Protein AF-0000000076562653 (afdb_homodimer)

Solvent-accessible surface area (backbone atoms only — not comparable to full-atom values): 55788 Å² total; per-residue (Å²): 139,87,77,81,74,81,80,78,79,75,80,76,80,78,78,77,76,76,76,73,77,76,73,74,70,73,69,67,71,68,66,69,65,71,77,70,75,59,55,74,47,76,37,50,32,35,31,40,31,39,20,55,20,30,41,36,16,52,36,35,27,40,75,73,63,68,46,71,59,45,37,33,36,19,53,44,88,62,76,20,63,64,36,35,61,49,69,57,86,93,42,59,42,58,58,38,66,48,64,46,69,13,65,37,72,31,61,60,43,56,40,28,61,74,61,66,55,44,61,27,80,59,58,87,82,38,58,41,40,31,41,77,87,19,73,55,48,87,85,28,68,47,54,49,32,33,49,45,41,64,66,45,32,48,50,44,29,49,52,49,34,52,52,35,57,75,68,67,50,80,70,44,24,26,41,20,41,34,38,76,33,72,48,75,71,85,48,38,34,36,38,35,28,48,34,63,68,40,24,72,71,50,22,43,54,46,66,43,24,17,26,39,60,42,50,50,21,49,38,48,46,37,51,61,28,71,24,69,48,36,27,37,55,58,27,77,84,28,70,35,42,50,48,53,50,49,46,71,70,36,86,67,38,74,82,28,53,40,61,60,37,42,65,37,36,41,35,50,31,48,76,23,29,39,38,32,28,73,88,45,37,35,39,42,20,46,26,32,39,42,35,64,38,63,29,29,71,58,43,80,69,51,45,51,40,66,67,71,55,67,68,36,48,50,20,41,34,52,51,38,57,24,28,57,37,47,41,39,32,28,34,89,61,77,86,73,77,98,38,54,29,36,39,34,23,36,65,40,38,82,62,54,70,29,40,34,39,45,40,43,36,89,77,58,38,64,83,56,26,33,44,32,36,47,30,38,27,74,54,26,54,29,48,57,52,42,52,70,68,57,44,50,52,54,54,47,52,54,48,27,60,60,73,37,82,83,62,82,70,62,78,44,78,51,62,73,50,45,59,80,33,75,82,29,27,23,65,28,30,40,51,28,26,55,60,50,71,65,36,42,51,35,50,32,52,56,40,37,32,90,80,76,47,73,76,19,44,18,40,35,37,31,20,22,65,46,24,73,49,29,41,51,34,68,58,13,10,38,35,30,10,38,34,45,33,40,53,50,46,22,42,75,76,46,76,53,48,84,44,71,69,38,54,52,41,41,46,68,47,68,46,54,58,74,70,68,66,70,69,78,61,76,81,61,68,81,63,78,78,64,68,79,80,112,139,78,80,82,81,83,82,79,80,79,81,78,80,82,79,79,75,77,76,72,78,74,75,73,70,76,68,65,71,71,66,71,64,71,75,70,75,58,54,73,47,76,39,50,32,33,30,40,30,40,20,54,19,32,42,37,16,51,36,37,26,40,74,72,64,69,47,73,60,46,39,34,37,19,54,44,90,62,75,22,64,65,36,36,58,51,69,57,86,91,43,59,44,58,57,39,66,45,62,46,69,14,65,37,72,31,63,60,43,55,40,28,59,73,62,65,55,43,61,28,80,58,60,88,81,38,59,42,40,32,40,76,88,19,73,54,49,86,85,28,69,48,53,49,32,33,47,44,41,66,65,44,30,49,50,46,28,49,51,48,35,54,51,36,57,74,70,67,50,81,69,44,25,27,41,20,42,34,38,75,32,72,47,75,73,86,46,40,33,36,39,36,27,48,34,62,68,41,24,72,72,50,22,44,54,46,67,42,23,16,24,40,60,43,49,48,21,50,38,48,44,36,52,60,28,72,22,71,49,36,28,37,55,58,28,78,83,30,70,34,43,48,49,53,49,48,44,70,71,34,84,67,39,74,81,28,53,41,62,60,36,42,64,35,37,41,35,51,30,49,76,23,29,38,38,32,28,72,89,44,36,35,37,42,20,46,26,32,38,42,36,64,39,64,30,29,69,60,45,82,69,51,44,50,40,66,66,71,56,67,70,38,48,48,20,43,34,53,51,35,56,25,28,56,38,48,40,39,32,28,34,91,59,79,84,73,77,97,39,53,30,36,38,35,23,36,63,40,38,81,62,52,71,29,42,33,38,45,40,46,35,90,77,58,40,62,84,55,25,33,44,32,37,49,29,38,28,71,53,26,54,28,47,56,54,42,52,68,68,56,44,48,50,53,54,47,51,52,48,26,60,59,74,38,86,82,63,80,70,62,78,44,78,51,63,73,49,45,59,80,33,75,81,28,27,23,63,27,30,41,51,28,25,54,61,49,71,66,35,41,51,35,50,31,53,58,39,38,32,90,79,75,46,74,76,18,46,19,42,34,36,31,22,22,63,45,24,74,48,29,41,51,34,69,59,13,11,39,36,32,10,39,36,45,32,40,51,50,45,21,42,74,76,46,75,51,48,84,44,72,69,38,55,53,42,41,46,67,49,68,46,54,60,73,70,67,66,69,68,76,61,76,80,62,69,80,62,77,75,65,63,79,79,114

pLDDT: mean 89.15, std 21.17, range [19.3, 98.94]

Sequence (1068 aa):
MRTPSPLLLAFSLSISLFATPTLAQRVTDTKTNPKQNPKTYTTTVLILGAGMTGITAAGSLANELNITDFLILEARNEIGGRMQNTKIGSTTIELGANWIQSLGTNPIWALAQKYHVKNTPSIWSDIDYFTGDGWEGPGGRLQEAMDRFGEQVFHKASIEAGRREQLGLPDLSMRAGLRLAGWTPLTSEEFTAEYFYHDWEMGETPVESGFIGTINSHNETFIESGSDENNLCVDPRGFKQIIVGQAAEIDGFDGKLHLNEVVETIEYNGQGVTVTTKDGAIVYAKYALCTFSLGVLQHDDVKFVPPLPEWKQEAYAQGHMSTYTKIFAKFPHKFWNSTQFTVYADPDERGYWPVWQSLDEEGFAPGSHVYFATLTSDQAYRAERKTNAEVQAEFMSVLRDMYGPDIPDPIEFKFPRWTLDPLFRGSFSAWGAGVTQKQQDDMREAIGGSSNSDLEKRLFFAGEHTSRNWFGYLQGAYWEGRMAAHNLADCLLRKCVEQPSTAFVKRWAMDSQESKSGKQGPQVPRRKRRRMWAMRTPSPLLLAFSLSISLFATPTLAQRVTDTKTNPKQNPKTYTTTVLILGAGMTGITAAGSLANELNITDFLILEARNEIGGRMQNTKIGSTTIELGANWIQSLGTNPIWALAQKYHVKNTPSIWSDIDYFTGDGWEGPGGRLQEAMDRFGEQVFHKASIEAGRREQLGLPDLSMRAGLRLAGWTPLTSEEFTAEYFYHDWEMGETPVESGFIGTINSHNETFIESGSDENNLCVDPRGFKQIIVGQAAEIDGFDGKLHLNEVVETIEYNGQGVTVTTKDGAIVYAKYALCTFSLGVLQHDDVKFVPPLPEWKQEAYAQGHMSTYTKIFAKFPHKFWNSTQFTVYADPDERGYWPVWQSLDEEGFAPGSHVYFATLTSDQAYRAERKTNAEVQAEFMSVLRDMYGPDIPDPIEFKFPRWTLDPLFRGSFSAWGAGVTQKQQDDMREAIGGSSNSDLEKRLFFAGEHTSRNWFGYLQGAYWEGRMAAHNLADCLLRKCVEQPSTAFVKRWAMDSQESKSGKQGPQVPRRKRRRMWA

InterPro domains:
  IPR002937 Amine oxidase [PF01593] (52-487)
  IPR036188 FAD/NAD(P)-binding domain superfamily [G3DSA:3.50.50.60] (45-487)
  IPR036188 FAD/NAD(P)-binding domain superfamily [SSF51905] (43-492)
  IPR050281 Flavin monoamine oxidase and related enzymes [PTHR10742] (27-495)

Foldseek 3Di:
DDDPDDPPPPPPPDPPPPPPPPPPPPPPPPPPPPPPPAAEAEFAEEEEAQALLRLLLQLCCVPVVVNQTYFYEAQAQDGHQQQDWDDDPLFIDTQFDWKDFWCFQQVLNVLCVVLVFAWAWDQPPQEFEAELVAGPGPPDPLNVLLCCCQQQQVVLLLVVLVVCVVVVHDWFQQVVSSVVSVQDDDFLSNLLSQCVVPCLVFQDHSRWAIRNLQSLLVCLRDPLSPHRIMITGRGSVGSSSSSVVSLVPRPPSVVRYDYSWAWAEWEFALQWIWTATPSGHIYTYRFYEYEAALLLVLDNRHYYVPDDDPLLNVLSVSWDFKAKKKKKFAAPDAQDDATQKYAYRYGPDRQQQGIKGDQCHPSGNNPRRMIMTMGGGPNLQVLLVDDQVVNQVSVVVVVCSHRNDPGDRTPDIDMDNQCPPSRHNHRFIGHTGPNDPVSLCSNQDFDHHDPPAPLRGRYGYAYLSSASNRGRDSSRSSLRSSLRSQQVSCNVPPVRDRDPVNVVSCCVRHPRSVVVVPCPDPCPPPPPPPSSSD/DDDDDDPPPPPPPDPPPPPPPPPPPPPPPPPPPPPPPAAEAEFAEEEEAQALLRLLLQLCCVPVVVNQTYFYEHQAQDGHQQQDWDDDPLFIDTWFDWKDFWCFQQVLNVLCVVLVFAWAWDQPPQEFEAELVAGPGPPDPLVVLLCCCQQQQVVLLLVVLVVCVVVVHDWFQQVVSSVVSVQDDDFLSNLLSQCVVPCLVFQDHSRWAIRNLFSLLVCLRDPLSPHRIMITGRGSVGSSSSSVVSLVVRPPSVVRYDYSWAWAEWEFALQWIWTATPSGHIYTYRFYEYEAALLLVLDNRHYYVVDDDPLLNVLSVSWDFKAKKKKKFAAPDAQDDATQWYAYRYGPDRQQQGIKGDQCHPSGDNPRRMIMTMGGGPNLQVLLVDDQVVNQVSVVVVVCSHRNDPGDRTPDIDMDNQCPPSRHNHRFIGHTGPNDPVSLCSNQDFDHHDPSAPLSGRYGYAYLSSASNRGRDSSRSSLRSSLRSQQNSCNVPPVRDRDPVNVVSCCVRHPRSVVVVPCPDPCPPPPPPPSSSD

Secondary structure (DSSP, 8-state):
---------------------------------------EEEEEEEEE--SHHHHHHHHIIIIIS----EEEE-SSSSS-TT--EEEETTEEEESS--EEE-SSS-HHHHHHHHTT--EEE--TT-EEEEETTEE--TTSHHHHHHHIIIIIIHHHHHHHHHHHHHHTPPP-BHHHHHHHTT----SHHHHHHHIIIIIHHHSS-TTTBBSHHHHHHHHHHHTTTS---EEEE--TT-TTHHHHHHHHTSTTHHHHEE-S--EEEEEE-SS-EEEEETT--EEEEEEEEE---HHHHTTTSSEEESPPPHHHHHHHHH-EEE-EEEEEEE-SS--S-S-SEEEEE-SS-TTSS-EEEESSSTTS-TT--EEEEEEEHHHHHHHHHS-HHHHHHHHHHHHHHHH-TTPPPPSEEE---TTT-TTTS-SEEE-BTT--HHHHHHHH--EESSS--GGGEEEEE-SGGG-SSSTTSHHHHHHHHHHHHHHHHHHHHHTTPPPHHHHHHHHHHHS-HHHHT--------------TT-/---------------------------------------EEEEEEEEE--SHHHHHHHHIIIIIS----EEEE-SSSSS-TT--EEEETTEEEESS--EEE-SSS-HHHHHHHHTT--EEE--TT-EEEEETTEE--TTSHHHHHHHIIIIIIHHHHHHHHHHHHHHTPPP-BHHHHHHHTT----SHHHHHHHIIIIIHHHSS-TTTBBSHHHHHHHHHHHTTTS---EEEE--TT-TTHHHHHHHHTSTTHHHHEE-S--EEEEEE-SS-EEEEETT--EEEEEEEEE---HHHHTTTSSEEESPPPHHHHHHHHHSEEE-EEEEEEE-SS--S-S-SEEEEE-SS-TTSS-EEEESSSTTS-TT--EEEEEEEHHHHHHHHHS-HHHHHHHHHHHHHHHH-TTPPPPSEEE---TTT-TTTS-SEEE-BTT--HHHHHHHH--EESSS--GGGEEEEE-SGGG-SSSTTSHHHHHHHHHHHHHHHHHHHHHTTPPPHHHHHHHHHHHS-HHHHT--------------TT-

Nearest PDB structures (foldseek):
  3kpf-assembly1_A  TM=9.135E-01  e=2.292E-48  Zea mays
  1b37-assembly2_B  TM=8.987E-01  e=1.809E-48  Zea mays
  4gu0-assembly2_B  TM=8.389E-01  e=8.498E-35  Homo sapiens
  4fwe-assembly1_A  TM=8.453E-01  e=7.124E-34  Homo sapiens
  7xe3-assembly2_B  TM=8.325E-01  e=5.625E-34  Homo sapiens

Radius of gyration: 33.47 Å; Cα contacts (8 Å, |Δi|>4): 2252; chains: 2; bounding box: 71×99×153 Å

Structure (mmCIF, N/CA/C/O backbone):
data_AF-0000000076562653-model_v1
#
loop_
_entity.id
_entity.type
_entity.pdbx_description
1 polymer 'Amine oxidase'
#
loop_
_atom_site.group_PDB
_atom_site.id
_atom_site.type_symbol
_atom_site.label_atom_id
_atom_site.label_alt_id
_atom_site.label_comp_id
_atom_site.label_asym_id
_atom_site.label_entity_id
_atom_site.label_seq_id
_atom_site.pdbx_PDB_ins_code
_atom_site.Cartn_x
_atom_site.Cartn_y
_atom_site.Cartn_z
_atom_site.occupancy
_atom_site.B_iso_or_equiv
_atom_site.auth_seq_id
_atom_site.auth_comp_id
_atom_site.auth_asym_id
_atom_site.auth_atom_id
_atom_site.pdbx_PDB_model_num
ATOM 1 N N . MET A 1 1 ? -26.391 4.031 75.812 1 21.25 1 MET A N 1
ATOM 2 C CA . MET A 1 1 ? -27.109 2.76 75.875 1 21.25 1 MET A CA 1
ATOM 3 C C . MET A 1 1 ? -26.406 1.717 75 1 21.25 1 MET A C 1
ATOM 5 O O . MET A 1 1 ? -25.781 2.053 74 1 21.25 1 MET A O 1
ATOM 9 N N . ARG A 1 2 ? -26.5 0.366 75.438 1 20.09 2 ARG A N 1
ATOM 10 C CA . ARG A 1 2 ? -25.656 -0.832 75.438 1 20.09 2 ARG A CA 1
ATOM 11 C C . ARG A 1 2 ? -25.516 -1.396 74 1 20.09 2 ARG A C 1
ATOM 13 O O . ARG A 1 2 ? -26.344 -1.116 73.125 1 20.09 2 ARG A O 1
ATOM 20 N N . THR A 1 3 ? -24.531 -2.279 73.812 1 23.08 3 THR A N 1
ATOM 21 C CA . THR A 1 3 ? -23.484 -2.914 73 1 23.08 3 THR A CA 1
ATOM 22 C C . THR A 1 3 ? -24.047 -4.066 72.188 1 23.08 3 THR A C 1
ATOM 24 O O . THR A 1 3 ? -23.297 -4.805 71.562 1 23.08 3 THR A O 1
ATOM 27 N N . PRO A 1 4 ? -25.391 -3.92 71.812 1 25.14 4 PRO A N 1
ATOM 28 C CA . PRO A 1 4 ? -25.906 -5.273 71.625 1 25.14 4 PRO A CA 1
ATOM 29 C C . PRO A 1 4 ? -25.141 -6.07 70.562 1 25.14 4 PRO A C 1
ATOM 31 O O . PRO A 1 4 ? -24.562 -5.484 69.688 1 25.14 4 PRO A O 1
ATOM 34 N N . SER A 1 5 ? -24.625 -7.234 70.938 1 25.33 5 SER A N 1
ATOM 35 C CA . SER A 1 5 ? -23.703 -8.273 70.5 1 25.33 5 SER A CA 1
ATOM 36 C C . SER A 1 5 ? -24.219 -9 69.312 1 25.33 5 SER A C 1
ATOM 38 O O . SER A 1 5 ? -25.359 -9.469 69.25 1 25.33 5 SER A O 1
ATOM 40 N N . PRO A 1 6 ? -23.672 -8.68 68.062 1 26.77 6 PRO A N 1
ATOM 41 C CA . PRO A 1 6 ? -24.141 -9.07 66.75 1 26.77 6 PRO A CA 1
ATOM 42 C C . PRO A 1 6 ? -24.141 -10.578 66.5 1 26.77 6 PRO A C 1
ATOM 44 O O . PRO A 1 6 ? -23.172 -11.258 66.875 1 26.77 6 PRO A O 1
ATOM 47 N N . LEU A 1 7 ? -25.266 -11.273 66.875 1 23.22 7 LEU A N 1
ATOM 48 C CA . LEU A 1 7 ? -25.422 -12.727 66.875 1 23.22 7 LEU A CA 1
ATOM 49 C C . LEU A 1 7 ? -25.062 -13.305 65.5 1 23.22 7 LEU A C 1
ATOM 51 O O . LEU A 1 7 ? -25.609 -12.914 64.5 1 23.22 7 LEU A O 1
ATOM 55 N N . LEU A 1 8 ? -23.828 -13.922 65.312 1 23.48 8 LEU A N 1
ATOM 56 C CA . LEU A 1 8 ? -23.031 -14.508 64.25 1 23.48 8 LEU A CA 1
ATOM 57 C C . LEU A 1 8 ? -23.672 -15.773 63.719 1 23.48 8 LEU A C 1
ATOM 59 O O . LEU A 1 8 ? -23.75 -16.797 64.438 1 23.48 8 LEU A O 1
ATOM 63 N N . LEU A 1 9 ? -24.969 -15.719 63.281 1 21.34 9 LEU A N 1
ATOM 64 C CA . LEU A 1 9 ? -25.609 -17 63.031 1 21.34 9 LEU A CA 1
ATOM 65 C C . LEU A 1 9 ? -24.844 -17.797 61.969 1 21.34 9 LEU A C 1
ATOM 67 O O . LEU A 1 9 ? -24.609 -17.297 60.875 1 21.34 9 LEU A O 1
ATOM 71 N N . ALA A 1 10 ? -24.031 -18.828 62.344 1 23.86 10 ALA A N 1
ATOM 72 C CA . ALA A 1 10 ? -23.094 -19.781 61.75 1 23.86 10 ALA A CA 1
ATOM 73 C C . ALA A 1 10 ? -23.828 -20.781 60.875 1 23.86 10 ALA A C 1
ATOM 75 O O . ALA A 1 10 ? -24.547 -21.641 61.375 1 23.86 10 ALA A O 1
ATOM 76 N N . PHE A 1 11 ? -24.766 -20.375 59.969 1 23.81 11 PHE A N 1
ATOM 77 C CA . PHE A 1 11 ? -25.547 -21.5 59.438 1 23.81 11 PHE A CA 1
ATOM 78 C C . PHE A 1 11 ? -24.625 -22.484 58.719 1 23.81 11 PHE A C 1
ATOM 80 O O . PHE A 1 11 ? -23.781 -22.094 57.938 1 23.81 11 PHE A O 1
ATOM 87 N N . SER A 1 12 ? -24.375 -23.688 59.25 1 23.14 12 SER A N 1
ATOM 88 C CA . SER A 1 12 ? -23.562 -24.875 58.969 1 23.14 12 SER A CA 1
ATOM 89 C C . SER A 1 12 ? -24.062 -25.609 57.719 1 23.14 12 SER A C 1
ATOM 91 O O . SER A 1 12 ? -24.891 -26.516 57.844 1 23.14 12 SER A O 1
ATOM 93 N N . LEU A 1 13 ? -24.516 -24.969 56.656 1 26.09 13 LEU A N 1
ATOM 94 C CA . LEU A 1 13 ? -25.203 -25.844 55.688 1 26.09 13 LEU A CA 1
ATOM 95 C C . LEU A 1 13 ? -24.281 -26.969 55.25 1 26.09 13 LEU A C 1
ATOM 97 O O . LEU A 1 13 ? -23.109 -26.734 54.906 1 26.09 13 LEU A O 1
ATOM 101 N N . SER A 1 14 ? -24.562 -28.234 55.594 1 23.73 14 SER A N 1
ATOM 102 C CA . SER A 1 14 ? -24.031 -29.578 55.406 1 23.73 14 SER A CA 1
ATOM 103 C C . SER A 1 14 ? -23.938 -29.906 53.906 1 23.73 14 SER A C 1
ATOM 105 O O . SER A 1 14 ? -24.938 -29.859 53.188 1 23.73 14 SER A O 1
ATOM 107 N N . ILE A 1 15 ? -22.828 -29.672 53.25 1 26.66 15 ILE A N 1
ATOM 108 C CA . ILE A 1 15 ? -22.469 -29.859 51.844 1 26.66 15 ILE A CA 1
ATOM 109 C C . ILE A 1 15 ? -22.438 -31.344 51.5 1 26.66 15 ILE A C 1
ATOM 111 O O . ILE A 1 15 ? -21.609 -32.094 52.062 1 26.66 15 ILE A O 1
ATOM 115 N N . SER A 1 16 ? -23.672 -31.984 51.531 1 24.12 16 SER A N 1
ATOM 116 C CA . SER A 1 16 ? -23.625 -33.406 51.25 1 24.12 16 SER A CA 1
ATOM 117 C C . SER A 1 16 ? -22.906 -33.719 49.938 1 24.12 16 SER A C 1
ATOM 119 O O . SER A 1 16 ? -23.203 -33.094 48.938 1 24.12 16 SER A O 1
ATOM 121 N N . LEU A 1 17 ? -21.812 -34.375 50.031 1 27 17 LEU A N 1
ATOM 122 C CA . LEU A 1 17 ? -20.781 -34.812 49.062 1 27 17 LEU A CA 1
ATOM 123 C C . LEU A 1 17 ? -21.312 -35.906 48.156 1 27 17 LEU A C 1
ATOM 125 O O . LEU A 1 17 ? -21.594 -37.031 48.625 1 27 17 LEU A O 1
ATOM 129 N N . PHE A 1 18 ? -22.469 -35.594 47.438 1 25.92 18 PHE A N 1
ATOM 130 C CA . PHE A 1 18 ? -22.953 -36.719 46.656 1 25.92 18 PHE A CA 1
ATOM 131 C C . PHE A 1 18 ? -21.844 -37.312 45.781 1 25.92 18 PHE A C 1
ATOM 133 O O . PHE A 1 18 ? -21.078 -36.594 45.156 1 25.92 18 PHE A O 1
ATOM 140 N N . ALA A 1 19 ? -21.5 -38.625 46.031 1 27.44 19 ALA A N 1
ATOM 141 C CA . ALA A 1 19 ? -20.516 -39.531 45.469 1 27.44 19 ALA A CA 1
ATOM 142 C C . ALA A 1 19 ? -20.797 -39.844 44.031 1 27.44 19 ALA A C 1
ATOM 144 O O . ALA A 1 19 ? -21.797 -40.531 43.719 1 27.44 19 ALA A O 1
ATOM 145 N N . THR A 1 20 ? -20.75 -38.875 43.156 1 28.67 20 THR A N 1
ATOM 146 C CA . THR A 1 20 ? -21.141 -39.281 41.812 1 28.67 20 THR A CA 1
ATOM 147 C C . THR A 1 20 ? -20.312 -40.469 41.344 1 28.67 20 THR A C 1
ATOM 149 O O . THR A 1 20 ? -19.094 -40.531 41.562 1 28.67 20 THR A O 1
ATOM 152 N N . PRO A 1 21 ? -20.969 -41.625 41.188 1 30.56 21 PRO A N 1
ATOM 153 C CA . PRO A 1 21 ? -20.297 -42.844 40.719 1 30.56 21 PRO A CA 1
ATOM 154 C C . PRO A 1 21 ? -19.484 -42.625 39.438 1 30.56 21 PRO A C 1
ATOM 156 O O . PRO A 1 21 ? -19.859 -41.781 38.625 1 30.56 21 PRO A O 1
ATOM 159 N N . THR A 1 22 ? -18.172 -42.719 39.625 1 27.22 22 THR A N 1
ATOM 160 C CA . THR A 1 22 ? -17.203 -42.594 38.531 1 27.22 22 THR A CA 1
ATOM 161 C C . THR A 1 22 ? -17.453 -43.656 37.469 1 27.22 22 THR A C 1
ATOM 163 O O . THR A 1 22 ? -17.391 -44.844 37.75 1 27.22 22 THR A O 1
ATOM 166 N N . LEU A 1 23 ? -18.531 -43.438 36.656 1 28.67 23 LEU A N 1
ATOM 167 C CA . LEU A 1 23 ? -18.656 -44.375 35.562 1 28.67 23 LEU A CA 1
ATOM 168 C C . LEU A 1 23 ? -17.312 -44.594 34.844 1 28.67 23 LEU A C 1
ATOM 170 O O . LEU A 1 23 ? -16.656 -43.625 34.469 1 28.67 23 LEU A O 1
ATOM 174 N N . ALA A 1 24 ? -16.719 -45.75 35.125 1 29.25 24 ALA A N 1
ATOM 175 C CA . ALA A 1 24 ? -15.547 -46.312 34.438 1 29.25 24 ALA A CA 1
ATOM 176 C C . ALA A 1 24 ? -15.719 -46.281 32.938 1 29.25 24 ALA A C 1
ATOM 178 O O . ALA A 1 24 ? -16.547 -47 32.375 1 29.25 24 ALA A O 1
ATOM 179 N N . GLN A 1 25 ? -15.711 -45.062 32.406 1 27.89 25 GLN A N 1
ATOM 180 C CA . GLN A 1 25 ? -15.695 -45.125 30.938 1 27.89 25 GLN A CA 1
ATOM 181 C C . GLN A 1 25 ? -14.625 -46.094 30.422 1 27.89 25 GLN A C 1
ATOM 183 O O . GLN A 1 25 ? -13.461 -46 30.812 1 27.89 25 GLN A O 1
ATOM 188 N N . ARG A 1 26 ? -15.062 -47.375 30.141 1 29.59 26 ARG A N 1
ATOM 189 C CA . ARG A 1 26 ? -14.18 -48.25 29.375 1 29.59 26 ARG A CA 1
ATOM 190 C C . ARG A 1 26 ? -13.516 -47.5 28.219 1 29.59 26 ARG A C 1
ATOM 192 O O . ARG A 1 26 ? -14.203 -46.969 27.344 1 29.59 26 ARG A O 1
ATOM 199 N N . VAL A 1 27 ? -12.414 -46.906 28.578 1 30.81 27 VAL A N 1
ATOM 200 C CA . VAL A 1 27 ? -11.531 -46.438 27.516 1 30.81 27 VAL A CA 1
ATOM 201 C C . VAL A 1 27 ? -11.312 -47.531 26.484 1 30.81 27 VAL A C 1
ATOM 203 O O . VAL A 1 27 ? -10.727 -48.594 26.797 1 30.81 27 VAL A O 1
ATOM 206 N N . THR A 1 28 ? -12.438 -47.844 25.812 1 30.61 28 THR A N 1
ATOM 207 C CA . THR A 1 28 ? -12.031 -48.688 24.719 1 30.61 28 THR A CA 1
ATOM 208 C C . THR A 1 28 ? -10.711 -48.25 24.125 1 30.61 28 THR A C 1
ATOM 210 O O . THR A 1 28 ? -10.523 -47.031 23.859 1 30.61 28 THR A O 1
ATOM 213 N N . ASP A 1 29 ? -9.727 -49 24.5 1 29.81 29 ASP A N 1
ATOM 214 C CA . ASP A 1 29 ? -8.43 -48.875 23.844 1 29.81 29 ASP A CA 1
ATOM 215 C C . ASP A 1 29 ? -8.594 -48.719 22.344 1 29.81 29 ASP A C 1
ATOM 217 O O . ASP A 1 29 ? -9.07 -49.625 21.656 1 29.81 29 ASP A O 1
ATOM 221 N N . THR A 1 30 ? -9.195 -47.594 22 1 30.42 30 THR A N 1
ATOM 222 C CA . THR A 1 30 ? -9.016 -47.469 20.562 1 30.42 30 THR A CA 1
ATOM 223 C C . THR A 1 30 ? -7.637 -47.969 20.141 1 30.42 30 THR A C 1
ATOM 225 O O . THR A 1 30 ? -6.621 -47.375 20.516 1 30.42 30 THR A O 1
ATOM 228 N N . LYS A 1 31 ? -7.508 -49.281 20.078 1 33.56 31 LYS A N 1
ATOM 229 C CA . LYS A 1 31 ? -6.332 -49.875 19.438 1 33.56 31 LYS A CA 1
ATOM 230 C C . LYS A 1 31 ? -5.73 -48.906 18.406 1 33.56 31 LYS A C 1
ATOM 232 O O . LYS A 1 31 ? -6.438 -48.406 17.531 1 33.56 31 LYS A O 1
ATOM 237 N N . THR A 1 32 ? -4.699 -48.25 18.875 1 34.78 32 THR A N 1
ATOM 238 C CA . THR A 1 32 ? -3.834 -47.531 17.953 1 34.78 32 THR A CA 1
ATOM 239 C C . THR A 1 32 ? -3.787 -48.219 16.594 1 34.78 32 THR A C 1
ATOM 241 O O . THR A 1 32 ? -3.549 -49.438 16.531 1 34.78 32 THR A O 1
ATOM 244 N N . ASN A 1 33 ? -4.75 -47.938 15.734 1 35.94 33 ASN A N 1
ATOM 245 C CA . ASN A 1 33 ? -4.473 -48.438 14.398 1 35.94 33 ASN A CA 1
ATOM 246 C C . ASN A 1 33 ? -2.977 -48.625 14.156 1 35.94 33 ASN A C 1
ATOM 248 O O . ASN A 1 33 ? -2.186 -47.75 14.5 1 35.94 33 ASN A O 1
ATOM 252 N N . PRO A 1 34 ? -2.459 -49.875 14.133 1 37.03 34 PRO A N 1
ATOM 253 C CA . PRO A 1 34 ? -1.017 -49.906 13.883 1 37.03 34 PRO A CA 1
ATOM 254 C C . PRO A 1 34 ? -0.509 -48.688 13.117 1 37.03 34 PRO A C 1
ATOM 256 O O . PRO A 1 34 ? -1.216 -48.156 12.258 1 37.03 34 PRO A O 1
ATOM 259 N N . LYS A 1 35 ? 0.185 -47.969 13.773 1 43.47 35 LYS A N 1
ATOM 260 C CA . LYS A 1 35 ? 0.953 -46.938 13.078 1 43.47 35 LYS A CA 1
ATOM 261 C C . LYS A 1 35 ? 1.347 -47.406 11.68 1 43.47 35 LYS A C 1
ATOM 263 O O . LYS A 1 35 ? 2.127 -48.344 11.531 1 43.47 35 LYS A O 1
ATOM 268 N N . GLN A 1 36 ? 0.452 -47.562 10.734 1 45.75 36 GLN A N 1
ATOM 269 C CA . GLN A 1 36 ? 0.86 -47.875 9.367 1 45.75 36 GLN A CA 1
ATOM 270 C C . GLN A 1 36 ? 2.242 -47.312 9.062 1 45.75 36 GLN A C 1
ATOM 272 O O . GLN A 1 36 ? 2.57 -46.188 9.492 1 45.75 36 GLN A O 1
ATOM 277 N N . ASN A 1 37 ? 3.258 -48.125 8.805 1 57.19 37 ASN A N 1
ATOM 278 C CA . ASN A 1 37 ? 4.625 -47.75 8.453 1 57.19 37 ASN A CA 1
ATOM 279 C C . ASN A 1 37 ? 4.66 -46.625 7.43 1 57.19 37 ASN A C 1
ATOM 281 O O . ASN A 1 37 ? 4.059 -46.719 6.359 1 57.19 37 ASN A O 1
ATOM 285 N N . PRO A 1 38 ? 5.156 -45.438 7.805 1 72.88 38 PRO A N 1
ATOM 286 C CA . PRO A 1 38 ? 5.23 -44.344 6.852 1 72.88 38 PRO A CA 1
ATOM 287 C C . PRO A 1 38 ? 5.875 -44.75 5.527 1 72.88 38 PRO A C 1
ATOM 289 O O . PRO A 1 38 ? 6.816 -45.531 5.512 1 72.88 38 PRO A O 1
ATOM 292 N N . LYS A 1 39 ? 5.168 -44.562 4.418 1 87.62 39 LYS A N 1
ATOM 293 C CA . LYS A 1 39 ? 5.746 -44.75 3.094 1 87.62 39 LYS A CA 1
ATOM 294 C C . LYS A 1 39 ? 7.07 -44.031 2.949 1 87.62 39 LYS A C 1
ATOM 296 O O . LYS A 1 39 ? 7.152 -42.844 3.268 1 87.62 39 LYS A O 1
ATOM 301 N N . THR A 1 40 ? 8.117 -44.781 2.666 1 94.19 40 THR A N 1
ATOM 302 C CA . THR A 1 40 ? 9.445 -44.188 2.484 1 94.19 40 THR A CA 1
ATOM 303 C C . THR A 1 40 ? 9.914 -44.344 1.038 1 94.19 40 THR A C 1
ATOM 305 O O . THR A 1 40 ? 9.773 -45.438 0.449 1 94.19 40 THR A O 1
ATOM 308 N N . TYR A 1 41 ? 10.328 -43.25 0.445 1 96.44 41 TYR A N 1
ATOM 309 C CA . TYR A 1 41 ? 10.852 -43.25 -0.916 1 96.44 41 TYR A CA 1
ATOM 310 C C . TYR A 1 41 ? 12.258 -42.656 -0.952 1 96.44 41 TYR A C 1
ATOM 312 O O . TYR A 1 41 ? 12.656 -41.938 -0.049 1 96.44 41 TYR A O 1
ATOM 320 N N . THR A 1 42 ? 13.039 -43.125 -1.916 1 98.06 42 THR A N 1
ATOM 321 C CA . THR A 1 42 ? 14.352 -42.562 -2.201 1 98.06 42 THR A CA 1
ATOM 322 C C . THR A 1 42 ? 14.477 -42.188 -3.676 1 98.06 42 THR A C 1
ATOM 324 O O . THR A 1 42 ? 14 -42.906 -4.551 1 98.06 42 THR A O 1
ATOM 327 N N . THR A 1 43 ? 15.062 -41.031 -3.967 1 98.62 43 THR A N 1
ATOM 328 C CA . THR A 1 43 ? 15.25 -40.594 -5.34 1 98.62 43 THR A CA 1
ATOM 329 C C . THR A 1 43 ? 16.469 -39.656 -5.441 1 98.62 43 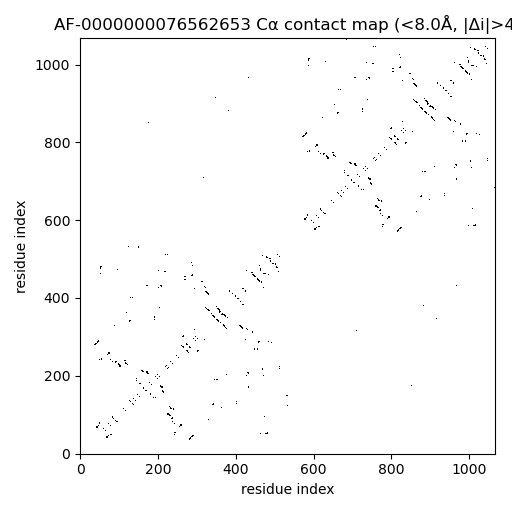THR A C 1
ATOM 331 O O . THR A 1 43 ? 17.031 -39.25 -4.426 1 98.62 43 THR A O 1
ATOM 334 N N . THR A 1 44 ? 16.953 -39.5 -6.621 1 98.75 44 THR A N 1
ATOM 335 C CA . THR A 1 44 ? 18.047 -38.562 -6.84 1 98.75 44 THR A CA 1
ATOM 336 C C . THR A 1 44 ? 17.578 -37.125 -6.742 1 98.75 44 THR A C 1
ATOM 338 O O . THR A 1 44 ? 18.188 -36.312 -6.055 1 98.75 44 THR A O 1
ATOM 341 N N . VAL A 1 45 ? 16.484 -36.781 -7.477 1 98.88 45 VAL A N 1
ATOM 342 C CA . VAL A 1 45 ? 15.938 -35.438 -7.457 1 98.88 45 VAL A CA 1
ATOM 343 C C . VAL A 1 45 ? 14.477 -35.5 -7.012 1 98.88 45 VAL A C 1
ATOM 345 O O . VAL A 1 45 ? 13.688 -36.281 -7.523 1 98.88 45 VAL A O 1
ATOM 348 N N . LEU A 1 46 ? 14.133 -34.688 -6.035 1 98.94 46 LEU A N 1
ATOM 349 C CA . LEU A 1 46 ? 12.75 -34.531 -5.598 1 98.94 46 LEU A CA 1
ATOM 350 C C . LEU A 1 46 ? 12.211 -33.156 -5.977 1 98.94 46 LEU A C 1
ATOM 352 O O . LEU A 1 46 ? 12.812 -32.125 -5.645 1 98.94 46 LEU A O 1
ATOM 356 N N . ILE A 1 47 ? 11.125 -33.125 -6.75 1 98.94 47 ILE A N 1
ATOM 357 C CA . ILE A 1 47 ? 10.469 -31.875 -7.109 1 98.94 47 ILE A CA 1
ATOM 358 C C . ILE A 1 47 ? 9.234 -31.672 -6.234 1 98.94 47 ILE A C 1
ATOM 360 O O . ILE A 1 47 ? 8.375 -32.562 -6.145 1 98.94 47 ILE A O 1
ATOM 364 N N . LEU A 1 48 ? 9.188 -30.547 -5.57 1 98.94 48 LEU A N 1
ATOM 365 C CA . LEU A 1 48 ? 8.062 -30.203 -4.707 1 98.94 48 LEU A CA 1
ATOM 366 C C . LEU A 1 48 ? 7.109 -29.25 -5.41 1 98.94 48 LEU A C 1
ATOM 368 O O . LEU A 1 48 ? 7.375 -28.047 -5.477 1 98.94 48 LEU A O 1
ATOM 372 N N . GLY A 1 49 ? 5.961 -29.766 -5.895 1 98.81 49 GLY A N 1
ATOM 373 C CA . GLY A 1 49 ? 4.973 -29.016 -6.641 1 98.81 49 GLY A CA 1
ATOM 374 C C . GLY A 1 49 ? 4.902 -29.391 -8.109 1 98.81 49 GLY A C 1
ATOM 375 O O . GLY A 1 49 ? 5.934 -29.531 -8.766 1 98.81 49 GLY A O 1
ATOM 376 N N . ALA A 1 50 ? 3.684 -29.547 -8.547 1 98.88 50 ALA A N 1
ATOM 377 C CA . ALA A 1 50 ? 3.465 -29.953 -9.938 1 98.88 50 ALA A CA 1
ATOM 378 C C . ALA A 1 50 ? 2.707 -28.891 -10.711 1 98.88 50 ALA A C 1
ATOM 380 O O . ALA A 1 50 ? 1.797 -29.188 -11.484 1 98.88 50 ALA A O 1
ATOM 381 N N . GLY A 1 51 ? 3.035 -27.625 -10.438 1 98.69 51 GLY A N 1
ATOM 382 C CA . GLY A 1 51 ? 2.602 -26.531 -11.297 1 98.69 51 GLY A CA 1
ATOM 383 C C . GLY A 1 51 ? 3.473 -26.359 -12.523 1 98.69 51 GLY A C 1
ATOM 384 O O . GLY A 1 51 ? 4.234 -27.25 -12.883 1 98.69 51 GLY A O 1
ATOM 385 N N . MET A 1 52 ? 3.359 -25.188 -13.109 1 98.69 52 MET A N 1
ATOM 386 C CA . MET A 1 52 ? 4.105 -24.906 -14.336 1 98.69 52 MET A CA 1
ATOM 387 C C . MET A 1 52 ? 5.605 -25.078 -14.109 1 98.69 52 MET A C 1
ATOM 389 O O . MET A 1 52 ? 6.289 -25.719 -14.906 1 98.69 52 MET A O 1
ATOM 393 N N . THR A 1 53 ? 6.086 -24.531 -13.023 1 98.88 53 THR A N 1
ATOM 394 C CA . THR A 1 53 ? 7.516 -24.562 -12.734 1 98.88 53 THR A CA 1
ATOM 395 C C . THR A 1 53 ? 7.996 -26 -12.516 1 98.88 53 THR A C 1
ATOM 397 O O . THR A 1 53 ? 8.992 -26.422 -13.109 1 98.88 53 THR A O 1
ATOM 400 N N . GLY A 1 54 ? 7.293 -26.766 -11.711 1 98.94 54 GLY A N 1
ATOM 401 C CA . GLY A 1 54 ? 7.695 -28.125 -11.391 1 98.94 54 GLY A CA 1
ATOM 402 C C . GLY A 1 54 ? 7.652 -29.062 -12.586 1 98.94 54 GLY A C 1
ATOM 403 O O . GLY A 1 54 ? 8.594 -29.812 -12.82 1 98.94 54 GLY A O 1
ATOM 404 N N . ILE A 1 55 ? 6.625 -28.969 -13.336 1 98.94 55 ILE A N 1
ATOM 405 C CA . ILE A 1 55 ? 6.461 -29.875 -14.477 1 98.94 55 ILE A CA 1
ATOM 406 C C . ILE A 1 55 ? 7.465 -29.516 -15.562 1 98.94 55 ILE A C 1
ATOM 408 O O . ILE A 1 55 ? 8.008 -30.406 -16.234 1 98.94 55 ILE A O 1
ATOM 412 N N . THR A 1 56 ? 7.68 -28.188 -15.75 1 98.81 56 THR A N 1
ATOM 413 C CA . THR A 1 56 ? 8.688 -27.766 -16.719 1 98.81 56 THR A CA 1
ATOM 414 C C . THR A 1 56 ? 10.07 -28.266 -16.312 1 98.81 56 THR A C 1
ATOM 416 O O . THR A 1 56 ? 10.836 -28.734 -17.156 1 98.81 56 THR A O 1
ATOM 419 N N . ALA A 1 57 ? 10.383 -28.188 -15.039 1 98.88 57 ALA A N 1
ATOM 420 C CA . ALA A 1 57 ? 11.656 -28.688 -14.539 1 98.88 57 ALA A CA 1
ATOM 421 C C . ALA A 1 57 ? 11.781 -30.203 -14.766 1 98.88 57 ALA A C 1
ATOM 423 O O . ALA A 1 57 ? 12.82 -30.672 -15.219 1 98.88 57 ALA A O 1
ATOM 424 N N . ALA A 1 58 ? 10.719 -30.953 -14.477 1 98.94 58 ALA A N 1
ATOM 425 C CA . ALA A 1 58 ? 10.711 -32.406 -14.68 1 98.94 58 ALA A CA 1
ATOM 426 C C . ALA A 1 58 ? 10.953 -32.75 -16.141 1 98.94 58 ALA A C 1
ATOM 428 O O . ALA A 1 58 ? 11.727 -33.656 -16.453 1 98.94 58 ALA A O 1
ATOM 429 N N . GLY A 1 59 ? 10.266 -32 -17.016 1 98.75 59 GLY A N 1
ATOM 430 C CA . GLY A 1 59 ? 10.477 -32.219 -18.453 1 98.75 59 GLY A CA 1
ATOM 431 C C . GLY A 1 59 ? 11.906 -31.953 -18.891 1 98.75 59 GLY A C 1
ATOM 432 O O . GLY A 1 59 ? 12.453 -32.688 -19.703 1 98.75 59 GLY A O 1
ATOM 433 N N . SER A 1 60 ? 12.477 -30.891 -18.359 1 98.69 60 SER A N 1
ATOM 434 C CA . SER A 1 60 ? 13.859 -30.578 -18.688 1 98.69 60 SER A CA 1
ATOM 435 C C . SER A 1 60 ? 14.812 -31.656 -18.188 1 98.69 60 SER A C 1
ATOM 437 O O . SER A 1 60 ? 15.742 -32.062 -18.906 1 98.69 60 SER A O 1
ATOM 439 N N . LEU A 1 61 ? 14.633 -32.156 -16.984 1 98.75 61 LEU A N 1
ATOM 440 C CA . LEU A 1 61 ? 15.469 -33.219 -16.438 1 98.75 61 LEU A CA 1
ATOM 441 C C . LEU A 1 61 ? 15.414 -34.469 -17.297 1 98.75 61 LEU A C 1
ATOM 443 O O . LEU A 1 61 ? 16.453 -35.031 -17.688 1 98.75 61 LEU A O 1
ATOM 447 N N . ALA A 1 62 ? 14.234 -34.875 -17.641 1 98.62 62 ALA A N 1
ATOM 448 C CA . ALA A 1 62 ? 14.023 -36.125 -18.344 1 98.62 62 ALA A CA 1
ATOM 449 C C . ALA A 1 62 ? 14.43 -36.031 -19.797 1 98.62 62 ALA A C 1
ATOM 451 O O . ALA A 1 62 ? 15.203 -36.844 -20.297 1 98.62 62 ALA A O 1
ATOM 452 N N . ASN A 1 63 ? 13.977 -34.969 -20.438 1 98.06 63 ASN A N 1
ATOM 453 C CA . ASN A 1 63 ? 14.016 -34.938 -21.906 1 98.06 63 ASN A CA 1
ATOM 454 C C . ASN A 1 63 ? 15.258 -34.188 -22.406 1 98.06 63 ASN A C 1
ATOM 456 O O . ASN A 1 63 ? 15.75 -34.469 -23.5 1 98.06 63 ASN A O 1
ATOM 460 N N . GLU A 1 64 ? 15.672 -33.219 -21.594 1 97.12 64 GLU A N 1
ATOM 461 C CA . GLU A 1 64 ? 16.812 -32.438 -22.047 1 97.12 64 GLU A CA 1
ATOM 462 C C . GLU A 1 64 ? 18.109 -32.938 -21.422 1 97.12 64 GLU A C 1
ATOM 464 O O . GLU A 1 64 ? 19.172 -32.875 -22.047 1 97.12 64 GLU A O 1
ATOM 469 N N . LEU A 1 65 ? 18.016 -33.469 -20.219 1 97.75 65 LEU A N 1
ATOM 470 C CA . LEU A 1 65 ? 19.234 -33.719 -19.469 1 97.75 65 LEU A CA 1
ATOM 471 C C . LEU A 1 65 ? 19.391 -35.219 -19.172 1 97.75 65 LEU A C 1
ATOM 473 O O . LEU A 1 65 ? 20.391 -35.625 -18.609 1 97.75 65 LEU A O 1
ATOM 477 N N . ASN A 1 66 ? 18.469 -36.031 -19.5 1 97.44 66 ASN A N 1
ATOM 478 C CA . ASN A 1 66 ? 18.453 -37.5 -19.359 1 97.44 66 ASN A CA 1
ATOM 479 C C . ASN A 1 66 ? 18.594 -37.906 -17.906 1 97.44 66 ASN A C 1
ATOM 481 O O . ASN A 1 66 ? 19.312 -38.875 -17.609 1 97.44 66 ASN A O 1
ATOM 485 N N . ILE A 1 67 ? 18.062 -37.156 -17.078 1 98.25 67 ILE A N 1
ATOM 486 C CA . ILE A 1 67 ? 17.938 -37.5 -15.664 1 98.25 67 ILE A CA 1
ATOM 487 C C . ILE A 1 67 ? 16.516 -38 -15.383 1 98.25 67 ILE A C 1
ATOM 489 O O . ILE A 1 67 ? 15.57 -37.219 -15.391 1 98.25 67 ILE A O 1
ATOM 493 N N . THR A 1 68 ? 16.438 -39.281 -15.055 1 97.88 68 THR A N 1
ATOM 494 C CA . THR A 1 68 ? 15.094 -39.875 -15.023 1 97.88 68 THR A CA 1
ATOM 495 C C . THR A 1 68 ? 14.734 -40.312 -13.609 1 97.88 68 THR A C 1
ATOM 497 O O . THR A 1 68 ? 13.578 -40.625 -13.328 1 97.88 68 THR A O 1
ATOM 500 N N . ASP A 1 69 ? 15.727 -40.344 -12.734 1 98.62 69 ASP A N 1
ATOM 501 C CA . ASP A 1 69 ? 15.445 -40.719 -11.359 1 98.62 69 ASP A CA 1
ATOM 502 C C . ASP A 1 69 ? 15 -39.531 -10.523 1 98.62 69 ASP A C 1
ATOM 504 O O . ASP A 1 69 ? 15.781 -38.969 -9.75 1 98.62 69 ASP A O 1
ATOM 508 N N . PHE A 1 70 ? 13.773 -39.188 -10.672 1 98.75 70 PHE A N 1
ATOM 509 C CA . PHE A 1 70 ? 13.18 -38.125 -9.859 1 98.75 70 PHE A CA 1
ATOM 510 C C . PHE A 1 70 ? 11.742 -38.469 -9.484 1 98.75 70 PHE A C 1
ATOM 512 O O . PHE A 1 70 ? 11.125 -39.344 -10.109 1 98.75 70 PHE A O 1
ATOM 519 N N . LEU A 1 71 ? 11.266 -37.844 -8.422 1 98.81 71 LEU A N 1
ATOM 520 C CA . LEU A 1 71 ? 9.883 -37.875 -7.969 1 98.81 71 LEU A CA 1
ATOM 521 C C . LEU A 1 71 ? 9.297 -36.469 -7.84 1 98.81 71 LEU A C 1
ATOM 523 O O . LEU A 1 71 ? 10.031 -35.5 -7.664 1 98.81 71 LEU A O 1
ATOM 527 N N . ILE A 1 72 ? 7.98 -36.406 -8.023 1 98.88 72 ILE A N 1
ATOM 528 C CA . ILE A 1 72 ? 7.254 -35.156 -7.84 1 98.88 72 ILE A CA 1
ATOM 529 C C . ILE A 1 72 ? 6.184 -35.344 -6.762 1 98.88 72 ILE A C 1
ATOM 531 O O . ILE A 1 72 ? 5.387 -36.281 -6.82 1 98.88 72 ILE A O 1
ATOM 535 N N . LEU A 1 73 ? 6.199 -34.469 -5.762 1 98.81 73 LEU A N 1
ATOM 536 C CA . LEU A 1 73 ? 5.121 -34.406 -4.785 1 98.81 73 LEU A CA 1
ATOM 537 C C . LEU A 1 73 ? 4.188 -33.25 -5.078 1 98.81 73 LEU A C 1
ATOM 539 O O . LEU A 1 73 ? 4.641 -32.125 -5.305 1 98.81 73 LEU A O 1
ATOM 543 N N . GLU A 1 74 ? 2.934 -33.5 -5.16 1 98.69 74 GLU A N 1
ATOM 544 C CA . GLU A 1 74 ? 1.901 -32.5 -5.371 1 98.69 74 GLU A CA 1
ATOM 545 C C . GLU A 1 74 ? 0.817 -32.594 -4.301 1 98.69 74 GLU A C 1
ATOM 547 O O . GLU A 1 74 ? 0.307 -33.656 -4.016 1 98.69 74 GLU A O 1
ATOM 552 N N . ALA A 1 75 ? 0.49 -31.422 -3.688 1 98.62 75 ALA A N 1
ATOM 553 C CA . ALA A 1 75 ? -0.46 -31.359 -2.58 1 98.62 75 ALA A CA 1
ATOM 554 C C . ALA A 1 75 ? -1.884 -31.625 -3.066 1 98.62 75 ALA A C 1
ATOM 556 O O . ALA A 1 75 ? -2.701 -32.188 -2.34 1 98.62 75 ALA A O 1
ATOM 557 N N . ARG A 1 76 ? -2.184 -31.219 -4.281 1 98.38 76 ARG A N 1
ATOM 558 C CA . ARG A 1 76 ? -3.531 -31.375 -4.82 1 98.38 76 ARG A CA 1
ATOM 559 C C . ARG A 1 76 ? -3.729 -32.75 -5.445 1 98.38 76 ARG A C 1
ATOM 561 O O . ARG A 1 76 ? -2.787 -33.531 -5.516 1 98.38 76 ARG A O 1
ATOM 568 N N . ASN A 1 77 ? -4.953 -33.031 -5.918 1 98.31 77 ASN A N 1
ATOM 569 C CA . ASN A 1 77 ? -5.289 -34.344 -6.52 1 98.31 77 ASN A CA 1
ATOM 570 C C . ASN A 1 77 ? -5.066 -34.312 -8.031 1 98.31 77 ASN A C 1
ATOM 572 O O . ASN A 1 77 ? -5.41 -35.281 -8.719 1 98.31 77 ASN A O 1
ATOM 576 N N . GLU A 1 78 ? -4.523 -33.281 -8.523 1 98.12 78 GLU A N 1
ATOM 577 C CA . GLU A 1 78 ? -4.199 -33.094 -9.938 1 98.12 78 GLU A CA 1
ATOM 578 C C . GLU A 1 78 ? -3.049 -32.125 -10.125 1 98.12 78 GLU A C 1
ATOM 580 O O . GLU A 1 78 ? -2.732 -31.344 -9.219 1 98.12 78 GLU A O 1
ATOM 585 N N . ILE A 1 79 ? -2.385 -32.156 -11.289 1 98.44 79 ILE A N 1
ATOM 586 C CA . ILE A 1 79 ? -1.302 -31.219 -11.594 1 98.44 79 ILE A CA 1
ATOM 587 C C . ILE A 1 79 ? -1.879 -29.891 -12.07 1 98.44 79 ILE A C 1
ATOM 589 O O . ILE A 1 79 ? -3.037 -29.828 -12.492 1 98.44 79 ILE A O 1
ATOM 593 N N . GLY A 1 80 ? -1.112 -28.828 -11.906 1 98.12 80 GLY A N 1
ATOM 594 C CA . GLY A 1 80 ? -1.553 -27.578 -12.5 1 98.12 80 GLY A CA 1
ATOM 595 C C . GLY A 1 80 ? -1.254 -26.359 -11.633 1 98.12 80 GLY A C 1
ATOM 596 O O . GLY A 1 80 ? -1.216 -25.234 -12.125 1 98.12 80 GLY A O 1
ATOM 597 N N . GLY A 1 81 ? -0.983 -26.562 -10.336 1 97.88 81 GLY A N 1
ATOM 598 C CA . GLY A 1 81 ? -0.786 -25.438 -9.453 1 97.88 81 GLY A CA 1
ATOM 599 C C . GLY A 1 81 ? -1.923 -24.438 -9.5 1 97.88 81 GLY A C 1
ATOM 600 O O . GLY A 1 81 ? -3.092 -24.797 -9.367 1 97.88 81 GLY A O 1
ATOM 601 N N . ARG A 1 82 ? -1.648 -23.156 -9.75 1 98.12 82 ARG A N 1
ATOM 602 C CA . ARG A 1 82 ? -2.668 -22.125 -9.789 1 98.12 82 ARG A CA 1
ATOM 603 C C . ARG A 1 82 ? -3.383 -22.109 -11.133 1 98.12 82 ARG A C 1
ATOM 605 O O . ARG A 1 82 ? -4.387 -21.406 -11.305 1 98.12 82 ARG A O 1
ATOM 612 N N . MET A 1 83 ? -2.844 -22.828 -12.117 1 98.31 83 MET A N 1
ATOM 613 C CA . MET A 1 83 ? -3.6 -23.016 -13.352 1 98.31 83 MET A CA 1
ATOM 614 C C . MET A 1 83 ? -4.758 -23.984 -13.133 1 98.31 83 MET A C 1
ATOM 616 O O . MET A 1 83 ? -4.66 -25.156 -13.477 1 98.31 83 MET A O 1
ATOM 620 N N . GLN A 1 84 ? -5.832 -23.422 -12.688 1 98.19 84 GLN A N 1
ATOM 621 C CA . GLN A 1 84 ? -7.008 -24.203 -12.312 1 98.19 84 GLN A CA 1
ATOM 622 C C . GLN A 1 84 ? -8.227 -23.781 -13.125 1 98.19 84 GLN A C 1
ATOM 624 O O . GLN A 1 84 ? -8.461 -22.594 -13.352 1 98.19 84 GLN A O 1
ATOM 629 N N . ASN A 1 85 ? -8.922 -24.75 -13.68 1 98 85 ASN A N 1
ATOM 630 C CA . ASN A 1 85 ? -10.188 -24.5 -14.359 1 98 85 ASN A CA 1
ATOM 631 C C . ASN A 1 85 ? -11.336 -25.266 -13.711 1 98 85 ASN A C 1
ATOM 633 O O . ASN A 1 85 ? -11.102 -26.219 -12.953 1 98 85 ASN A O 1
ATOM 637 N N . THR A 1 86 ? -12.492 -24.828 -13.922 1 98.06 86 THR A N 1
ATOM 638 C CA . THR A 1 86 ? -13.727 -25.484 -13.508 1 98.06 86 THR A CA 1
ATOM 639 C C . THR A 1 86 ? -14.859 -25.188 -14.492 1 98.06 86 THR A C 1
ATOM 641 O O . THR A 1 86 ? -14.625 -24.594 -15.547 1 98.06 86 THR A O 1
ATOM 644 N N . LYS A 1 87 ? -16.016 -25.703 -14.188 1 98.06 87 LYS A N 1
ATOM 645 C CA . LYS A 1 87 ? -17.172 -25.453 -15.039 1 98.06 87 LYS A CA 1
ATOM 646 C C . LYS A 1 87 ? -18.172 -24.531 -14.352 1 98.06 87 LYS A C 1
ATOM 648 O O . LYS A 1 87 ? -18.391 -24.625 -13.141 1 98.06 87 LYS A O 1
ATOM 653 N N . ILE A 1 88 ? -18.703 -23.672 -15.078 1 98.12 88 ILE A N 1
ATOM 654 C CA . ILE A 1 88 ? -19.922 -22.938 -14.734 1 98.12 88 ILE A CA 1
ATOM 655 C C . ILE A 1 88 ? -20.969 -23.141 -15.82 1 98.12 88 ILE A C 1
ATOM 657 O O . ILE A 1 88 ? -20.797 -22.719 -16.969 1 98.12 88 ILE A O 1
ATOM 661 N N . GLY A 1 89 ? -22.062 -23.781 -15.43 1 97.06 89 GLY A N 1
ATOM 662 C CA . GLY A 1 89 ? -22.859 -24.375 -16.484 1 97.06 89 GLY A CA 1
ATOM 663 C C . GLY A 1 89 ? -22.078 -25.359 -17.344 1 97.06 89 GLY A C 1
ATOM 664 O O . GLY A 1 89 ? -21.438 -26.281 -16.828 1 97.06 89 GLY A O 1
ATOM 665 N N . SER A 1 90 ? -22.109 -25.219 -18.609 1 96.5 90 SER A N 1
ATOM 666 C CA . SER A 1 90 ? -21.375 -26.078 -19.516 1 96.5 90 SER A CA 1
ATOM 667 C C . SER A 1 90 ? -20.078 -25.422 -19.984 1 96.5 90 SER A C 1
ATOM 669 O O . SER A 1 90 ? -19.297 -26.031 -20.734 1 96.5 90 SER A O 1
ATOM 671 N N . THR A 1 91 ? -19.797 -24.234 -19.453 1 97.5 91 THR A N 1
ATOM 672 C CA . THR A 1 91 ? -18.656 -23.453 -19.906 1 97.5 91 THR A CA 1
ATOM 673 C C . THR A 1 91 ? -17.469 -23.656 -18.984 1 97.5 91 THR A C 1
ATOM 675 O O . THR A 1 91 ? -17.594 -23.594 -17.766 1 97.5 91 THR A O 1
ATOM 678 N N . THR A 1 92 ? -16.312 -23.922 -19.594 1 98.19 92 THR A N 1
ATOM 679 C CA . THR A 1 92 ? -15.07 -23.984 -18.828 1 98.19 92 THR A CA 1
ATOM 680 C C . THR A 1 92 ? -14.57 -22.578 -18.5 1 98.19 92 THR A C 1
ATOM 682 O O . THR A 1 92 ? -14.453 -21.734 -19.391 1 98.19 92 THR A O 1
ATOM 685 N N . ILE A 1 93 ? -14.367 -22.328 -17.203 1 98.25 93 ILE A N 1
ATOM 686 C CA . ILE A 1 93 ? -13.797 -21.047 -16.781 1 98.25 93 ILE A CA 1
ATOM 687 C C . ILE A 1 93 ? -12.453 -21.281 -16.109 1 98.25 93 ILE A C 1
ATOM 689 O O . ILE A 1 93 ? -12.203 -22.359 -15.562 1 98.25 93 ILE A O 1
ATOM 693 N N . GLU A 1 94 ? -11.594 -20.328 -16.219 1 98.56 94 GLU A N 1
ATOM 694 C CA . GLU A 1 94 ? -10.281 -20.375 -15.586 1 98.56 94 GLU A CA 1
ATOM 695 C C . GLU A 1 94 ? -10.281 -19.609 -14.258 1 98.56 94 GLU A C 1
ATOM 697 O O . GLU A 1 94 ? -10.461 -18.391 -14.234 1 98.56 94 GLU A O 1
ATOM 702 N N . LEU A 1 95 ? -9.984 -20.297 -13.172 1 98.25 95 LEU A N 1
ATOM 703 C CA . LEU A 1 95 ? -9.906 -19.656 -11.867 1 98.25 95 LEU A CA 1
ATOM 704 C C . LEU A 1 95 ? -8.578 -18.922 -11.695 1 98.25 95 LEU A C 1
ATOM 706 O O . LEU A 1 95 ? -8.508 -17.891 -11.023 1 98.25 95 LEU A O 1
ATOM 710 N N . GLY A 1 96 ? -7.512 -19.469 -12.18 1 97.5 96 GLY A N 1
ATOM 711 C CA . GLY A 1 96 ? -6.188 -18.859 -12.148 1 97.5 96 GLY A CA 1
ATOM 712 C C . GLY A 1 96 ? -5.797 -18.219 -13.469 1 97.5 96 GLY A C 1
ATOM 713 O O . GLY A 1 96 ? -6.59 -17.484 -14.062 1 97.5 96 GLY A O 1
ATOM 714 N N . ALA A 1 97 ? -4.641 -18.438 -13.953 1 97.25 97 ALA A N 1
ATOM 715 C CA . ALA A 1 97 ? -4.148 -17.859 -15.195 1 97.25 97 ALA A CA 1
ATOM 716 C C . ALA A 1 97 ? -5.109 -18.125 -16.344 1 97.25 97 ALA A C 1
ATOM 718 O O . ALA A 1 97 ? -5.648 -19.234 -16.469 1 97.25 97 ALA A O 1
ATOM 719 N N . ASN A 1 98 ? -5.32 -17.047 -17.141 1 97.19 98 ASN A N 1
ATOM 720 C CA . ASN A 1 98 ? -6.285 -17.266 -18.219 1 97.19 98 ASN A CA 1
ATOM 721 C C . ASN A 1 98 ? -5.832 -16.609 -19.516 1 97.19 98 ASN A C 1
ATOM 723 O O . ASN A 1 98 ? -6.449 -16.812 -20.578 1 97.19 98 ASN A O 1
ATOM 727 N N . TRP A 1 99 ? -4.793 -15.781 -19.516 1 96.25 99 TRP A N 1
ATOM 728 C CA . TRP A 1 99 ? -4.316 -15.125 -20.734 1 96.25 99 TRP A CA 1
ATOM 729 C C . TRP A 1 99 ? -2.965 -15.688 -21.156 1 96.25 99 TRP A C 1
ATOM 731 O O . TRP A 1 99 ? -2.102 -15.953 -20.312 1 96.25 99 TRP A O 1
ATOM 741 N N . ILE A 1 100 ? -2.852 -15.945 -22.391 1 95.69 100 ILE A N 1
ATOM 742 C CA . ILE A 1 100 ? -1.536 -16 -23.016 1 95.69 100 ILE A CA 1
ATOM 743 C C . ILE A 1 100 ? -1.037 -14.594 -23.312 1 95.69 100 ILE A C 1
ATOM 745 O O . ILE A 1 100 ? -1.529 -13.938 -24.234 1 95.69 100 ILE A O 1
ATOM 749 N N . GLN A 1 101 ? -0.099 -14.211 -22.516 1 90.19 101 GLN A N 1
ATOM 750 C CA . GLN A 1 101 ? 0.34 -12.82 -22.562 1 90.19 101 GLN A CA 1
ATOM 751 C C . GLN A 1 101 ? 1.448 -12.625 -23.594 1 90.19 101 GLN A C 1
ATOM 753 O O . GLN A 1 101 ? 2.553 -13.148 -23.422 1 90.19 101 GLN A O 1
ATOM 758 N N . SER A 1 102 ? 1.2 -11.875 -24.641 1 85.62 102 SER A N 1
ATOM 759 C CA . SER A 1 102 ? 2.16 -11.57 -25.688 1 85.62 102 SER A CA 1
ATOM 760 C C . SER A 1 102 ? 2.42 -12.789 -26.578 1 85.62 102 SER A C 1
ATOM 762 O O . SER A 1 102 ? 3.09 -13.734 -26.141 1 85.62 102 SER A O 1
ATOM 764 N N . LEU A 1 103 ? 2.117 -12.781 -27.859 1 85.38 103 LEU A N 1
ATOM 765 C CA . LEU A 1 103 ? 2.189 -13.922 -28.766 1 85.38 103 LEU A CA 1
ATOM 766 C C . LEU A 1 103 ? 3.537 -13.961 -29.484 1 85.38 103 LEU A C 1
ATOM 768 O O . LEU A 1 103 ? 3.787 -14.867 -30.281 1 85.38 103 LEU A O 1
ATOM 772 N N . GLY A 1 104 ? 4.406 -13.133 -29.094 1 87.31 104 GLY A N 1
ATOM 773 C CA . GLY A 1 104 ? 5.723 -13.125 -29.719 1 87.31 104 GLY A CA 1
ATOM 774 C C . GLY A 1 104 ? 6.602 -14.273 -29.266 1 87.31 104 GLY A C 1
ATOM 775 O O . GLY A 1 104 ? 6.242 -15.445 -29.422 1 87.31 104 GLY A O 1
ATOM 776 N N . THR A 1 105 ? 7.66 -14.055 -28.625 1 86.75 105 THR A N 1
ATOM 777 C CA . THR A 1 105 ? 8.633 -15.062 -28.219 1 86.75 105 THR A CA 1
ATOM 778 C C . THR A 1 105 ? 8.219 -15.719 -26.906 1 86.75 105 THR A C 1
ATOM 780 O O . THR A 1 105 ? 9.008 -16.453 -26.297 1 86.75 105 THR A O 1
ATOM 783 N N . ASN A 1 106 ? 7.004 -15.562 -26.5 1 91.38 106 ASN A N 1
ATOM 784 C CA . ASN A 1 106 ? 6.473 -16.156 -25.266 1 91.38 106 ASN A CA 1
ATOM 785 C C . ASN A 1 106 ? 6.41 -17.672 -25.359 1 91.38 106 ASN A C 1
ATOM 787 O O . ASN A 1 106 ? 5.68 -18.219 -26.188 1 91.38 106 ASN A O 1
ATOM 791 N N . PRO A 1 107 ? 7.176 -18.328 -24.516 1 94.5 107 PRO A N 1
ATOM 792 C CA . PRO A 1 107 ? 7.164 -19.797 -24.578 1 94.5 107 PRO A CA 1
ATOM 793 C C . PRO A 1 107 ? 5.781 -20.391 -24.312 1 94.5 107 PRO A C 1
ATOM 795 O O . PRO A 1 107 ? 5.48 -21.5 -24.766 1 94.5 107 PRO A O 1
ATOM 798 N N . ILE A 1 108 ? 4.953 -19.688 -23.625 1 97 108 ILE A N 1
ATOM 799 C CA . ILE A 1 108 ? 3.609 -20.172 -23.328 1 97 108 ILE A CA 1
ATOM 800 C C . ILE A 1 108 ? 2.779 -20.203 -24.609 1 97 108 ILE A C 1
ATOM 802 O O . ILE A 1 108 ? 1.947 -21.094 -24.797 1 97 108 ILE A O 1
ATOM 806 N N . TRP A 1 109 ? 2.988 -19.219 -25.484 1 96.06 109 TRP A N 1
ATOM 807 C CA . TRP A 1 109 ? 2.334 -19.203 -26.781 1 96.06 109 TRP A CA 1
ATOM 808 C C . TRP A 1 109 ? 2.754 -20.422 -27.609 1 96.06 109 TRP A C 1
ATOM 810 O O . TRP A 1 109 ? 1.912 -21.094 -28.219 1 96.06 109 TRP A O 1
ATOM 820 N N . ALA A 1 110 ? 4.02 -20.703 -27.625 1 96.19 110 ALA A N 1
ATOM 821 C CA . ALA A 1 110 ? 4.531 -21.875 -28.328 1 96.19 110 ALA A CA 1
ATOM 822 C C . ALA A 1 110 ? 3.928 -23.172 -27.781 1 96.19 110 ALA A C 1
ATOM 824 O O . ALA A 1 110 ? 3.572 -24.062 -28.547 1 96.19 110 ALA A O 1
ATOM 825 N N . LEU A 1 111 ? 3.838 -23.25 -26.516 1 97.81 111 LEU A N 1
ATOM 826 C CA . LEU A 1 111 ? 3.262 -24.438 -25.875 1 97.81 111 LEU A CA 1
ATOM 827 C C . LEU A 1 111 ? 1.773 -24.547 -26.203 1 97.81 111 LEU A C 1
ATOM 829 O O . LEU A 1 111 ? 1.264 -25.656 -26.406 1 97.81 111 LEU A O 1
ATOM 833 N N . ALA A 1 112 ? 1.101 -23.422 -26.156 1 97.75 112 ALA A N 1
ATOM 834 C CA . ALA A 1 112 ? -0.318 -23.438 -26.5 1 97.75 112 ALA A CA 1
ATOM 835 C C . ALA A 1 112 ? -0.531 -23.969 -27.922 1 97.75 112 ALA A C 1
ATOM 837 O O . ALA A 1 112 ? -1.476 -24.719 -28.172 1 97.75 112 ALA A O 1
ATOM 838 N N . GLN A 1 113 ? 0.326 -23.578 -28.828 1 97.5 113 GLN A N 1
ATOM 839 C CA . GLN A 1 113 ? 0.263 -24.078 -30.203 1 97.5 113 GLN A CA 1
ATOM 840 C C . GLN A 1 113 ? 0.565 -25.578 -30.25 1 97.5 113 GLN A C 1
ATOM 842 O O . GLN A 1 113 ? -0.16 -26.328 -30.891 1 97.5 113 GLN A O 1
ATOM 847 N N . LYS A 1 114 ? 1.527 -25.953 -29.547 1 98.06 114 LYS A N 1
ATOM 848 C CA . LYS A 1 114 ? 1.978 -27.344 -29.562 1 98.06 114 LYS A CA 1
ATOM 849 C C . LYS A 1 114 ? 0.886 -28.281 -29.047 1 98.06 114 LYS A C 1
ATOM 851 O O . LYS A 1 114 ? 0.681 -29.359 -29.594 1 98.06 114 LYS A O 1
ATOM 856 N N . TYR A 1 115 ? 0.245 -27.828 -28.031 1 98.38 115 TYR A N 1
ATOM 857 C CA . TYR A 1 115 ? -0.728 -28.703 -27.391 1 98.38 115 TYR A CA 1
ATOM 858 C C . TYR A 1 115 ? -2.148 -28.328 -27.797 1 98.38 115 TYR A C 1
ATOM 860 O O . TYR A 1 115 ? -3.115 -28.766 -27.156 1 98.38 115 TYR A O 1
ATOM 868 N N . HIS A 1 116 ? -2.307 -27.422 -28.766 1 98.12 116 HIS A N 1
ATOM 869 C CA . HIS A 1 116 ? -3.553 -27.062 -29.438 1 98.12 116 HIS A CA 1
ATOM 870 C C . HIS A 1 116 ? -4.566 -26.5 -28.438 1 98.12 116 HIS A C 1
ATOM 872 O O . HIS A 1 116 ? -5.727 -26.922 -28.422 1 98.12 116 HIS A O 1
ATOM 878 N N . VAL A 1 117 ? -4.086 -25.641 -27.641 1 98.31 117 VAL A N 1
ATOM 879 C CA . VAL A 1 117 ? -4.965 -24.953 -26.703 1 98.31 117 VAL A CA 1
ATOM 880 C C . VAL A 1 117 ? -5.742 -23.859 -27.406 1 98.31 117 VAL A C 1
ATOM 882 O O . VAL A 1 117 ? -5.145 -22.922 -27.969 1 98.31 117 VAL A O 1
ATOM 885 N N . LYS A 1 118 ? -7.066 -23.938 -27.359 1 98.31 118 LYS A N 1
ATOM 886 C CA . LYS A 1 118 ? -7.91 -22.938 -28.016 1 98.31 118 LYS A CA 1
ATOM 887 C C . LYS A 1 118 ? -7.871 -21.609 -27.266 1 98.31 118 LYS A C 1
ATOM 889 O O . LYS A 1 118 ? -7.898 -21.578 -26.031 1 98.31 118 LYS A O 1
ATOM 894 N N . ASN A 1 119 ? -7.75 -20.578 -27.984 1 97.56 119 ASN A N 1
ATOM 895 C CA . ASN A 1 119 ? -7.656 -19.234 -27.422 1 97.56 119 ASN A CA 1
ATOM 896 C C . ASN A 1 119 ? -8.219 -18.188 -28.375 1 97.56 119 ASN A C 1
ATOM 898 O O . ASN A 1 119 ? -8.344 -18.438 -29.578 1 97.56 119 ASN A O 1
ATOM 902 N N . THR A 1 120 ? -8.609 -17.047 -27.844 1 97.69 120 THR A N 1
ATOM 903 C CA . THR A 1 120 ? -9.234 -15.953 -28.594 1 97.69 120 THR A CA 1
ATOM 904 C C . THR A 1 120 ? -8.555 -14.625 -28.266 1 97.69 120 THR A C 1
ATOM 906 O O . THR A 1 120 ? -8.281 -14.328 -27.109 1 97.69 120 THR A O 1
ATOM 909 N N . PRO A 1 121 ? -8.336 -13.781 -29.359 1 96.31 121 PRO A N 1
ATOM 910 C CA . PRO A 1 121 ? -7.723 -12.469 -29.109 1 96.31 121 PRO A CA 1
ATOM 911 C C . PRO A 1 121 ? -8.578 -11.586 -28.203 1 96.31 121 PRO A C 1
ATOM 913 O O . PRO A 1 121 ? -9.805 -11.547 -28.344 1 96.31 121 PRO A O 1
ATOM 916 N N . SER A 1 122 ? -7.918 -10.945 -27.25 1 95.31 122 SER A N 1
ATOM 917 C CA . SER A 1 122 ? -8.555 -9.891 -26.469 1 95.31 122 SER A CA 1
ATOM 918 C C . SER A 1 122 ? -8.43 -8.539 -27.156 1 95.31 122 SER A C 1
ATOM 920 O O . SER A 1 122 ? -7.316 -8.078 -27.422 1 95.31 122 SER A O 1
ATOM 922 N N . ILE A 1 123 ? -9.57 -7.953 -27.422 1 95.5 123 ILE A N 1
ATOM 923 C CA . ILE A 1 123 ? -9.586 -6.629 -28.047 1 95.5 123 ILE A CA 1
ATOM 924 C C . ILE A 1 123 ? -9.711 -5.559 -26.969 1 95.5 123 ILE A C 1
ATOM 926 O O . ILE A 1 123 ? -10.812 -5.137 -26.625 1 95.5 123 ILE A O 1
ATOM 930 N N . TRP A 1 124 ? -8.68 -4.996 -26.594 1 91.56 124 TRP A N 1
ATOM 931 C CA . TRP A 1 124 ? -8.555 -4.164 -25.406 1 91.56 124 TRP A CA 1
ATOM 932 C C . TRP A 1 124 ? -9.281 -2.834 -25.578 1 91.56 124 TRP A C 1
ATOM 934 O O . TRP A 1 124 ? -9.531 -2.115 -24.609 1 91.56 124 TRP A O 1
ATOM 944 N N . SER A 1 125 ? -9.586 -2.475 -26.828 1 92.56 125 SER A N 1
ATOM 945 C CA . SER A 1 125 ? -10.32 -1.241 -27.094 1 92.56 125 SER A CA 1
ATOM 946 C C . SER A 1 125 ? -11.828 -1.486 -27.078 1 92.56 125 SER A C 1
ATOM 948 O O . SER A 1 125 ? -12.617 -0.54 -27.141 1 92.56 125 SER A O 1
ATOM 950 N N . ASP A 1 126 ? -12.219 -2.744 -27.047 1 96.62 126 ASP A N 1
ATOM 951 C CA . ASP A 1 126 ? -13.641 -3.082 -27.047 1 96.62 126 ASP A CA 1
ATOM 952 C C . ASP A 1 126 ? -14.227 -2.99 -25.641 1 96.62 126 ASP A C 1
ATOM 954 O O . ASP A 1 126 ? -14.516 -4.012 -25.016 1 96.62 126 ASP A O 1
ATOM 958 N N . ILE A 1 127 ? -14.484 -1.735 -25.188 1 97.94 127 ILE A N 1
ATOM 959 C CA . ILE A 1 127 ? -14.836 -1.463 -23.812 1 97.94 127 ILE A CA 1
ATOM 960 C C . ILE A 1 127 ? -16.156 -0.7 -23.75 1 97.94 127 ILE A C 1
ATOM 962 O O . ILE A 1 127 ? -16.375 0.234 -24.531 1 97.94 127 ILE A O 1
ATOM 966 N N . ASP A 1 128 ? -17.031 -1.147 -22.922 1 98 128 ASP A N 1
ATOM 967 C CA . ASP A 1 128 ? -18.188 -0.354 -22.484 1 98 128 ASP A CA 1
ATOM 968 C C . ASP A 1 128 ? -17.859 0.425 -21.203 1 98 128 ASP A C 1
ATOM 970 O O . ASP A 1 128 ? -17.188 -0.086 -20.312 1 98 128 ASP A O 1
ATOM 974 N N . TYR A 1 129 ? -18.297 1.701 -21.156 1 98.38 129 TYR A N 1
ATOM 975 C CA . TYR A 1 129 ? -17.875 2.586 -20.062 1 98.38 129 TYR A CA 1
ATOM 976 C C . TYR A 1 129 ? -19.062 2.969 -19.188 1 98.38 129 TYR A C 1
ATOM 978 O O . TYR A 1 129 ? -20.078 3.457 -19.688 1 98.38 129 TYR A O 1
ATOM 986 N N . PHE A 1 130 ? -18.906 2.736 -17.875 1 98.38 130 PHE A N 1
ATOM 987 C CA . PHE A 1 130 ? -19.922 3.105 -16.875 1 98.38 130 PHE A CA 1
ATOM 988 C C . PHE A 1 130 ? -19.297 3.941 -15.766 1 98.38 130 PHE A C 1
ATOM 990 O O . PHE A 1 130 ? -18.156 3.699 -15.359 1 98.38 130 PHE A O 1
ATOM 997 N N . THR A 1 131 ? -20 4.934 -15.258 1 97.19 131 THR A N 1
ATOM 998 C CA . THR A 1 131 ? -19.656 5.723 -14.086 1 97.19 131 THR A CA 1
ATOM 999 C C . THR A 1 131 ? -20.797 5.727 -13.07 1 97.19 131 THR A C 1
ATOM 1001 O O . THR A 1 131 ? -21.812 5.055 -13.273 1 97.19 131 THR A O 1
ATOM 1004 N N . GLY A 1 132 ? -20.625 6.434 -11.992 1 92.94 132 GLY A N 1
ATOM 1005 C CA . GLY A 1 132 ? -21.703 6.574 -11.023 1 92.94 132 GLY A CA 1
ATOM 1006 C C . GLY A 1 132 ? -22.969 7.168 -11.617 1 92.94 132 GLY A C 1
ATOM 1007 O O . GLY A 1 132 ? -24.047 7.023 -11.055 1 92.94 132 GLY A O 1
ATOM 1008 N N . ASP A 1 133 ? -22.797 7.762 -12.75 1 92.69 133 ASP A N 1
ATOM 1009 C CA . ASP A 1 133 ? -23.938 8.398 -13.422 1 92.69 133 ASP A CA 1
ATOM 1010 C C . ASP A 1 133 ? -24.578 7.441 -14.422 1 92.69 133 ASP A C 1
ATOM 1012 O O . ASP A 1 133 ? -25.531 7.809 -15.109 1 92.69 133 ASP A O 1
ATOM 1016 N N . GLY A 1 134 ? -24.078 6.25 -14.477 1 94.56 134 GLY A N 1
ATOM 1017 C CA . GLY A 1 134 ? -24.625 5.27 -15.406 1 94.56 134 GLY A CA 1
ATOM 1018 C C . GLY A 1 134 ? -23.766 5.09 -16.641 1 94.56 134 GLY A C 1
ATOM 1019 O O . GLY A 1 134 ? -22.547 5.281 -16.594 1 94.56 134 GLY A O 1
ATOM 1020 N N . TRP A 1 135 ? -24.391 4.625 -17.719 1 96.25 135 TRP A N 1
ATOM 1021 C CA . TRP A 1 135 ? -23.688 4.352 -18.969 1 96.25 135 TRP A CA 1
ATOM 1022 C C . TRP A 1 135 ? -23.203 5.645 -19.625 1 96.25 135 TRP A C 1
ATOM 1024 O O . TRP A 1 135 ? -24 6.555 -19.875 1 96.25 135 TRP A O 1
ATOM 1034 N N . GLU A 1 136 ? -21.938 5.742 -19.828 1 94 136 GLU A N 1
ATOM 1035 C CA . GLU A 1 136 ? -21.359 6.938 -20.438 1 94 136 GLU A CA 1
ATOM 1036 C C . GLU A 1 136 ? -21.203 6.766 -21.938 1 94 136 GLU A C 1
ATOM 1038 O O . GLU A 1 136 ? -21.297 7.734 -22.688 1 94 136 GLU A O 1
ATOM 1043 N N . GLY A 1 137 ? -21.031 5.512 -22.406 1 87.5 137 GLY A N 1
ATOM 1044 C CA . GLY A 1 137 ? -20.719 5.281 -23.812 1 87.5 137 GLY A CA 1
ATOM 1045 C C . GLY A 1 137 ? -19.359 5.797 -24.219 1 87.5 137 GLY A C 1
ATOM 1046 O O . GLY A 1 137 ? -18.578 6.23 -23.359 1 87.5 137 GLY A O 1
ATOM 1047 N N . PRO A 1 138 ? -19.078 5.715 -25.516 1 90.56 138 PRO A N 1
ATOM 1048 C CA . PRO A 1 138 ? -17.766 6.172 -25.984 1 90.56 138 PRO A CA 1
ATOM 1049 C C . PRO A 1 138 ? -17.609 7.691 -25.906 1 90.56 138 PRO A C 1
ATOM 1051 O O . PRO A 1 138 ? -18.594 8.422 -26.047 1 90.56 138 PRO A O 1
ATOM 1054 N N . GLY A 1 139 ? -16.422 8.117 -25.609 1 94.19 139 GLY A N 1
ATOM 1055 C CA . GLY A 1 139 ? -16.078 9.531 -25.656 1 94.19 139 GLY A CA 1
ATOM 1056 C C . GLY A 1 139 ? -16.344 10.25 -24.359 1 94.19 139 GLY A C 1
ATOM 1057 O O . GLY A 1 139 ? -16.219 11.477 -24.281 1 94.19 139 GLY A O 1
ATOM 1058 N N . GLY A 1 140 ? -16.703 9.5 -23.344 1 96.5 140 GLY A N 1
ATOM 1059 C CA . GLY A 1 140 ? -16.969 10.102 -22.047 1 96.5 140 GLY A CA 1
ATOM 1060 C C . GLY A 1 140 ? -15.727 10.336 -21.219 1 96.5 140 GLY A C 1
ATOM 1061 O O . GLY A 1 140 ? -14.609 10.164 -21.703 1 96.5 140 GLY A O 1
ATOM 1062 N N . ARG A 1 141 ? -15.898 10.828 -19.969 1 97.25 141 ARG A N 1
ATOM 1063 C CA . ARG A 1 141 ? -14.82 11.211 -19.062 1 97.25 141 ARG A CA 1
ATOM 1064 C C . ARG A 1 141 ? -13.93 10.008 -18.734 1 97.25 141 ARG A C 1
ATOM 1066 O O . ARG A 1 141 ? -12.719 10.148 -18.609 1 97.25 141 ARG A O 1
ATOM 1073 N N . LEU A 1 142 ? -14.602 8.906 -18.516 1 98.31 142 LEU A N 1
ATOM 1074 C CA . LEU A 1 142 ? -13.836 7.715 -18.172 1 98.31 142 LEU A CA 1
ATOM 1075 C C . LEU A 1 142 ? -12.93 7.301 -19.328 1 98.31 142 LEU A C 1
ATOM 1077 O O . LEU A 1 142 ? -11.742 7.031 -19.125 1 98.31 142 LEU A O 1
ATOM 1081 N N . GLN A 1 143 ? -13.453 7.234 -20.547 1 98 143 GLN A N 1
ATOM 1082 C CA . GLN A 1 143 ? -12.617 6.914 -21.703 1 98 143 GLN A CA 1
ATOM 1083 C C . GLN A 1 143 ? -11.492 7.938 -21.859 1 98 143 GLN A C 1
ATOM 1085 O O . GLN A 1 143 ? -10.359 7.574 -22.188 1 98 143 GLN A O 1
ATOM 1090 N N . GLU A 1 144 ? -11.812 9.18 -21.656 1 97.94 144 GLU A N 1
ATOM 1091 C CA . GLU A 1 144 ? -10.797 10.227 -21.766 1 97.94 144 GLU A CA 1
ATOM 1092 C C . GLU A 1 144 ? -9.664 10 -20.781 1 97.94 144 GLU A C 1
ATOM 1094 O O . GLU A 1 144 ? -8.492 10.141 -21.125 1 97.94 144 GLU A O 1
ATOM 1099 N N . ALA A 1 145 ? -10.055 9.703 -19.562 1 98.38 145 ALA A N 1
ATOM 1100 C CA . ALA A 1 145 ? -9.047 9.422 -18.531 1 98.38 145 ALA A CA 1
ATOM 1101 C C . ALA A 1 145 ? -8.188 8.227 -18.922 1 98.38 145 ALA A C 1
ATOM 1103 O O . ALA A 1 145 ? -6.969 8.242 -18.75 1 98.38 145 ALA A O 1
ATOM 1104 N N . MET A 1 146 ? -8.805 7.203 -19.422 1 97.94 146 MET A N 1
ATOM 1105 C CA . MET A 1 146 ? -8.094 5.996 -19.828 1 97.94 146 MET A CA 1
ATOM 1106 C C . MET A 1 146 ? -7.156 6.281 -21 1 97.94 146 MET A C 1
ATOM 1108 O O . MET A 1 146 ? -6.012 5.828 -21 1 97.94 146 MET A O 1
ATOM 1112 N N . ASP A 1 147 ? -7.613 7.047 -21.953 1 97.5 147 ASP A N 1
ATOM 1113 C CA . ASP A 1 147 ? -6.777 7.422 -23.094 1 97.5 147 ASP A CA 1
ATOM 1114 C C . ASP A 1 147 ? -5.57 8.242 -22.641 1 97.5 147 ASP A C 1
ATOM 1116 O O . ASP A 1 147 ? -4.453 8.016 -23.109 1 97.5 147 ASP A O 1
ATOM 1120 N N . ARG A 1 148 ? -5.82 9.156 -21.781 1 97.94 148 ARG A N 1
ATOM 1121 C CA . ARG A 1 148 ? -4.73 9.984 -21.266 1 97.94 148 ARG A CA 1
ATOM 1122 C C . ARG A 1 148 ? -3.678 9.141 -20.562 1 97.94 148 ARG A C 1
ATOM 1124 O O . ARG A 1 148 ? -2.479 9.305 -20.797 1 97.94 148 ARG A O 1
ATOM 1131 N N . PHE A 1 149 ? -4.129 8.281 -19.719 1 98.12 149 PHE A N 1
ATOM 1132 C CA . PHE A 1 149 ? -3.197 7.426 -18.984 1 98.12 149 PHE A CA 1
ATOM 1133 C C . PHE A 1 149 ? -2.412 6.543 -19.953 1 98.12 149 PHE A C 1
ATOM 1135 O O . PHE A 1 149 ? -1.181 6.496 -19.891 1 98.12 149 PHE A O 1
ATOM 1142 N N . GLY A 1 150 ? -3.102 5.805 -20.812 1 95.56 150 GLY A N 1
ATOM 1143 C CA . GLY A 1 150 ? -2.494 4.797 -21.672 1 95.56 150 GLY A CA 1
ATOM 1144 C C . GLY A 1 150 ? -1.611 5.391 -22.75 1 95.56 150 GLY A C 1
ATOM 1145 O O . GLY A 1 150 ? -0.538 4.859 -23.031 1 95.56 150 GLY A O 1
ATOM 1146 N N . GLU A 1 151 ? -1.963 6.508 -23.297 1 94.06 151 GLU A N 1
ATOM 1147 C CA . GLU A 1 151 ? -1.293 7.035 -24.469 1 94.06 151 GLU A CA 1
ATOM 1148 C C . GLU A 1 151 ? -0.238 8.07 -24.094 1 94.06 151 GLU A C 1
ATOM 1150 O O . GLU A 1 151 ? 0.748 8.25 -24.812 1 94.06 151 GLU A O 1
ATOM 1155 N N . GLN A 1 152 ? -0.443 8.688 -23 1 96.44 152 GLN A N 1
ATOM 1156 C CA . GLN A 1 152 ? 0.462 9.789 -22.672 1 96.44 152 GLN A CA 1
ATOM 1157 C C . GLN A 1 152 ? 1.259 9.484 -21.406 1 96.44 152 GLN A C 1
ATOM 1159 O O . GLN A 1 152 ? 2.49 9.438 -21.438 1 96.44 152 GLN A O 1
ATOM 1164 N N . VAL A 1 153 ? 0.579 9.242 -20.359 1 97.81 153 VAL A N 1
ATOM 1165 C CA . VAL A 1 153 ? 1.202 9.156 -19.047 1 97.81 153 VAL A CA 1
ATOM 1166 C C . VAL A 1 153 ? 2.129 7.941 -18.984 1 97.81 153 VAL A C 1
ATOM 1168 O O . VAL A 1 153 ? 3.285 8.055 -18.578 1 97.81 153 VAL A O 1
ATOM 1171 N N . PHE A 1 154 ? 1.608 6.793 -19.375 1 95.81 154 PHE A N 1
ATOM 1172 C CA . PHE A 1 154 ? 2.406 5.574 -19.297 1 95.81 154 PHE A CA 1
ATOM 1173 C C . PHE A 1 154 ? 3.637 5.668 -20.188 1 95.81 154 PHE A C 1
ATOM 1175 O O . PHE A 1 154 ? 4.711 5.18 -19.828 1 95.81 154 PHE A O 1
ATOM 1182 N N . HIS A 1 155 ? 3.48 6.262 -21.344 1 95.25 155 HIS A N 1
ATOM 1183 C CA . HIS A 1 155 ? 4.605 6.461 -22.25 1 95.25 155 HIS A CA 1
ATOM 1184 C C . HIS A 1 155 ? 5.695 7.312 -21.594 1 95.25 155 HIS A C 1
ATOM 1186 O O . HIS A 1 155 ? 6.871 6.949 -21.641 1 95.25 155 HIS A O 1
ATOM 1192 N N . LYS A 1 156 ? 5.281 8.383 -21.031 1 97.31 156 LYS A N 1
ATOM 1193 C CA . LYS A 1 156 ? 6.219 9.258 -20.344 1 97.31 156 LYS A CA 1
ATOM 1194 C C . LYS A 1 156 ? 6.883 8.531 -19.172 1 97.31 156 LYS A C 1
ATOM 1196 O O . LYS A 1 156 ? 8.086 8.688 -18.938 1 97.31 156 LYS A O 1
ATOM 1201 N N . ALA A 1 157 ? 6.109 7.797 -18.484 1 97.88 157 ALA A N 1
ATOM 1202 C CA . ALA A 1 157 ? 6.625 7.031 -17.359 1 97.88 157 ALA A CA 1
ATOM 1203 C C . ALA A 1 157 ? 7.66 6.008 -17.812 1 97.88 157 ALA A C 1
ATOM 1205 O O . ALA A 1 157 ? 8.688 5.828 -17.156 1 97.88 157 ALA A O 1
ATOM 1206 N N . SER A 1 158 ? 7.367 5.336 -18.891 1 96.62 158 SER A N 1
ATOM 1207 C CA . SER A 1 158 ? 8.289 4.332 -19.422 1 96.62 158 SER A CA 1
ATOM 1208 C C . SER A 1 158 ? 9.617 4.961 -19.812 1 96.62 158 SER A C 1
ATOM 1210 O O . SER A 1 158 ? 10.68 4.398 -19.547 1 96.62 158 SER A O 1
ATOM 1212 N N . ILE A 1 159 ? 9.562 6.098 -20.391 1 96.44 159 ILE A N 1
ATOM 1213 C CA . ILE A 1 159 ? 10.766 6.82 -20.797 1 96.44 159 ILE A CA 1
ATOM 1214 C C . ILE A 1 159 ? 11.57 7.199 -19.547 1 96.44 159 ILE A C 1
ATOM 1216 O O . ILE A 1 159 ? 12.781 7.012 -19.5 1 96.44 159 ILE A O 1
ATOM 1220 N N . GLU A 1 160 ? 10.867 7.656 -18.594 1 96.88 160 GLU A N 1
ATOM 1221 C CA . GLU A 1 160 ? 11.531 8.07 -17.359 1 96.88 160 GLU A CA 1
ATOM 1222 C C . GLU A 1 160 ? 12.164 6.883 -16.641 1 96.88 160 GLU A C 1
ATOM 1224 O O . GLU A 1 160 ? 13.273 6.988 -16.109 1 96.88 160 GLU A O 1
ATOM 1229 N N . ALA A 1 161 ? 11.523 5.801 -16.609 1 97.31 161 ALA A N 1
ATOM 1230 C CA . ALA A 1 161 ? 12.078 4.598 -15.992 1 97.31 161 ALA A CA 1
ATOM 1231 C C . ALA A 1 161 ? 13.359 4.172 -16.688 1 97.31 161 ALA A C 1
ATOM 1233 O O . ALA A 1 161 ? 14.352 3.844 -16.031 1 97.31 161 ALA A O 1
ATOM 1234 N N . GLY A 1 162 ? 13.328 4.137 -18 1 95.56 162 GLY A N 1
ATOM 1235 C CA . GLY A 1 162 ? 14.516 3.807 -18.766 1 95.56 162 GLY A CA 1
ATOM 1236 C C . GLY A 1 162 ? 15.68 4.746 -18.5 1 95.56 162 GLY A C 1
ATOM 1237 O O . GLY A 1 162 ? 16.812 4.305 -18.344 1 95.56 162 GLY A O 1
ATOM 1238 N N . ARG A 1 163 ? 15.359 6.035 -18.484 1 95.94 163 ARG A N 1
ATOM 1239 C CA . ARG A 1 163 ? 16.391 7.043 -18.203 1 95.94 163 ARG A CA 1
ATOM 1240 C C . ARG A 1 163 ? 17.016 6.828 -16.844 1 95.94 163 ARG A C 1
ATOM 1242 O O . ARG A 1 163 ? 18.25 6.867 -16.703 1 95.94 163 ARG A O 1
ATOM 1249 N N . ARG A 1 164 ? 16.25 6.598 -15.867 1 95.31 164 ARG A N 1
ATOM 1250 C CA . ARG A 1 164 ? 16.734 6.391 -14.508 1 95.31 164 ARG A CA 1
ATOM 1251 C C . ARG A 1 164 ? 17.609 5.148 -14.422 1 95.31 164 ARG A C 1
ATOM 1253 O O . ARG A 1 164 ? 18.656 5.164 -13.766 1 95.31 164 ARG A O 1
ATOM 1260 N N . GLU A 1 165 ? 17.125 4.129 -15 1 93.75 165 GLU A N 1
ATOM 1261 C CA . GLU A 1 165 ? 17.906 2.896 -15.023 1 93.75 165 GLU A CA 1
ATOM 1262 C C . GLU A 1 165 ? 19.281 3.121 -15.672 1 93.75 165 GLU A C 1
ATOM 1264 O O . GLU A 1 165 ? 20.297 2.666 -15.148 1 93.75 165 GLU A O 1
ATOM 1269 N N . GLN A 1 166 ? 19.297 3.805 -16.75 1 94.62 166 GLN A N 1
ATOM 1270 C CA . GLN A 1 166 ? 20.531 4.086 -17.484 1 94.62 166 GLN A CA 1
ATOM 1271 C C . GLN A 1 166 ? 21.484 4.922 -16.625 1 94.62 166 GLN A C 1
ATOM 1273 O O . GLN A 1 166 ? 22.703 4.742 -16.703 1 94.62 166 GLN A O 1
ATOM 1278 N N . LEU A 1 167 ? 20.938 5.797 -15.844 1 94.69 167 LEU A N 1
ATOM 1279 C CA . LEU A 1 167 ? 21.734 6.699 -15.039 1 94.69 167 LEU A CA 1
ATOM 1280 C C . LEU A 1 167 ? 22.125 6.051 -13.711 1 94.69 167 LEU A C 1
ATOM 1282 O O . LEU A 1 167 ? 22.859 6.637 -12.914 1 94.69 167 LEU A O 1
ATOM 1286 N N . GLY A 1 168 ? 21.625 4.875 -13.43 1 91.75 168 GLY A N 1
ATOM 1287 C CA . GLY A 1 168 ? 21.938 4.172 -12.195 1 91.75 168 GLY A CA 1
ATOM 1288 C C . GLY A 1 168 ? 21.281 4.793 -10.977 1 91.75 168 GLY A C 1
ATOM 1289 O O . GLY A 1 168 ? 21.797 4.703 -9.867 1 91.75 168 GLY A O 1
ATOM 1290 N N . LEU A 1 169 ? 20.125 5.512 -11.18 1 91.44 169 LEU A N 1
ATOM 1291 C CA . LEU A 1 169 ? 19.391 6.109 -10.07 1 91.44 169 LEU A CA 1
ATOM 1292 C C . LEU A 1 169 ? 18.578 5.059 -9.32 1 91.44 169 LEU A C 1
ATOM 1294 O O . LEU A 1 169 ? 18.203 4.035 -9.898 1 91.44 169 LEU A O 1
ATOM 1298 N N . PRO A 1 170 ? 18.375 5.309 -8.031 1 89.5 170 PRO A N 1
ATOM 1299 C CA . PRO A 1 170 ? 17.531 4.367 -7.277 1 89.5 170 PRO A CA 1
ATOM 1300 C C . PRO A 1 170 ? 16.109 4.262 -7.824 1 89.5 170 PRO A C 1
ATOM 1302 O O . PRO A 1 170 ? 15.57 5.246 -8.336 1 89.5 170 PRO A O 1
ATOM 1305 N N . ASP A 1 171 ? 15.562 3.074 -7.691 1 94.25 171 ASP A N 1
ATOM 1306 C CA . ASP A 1 171 ? 14.172 2.887 -8.094 1 94.25 171 ASP A CA 1
ATOM 1307 C C . ASP A 1 171 ? 13.227 3.707 -7.215 1 94.25 171 ASP A C 1
ATOM 1309 O O . ASP A 1 171 ? 13.633 4.207 -6.16 1 94.25 171 ASP A O 1
ATOM 1313 N N . LEU A 1 172 ? 12.016 4.004 -7.719 1 97.25 172 LEU A N 1
ATOM 1314 C CA . LEU A 1 172 ? 10.945 4.699 -7.012 1 97.25 172 LEU A CA 1
ATOM 1315 C C . LEU A 1 172 ? 9.711 3.816 -6.891 1 97.25 172 LEU A C 1
ATOM 1317 O O . LEU A 1 172 ? 9.695 2.689 -7.391 1 97.25 172 LEU A O 1
ATOM 1321 N N . SER A 1 173 ? 8.734 4.277 -6.105 1 97.88 173 SER A N 1
ATOM 1322 C CA . SER A 1 173 ? 7.41 3.674 -6.242 1 97.88 173 SER A CA 1
ATOM 1323 C C . SER A 1 173 ? 6.77 4.035 -7.578 1 97.88 173 SER A C 1
ATOM 1325 O O . SER A 1 173 ? 7.086 5.074 -8.164 1 97.88 173 SER A O 1
ATOM 1327 N N . MET A 1 174 ? 5.906 3.174 -8.031 1 98.5 174 MET A N 1
ATOM 1328 C CA . MET A 1 174 ? 5.172 3.488 -9.25 1 98.5 174 MET A CA 1
ATOM 1329 C C . MET A 1 174 ? 4.371 4.777 -9.086 1 98.5 174 MET A C 1
ATOM 1331 O O . MET A 1 174 ? 4.242 5.555 -10.031 1 98.5 174 MET A O 1
ATOM 1335 N N . ARG A 1 175 ? 3.826 5.062 -7.918 1 98.25 175 ARG A N 1
ATOM 1336 C CA . ARG A 1 175 ? 3.121 6.312 -7.648 1 98.25 175 ARG A CA 1
ATOM 1337 C C . ARG A 1 175 ? 4.016 7.516 -7.918 1 98.25 175 ARG A C 1
ATOM 1339 O O . ARG A 1 175 ? 3.594 8.477 -8.562 1 98.25 175 ARG A O 1
ATOM 1346 N N . ALA A 1 176 ? 5.23 7.445 -7.445 1 98.19 176 ALA A N 1
ATOM 1347 C CA . ALA A 1 176 ? 6.172 8.539 -7.672 1 98.19 176 ALA A CA 1
ATOM 1348 C C . ALA A 1 176 ? 6.488 8.695 -9.156 1 98.19 176 ALA A C 1
ATOM 1350 O O . ALA A 1 176 ? 6.523 9.812 -9.672 1 98.19 176 ALA A O 1
ATOM 1351 N N . GLY A 1 177 ? 6.723 7.539 -9.812 1 98.31 177 GLY A N 1
ATOM 1352 C CA . GLY A 1 177 ? 6.984 7.586 -11.242 1 98.31 177 GLY A CA 1
ATOM 1353 C C . GLY A 1 177 ? 5.844 8.195 -12.039 1 98.31 177 GLY A C 1
ATOM 1354 O O . GLY A 1 177 ? 6.074 8.992 -12.945 1 98.31 177 GLY A O 1
ATOM 1355 N N . LEU A 1 178 ? 4.637 7.855 -11.672 1 98.56 178 LEU A N 1
ATOM 1356 C CA . LEU A 1 178 ? 3.465 8.391 -12.359 1 98.56 178 LEU A CA 1
ATOM 1357 C C . LEU A 1 178 ? 3.314 9.883 -12.094 1 98.56 178 LEU A C 1
ATOM 1359 O O . LEU A 1 178 ? 2.945 10.641 -12.992 1 98.56 178 LEU A O 1
ATOM 1363 N N . ARG A 1 179 ? 3.588 10.297 -10.875 1 97.75 179 ARG A N 1
ATOM 1364 C CA . ARG A 1 179 ? 3.551 11.719 -10.57 1 97.75 179 ARG A CA 1
ATOM 1365 C C . ARG A 1 179 ? 4.539 12.492 -11.438 1 97.75 179 ARG A C 1
ATOM 1367 O O . ARG A 1 179 ? 4.207 13.547 -11.984 1 97.75 179 ARG A O 1
ATOM 1374 N N . LEU A 1 180 ? 5.742 11.961 -11.562 1 97.25 180 LEU A N 1
ATOM 1375 C CA . LEU A 1 180 ? 6.777 12.609 -12.359 1 97.25 180 LEU A CA 1
ATOM 1376 C C . LEU A 1 180 ? 6.375 12.648 -13.836 1 97.25 180 LEU A C 1
ATOM 1378 O O . LEU A 1 180 ? 6.832 13.516 -14.578 1 97.25 180 LEU A O 1
ATOM 1382 N N . ALA A 1 181 ? 5.504 11.695 -14.172 1 97.69 181 ALA A N 1
ATOM 1383 C CA . ALA A 1 181 ? 5.004 11.648 -15.547 1 97.69 181 ALA A CA 1
ATOM 1384 C C . ALA A 1 181 ? 3.746 12.492 -15.703 1 97.69 181 ALA A C 1
ATOM 1386 O O . ALA A 1 181 ? 3.1 12.469 -16.75 1 97.69 181 ALA A O 1
ATOM 1387 N N . GLY A 1 182 ? 3.354 13.219 -14.688 1 96.25 182 GLY A N 1
ATOM 1388 C CA . GLY A 1 182 ? 2.254 14.172 -14.766 1 96.25 182 GLY A CA 1
ATOM 1389 C C . GLY A 1 182 ? 0.913 13.562 -14.406 1 96.25 182 GLY A C 1
ATOM 1390 O O . GLY A 1 182 ? -0.133 14.039 -14.844 1 96.25 182 GLY A O 1
ATOM 1391 N N . TRP A 1 183 ? 0.92 12.445 -13.641 1 98.06 183 TRP A N 1
ATOM 1392 C CA . TRP A 1 183 ? -0.329 11.781 -13.297 1 98.06 183 TRP A CA 1
ATOM 1393 C C . TRP A 1 183 ? -0.548 11.773 -11.789 1 98.06 183 TRP A C 1
ATOM 1395 O O . TRP A 1 183 ? 0.124 11.039 -11.062 1 98.06 183 TRP A O 1
ATOM 1405 N N . THR A 1 184 ? -1.436 12.516 -11.281 1 96.81 184 THR A N 1
ATOM 1406 C CA . THR A 1 184 ? -1.975 12.539 -9.93 1 96.81 184 THR A CA 1
ATOM 1407 C C . THR A 1 184 ? -3.5 12.516 -9.953 1 96.81 184 THR A C 1
ATOM 1409 O O . THR A 1 184 ? -4.141 13.57 -10.031 1 96.81 184 THR A O 1
ATOM 1412 N N . PRO A 1 185 ? -4.086 11.367 -9.812 1 96.75 185 PRO A N 1
ATOM 1413 C CA . PRO A 1 185 ? -5.531 11.25 -10 1 96.75 185 PRO A CA 1
ATOM 1414 C C . PRO A 1 185 ? -6.328 12.023 -8.945 1 96.75 185 PRO A C 1
ATOM 1416 O O . PRO A 1 185 ? -5.93 12.062 -7.781 1 96.75 185 PRO A O 1
ATOM 1419 N N . LEU A 1 186 ? -7.469 12.562 -9.359 1 94.69 186 LEU A N 1
ATOM 1420 C CA . LEU A 1 186 ? -8.344 13.336 -8.484 1 94.69 186 LEU A CA 1
ATOM 1421 C C . LEU A 1 186 ? -9.789 12.867 -8.609 1 94.69 186 LEU A C 1
ATOM 1423 O O . LEU A 1 186 ? -10.586 13.039 -7.684 1 94.69 186 LEU A O 1
ATOM 1427 N N . THR A 1 187 ? -10.117 12.266 -9.758 1 96.44 187 THR A N 1
ATOM 1428 C CA . THR A 1 187 ? -11.5 11.875 -10.023 1 96.44 187 THR A CA 1
ATOM 1429 C C . THR A 1 187 ? -11.641 10.352 -10.008 1 96.44 187 THR A C 1
ATOM 1431 O O . THR A 1 187 ? -10.648 9.633 -10.133 1 96.44 187 THR A O 1
ATOM 1434 N N . SER A 1 188 ? -12.906 9.922 -9.867 1 97.5 188 SER A N 1
ATOM 1435 C CA . SER A 1 188 ? -13.164 8.484 -9.898 1 97.5 188 SER A CA 1
ATOM 1436 C C . SER A 1 188 ? -12.75 7.875 -11.234 1 97.5 188 SER A C 1
ATOM 1438 O O . SER A 1 188 ? -12.266 6.746 -11.281 1 97.5 188 SER A O 1
ATOM 1440 N N . GLU A 1 189 ? -12.891 8.633 -12.312 1 98.38 189 GLU A N 1
ATOM 1441 C CA . GLU A 1 189 ? -12.492 8.188 -13.648 1 98.38 189 GLU A CA 1
ATOM 1442 C C . GLU A 1 189 ? -10.984 7.988 -13.727 1 98.38 189 GLU A C 1
ATOM 1444 O O . GLU A 1 189 ? -10.508 6.98 -14.258 1 98.38 189 GLU A O 1
ATOM 1449 N N . GLU A 1 190 ? -10.25 8.914 -13.164 1 98.31 190 GLU A N 1
ATOM 1450 C CA . GLU A 1 190 ? -8.797 8.828 -13.203 1 98.31 190 GLU A CA 1
ATOM 1451 C C . GLU A 1 190 ? -8.289 7.672 -12.352 1 98.31 190 GLU A C 1
ATOM 1453 O O . GLU A 1 190 ? -7.359 6.965 -12.75 1 98.31 190 GLU A O 1
ATOM 1458 N N . PHE A 1 191 ? -8.914 7.492 -11.242 1 98.19 191 PHE A N 1
ATOM 1459 C CA . PHE A 1 191 ? -8.539 6.367 -10.391 1 98.19 191 PHE A CA 1
ATOM 1460 C C . PHE A 1 191 ? -8.828 5.043 -11.086 1 98.19 191 PHE A C 1
ATOM 1462 O O . PHE A 1 191 ? -8.062 4.09 -10.953 1 98.19 191 PHE A O 1
ATOM 1469 N N . THR A 1 192 ? -9.93 4.977 -11.742 1 98.62 192 THR A N 1
ATOM 1470 C CA . THR A 1 192 ? -10.305 3.758 -12.453 1 98.62 192 THR A CA 1
ATOM 1471 C C . THR A 1 192 ? -9.367 3.504 -13.625 1 98.62 192 THR A C 1
ATOM 1473 O O . THR A 1 192 ? -8.984 2.361 -13.883 1 98.62 192 THR A O 1
ATOM 1476 N N . ALA A 1 193 ? -8.992 4.59 -14.336 1 98.62 193 ALA A N 1
ATOM 1477 C CA . ALA A 1 193 ? -8.008 4.461 -15.406 1 98.62 193 ALA A CA 1
ATOM 1478 C C . ALA A 1 193 ? -6.699 3.877 -14.875 1 98.62 193 ALA A C 1
ATOM 1480 O O . ALA A 1 193 ? -6.121 2.977 -15.492 1 98.62 193 ALA A O 1
ATOM 1481 N N . GLU A 1 194 ? -6.301 4.398 -13.797 1 98.31 194 GLU A N 1
ATOM 1482 C CA . GLU A 1 194 ? -5.09 3.902 -13.156 1 98.31 194 GLU A CA 1
ATOM 1483 C C . GLU A 1 194 ? -5.219 2.424 -12.797 1 98.31 194 GLU A C 1
ATOM 1485 O O . GLU A 1 194 ? -4.293 1.643 -13.023 1 98.31 194 GLU A O 1
ATOM 1490 N N . TYR A 1 195 ? -6.328 2.047 -12.195 1 98.31 195 TYR A N 1
ATOM 1491 C CA . TYR A 1 195 ? -6.57 0.646 -11.867 1 98.31 195 TYR A CA 1
ATOM 1492 C C . TYR A 1 195 ? -6.504 -0.226 -13.117 1 98.31 195 TYR A C 1
ATOM 1494 O O . TYR A 1 195 ? -5.855 -1.275 -13.117 1 98.31 195 TYR A O 1
ATOM 1502 N N . PHE A 1 196 ? -7.168 0.159 -14.141 1 98.31 196 PHE A N 1
ATOM 1503 C CA . PHE A 1 196 ? -7.27 -0.626 -15.367 1 98.31 196 PHE A CA 1
ATOM 1504 C C . PHE A 1 196 ? -5.887 -0.909 -15.945 1 98.31 196 PHE A C 1
ATOM 1506 O O . PHE A 1 196 ? -5.594 -2.039 -16.344 1 98.31 196 PHE A O 1
ATOM 1513 N N . TYR A 1 197 ? -5.047 0.091 -15.898 1 97.25 197 TYR A N 1
ATOM 1514 C CA . TYR A 1 197 ? -3.775 -0.04 -16.609 1 97.25 197 TYR A CA 1
ATOM 1515 C C . TYR A 1 197 ? -2.689 -0.573 -15.672 1 97.25 197 TYR A C 1
ATOM 1517 O O . TYR A 1 197 ? -1.734 -1.207 -16.125 1 97.25 197 TYR A O 1
ATOM 1525 N N . HIS A 1 198 ? -2.834 -0.365 -14.422 1 97.94 198 HIS A N 1
ATOM 1526 C CA . HIS A 1 198 ? -1.74 -0.753 -13.539 1 97.94 198 HIS A CA 1
ATOM 1527 C C . HIS A 1 198 ? -2.145 -1.915 -12.641 1 97.94 198 HIS A C 1
ATOM 1529 O O . HIS A 1 198 ? -1.542 -2.99 -12.695 1 97.94 198 HIS A O 1
ATOM 1535 N N . ASP A 1 199 ? -3.166 -1.728 -11.836 1 98.12 199 ASP A N 1
ATOM 1536 C CA . ASP A 1 199 ? -3.541 -2.736 -10.852 1 98.12 199 ASP A CA 1
ATOM 1537 C C . ASP A 1 199 ? -3.959 -4.039 -11.531 1 98.12 199 ASP A C 1
ATOM 1539 O O . ASP A 1 199 ? -3.598 -5.125 -11.078 1 98.12 199 ASP A O 1
ATOM 1543 N N . TRP A 1 200 ? -4.75 -3.861 -12.562 1 97.5 200 TRP A N 1
ATOM 1544 C CA . TRP A 1 200 ? -5.273 -5.031 -13.266 1 97.5 200 TRP A CA 1
ATOM 1545 C C . TRP A 1 200 ? -4.145 -5.824 -13.914 1 97.5 200 TRP A C 1
ATOM 1547 O O . TRP A 1 200 ? -4.285 -7.023 -14.156 1 97.5 200 TRP A O 1
ATOM 1557 N N . GLU A 1 201 ? -3.039 -5.18 -14.117 1 95.25 201 GLU A N 1
ATOM 1558 C CA . GLU A 1 201 ? -1.884 -5.875 -14.68 1 95.25 201 GLU A CA 1
ATOM 1559 C C . GLU A 1 201 ? -0.956 -6.383 -13.578 1 95.25 201 GLU A C 1
ATOM 1561 O O . GLU A 1 201 ? -0.449 -7.504 -13.656 1 95.25 201 GLU A O 1
ATOM 1566 N N . MET A 1 202 ? -0.806 -5.578 -12.516 1 96.25 202 MET A N 1
ATOM 1567 C CA . MET A 1 202 ? 0.28 -5.848 -11.578 1 96.25 202 MET A CA 1
ATOM 1568 C C . MET A 1 202 ? -0.262 -6.391 -10.258 1 96.25 202 MET A C 1
ATOM 1570 O O . MET A 1 202 ? 0.506 -6.828 -9.398 1 96.25 202 MET A O 1
ATOM 1574 N N . GLY A 1 203 ? -1.518 -6.355 -10.102 1 96.75 203 GLY A N 1
ATOM 1575 C CA . GLY A 1 203 ? -2.158 -6.996 -8.969 1 96.75 203 GLY A CA 1
ATOM 1576 C C . GLY A 1 203 ? -2.086 -6.168 -7.695 1 96.75 203 GLY A C 1
ATOM 1577 O O . GLY A 1 203 ? -2.568 -6.59 -6.645 1 96.75 203 GLY A O 1
ATOM 1578 N N . GLU A 1 204 ? -1.438 -5.047 -7.695 1 96.62 204 GLU A N 1
ATOM 1579 C CA . GLU A 1 204 ? -1.358 -4.188 -6.52 1 96.62 204 GLU A CA 1
ATOM 1580 C C . GLU A 1 204 ? -1.363 -2.713 -6.914 1 96.62 204 GLU A C 1
ATOM 1582 O O . GLU A 1 204 ? -1.343 -2.383 -8.102 1 96.62 204 GLU A O 1
ATOM 1587 N N . THR A 1 205 ? -1.43 -1.762 -5.934 1 97.56 205 THR A N 1
ATOM 1588 C CA . THR A 1 205 ? -1.566 -0.334 -6.199 1 97.56 205 THR A CA 1
ATOM 1589 C C . THR A 1 205 ? -0.218 0.28 -6.566 1 97.56 205 THR A C 1
ATOM 1591 O O . THR A 1 205 ? 0.832 -0.275 -6.234 1 97.56 205 THR A O 1
ATOM 1594 N N . PRO A 1 206 ? -0.256 1.468 -7.207 1 97.88 206 PRO A N 1
ATOM 1595 C CA . PRO A 1 206 ? 0.992 2.109 -7.625 1 97.88 206 PRO A CA 1
ATOM 1596 C C . PRO A 1 206 ? 1.893 2.475 -6.449 1 97.88 206 PRO A C 1
ATOM 1598 O O . PRO A 1 206 ? 3.117 2.51 -6.59 1 97.88 206 PRO A O 1
ATOM 1601 N N . VAL A 1 207 ? 1.317 2.752 -5.27 1 97.19 207 VAL A N 1
ATOM 1602 C CA . VAL A 1 207 ? 2.143 3.143 -4.129 1 97.19 207 VAL A CA 1
ATOM 1603 C C . VAL A 1 207 ? 2.896 1.926 -3.598 1 97.19 207 VAL A C 1
ATOM 1605 O O . VAL A 1 207 ? 3.977 2.062 -3.018 1 97.19 207 VAL A O 1
ATOM 1608 N N . GLU A 1 208 ? 2.414 0.716 -3.902 1 97.12 208 GLU A N 1
ATOM 1609 C CA . GLU A 1 208 ? 3.037 -0.521 -3.439 1 97.12 208 GLU A CA 1
ATOM 1610 C C . GLU A 1 208 ? 4.074 -1.022 -4.438 1 97.12 208 GLU A C 1
ATOM 1612 O O . GLU A 1 208 ? 5.059 -1.66 -4.051 1 97.12 208 GLU A O 1
ATOM 1617 N N . SER A 1 209 ? 3.893 -0.747 -5.676 1 97.81 209 SER A N 1
ATOM 1618 C CA . SER A 1 209 ? 4.742 -1.271 -6.738 1 97.81 209 SER A CA 1
ATOM 1619 C C . SER A 1 209 ? 6.016 -0.443 -6.887 1 97.81 209 SER A C 1
ATOM 1621 O O . SER A 1 209 ? 5.992 0.778 -6.719 1 97.81 209 SER A O 1
ATOM 1623 N N . GLY A 1 210 ? 7.137 -1.184 -7.254 1 97.38 210 GLY A N 1
ATOM 1624 C CA . GLY A 1 210 ? 8.312 -0.464 -7.723 1 97.38 210 GLY A CA 1
ATOM 1625 C C . GLY A 1 210 ? 8.148 0.094 -9.125 1 97.38 210 GLY A C 1
ATOM 1626 O O . GLY A 1 210 ? 7.328 -0.393 -9.898 1 97.38 210 GLY A O 1
ATOM 1627 N N . PHE A 1 211 ? 8.891 1.098 -9.438 1 98.38 211 PHE A N 1
ATOM 1628 C CA . PHE A 1 211 ? 8.711 1.828 -10.688 1 98.38 211 PHE A CA 1
ATOM 1629 C C . PHE A 1 211 ? 9.547 1.201 -11.797 1 98.38 211 PHE A C 1
ATOM 1631 O O . PHE A 1 211 ? 8.992 0.608 -12.734 1 98.38 211 PHE A O 1
ATOM 1638 N N . ILE A 1 212 ? 10.844 1.175 -11.703 1 97.06 212 ILE A N 1
ATOM 1639 C CA . ILE A 1 212 ? 11.734 0.683 -12.742 1 97.06 212 ILE A CA 1
ATOM 1640 C C . ILE A 1 212 ? 11.492 -0.806 -12.977 1 97.06 212 ILE A C 1
ATOM 1642 O O . ILE A 1 212 ? 11.305 -1.24 -14.117 1 97.06 212 ILE A O 1
ATOM 1646 N N . GLY A 1 213 ? 11.445 -1.573 -11.891 1 95.25 213 GLY A N 1
ATOM 1647 C CA . GLY A 1 213 ? 11.234 -3.008 -12.008 1 95.25 213 GLY A CA 1
ATOM 1648 C C . GLY A 1 213 ? 9.93 -3.365 -12.703 1 95.25 213 GLY A C 1
ATOM 1649 O O . GLY A 1 213 ? 9.898 -4.262 -13.547 1 95.25 213 GLY A O 1
ATOM 1650 N N . THR A 1 214 ? 8.867 -2.67 -12.359 1 97.19 214 THR A N 1
ATOM 1651 C CA . THR A 1 214 ? 7.551 -2.936 -12.938 1 97.19 214 THR A CA 1
ATOM 1652 C C . THR A 1 214 ? 7.535 -2.59 -14.43 1 97.19 214 THR A C 1
ATOM 1654 O O . THR A 1 214 ? 7.016 -3.357 -15.242 1 97.19 214 THR A O 1
ATOM 1657 N N . ILE A 1 215 ? 8.102 -1.454 -14.781 1 96.88 215 ILE A N 1
ATOM 1658 C CA . ILE A 1 215 ? 8.117 -1.017 -16.172 1 96.88 215 ILE A CA 1
ATOM 1659 C C . ILE A 1 215 ? 9 -1.951 -17 1 96.88 215 ILE A C 1
ATOM 1661 O O . ILE A 1 215 ? 8.664 -2.291 -18.125 1 96.88 215 ILE A O 1
ATOM 1665 N N . ASN A 1 216 ? 10.109 -2.398 -16.422 1 94.75 216 ASN A N 1
ATOM 1666 C CA . ASN A 1 216 ? 10.969 -3.35 -17.109 1 94.75 216 ASN A CA 1
ATOM 1667 C C . ASN A 1 216 ? 10.234 -4.652 -17.422 1 94.75 216 ASN A C 1
ATOM 1669 O O . ASN A 1 216 ? 10.367 -5.203 -18.516 1 94.75 216 ASN A O 1
ATOM 1673 N N . SER A 1 217 ? 9.539 -5.137 -16.469 1 94.06 217 SER A N 1
ATOM 1674 C CA . SER A 1 217 ? 8.773 -6.359 -16.688 1 94.06 217 SER A CA 1
ATOM 1675 C C . SER A 1 217 ? 7.723 -6.168 -17.766 1 94.06 217 SER A C 1
ATOM 1677 O O . SER A 1 217 ? 7.531 -7.051 -18.609 1 94.06 217 SER A O 1
ATOM 1679 N N . HIS A 1 218 ? 7.035 -5.035 -17.719 1 93.12 218 HIS A N 1
ATOM 1680 C CA . HIS A 1 218 ? 6.07 -4.715 -18.766 1 93.12 218 HIS A CA 1
ATOM 1681 C C . HIS A 1 218 ? 6.73 -4.715 -20.141 1 93.12 218 HIS A C 1
ATOM 1683 O O . HIS A 1 218 ? 6.195 -5.293 -21.094 1 93.12 218 HIS A O 1
ATOM 1689 N N . ASN A 1 219 ? 7.855 -4.062 -20.234 1 92.25 219 ASN A N 1
ATOM 1690 C CA . ASN A 1 219 ? 8.57 -3.971 -21.516 1 92.25 219 ASN A CA 1
ATOM 1691 C C . ASN A 1 219 ? 9.008 -5.344 -22 1 92.25 219 ASN A C 1
ATOM 1693 O O . ASN A 1 219 ? 8.867 -5.656 -23.188 1 92.25 219 ASN A O 1
ATOM 1697 N N . GLU A 1 220 ? 9.492 -6.117 -21.094 1 91.38 220 GLU A N 1
ATOM 1698 C CA . GLU A 1 220 ? 9.938 -7.457 -21.453 1 91.38 220 GLU A CA 1
ATOM 1699 C C . GLU A 1 220 ? 8.773 -8.305 -21.953 1 91.38 220 GLU A C 1
ATOM 1701 O O . GLU A 1 220 ? 8.945 -9.133 -22.859 1 91.38 220 GLU A O 1
ATOM 1706 N N . THR A 1 221 ? 7.668 -8.102 -21.406 1 89.94 221 THR A N 1
ATOM 1707 C CA . THR A 1 221 ? 6.504 -8.93 -21.719 1 89.94 221 THR A CA 1
ATOM 1708 C C . THR A 1 221 ? 5.844 -8.477 -23.016 1 89.94 221 THR A C 1
ATOM 1710 O O . THR A 1 221 ? 5.516 -9.297 -23.875 1 89.94 221 THR A O 1
ATOM 1713 N N . PHE A 1 222 ? 5.754 -7.121 -23.203 1 89.62 222 PHE A N 1
ATOM 1714 C CA . PHE A 1 222 ? 4.832 -6.668 -24.234 1 89.62 222 PHE A CA 1
ATOM 1715 C C . PHE A 1 222 ? 5.574 -5.926 -25.344 1 89.62 222 PHE A C 1
ATOM 1717 O O . PHE A 1 222 ? 5.012 -5.66 -26.406 1 89.62 222 PHE A O 1
ATOM 1724 N N . ILE A 1 223 ? 6.773 -5.57 -25.094 1 86.69 223 ILE A N 1
ATOM 1725 C CA . ILE A 1 223 ? 7.516 -4.844 -26.125 1 86.69 223 ILE A CA 1
ATOM 1726 C C . ILE A 1 223 ? 8.633 -5.727 -26.672 1 86.69 223 ILE A C 1
ATOM 1728 O O . ILE A 1 223 ? 8.633 -6.062 -27.859 1 86.69 223 ILE A O 1
ATOM 1732 N N . GLU A 1 224 ? 9.398 -6.234 -25.859 1 83.38 224 GLU A N 1
ATOM 1733 C CA . GLU A 1 224 ? 10.594 -6.965 -26.281 1 83.38 224 GLU A CA 1
ATOM 1734 C C . GLU A 1 224 ? 10.242 -8.344 -26.828 1 83.38 224 GLU A C 1
ATOM 1736 O O . GLU A 1 224 ? 11.039 -8.953 -27.547 1 83.38 224 GLU A O 1
ATOM 1741 N N . SER A 1 225 ? 9.062 -8.797 -26.5 1 83.38 225 SER A N 1
ATOM 1742 C CA . SER A 1 225 ? 8.617 -10.094 -27 1 83.38 225 SER A CA 1
ATOM 1743 C C . SER A 1 225 ? 8.258 -10.016 -28.484 1 83.38 225 SER A C 1
ATOM 1745 O O . SER A 1 225 ? 8.133 -11.047 -29.156 1 83.38 225 SER A O 1
ATOM 1747 N N . GLY A 1 226 ? 8.008 -8.789 -28.969 1 83.94 226 GLY A N 1
ATOM 1748 C CA . GLY A 1 226 ? 7.676 -8.578 -30.375 1 83.94 226 GLY A CA 1
ATOM 1749 C C . GLY A 1 226 ? 6.184 -8.531 -30.641 1 83.94 226 GLY A C 1
ATOM 1750 O O . GLY A 1 226 ? 5.754 -8.492 -31.797 1 83.94 226 GLY A O 1
ATOM 1751 N N . SER A 1 227 ? 5.434 -8.641 -29.609 1 86.31 227 SER A N 1
ATOM 1752 C CA . SER A 1 227 ? 3.982 -8.547 -29.719 1 86.31 227 SER A CA 1
ATOM 1753 C C . SER A 1 227 ? 3.365 -8.031 -28.422 1 86.31 227 SER A C 1
ATOM 1755 O O . SER A 1 227 ? 3.859 -8.32 -27.328 1 86.31 227 SER A O 1
ATOM 1757 N N . ASP A 1 228 ? 2.332 -7.277 -28.531 1 84.75 228 ASP A N 1
ATOM 1758 C CA . ASP A 1 228 ? 1.579 -6.859 -27.359 1 84.75 228 ASP A CA 1
ATOM 1759 C C . ASP A 1 228 ? 0.186 -7.484 -27.344 1 84.75 228 ASP A C 1
ATOM 1761 O O . ASP A 1 228 ? -0.688 -7.055 -26.594 1 84.75 228 ASP A O 1
ATOM 1765 N N . GLU A 1 229 ? 0.023 -8.477 -28.172 1 89.75 229 GLU A N 1
ATOM 1766 C CA . GLU A 1 229 ? -1.266 -9.156 -28.266 1 89.75 229 GLU A CA 1
ATOM 1767 C C . GLU A 1 229 ? -1.446 -10.172 -27.141 1 89.75 229 GLU A C 1
ATOM 1769 O O . GLU A 1 229 ? -0.498 -10.867 -26.766 1 89.75 229 GLU A O 1
ATOM 1774 N N . ASN A 1 230 ? -2.633 -10.18 -26.547 1 93.94 230 ASN A N 1
ATOM 1775 C CA . ASN A 1 230 ? -3.023 -11.141 -25.531 1 93.94 230 ASN A CA 1
ATOM 1776 C C . ASN A 1 230 ? -4.223 -11.977 -25.969 1 93.94 230 ASN A C 1
ATOM 1778 O O . ASN A 1 230 ? -5.191 -11.438 -26.516 1 93.94 230 ASN A O 1
ATOM 1782 N N . ASN A 1 231 ? -4.109 -13.234 -25.828 1 97.25 231 ASN A N 1
ATOM 1783 C CA . ASN A 1 231 ? -5.238 -14.117 -26.109 1 97.25 231 ASN A CA 1
ATOM 1784 C C . ASN A 1 231 ? -5.773 -14.773 -24.844 1 97.25 231 ASN A C 1
ATOM 1786 O O . ASN A 1 231 ? -4.996 -15.211 -24 1 97.25 231 ASN A O 1
ATOM 1790 N N . LEU A 1 232 ? -7.082 -14.789 -24.75 1 97.88 232 LEU A N 1
ATOM 1791 C CA . LEU A 1 232 ? -7.73 -15.469 -23.641 1 97.88 232 LEU A CA 1
ATOM 1792 C C . LEU A 1 232 ? -7.941 -16.938 -23.938 1 97.88 232 LEU A C 1
ATOM 1794 O O . LEU A 1 232 ? -8.375 -17.297 -25.047 1 97.88 232 LEU A O 1
ATOM 1798 N N . CYS A 1 233 ? -7.633 -17.828 -23.016 1 98 233 CYS A N 1
ATOM 1799 C CA . CYS A 1 233 ? -7.887 -19.25 -23.172 1 98 233 CYS A CA 1
ATOM 1800 C C . CYS A 1 233 ? -9.383 -19.547 -23.141 1 98 233 CYS A C 1
ATOM 1802 O O . CYS A 1 233 ? -10.094 -19.094 -22.25 1 98 233 CYS A O 1
ATOM 1804 N N . VAL A 1 234 ? -9.836 -20.281 -24.125 1 98 234 VAL A N 1
ATOM 1805 C CA . VAL A 1 234 ? -11.242 -20.688 -24.172 1 98 234 VAL A CA 1
ATOM 1806 C C . VAL A 1 234 ? -11.344 -22.188 -24.375 1 98 234 VAL A C 1
ATOM 1808 O O . VAL A 1 234 ? -12.375 -22.703 -24.812 1 98 234 VAL A O 1
ATOM 1811 N N . ASP A 1 235 ? -10.266 -22.906 -24.125 1 98.31 235 ASP A N 1
ATOM 1812 C CA . ASP A 1 235 ? -10.211 -24.344 -24.344 1 98.31 235 ASP A CA 1
ATOM 1813 C C . ASP A 1 235 ? -11.031 -25.094 -23.297 1 98.31 235 ASP A C 1
ATOM 1815 O O . ASP A 1 235 ? -10.836 -24.891 -22.094 1 98.31 235 ASP A O 1
ATOM 1819 N N . PRO A 1 236 ? -11.898 -26 -23.75 1 97.62 236 PRO A N 1
ATOM 1820 C CA . PRO A 1 236 ? -12.727 -26.719 -22.781 1 97.62 236 PRO A CA 1
ATOM 1821 C C . PRO A 1 236 ? -11.914 -27.609 -21.844 1 97.62 236 PRO A C 1
ATOM 1823 O O . PRO A 1 236 ? -12.383 -27.969 -20.766 1 97.62 236 PRO A O 1
ATOM 1826 N N . ARG A 1 237 ? -10.727 -27.969 -22.219 1 97.75 237 ARG A N 1
ATOM 1827 C CA . ARG A 1 237 ? -9.867 -28.797 -21.359 1 97.75 237 ARG A CA 1
ATOM 1828 C C . ARG A 1 237 ? -9.188 -27.953 -20.297 1 97.75 237 ARG A C 1
ATOM 1830 O O . ARG A 1 237 ? -8.648 -28.484 -19.328 1 97.75 237 ARG A O 1
ATOM 1837 N N . GLY A 1 238 ? -9.219 -26.609 -20.469 1 98.12 238 GLY A N 1
ATOM 1838 C CA . GLY A 1 238 ? -8.57 -25.688 -19.562 1 98.12 238 GLY A CA 1
ATOM 1839 C C . GLY A 1 238 ? -7.172 -25.281 -20.016 1 98.12 238 GLY A C 1
ATOM 1840 O O . GLY A 1 238 ? -6.535 -26.016 -20.781 1 98.12 238 GLY A O 1
ATOM 1841 N N . PHE A 1 239 ? -6.734 -24.172 -19.516 1 98.31 239 PHE A N 1
ATOM 1842 C CA . PHE A 1 239 ? -5.418 -23.625 -19.828 1 98.31 239 PHE A CA 1
ATOM 1843 C C . PHE A 1 239 ? -4.316 -24.547 -19.312 1 98.31 239 PHE A C 1
ATOM 1845 O O . PHE A 1 239 ? -3.215 -24.578 -19.859 1 98.31 239 PHE A O 1
ATOM 1852 N N . LYS A 1 240 ? -4.578 -25.344 -18.281 1 98.19 240 LYS A N 1
ATOM 1853 C CA . LYS A 1 240 ? -3.611 -26.25 -17.656 1 98.19 240 LYS A CA 1
ATOM 1854 C C . LYS A 1 240 ? -3.201 -27.344 -18.641 1 98.19 240 LYS A C 1
ATOM 1856 O O . LYS A 1 240 ? -2.242 -28.078 -18.391 1 98.19 240 LYS A O 1
ATOM 1861 N N . GLN A 1 241 ? -3.879 -27.406 -19.766 1 98.25 241 GLN A N 1
ATOM 1862 C CA . GLN A 1 241 ? -3.529 -28.406 -20.781 1 98.25 241 GLN A CA 1
ATOM 1863 C C . GLN A 1 241 ? -2.072 -28.25 -21.203 1 98.25 241 GLN A C 1
ATOM 1865 O O . GLN A 1 241 ? -1.447 -29.219 -21.641 1 98.25 241 GLN A O 1
ATOM 1870 N N . ILE A 1 242 ? -1.555 -27.031 -21.078 1 98.19 242 ILE A N 1
ATOM 1871 C CA . ILE A 1 242 ? -0.147 -26.812 -21.391 1 98.19 242 ILE A CA 1
ATOM 1872 C C . ILE A 1 242 ? 0.728 -27.625 -20.453 1 98.19 242 ILE A C 1
ATOM 1874 O O . ILE A 1 242 ? 1.749 -28.188 -20.859 1 98.19 242 ILE A O 1
ATOM 1878 N N . ILE A 1 243 ? 0.343 -27.719 -19.188 1 98.62 243 ILE A N 1
ATOM 1879 C CA . ILE A 1 243 ? 1.069 -28.469 -18.172 1 98.62 243 ILE A CA 1
ATOM 1880 C C . ILE A 1 243 ? 0.853 -29.969 -18.375 1 98.62 243 ILE A C 1
ATOM 1882 O O . ILE A 1 243 ? 1.805 -30.75 -18.344 1 98.62 243 ILE A O 1
ATOM 1886 N N . VAL A 1 244 ? -0.336 -30.375 -18.672 1 98.56 244 VAL A N 1
ATOM 1887 C CA . VAL A 1 244 ? -0.691 -31.766 -18.906 1 98.56 244 VAL A CA 1
ATOM 1888 C C . VAL A 1 244 ? 0.064 -32.312 -20.125 1 98.56 244 VAL A C 1
ATOM 1890 O O . VAL A 1 244 ? 0.577 -33.406 -20.109 1 98.56 244 VAL A O 1
ATOM 1893 N N . GLY A 1 245 ? 0.103 -31.484 -21.141 1 98.56 245 GLY A N 1
ATOM 1894 C CA . GLY A 1 245 ? 0.831 -31.859 -22.344 1 98.56 245 GLY A CA 1
ATOM 1895 C C . GLY A 1 245 ? 2.307 -32.094 -22.094 1 98.56 245 GLY A C 1
ATOM 1896 O O . GLY A 1 245 ? 2.867 -33.094 -22.562 1 98.56 245 GLY A O 1
ATOM 1897 N N . GLN A 1 246 ? 2.961 -31.219 -21.328 1 98.5 246 GLN A N 1
ATOM 1898 C CA . GLN A 1 246 ? 4.367 -31.391 -20.984 1 98.5 246 GLN A CA 1
ATOM 1899 C C . GLN A 1 246 ? 4.582 -32.688 -20.188 1 98.5 246 GLN A C 1
ATOM 1901 O O . GLN A 1 246 ? 5.531 -33.406 -20.453 1 98.5 246 GLN A O 1
ATOM 1906 N N . ALA A 1 247 ? 3.715 -32.875 -19.25 1 98.75 247 ALA A N 1
ATOM 1907 C CA . ALA A 1 247 ? 3.812 -34.062 -18.391 1 98.75 247 ALA A CA 1
ATOM 1908 C C . ALA A 1 247 ? 3.715 -35.344 -19.203 1 98.75 247 ALA A C 1
ATOM 1910 O O . ALA A 1 247 ? 4.43 -36.312 -18.938 1 98.75 247 ALA A O 1
ATOM 1911 N N . ALA A 1 248 ? 2.871 -35.344 -20.188 1 98.31 248 ALA A N 1
ATOM 1912 C CA . ALA A 1 248 ? 2.615 -36.531 -21.016 1 98.31 248 ALA A CA 1
ATOM 1913 C C . ALA A 1 248 ? 3.852 -36.906 -21.828 1 98.31 248 ALA A C 1
ATOM 1915 O O . ALA A 1 248 ? 3.98 -38.062 -22.281 1 98.31 248 ALA A O 1
ATOM 1916 N N . GLU A 1 249 ? 4.711 -36 -21.953 1 98.38 249 GLU A N 1
ATOM 1917 C CA . GLU A 1 249 ? 5.91 -36.25 -22.75 1 98.38 249 GLU A CA 1
ATOM 1918 C C . GLU A 1 249 ? 7.023 -36.844 -21.906 1 98.38 249 GLU A C 1
ATOM 1920 O O . GLU A 1 249 ? 8.078 -37.219 -22.422 1 98.38 249 GLU A O 1
ATOM 1925 N N . ILE A 1 250 ? 6.805 -36.938 -20.641 1 98.56 250 ILE A N 1
ATOM 1926 C CA . ILE A 1 250 ? 7.793 -37.531 -19.734 1 98.56 250 ILE A CA 1
ATOM 1927 C C . ILE A 1 250 ? 7.547 -39.031 -19.609 1 98.56 250 ILE A C 1
ATOM 1929 O O . ILE A 1 250 ? 6.492 -39.469 -19.125 1 98.56 250 ILE A O 1
ATOM 1933 N N . ASP A 1 251 ? 8.562 -39.812 -20 1 97.81 251 ASP A N 1
ATOM 1934 C CA . ASP A 1 251 ? 8.43 -41.25 -19.922 1 97.81 251 ASP A CA 1
ATOM 1935 C C . ASP A 1 251 ? 8.234 -41.719 -18.469 1 97.81 251 ASP A C 1
ATOM 1937 O O . ASP A 1 251 ? 8.984 -41.312 -17.578 1 97.81 251 ASP A O 1
ATOM 1941 N N . GLY A 1 252 ? 7.168 -42.531 -18.266 1 97.56 252 GLY A N 1
ATOM 1942 C CA . GLY A 1 252 ? 6.91 -43.094 -16.953 1 97.56 252 GLY A CA 1
ATOM 1943 C C . GLY A 1 252 ? 6.418 -42.062 -15.953 1 97.56 252 GLY A C 1
ATOM 1944 O O . GLY A 1 252 ? 6.621 -42.188 -14.742 1 97.56 252 GLY A O 1
ATOM 1945 N N . PHE A 1 253 ? 5.832 -41.031 -16.422 1 97.94 253 PHE A N 1
ATOM 1946 C CA . PHE A 1 253 ? 5.449 -39.906 -15.602 1 97.94 253 PHE A CA 1
ATOM 1947 C C . PHE A 1 253 ? 4.555 -40.344 -14.445 1 97.94 253 PHE A C 1
ATOM 1949 O O . PHE A 1 253 ? 4.715 -39.875 -13.312 1 97.94 253 PHE A O 1
ATOM 1956 N N . ASP A 1 254 ? 3.621 -41.188 -14.672 1 96.62 254 ASP A N 1
ATOM 1957 C CA . ASP A 1 254 ? 2.652 -41.594 -13.664 1 96.62 254 ASP A CA 1
ATOM 1958 C C . ASP A 1 254 ? 3.352 -42.219 -12.453 1 96.62 254 ASP A C 1
ATOM 1960 O O . ASP A 1 254 ? 2.91 -42.031 -11.32 1 96.62 254 ASP A O 1
ATOM 1964 N N . GLY A 1 255 ? 4.367 -42.906 -12.742 1 97.19 255 GLY A N 1
ATOM 1965 C CA . GLY A 1 255 ? 5.105 -43.562 -11.664 1 97.19 255 GLY A CA 1
ATOM 1966 C C . GLY A 1 255 ? 5.965 -42.562 -10.875 1 97.19 255 GLY A C 1
ATOM 1967 O O . GLY A 1 255 ? 6.41 -42.875 -9.773 1 97.19 255 GLY A O 1
ATOM 1968 N N . LYS A 1 256 ? 6.109 -41.438 -11.422 1 98.19 256 LYS A N 1
ATOM 1969 C CA . LYS A 1 256 ? 6.984 -40.438 -10.812 1 98.19 256 LYS A CA 1
ATOM 1970 C C . LYS A 1 256 ? 6.188 -39.438 -9.984 1 98.19 256 LYS A C 1
ATOM 1972 O O . LYS A 1 256 ? 6.746 -38.719 -9.141 1 98.19 256 LYS A O 1
ATOM 1977 N N . LEU A 1 257 ? 4.902 -39.375 -10.227 1 98.69 257 LEU A N 1
ATOM 1978 C CA . LEU A 1 257 ? 4.039 -38.344 -9.648 1 98.69 257 LEU A CA 1
ATOM 1979 C C . LEU A 1 257 ? 3.283 -38.875 -8.445 1 98.69 257 LEU A C 1
ATOM 1981 O O . LEU A 1 257 ? 2.611 -39.906 -8.539 1 98.69 257 LEU A O 1
ATOM 1985 N N . HIS A 1 258 ? 3.463 -38.281 -7.305 1 98.19 258 HIS A N 1
ATOM 1986 C CA . HIS A 1 258 ? 2.672 -38.562 -6.113 1 98.19 258 HIS A CA 1
ATOM 1987 C C . HIS A 1 258 ? 1.729 -37.406 -5.789 1 98.19 258 HIS A C 1
ATOM 1989 O O . HIS A 1 258 ? 2.172 -36.344 -5.363 1 98.19 258 HIS A O 1
ATOM 1995 N N . LEU A 1 259 ? 0.407 -37.594 -5.961 1 98.19 259 LEU A N 1
ATOM 1996 C CA . LEU A 1 259 ? -0.629 -36.594 -5.699 1 98.19 259 LEU A CA 1
ATOM 1997 C C . LEU A 1 259 ? -1.086 -36.656 -4.246 1 98.19 259 LEU A C 1
ATOM 1999 O O . LEU A 1 259 ? -0.747 -37.594 -3.523 1 98.19 259 LEU A O 1
ATOM 2003 N N . ASN A 1 260 ? -1.801 -35.625 -3.775 1 98 260 ASN A N 1
ATOM 2004 C CA . ASN A 1 260 ? -2.369 -35.531 -2.436 1 98 260 ASN A CA 1
ATOM 2005 C C . ASN A 1 260 ? -1.29 -35.625 -1.36 1 98 260 ASN A C 1
ATOM 2007 O O . ASN A 1 260 ? -1.499 -36.25 -0.315 1 98 260 ASN A O 1
ATOM 2011 N N . GLU A 1 261 ? -0.102 -35.094 -1.64 1 97.88 261 GLU A N 1
ATOM 2012 C CA . GLU A 1 261 ? 1.01 -35.062 -0.694 1 97.88 261 GLU A CA 1
ATOM 2013 C C . GLU A 1 261 ? 1.329 -33.625 -0.278 1 97.88 261 GLU A C 1
ATOM 2015 O O . GLU A 1 261 ? 2.08 -32.938 -0.962 1 97.88 261 GLU A O 1
ATOM 2020 N N . VAL A 1 262 ? 0.855 -33.25 0.905 1 98.5 262 VAL A N 1
ATOM 2021 C CA . VAL A 1 262 ? 1.135 -31.922 1.436 1 98.5 262 VAL A CA 1
ATOM 2022 C C . VAL A 1 262 ? 2.426 -31.953 2.25 1 98.5 262 VAL A C 1
ATOM 2024 O O . VAL A 1 262 ? 2.525 -32.688 3.242 1 98.5 262 VAL A O 1
ATOM 2027 N N . VAL A 1 263 ? 3.402 -31.188 1.828 1 98.75 263 VAL A N 1
ATOM 2028 C CA . VAL A 1 263 ? 4.695 -31.156 2.502 1 98.75 263 VAL A CA 1
ATOM 2029 C C . VAL A 1 263 ? 4.562 -30.438 3.842 1 98.75 263 VAL A C 1
ATOM 2031 O O . VAL A 1 263 ? 3.963 -29.359 3.922 1 98.75 263 VAL A O 1
ATOM 2034 N N . GLU A 1 264 ? 5.133 -31.031 4.855 1 98.44 264 GLU A N 1
ATOM 2035 C CA . GLU A 1 264 ? 5.102 -30.438 6.191 1 98.44 264 GLU A CA 1
ATOM 2036 C C . GLU A 1 264 ? 6.484 -29.953 6.609 1 98.44 264 GLU A C 1
ATOM 2038 O O . GLU A 1 264 ? 6.613 -28.875 7.199 1 98.44 264 GLU A O 1
ATOM 2043 N N . THR A 1 265 ? 7.488 -30.797 6.352 1 98.69 265 THR A N 1
ATOM 2044 C CA . THR A 1 265 ? 8.836 -30.469 6.789 1 98.69 265 THR A CA 1
ATOM 2045 C C . THR A 1 265 ? 9.852 -30.766 5.691 1 98.69 265 THR A C 1
ATOM 2047 O O . THR A 1 265 ? 9.758 -31.797 5.02 1 98.69 265 THR A O 1
ATOM 2050 N N . ILE A 1 266 ? 10.781 -29.906 5.543 1 98.88 266 ILE A N 1
ATOM 2051 C CA . ILE A 1 266 ? 11.938 -30.094 4.668 1 98.88 266 ILE A CA 1
ATOM 2052 C C . ILE A 1 266 ? 13.227 -29.984 5.477 1 98.88 266 ILE A C 1
ATOM 2054 O O . ILE A 1 266 ? 13.578 -28.891 5.945 1 98.88 266 ILE A O 1
ATOM 2058 N N . GLU A 1 267 ? 13.883 -31.031 5.668 1 98.62 267 GLU A N 1
ATOM 2059 C CA . GLU A 1 267 ? 15.211 -31.062 6.27 1 98.62 267 GLU A CA 1
ATOM 2060 C C . GLU A 1 267 ? 16.297 -31.094 5.203 1 98.62 267 GLU A C 1
ATOM 2062 O O . GLU A 1 267 ? 16.188 -31.828 4.215 1 98.62 267 GLU A O 1
ATOM 2067 N N . TYR A 1 268 ? 17.328 -30.281 5.332 1 98.06 268 TYR A N 1
ATOM 2068 C CA . TYR A 1 268 ? 18.391 -30.234 4.32 1 98.06 268 TYR A CA 1
ATOM 2069 C C . TYR A 1 268 ? 19.75 -30.016 4.961 1 98.06 268 TYR A C 1
ATOM 2071 O O . TYR A 1 268 ? 19.844 -29.438 6.043 1 98.06 268 TYR A O 1
ATOM 2079 N N . ASN A 1 269 ? 20.766 -30.531 4.391 1 96.06 269 ASN A N 1
ATOM 2080 C CA . ASN A 1 269 ? 22.172 -30.312 4.699 1 96.06 269 ASN A CA 1
ATOM 2081 C C . ASN A 1 269 ? 23.047 -30.422 3.453 1 96.06 269 ASN A C 1
ATOM 2083 O O . ASN A 1 269 ? 22.547 -30.375 2.33 1 96.06 269 ASN A O 1
ATOM 2087 N N . GLY A 1 270 ? 24.344 -30.469 3.602 1 94.94 270 GLY A N 1
ATOM 2088 C CA . GLY A 1 270 ? 25.25 -30.484 2.465 1 94.94 270 GLY A CA 1
ATOM 2089 C C . GLY A 1 270 ? 25.281 -31.812 1.742 1 94.94 270 GLY A C 1
ATOM 2090 O O . GLY A 1 270 ? 25.938 -31.953 0.706 1 94.94 270 GLY A O 1
ATOM 2091 N N . GLN A 1 271 ? 24.453 -32.812 2.18 1 94.88 271 GLN A N 1
ATOM 2092 C CA . GLN A 1 271 ? 24.531 -34.125 1.603 1 94.88 271 GLN A CA 1
ATOM 2093 C C . GLN A 1 271 ? 23.203 -34.531 0.941 1 94.88 271 GLN A C 1
ATOM 2095 O O . GLN A 1 271 ? 23.156 -35.438 0.106 1 94.88 271 GLN A O 1
ATOM 2100 N N . GLY A 1 272 ? 22.141 -33.844 1.41 1 97.69 272 GLY A N 1
ATOM 2101 C CA . GLY A 1 272 ? 20.859 -34.219 0.816 1 97.69 272 GLY A CA 1
ATOM 2102 C C . GLY A 1 272 ? 19.688 -33.531 1.452 1 97.69 272 GLY A C 1
ATOM 2103 O O . GLY A 1 272 ? 19.859 -32.562 2.219 1 97.69 272 GLY A O 1
ATOM 2104 N N . VAL A 1 273 ? 18.469 -33.938 1.03 1 98.69 273 VAL A N 1
ATOM 2105 C CA . VAL A 1 273 ? 17.219 -33.344 1.493 1 98.69 273 VAL A CA 1
ATOM 2106 C C . VAL A 1 273 ? 16.25 -34.438 1.914 1 98.69 273 VAL A C 1
ATOM 2108 O O . VAL A 1 273 ? 16.141 -35.469 1.241 1 98.69 273 VAL A O 1
ATOM 2111 N N . THR A 1 274 ? 15.625 -34.312 3.012 1 98.81 274 THR A N 1
ATOM 2112 C CA . THR A 1 274 ? 14.57 -35.188 3.488 1 98.81 274 THR A CA 1
ATOM 2113 C C . THR A 1 274 ? 13.258 -34.438 3.646 1 98.81 274 THR A C 1
ATOM 2115 O O . THR A 1 274 ? 13.195 -33.438 4.363 1 98.81 274 THR A O 1
ATOM 2118 N N . VAL A 1 275 ? 12.227 -34.938 3.006 1 98.88 275 VAL A N 1
ATOM 2119 C CA . VAL A 1 275 ? 10.93 -34.281 3.039 1 98.88 275 VAL A CA 1
ATOM 2120 C C . VAL A 1 275 ? 9.906 -35.188 3.723 1 98.88 275 VAL A C 1
ATOM 2122 O O . VAL A 1 275 ? 9.836 -36.406 3.428 1 98.88 275 VAL A O 1
ATOM 2125 N N . THR A 1 276 ? 9.172 -34.625 4.652 1 98.69 276 THR A N 1
ATOM 2126 C CA . THR A 1 276 ? 8.078 -35.312 5.324 1 98.69 276 THR A CA 1
ATOM 2127 C C . THR A 1 276 ? 6.742 -34.656 4.992 1 98.69 276 THR A C 1
ATOM 2129 O O . THR A 1 276 ? 6.617 -33.438 5.055 1 98.69 276 THR A O 1
ATOM 2132 N N . THR A 1 277 ? 5.777 -35.438 4.641 1 98.25 277 THR A N 1
ATOM 2133 C CA . THR A 1 277 ? 4.457 -34.938 4.316 1 98.25 277 THR A CA 1
ATOM 2134 C C . THR A 1 277 ? 3.527 -35 5.523 1 98.25 277 THR A C 1
ATOM 2136 O O . THR A 1 277 ? 3.854 -35.656 6.52 1 98.25 277 THR A O 1
ATOM 2139 N N . LYS A 1 278 ? 2.391 -34.344 5.445 1 96.94 278 LYS A N 1
ATOM 2140 C CA . LYS A 1 278 ? 1.426 -34.281 6.539 1 96.94 278 LYS A CA 1
ATOM 2141 C C . LYS A 1 278 ? 0.878 -35.688 6.848 1 96.94 278 LYS A C 1
ATOM 2143 O O . LYS A 1 278 ? 0.577 -36 8 1 96.94 278 LYS A O 1
ATOM 2148 N N . ASP A 1 279 ? 0.811 -36.562 5.84 1 94.38 279 ASP A N 1
ATOM 2149 C CA . ASP A 1 279 ? 0.276 -37.906 6.031 1 94.38 279 ASP A CA 1
ATOM 2150 C C . ASP A 1 279 ? 1.371 -38.875 6.477 1 94.38 279 ASP A C 1
ATOM 2152 O O . ASP A 1 279 ? 1.127 -40.062 6.609 1 94.38 279 ASP A O 1
ATOM 2156 N N . GLY A 1 280 ? 2.607 -38.406 6.535 1 94.06 280 GLY A N 1
ATOM 2157 C CA . GLY A 1 280 ? 3.65 -39.188 7.172 1 94.06 280 GLY A CA 1
ATOM 2158 C C . GLY A 1 280 ? 4.621 -39.781 6.184 1 94.06 280 GLY A C 1
ATOM 2159 O O . GLY A 1 280 ? 5.574 -40.469 6.578 1 94.06 280 GLY A O 1
ATOM 2160 N N . ALA A 1 281 ? 4.457 -39.625 4.891 1 96.25 281 ALA A N 1
ATOM 2161 C CA . ALA A 1 281 ? 5.426 -40.125 3.912 1 96.25 281 ALA A CA 1
ATOM 2162 C C . ALA A 1 281 ? 6.762 -39.406 4.062 1 96.25 281 ALA A C 1
ATOM 2164 O O . ALA A 1 281 ? 6.797 -38.188 4.363 1 96.25 281 ALA A O 1
ATOM 2165 N N . ILE A 1 282 ? 7.828 -40.156 3.902 1 98.25 282 ILE A N 1
ATOM 2166 C CA . ILE A 1 282 ? 9.172 -39.594 3.963 1 98.25 282 ILE A CA 1
ATOM 2167 C C . ILE A 1 282 ? 9.898 -39.875 2.648 1 98.25 282 ILE A C 1
ATOM 2169 O O . ILE A 1 282 ? 9.914 -41 2.156 1 98.25 282 ILE A O 1
ATOM 2173 N N . VAL A 1 283 ? 10.477 -38.844 2.072 1 98.69 283 VAL A N 1
ATOM 2174 C CA . VAL A 1 283 ? 11.258 -39 0.846 1 98.69 283 VAL A CA 1
ATOM 2175 C C . VAL A 1 283 ? 12.688 -38.5 1.087 1 98.69 283 VAL A C 1
ATOM 2177 O O . VAL A 1 283 ? 12.906 -37.375 1.52 1 98.69 283 VAL A O 1
ATOM 2180 N N . TYR A 1 284 ? 13.656 -39.375 0.827 1 98.62 284 TYR A N 1
ATOM 2181 C CA . TYR A 1 284 ? 15.07 -39.031 0.829 1 98.62 284 TYR A CA 1
ATOM 2182 C C . TYR A 1 284 ? 15.562 -38.688 -0.58 1 98.62 284 TYR A C 1
ATOM 2184 O O . TYR A 1 284 ? 15.375 -39.5 -1.502 1 98.62 284 TYR A O 1
ATOM 2192 N N . ALA A 1 285 ? 16.172 -37.531 -0.735 1 98.81 285 ALA A N 1
ATOM 2193 C CA . ALA A 1 285 ? 16.656 -37.156 -2.051 1 98.81 285 ALA A CA 1
ATOM 2194 C C . ALA A 1 285 ? 18.062 -36.531 -1.956 1 98.81 285 ALA A C 1
ATOM 2196 O O . ALA A 1 285 ? 18.422 -35.938 -0.936 1 98.81 285 ALA A O 1
ATOM 2197 N N . LYS A 1 286 ? 18.875 -36.688 -3.016 1 98.31 286 LYS A N 1
ATOM 2198 C CA . LYS A 1 286 ? 20.156 -36 -3.088 1 98.31 286 LYS A CA 1
ATOM 2199 C C . LYS A 1 286 ? 19.969 -34.5 -3.295 1 98.31 286 LYS A C 1
ATOM 2201 O O . LYS A 1 286 ? 20.703 -33.719 -2.729 1 98.31 286 LYS A O 1
ATOM 2206 N N . TYR A 1 287 ? 19.062 -34.188 -4.16 1 98.56 287 TYR A N 1
ATOM 2207 C CA . TYR A 1 287 ? 18.672 -32.812 -4.445 1 98.56 287 TYR A CA 1
ATOM 2208 C C . TYR A 1 287 ? 17.156 -32.625 -4.422 1 98.56 287 TYR A C 1
ATOM 2210 O O . TYR A 1 287 ? 16.422 -33.594 -4.703 1 98.56 287 TYR A O 1
ATOM 2218 N N . ALA A 1 288 ? 16.75 -31.438 -4.086 1 98.88 288 ALA A N 1
ATOM 2219 C CA . ALA A 1 288 ? 15.328 -31.109 -4.172 1 98.88 288 ALA A CA 1
ATOM 2220 C C . ALA A 1 288 ? 15.117 -29.734 -4.816 1 98.88 288 ALA A C 1
ATOM 2222 O O . ALA A 1 288 ? 15.969 -28.844 -4.691 1 98.88 288 ALA A O 1
ATOM 2223 N N . LEU A 1 289 ? 14.047 -29.625 -5.555 1 98.94 289 LEU A N 1
ATOM 2224 C CA . LEU A 1 289 ? 13.586 -28.359 -6.109 1 98.94 289 LEU A CA 1
ATOM 2225 C C . LEU A 1 289 ? 12.25 -27.938 -5.496 1 98.94 289 LEU A C 1
ATOM 2227 O O . LEU A 1 289 ? 11.242 -28.609 -5.691 1 98.94 289 LEU A O 1
ATOM 2231 N N . CYS A 1 290 ? 12.258 -26.875 -4.758 1 98.94 290 CYS A N 1
ATOM 2232 C CA . CYS A 1 290 ? 11.055 -26.312 -4.156 1 98.94 290 CYS A CA 1
ATOM 2233 C C . CYS A 1 290 ? 10.398 -25.297 -5.098 1 98.94 290 CYS A C 1
ATOM 2235 O O . CYS A 1 290 ? 10.992 -24.281 -5.438 1 98.94 290 CYS A O 1
ATOM 2237 N N . THR A 1 291 ? 9.141 -25.562 -5.473 1 98.88 291 THR A N 1
ATOM 2238 C CA . THR A 1 291 ? 8.445 -24.656 -6.383 1 98.88 291 THR A CA 1
ATOM 2239 C C . THR A 1 291 ? 7.188 -24.078 -5.727 1 98.88 291 THR A C 1
ATOM 2241 O O . THR A 1 291 ? 6.211 -23.766 -6.41 1 98.88 291 THR A O 1
ATOM 2244 N N . PHE A 1 292 ? 7.168 -23.953 -4.406 1 98.62 292 PHE A N 1
ATOM 2245 C CA . PHE A 1 292 ? 6.043 -23.375 -3.682 1 98.62 292 PHE A CA 1
ATOM 2246 C C . PHE A 1 292 ? 5.879 -21.906 -4.027 1 98.62 292 PHE A C 1
ATOM 2248 O O . PHE A 1 292 ? 6.848 -21.234 -4.387 1 98.62 292 PHE A O 1
ATOM 2255 N N 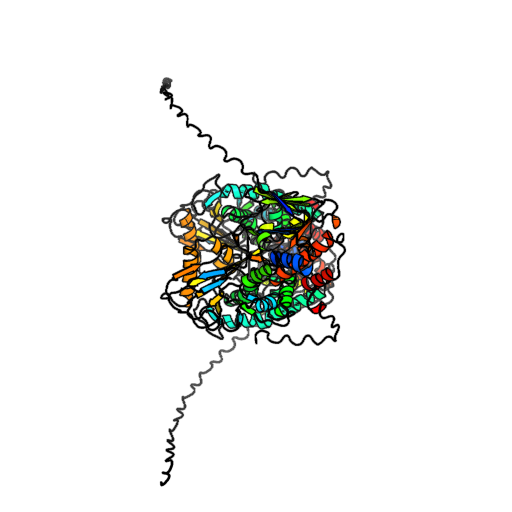. SER A 1 293 ? 4.613 -21.453 -3.934 1 98.12 293 SER A N 1
ATOM 2256 C CA . SER A 1 293 ? 4.352 -20.031 -4.168 1 98.12 293 SER A CA 1
ATOM 2257 C C . SER A 1 293 ? 5.07 -19.172 -3.145 1 98.12 293 SER A C 1
ATOM 2259 O O . SER A 1 293 ? 5.359 -19.609 -2.033 1 98.12 293 SER A O 1
ATOM 2261 N N . LEU A 1 294 ? 5.348 -17.938 -3.539 1 98.44 294 LEU A N 1
ATOM 2262 C CA . LEU A 1 294 ? 5.922 -16.969 -2.605 1 98.44 294 LEU A CA 1
ATOM 2263 C C . LEU A 1 294 ? 5.062 -16.844 -1.352 1 98.44 294 LEU A C 1
ATOM 2265 O O . LEU A 1 294 ? 5.586 -16.719 -0.243 1 98.44 294 LEU A O 1
ATOM 2269 N N . GLY A 1 295 ? 3.729 -16.828 -1.551 1 98.06 295 GLY A N 1
ATOM 2270 C CA . GLY A 1 295 ? 2.82 -16.75 -0.417 1 98.06 295 GLY A CA 1
ATOM 2271 C C . GLY A 1 295 ? 3.053 -17.844 0.612 1 98.06 295 GLY A C 1
ATOM 2272 O O . GLY A 1 295 ? 3.008 -17.594 1.817 1 98.06 295 GLY A O 1
ATOM 2273 N N . VAL A 1 296 ? 3.299 -19.031 0.169 1 98.38 296 VAL A N 1
ATOM 2274 C CA . VAL A 1 296 ? 3.562 -20.156 1.063 1 98.38 296 VAL A CA 1
ATOM 2275 C C . VAL A 1 296 ? 4.898 -19.938 1.773 1 98.38 296 VAL A C 1
ATOM 2277 O O . VAL A 1 296 ? 5.004 -20.141 2.984 1 98.38 296 VAL A O 1
ATOM 2280 N N . LEU A 1 297 ? 5.891 -19.484 1.042 1 98.44 297 LEU A N 1
ATOM 2281 C CA . LEU A 1 297 ? 7.23 -19.297 1.581 1 98.44 297 LEU A CA 1
ATOM 2282 C C . LEU A 1 297 ? 7.25 -18.141 2.576 1 98.44 297 LEU A C 1
ATOM 2284 O O . LEU A 1 297 ? 8.188 -18 3.363 1 98.44 297 LEU A O 1
ATOM 2288 N N . GLN A 1 298 ? 6.242 -17.281 2.527 1 97.81 298 GLN A N 1
ATOM 2289 C CA . GLN A 1 298 ? 6.117 -16.141 3.443 1 97.81 298 GLN A CA 1
ATOM 2290 C C . GLN A 1 298 ? 5.355 -16.547 4.707 1 97.81 298 GLN A C 1
ATOM 2292 O O . GLN A 1 298 ? 5.207 -15.734 5.625 1 97.81 298 GLN A O 1
ATOM 2297 N N . HIS A 1 299 ? 4.84 -17.734 4.707 1 97.06 299 HIS A N 1
ATOM 2298 C CA . HIS A 1 299 ? 4.07 -18.25 5.832 1 97.06 299 HIS A CA 1
ATOM 2299 C C . HIS A 1 299 ? 4.754 -19.453 6.477 1 97.06 299 HIS A C 1
ATOM 2301 O O . HIS A 1 299 ? 5.867 -19.812 6.09 1 97.06 299 HIS A O 1
ATOM 2307 N N . ASP A 1 300 ? 4.137 -19.969 7.531 1 94.19 300 ASP A N 1
ATOM 2308 C CA . ASP A 1 300 ? 4.738 -21.078 8.273 1 94.19 300 ASP A CA 1
ATOM 2309 C C . ASP A 1 300 ? 4.066 -22.406 7.926 1 94.19 300 ASP A C 1
ATOM 2311 O O . ASP A 1 300 ? 4.016 -23.312 8.758 1 94.19 300 ASP A O 1
ATOM 2315 N N . ASP A 1 301 ? 3.598 -22.453 6.746 1 94.88 301 ASP A N 1
ATOM 2316 C CA . ASP A 1 301 ? 2.893 -23.656 6.309 1 94.88 301 ASP A CA 1
ATOM 2317 C C . ASP A 1 301 ? 3.854 -24.828 6.172 1 94.88 301 ASP A C 1
ATOM 2319 O O . ASP A 1 301 ? 3.449 -25.984 6.316 1 94.88 301 ASP A O 1
ATOM 2323 N N . VAL A 1 302 ? 5.113 -24.547 5.805 1 97.94 302 VAL A N 1
ATOM 2324 C CA . VAL A 1 302 ? 6.16 -25.562 5.652 1 97.94 302 VAL A CA 1
ATOM 2325 C C . VAL A 1 302 ? 7.328 -25.234 6.578 1 97.94 302 VAL A C 1
ATOM 2327 O O . VAL A 1 302 ? 7.773 -24.078 6.645 1 97.94 302 VAL A O 1
ATOM 2330 N N . LYS A 1 303 ? 7.824 -26.266 7.301 1 98.06 303 LYS A N 1
ATOM 2331 C CA . LYS A 1 303 ? 8.953 -26.078 8.211 1 98.06 303 LYS A CA 1
ATOM 2332 C C . LYS A 1 303 ? 10.266 -26.453 7.543 1 98.06 303 LYS A C 1
ATOM 2334 O O . LYS A 1 303 ? 10.414 -27.578 7.047 1 98.06 303 LYS A O 1
ATOM 2339 N N . PHE A 1 304 ? 11.18 -25.547 7.504 1 98.44 304 PHE A N 1
ATOM 2340 C CA . PHE A 1 304 ? 12.531 -25.812 7.02 1 98.44 304 PHE A CA 1
ATOM 2341 C C . PHE A 1 304 ? 13.477 -26.078 8.18 1 98.44 304 PHE A C 1
ATOM 2343 O O . PHE A 1 304 ? 13.5 -25.328 9.156 1 98.44 304 PHE A O 1
ATOM 2350 N N . VAL A 1 305 ? 14.266 -27.125 8.094 1 98.06 305 VAL A N 1
ATOM 2351 C CA . VAL A 1 305 ? 15.211 -27.5 9.141 1 98.06 305 VAL A CA 1
ATOM 2352 C C . VAL A 1 305 ? 16.594 -27.734 8.531 1 98.06 305 VAL A C 1
ATOM 2354 O O . VAL A 1 305 ? 16.797 -28.719 7.809 1 98.06 305 VAL A O 1
ATOM 2357 N N . PRO A 1 306 ? 17.562 -26.953 8.922 1 96.75 306 PRO A N 1
ATOM 2358 C CA . PRO A 1 306 ? 17.438 -25.734 9.734 1 96.75 306 PRO A CA 1
ATOM 2359 C C . PRO A 1 306 ? 16.578 -24.672 9.07 1 96.75 306 PRO A C 1
ATOM 2361 O O . PRO A 1 306 ? 16.219 -24.797 7.895 1 96.75 306 PRO A O 1
ATOM 2364 N N . PRO A 1 307 ? 16.219 -23.578 9.859 1 96.62 307 PRO A N 1
ATOM 2365 C CA . PRO A 1 307 ? 15.523 -22.469 9.211 1 96.62 307 PRO A CA 1
ATOM 2366 C C . PRO A 1 307 ? 16.297 -21.875 8.047 1 96.62 307 PRO A C 1
ATOM 2368 O O . PRO A 1 307 ? 17.531 -21.953 8.016 1 96.62 307 PRO A O 1
ATOM 2371 N N . LEU A 1 308 ? 15.547 -21.328 7.121 1 96.88 308 LEU A N 1
ATOM 2372 C CA . LEU A 1 308 ? 16.219 -20.672 6 1 96.88 308 LEU A CA 1
ATOM 2373 C C . LEU A 1 308 ? 17.203 -19.609 6.496 1 96.88 308 LEU A C 1
ATOM 2375 O O . LEU A 1 308 ? 16.969 -18.984 7.527 1 96.88 308 LEU A O 1
ATOM 2379 N N . PRO A 1 309 ? 18.328 -19.453 5.738 1 95.75 309 PRO A N 1
ATOM 2380 C CA . PRO A 1 309 ? 19.25 -18.391 6.117 1 95.75 309 PRO A CA 1
ATOM 2381 C C . PRO A 1 309 ? 18.594 -17.016 6.18 1 95.75 309 PRO A C 1
ATOM 2383 O O . PRO A 1 309 ? 17.641 -16.75 5.434 1 95.75 309 PRO A O 1
ATOM 2386 N N . GLU A 1 310 ? 19.141 -16.109 7 1 94.12 310 GLU A N 1
ATOM 2387 C CA . GLU A 1 310 ? 18.547 -14.797 7.258 1 94.12 310 GLU A CA 1
ATOM 2388 C C . GLU A 1 310 ? 18.375 -14.008 5.961 1 94.12 310 GLU A C 1
ATOM 2390 O O . GLU A 1 310 ? 17.359 -13.344 5.77 1 94.12 310 GLU A O 1
ATOM 2395 N N . TRP A 1 311 ? 19.391 -14.055 5.121 1 95.12 311 TRP A N 1
ATOM 2396 C CA . TRP A 1 311 ? 19.328 -13.297 3.875 1 95.12 311 TRP A CA 1
ATOM 2397 C C . TRP A 1 311 ? 18.188 -13.789 2.996 1 95.12 311 TRP A C 1
ATOM 2399 O O . TRP A 1 311 ? 17.594 -13.008 2.254 1 95.12 311 TRP A O 1
ATOM 2409 N N . LYS A 1 312 ? 17.875 -15.039 2.986 1 97.25 312 LYS A N 1
ATOM 2410 C CA . LYS A 1 312 ? 16.781 -15.594 2.201 1 97.25 312 LYS A CA 1
ATOM 2411 C C . LYS A 1 312 ? 15.43 -15.305 2.857 1 97.25 312 LYS A C 1
ATOM 2413 O O . LYS A 1 312 ? 14.445 -15.016 2.172 1 97.25 312 LYS A O 1
ATOM 2418 N N . GLN A 1 313 ? 15.383 -15.406 4.184 1 97.44 313 GLN A N 1
ATOM 2419 C CA . GLN A 1 313 ? 14.18 -15.008 4.906 1 97.44 313 GLN A CA 1
ATOM 2420 C C . GLN A 1 313 ? 13.812 -13.555 4.605 1 97.44 313 GLN A C 1
ATOM 2422 O O . GLN A 1 313 ? 12.641 -13.234 4.402 1 97.44 313 GLN A O 1
ATOM 2427 N N . GLU A 1 314 ? 14.836 -12.727 4.582 1 97.38 314 GLU A N 1
ATOM 2428 C CA . GLU A 1 314 ? 14.633 -11.312 4.266 1 97.38 314 GLU A CA 1
ATOM 2429 C C . GLU A 1 314 ? 14.07 -11.133 2.863 1 97.38 314 GLU A C 1
ATOM 2431 O O . GLU A 1 314 ? 13.141 -10.344 2.656 1 97.38 314 GLU A O 1
ATOM 2436 N N . ALA A 1 315 ? 14.617 -11.852 1.943 1 98 315 ALA A N 1
ATOM 2437 C CA . ALA A 1 315 ? 14.164 -11.758 0.556 1 98 315 ALA A CA 1
ATOM 2438 C C . ALA A 1 315 ? 12.703 -12.156 0.427 1 98 315 ALA A C 1
ATOM 2440 O O . ALA A 1 315 ? 11.914 -11.461 -0.228 1 98 315 ALA A O 1
ATOM 2441 N N . TYR A 1 316 ? 12.32 -13.258 1.065 1 98.25 316 TYR A N 1
ATOM 2442 C CA . TYR A 1 316 ? 10.922 -13.688 1.03 1 98.25 316 TYR A CA 1
ATOM 2443 C C . TYR A 1 316 ? 10.031 -12.688 1.754 1 98.25 316 TYR A C 1
ATOM 2445 O O . TYR A 1 316 ? 8.938 -12.367 1.281 1 98.25 316 TYR A O 1
ATOM 2453 N N . ALA A 1 317 ? 10.516 -12.172 2.855 1 97.94 317 ALA A N 1
ATOM 2454 C CA . ALA A 1 317 ? 9.727 -11.227 3.641 1 97.94 317 ALA A CA 1
ATOM 2455 C C . ALA A 1 317 ? 9.43 -9.961 2.842 1 97.94 317 ALA A C 1
ATOM 2457 O O . ALA A 1 317 ? 8.344 -9.383 2.963 1 97.94 317 ALA A O 1
ATOM 2458 N N . GLN A 1 318 ? 10.328 -9.555 2.041 1 97.62 318 GLN A N 1
ATOM 2459 C CA . GLN A 1 318 ? 10.219 -8.305 1.296 1 97.62 318 GLN A CA 1
ATOM 2460 C C . GLN A 1 318 ? 9.453 -8.508 -0.007 1 97.62 318 GLN A C 1
ATOM 2462 O O . GLN A 1 318 ? 8.945 -7.551 -0.594 1 97.62 318 GLN A O 1
ATOM 2467 N N . GLY A 1 319 ? 9.375 -9.75 -0.456 1 97.44 319 GLY A N 1
ATOM 2468 C CA . GLY A 1 319 ? 8.656 -10.031 -1.689 1 97.44 319 GLY A CA 1
ATOM 2469 C C . GLY A 1 319 ? 7.176 -9.734 -1.601 1 97.44 319 GLY A C 1
ATOM 2470 O O . GLY A 1 319 ? 6.59 -9.773 -0.515 1 97.44 319 GLY A O 1
ATOM 2471 N N . HIS A 1 320 ? 6.574 -9.375 -2.738 1 97.19 320 HIS A N 1
ATOM 2472 C CA . HIS A 1 320 ? 5.145 -9.078 -2.766 1 97.19 320 HIS A CA 1
ATOM 2473 C C . HIS A 1 320 ? 4.363 -10.227 -3.406 1 97.19 320 HIS A C 1
ATOM 2475 O O . HIS A 1 320 ? 4.656 -10.633 -4.531 1 97.19 320 HIS A O 1
ATOM 2481 N N . MET A 1 321 ? 3.479 -10.719 -2.678 1 97.25 321 MET A N 1
ATOM 2482 C CA . MET A 1 321 ? 2.469 -11.656 -3.166 1 97.25 321 MET A CA 1
ATOM 2483 C C . MET A 1 321 ? 1.072 -11.055 -3.062 1 97.25 321 MET A C 1
ATOM 2485 O O . MET A 1 321 ? 0.513 -10.961 -1.968 1 97.25 321 MET A O 1
ATOM 2489 N N . SER A 1 322 ? 0.543 -10.656 -4.203 1 96.75 322 SER A N 1
ATOM 2490 C CA . SER A 1 322 ? -0.798 -10.086 -4.246 1 96.75 322 SER A CA 1
ATOM 2491 C C . SER A 1 322 ? -1.834 -11.133 -4.641 1 96.75 322 SER A C 1
ATOM 2493 O O . SER A 1 322 ? -1.488 -12.289 -4.906 1 96.75 322 SER A O 1
ATOM 2495 N N . THR A 1 323 ? -3.059 -10.766 -4.52 1 97.56 323 THR A N 1
ATOM 2496 C CA . THR A 1 323 ? -4.137 -11.648 -4.953 1 97.56 323 THR A CA 1
ATOM 2497 C C . THR A 1 323 ? -4.926 -11.016 -6.098 1 97.56 323 THR A C 1
ATOM 2499 O O . THR A 1 323 ? -5.312 -9.844 -6.02 1 97.56 323 THR A O 1
ATOM 2502 N N . TYR A 1 324 ? -4.965 -11.688 -7.09 1 95.94 324 TYR A N 1
ATOM 2503 C CA . TYR A 1 324 ? -5.75 -11.477 -8.297 1 95.94 324 TYR A CA 1
ATOM 2504 C C . TYR A 1 324 ? -6.883 -12.492 -8.398 1 95.94 324 TYR A C 1
ATOM 2506 O O . TYR A 1 324 ? -6.645 -13.68 -8.609 1 95.94 324 TYR A O 1
ATOM 2514 N N . THR A 1 325 ? -8.18 -11.969 -8.234 1 97.69 325 THR A N 1
ATOM 2515 C CA . THR A 1 325 ? -9.281 -12.914 -8.133 1 97.69 325 THR A CA 1
ATOM 2516 C C . THR A 1 325 ? -10.344 -12.625 -9.188 1 97.69 325 THR A C 1
ATOM 2518 O O . THR A 1 325 ? -10.789 -11.484 -9.336 1 97.69 325 THR A O 1
ATOM 2521 N N . LYS A 1 326 ? -10.742 -13.617 -9.922 1 98.56 326 LYS A N 1
ATOM 2522 C CA . LYS A 1 326 ? -11.852 -13.547 -10.859 1 98.56 326 LYS A CA 1
ATOM 2523 C C . LYS A 1 326 ? -13.133 -14.117 -10.25 1 98.56 326 LYS A C 1
ATOM 2525 O O . LYS A 1 326 ? -13.102 -15.18 -9.617 1 98.56 326 LYS A O 1
ATOM 2530 N N . ILE A 1 327 ? -14.219 -13.43 -10.391 1 98.81 327 ILE A N 1
ATOM 2531 C CA . ILE A 1 327 ? -15.5 -13.805 -9.82 1 98.81 327 ILE A CA 1
ATOM 2532 C C . ILE A 1 327 ? -16.531 -13.977 -10.93 1 98.81 327 ILE A C 1
ATOM 2534 O O . ILE A 1 327 ? -16.844 -13.031 -11.656 1 98.81 327 ILE A O 1
ATOM 2538 N N . PHE A 1 328 ? -17.141 -15.172 -11.023 1 98.88 328 PHE A N 1
ATOM 2539 C CA . PHE A 1 328 ? -17.953 -15.555 -12.188 1 98.88 328 PHE A CA 1
ATOM 2540 C C . PHE A 1 328 ? -19.422 -15.719 -11.797 1 98.88 328 PHE A C 1
ATOM 2542 O O . PHE A 1 328 ? -19.719 -16.266 -10.734 1 98.88 328 PHE A O 1
ATOM 2549 N N . ALA A 1 329 ? -20.266 -15.266 -12.695 1 98.88 329 ALA A N 1
ATOM 2550 C CA . ALA A 1 329 ? -21.703 -15.492 -12.578 1 98.88 329 ALA A CA 1
ATOM 2551 C C . ALA A 1 329 ? -22.297 -15.945 -13.906 1 98.88 329 ALA A C 1
ATOM 2553 O O . ALA A 1 329 ? -21.922 -15.43 -14.961 1 98.88 329 ALA A O 1
ATOM 2554 N N . LYS A 1 330 ? -23.125 -16.922 -13.859 1 98.88 330 LYS A N 1
ATOM 2555 C CA . LYS A 1 330 ? -23.953 -17.312 -14.992 1 98.88 330 LYS A CA 1
ATOM 2556 C C . LYS A 1 330 ? -25.391 -16.828 -14.812 1 98.88 330 LYS A C 1
ATOM 2558 O O . LYS A 1 330 ? -26 -17.031 -13.758 1 98.88 330 LYS A O 1
ATOM 2563 N N . PHE A 1 331 ? -25.875 -16.25 -15.844 1 98.81 331 PHE A N 1
ATOM 2564 C CA . PHE A 1 331 ? -27.219 -15.688 -15.789 1 98.81 331 PHE A CA 1
ATOM 2565 C C . PHE A 1 331 ? -28.172 -16.469 -16.688 1 98.81 331 PHE A C 1
ATOM 2567 O O . PHE A 1 331 ? -27.734 -17.219 -17.562 1 98.81 331 PHE A O 1
ATOM 2574 N N . PRO A 1 332 ? -29.531 -16.328 -16.438 1 98.56 332 PRO A N 1
ATOM 2575 C CA . PRO A 1 332 ? -30.5 -17.016 -17.312 1 98.56 332 PRO A CA 1
ATOM 2576 C C . PRO A 1 332 ? -30.484 -16.469 -18.734 1 98.56 332 PRO A C 1
ATOM 2578 O O . PRO A 1 332 ? -30.797 -17.203 -19.688 1 98.56 332 PRO A O 1
ATOM 2581 N N . HIS A 1 333 ? -30.125 -15.219 -18.922 1 98.19 333 HIS A N 1
ATOM 2582 C CA . HIS A 1 333 ? -29.984 -14.586 -20.234 1 98.19 333 HIS A CA 1
ATOM 2583 C C . HIS A 1 333 ? -29.031 -13.398 -20.172 1 98.19 333 HIS A C 1
ATOM 2585 O O . HIS A 1 333 ? -28.766 -12.867 -19.078 1 98.19 333 HIS A O 1
ATOM 2591 N N . LYS A 1 334 ? -28.562 -13.055 -21.328 1 98.19 334 LYS A N 1
ATOM 2592 C CA . LYS A 1 334 ? -27.656 -11.922 -21.453 1 98.19 334 LYS A CA 1
ATOM 2593 C C . LYS A 1 334 ? -28.406 -10.594 -21.375 1 98.19 334 LYS A C 1
ATOM 2595 O O . LYS A 1 334 ? -29.422 -10.414 -22.062 1 98.19 334 LYS A O 1
ATOM 2600 N N . PHE A 1 335 ? -27.969 -9.602 -20.516 1 98.44 335 PHE A N 1
ATOM 2601 C CA . PHE A 1 335 ? -28.594 -8.281 -20.422 1 98.44 335 PHE A CA 1
ATOM 2602 C C . PHE A 1 335 ? -27.562 -7.184 -20.672 1 98.44 335 PHE A C 1
ATOM 2604 O O . PHE A 1 335 ? -27.922 -6.012 -20.812 1 98.44 335 PHE A O 1
ATOM 2611 N N . TRP A 1 336 ? -26.328 -7.516 -20.734 1 98 336 TRP A N 1
ATOM 2612 C CA . TRP A 1 336 ? -25.266 -6.527 -20.891 1 98 336 TRP A CA 1
ATOM 2613 C C . TRP A 1 336 ? -24.953 -6.305 -22.375 1 98 336 TRP A C 1
ATOM 2615 O O . TRP A 1 336 ? -25.344 -7.113 -23.219 1 98 336 TRP A O 1
ATOM 2625 N N . ASN A 1 337 ? -24.25 -5.164 -22.703 1 95.69 337 ASN A N 1
ATOM 2626 C CA . ASN A 1 337 ? -23.875 -4.816 -24.062 1 95.69 337 ASN A CA 1
ATOM 2627 C C . ASN A 1 337 ? -22.812 -5.766 -24.625 1 95.69 337 ASN A C 1
ATOM 2629 O O . ASN A 1 337 ? -22.109 -6.418 -23.859 1 95.69 337 ASN A O 1
ATOM 2633 N N . SER A 1 338 ? -22.75 -5.871 -25.922 1 96.31 338 SER A N 1
ATOM 2634 C CA . SER A 1 338 ? -21.828 -6.801 -26.562 1 96.31 338 SER A CA 1
ATOM 2635 C C . SER A 1 338 ? -20.438 -6.172 -26.734 1 96.31 338 SER A C 1
ATOM 2637 O O . SER A 1 338 ? -20.062 -5.789 -27.828 1 96.31 338 SER A O 1
ATOM 2639 N N . THR A 1 339 ? -19.703 -6.078 -25.734 1 97.12 339 THR A N 1
ATOM 2640 C CA . THR A 1 339 ? -18.297 -5.699 -25.672 1 97.12 339 THR A CA 1
ATOM 2641 C C . THR A 1 339 ? -17.5 -6.742 -24.891 1 97.12 339 THR A C 1
ATOM 2643 O O . THR A 1 339 ? -18.047 -7.465 -24.062 1 97.12 339 THR A O 1
ATOM 2646 N N . GLN A 1 340 ? -16.266 -6.852 -25.188 1 97.88 340 GLN A N 1
ATOM 2647 C CA . GLN A 1 340 ? -15.422 -7.809 -24.484 1 97.88 340 GLN A CA 1
ATOM 2648 C C . GLN A 1 340 ? -15.188 -7.359 -23.047 1 97.88 340 GLN A C 1
ATOM 2650 O O . GLN A 1 340 ? -15.102 -8.188 -22.125 1 97.88 340 GLN A O 1
ATOM 2655 N N . PHE A 1 341 ? -15.117 -6.016 -22.875 1 98.06 341 PHE A N 1
ATOM 2656 C CA . PHE A 1 341 ? -14.828 -5.477 -21.547 1 98.06 341 PHE A CA 1
ATOM 2657 C C . PHE A 1 341 ? -15.867 -4.43 -21.156 1 98.06 341 PHE A C 1
ATOM 2659 O O . PHE A 1 341 ? -16.469 -3.785 -22.016 1 98.06 341 PHE A O 1
ATOM 2666 N N . THR A 1 342 ? -16.172 -4.352 -19.906 1 98.5 342 THR A N 1
ATOM 2667 C CA . THR A 1 342 ? -16.891 -3.266 -19.266 1 98.5 342 THR A CA 1
ATOM 2668 C C . THR A 1 342 ? -16.078 -2.67 -18.125 1 98.5 342 THR A C 1
ATOM 2670 O O . THR A 1 342 ? -15.547 -3.402 -17.281 1 98.5 342 THR A O 1
ATOM 2673 N N . VAL A 1 343 ? -15.93 -1.354 -18.141 1 98.69 343 VAL A N 1
ATOM 2674 C CA . VAL A 1 343 ? -15.227 -0.667 -17.062 1 98.69 343 VAL A CA 1
ATOM 2675 C C . VAL A 1 343 ? -16.203 0.211 -16.281 1 98.69 343 VAL A C 1
ATOM 2677 O O . VAL A 1 343 ? -17 0.938 -16.875 1 98.69 343 VAL A O 1
ATOM 2680 N N . TYR A 1 344 ? -16.172 0.084 -14.969 1 98.62 344 TYR A N 1
ATOM 2681 C CA . TYR A 1 344 ? -17.062 0.821 -14.07 1 98.62 344 TYR A CA 1
ATOM 2682 C C . TYR A 1 344 ? -16.266 1.687 -13.102 1 98.62 344 TYR A C 1
ATOM 2684 O O . TYR A 1 344 ? -15.422 1.179 -12.359 1 98.62 344 TYR A O 1
ATOM 2692 N N . ALA A 1 345 ? -16.469 2.984 -13.125 1 98.5 345 ALA A N 1
ATOM 2693 C CA . ALA A 1 345 ? -15.836 3.912 -12.188 1 98.5 345 ALA A CA 1
ATOM 2694 C C . ALA A 1 345 ? -16.719 4.148 -10.969 1 98.5 345 ALA A C 1
ATOM 2696 O O . ALA A 1 345 ? -17.594 5.023 -10.984 1 98.5 345 ALA A O 1
ATOM 2697 N N . ASP A 1 346 ? -16.422 3.416 -9.922 1 98.06 346 ASP A N 1
ATOM 2698 C CA . ASP A 1 346 ? -17.141 3.666 -8.68 1 98.06 346 ASP A CA 1
ATOM 2699 C C . ASP A 1 346 ? -16.875 5.082 -8.164 1 98.06 346 ASP A C 1
ATOM 2701 O O . ASP A 1 346 ? -15.734 5.531 -8.117 1 98.06 346 ASP A O 1
ATOM 2705 N N . PRO A 1 347 ? -17.922 5.762 -7.773 1 96.56 347 PRO A N 1
ATOM 2706 C CA . PRO A 1 347 ? -17.734 7.176 -7.438 1 96.56 347 PRO A CA 1
ATOM 2707 C C . PRO A 1 347 ? -16.969 7.375 -6.133 1 96.56 347 PRO A C 1
ATOM 2709 O O . PRO A 1 347 ? -16.375 8.445 -5.91 1 96.56 347 PRO A O 1
ATOM 2712 N N . ASP A 1 348 ? -16.938 6.332 -5.293 1 95.44 348 ASP A N 1
ATOM 2713 C CA . ASP A 1 348 ? -16.469 6.59 -3.936 1 95.44 348 ASP A CA 1
ATOM 2714 C C . ASP A 1 348 ? -15.18 5.812 -3.646 1 95.44 348 ASP A C 1
ATOM 2716 O O . ASP A 1 348 ? -14.414 6.18 -2.75 1 95.44 348 ASP A O 1
ATOM 2720 N N . GLU A 1 349 ? -14.961 4.723 -4.371 1 96.31 349 GLU A N 1
ATOM 2721 C CA . GLU A 1 349 ? -13.906 3.818 -3.92 1 96.31 349 GLU A CA 1
ATOM 2722 C C . GLU A 1 349 ? -13.078 3.305 -5.094 1 96.31 349 GLU A C 1
ATOM 2724 O O . GLU A 1 349 ? -13.609 2.674 -6.008 1 96.31 349 GLU A O 1
ATOM 2729 N N . ARG A 1 350 ? -11.797 3.551 -5.027 1 96.44 350 ARG A N 1
ATOM 2730 C CA . ARG A 1 350 ? -10.859 3.061 -6.035 1 96.44 350 ARG A CA 1
ATOM 2731 C C . ARG A 1 350 ? -10.797 1.536 -6.031 1 96.44 350 ARG A C 1
ATOM 2733 O O . ARG A 1 350 ? -10.688 0.918 -4.969 1 96.44 350 ARG A O 1
ATOM 2740 N N . GLY A 1 351 ? -10.922 0.879 -7.16 1 97.38 351 GLY A N 1
ATOM 2741 C CA . GLY A 1 351 ? -10.734 -0.558 -7.285 1 97.38 351 GLY A CA 1
ATOM 2742 C C . GLY A 1 351 ? -11.984 -1.354 -6.957 1 97.38 351 GLY A C 1
ATOM 2743 O O . GLY A 1 351 ? -11.969 -2.586 -7.008 1 97.38 351 GLY A O 1
ATOM 2744 N N . TYR A 1 352 ? -13.117 -0.662 -6.625 1 98.06 352 TYR A N 1
ATOM 2745 C CA . TYR A 1 352 ? -14.359 -1.343 -6.273 1 98.06 352 TYR A CA 1
ATOM 2746 C C . TYR A 1 352 ? -15.086 -1.826 -7.523 1 98.06 352 TYR A C 1
ATOM 2748 O O . TYR A 1 352 ? -15.836 -1.07 -8.141 1 98.06 352 TYR A O 1
ATOM 2756 N N . TRP A 1 353 ? -14.914 -3.08 -7.918 1 98.38 353 TRP A N 1
ATOM 2757 C CA . TRP A 1 353 ? -15.516 -3.811 -9.031 1 98.38 353 TRP A CA 1
ATOM 2758 C C . TRP A 1 353 ? -15.352 -3.039 -10.336 1 98.38 353 TRP A C 1
ATOM 2760 O O . TRP A 1 353 ? -16.328 -2.818 -11.062 1 98.38 353 TRP A O 1
ATOM 2770 N N . PRO A 1 354 ? -14.125 -2.721 -10.766 1 98.56 354 PRO A N 1
ATOM 2771 C CA . PRO A 1 354 ? -13.93 -1.794 -11.883 1 98.56 354 PRO A CA 1
ATOM 2772 C C . PRO A 1 354 ? -13.93 -2.496 -13.234 1 98.56 354 PRO A C 1
ATOM 2774 O O . PRO A 1 354 ? -14.195 -1.864 -14.266 1 98.56 354 PRO A O 1
ATOM 2777 N N . VAL A 1 355 ? -13.555 -3.807 -13.312 1 98.75 355 VAL A N 1
ATOM 2778 C CA . VAL A 1 355 ? -13.336 -4.43 -14.609 1 98.75 355 VAL A CA 1
ATOM 2779 C C . VAL A 1 355 ? -14.195 -5.688 -14.734 1 98.75 355 VAL A C 1
ATOM 2781 O O . VAL A 1 355 ? -14.117 -6.586 -13.891 1 98.75 355 VAL A O 1
ATOM 2784 N N . TRP A 1 356 ? -14.984 -5.707 -15.781 1 98.69 356 TRP A N 1
ATOM 2785 C CA . TRP A 1 356 ? -15.875 -6.816 -16.109 1 98.69 356 TRP A CA 1
ATOM 2786 C C . TRP A 1 356 ? -15.594 -7.352 -17.5 1 98.69 356 TRP A C 1
ATOM 2788 O O . TRP A 1 356 ? -15.164 -6.605 -18.391 1 98.69 356 TRP A O 1
ATOM 2798 N N . GLN A 1 357 ? -15.781 -8.625 -17.672 1 98.62 357 GLN A N 1
ATOM 2799 C CA . GLN A 1 357 ? -15.578 -9.281 -18.969 1 98.62 357 GLN A CA 1
ATOM 2800 C C . GLN A 1 357 ? -16.734 -10.211 -19.297 1 98.62 357 GLN A C 1
ATOM 2802 O O . GLN A 1 357 ? -17.266 -10.898 -18.406 1 98.62 357 GLN A O 1
ATOM 2807 N N . SER A 1 358 ? -17.094 -10.242 -20.547 1 98.44 358 SER A N 1
ATOM 2808 C CA . SER A 1 358 ? -18.141 -11.133 -21.047 1 98.44 358 SER A CA 1
ATOM 2809 C C . SER A 1 358 ? -17.547 -12.344 -21.75 1 98.44 358 SER A C 1
ATOM 2811 O O . SER A 1 358 ? -16.734 -12.203 -22.656 1 98.44 358 SER A O 1
ATOM 2813 N N . LEU A 1 359 ? -17.969 -13.508 -21.328 1 98.12 359 LEU A N 1
ATOM 2814 C CA . LEU A 1 359 ? -17.609 -14.711 -22.062 1 98.12 359 LEU A CA 1
ATOM 2815 C C . LEU A 1 359 ? -18.672 -15.062 -23.094 1 98.12 359 LEU A C 1
ATOM 2817 O O . LEU A 1 359 ? -18.484 -15.984 -23.891 1 98.12 359 LEU A O 1
ATOM 2821 N N . ASP A 1 360 ? -19.703 -14.266 -23.125 1 98.19 360 ASP A N 1
ATOM 2822 C CA . ASP A 1 360 ? -20.828 -14.539 -24.031 1 98.19 360 ASP A CA 1
ATOM 2823 C C . ASP A 1 360 ? -20.656 -13.797 -25.359 1 98.19 360 ASP A C 1
ATOM 2825 O O . ASP A 1 360 ? -21.641 -13.367 -25.953 1 98.19 360 ASP A O 1
ATOM 2829 N N . GLU A 1 361 ? -19.5 -13.57 -25.797 1 97.62 361 GLU A N 1
ATOM 2830 C CA . GLU A 1 361 ? -19.203 -12.898 -27.047 1 97.62 361 GLU A CA 1
ATOM 2831 C C . GLU A 1 361 ? -18.672 -13.875 -28.094 1 97.62 361 GLU A C 1
ATOM 2833 O O . GLU A 1 361 ? -18.203 -14.961 -27.75 1 97.62 361 GLU A O 1
ATOM 2838 N N . GLU A 1 362 ? -18.672 -13.43 -29.359 1 96.25 362 GLU A N 1
ATOM 2839 C CA . GLU A 1 362 ? -18.141 -14.258 -30.438 1 96.25 362 GLU A CA 1
ATOM 2840 C C . GLU A 1 362 ? -16.672 -14.57 -30.203 1 96.25 362 GLU A C 1
ATOM 2842 O O . GLU A 1 362 ? -15.883 -13.68 -29.844 1 96.25 362 GLU A O 1
ATOM 2847 N N . GLY A 1 363 ? -16.344 -15.844 -30.359 1 96 363 GLY A N 1
ATOM 2848 C CA . GLY A 1 363 ? -14.961 -16.266 -30.203 1 96 363 GLY A CA 1
ATOM 2849 C C . GLY A 1 363 ? -14.656 -16.781 -28.812 1 96 363 GLY A C 1
ATOM 2850 O O . GLY A 1 363 ? -13.633 -17.438 -28.594 1 96 363 GLY A O 1
ATOM 2851 N N . PHE A 1 364 ? -15.57 -16.562 -27.984 1 97.19 364 PHE A N 1
ATOM 2852 C CA . PHE A 1 364 ? -15.414 -17.062 -26.625 1 97.19 364 PHE A CA 1
ATOM 2853 C C . PHE A 1 364 ? -16.375 -18.203 -26.344 1 97.19 364 PHE A C 1
ATOM 2855 O O . PHE A 1 364 ? -16.234 -19.297 -26.922 1 97.19 364 PHE A O 1
ATOM 2862 N N . ALA A 1 365 ? -17.422 -17.953 -25.547 1 97.5 365 ALA A N 1
ATOM 2863 C CA . ALA A 1 365 ? -18.469 -18.953 -25.297 1 97.5 365 ALA A CA 1
ATOM 2864 C C . ALA A 1 365 ? -19.859 -18.359 -25.531 1 97.5 365 ALA A C 1
ATOM 2866 O O . ALA A 1 365 ? -20.656 -18.234 -24.609 1 97.5 365 ALA A O 1
ATOM 2867 N N . PRO A 1 366 ? -20.141 -18.125 -26.859 1 97.38 366 PRO A N 1
ATOM 2868 C CA . PRO A 1 366 ? -21.453 -17.516 -27.141 1 97.38 366 PRO A CA 1
ATOM 2869 C C . PRO A 1 366 ? -22.609 -18.359 -26.625 1 97.38 366 PRO A C 1
ATOM 2871 O O . PRO A 1 366 ? -22.625 -19.578 -26.797 1 97.38 366 PRO A O 1
ATOM 2874 N N . GLY A 1 367 ? -23.516 -17.703 -26 1 97.5 367 GLY A N 1
ATOM 2875 C CA . GLY A 1 367 ? -24.688 -18.375 -25.453 1 97.5 367 GLY A CA 1
ATOM 2876 C C . GLY A 1 367 ? -24.469 -18.859 -24.016 1 97.5 367 GLY A C 1
ATOM 2877 O O . GLY A 1 367 ? -25.406 -19.359 -23.391 1 97.5 367 GLY A O 1
ATOM 2878 N N . SER A 1 368 ? -23.328 -18.609 -23.516 1 98 368 SER A N 1
ATOM 2879 C CA . SER A 1 368 ? -23.016 -19.094 -22.172 1 98 368 SER A CA 1
ATOM 2880 C C . SER A 1 368 ? -23.719 -18.266 -21.109 1 98 368 SER A C 1
ATOM 2882 O O . SER A 1 368 ? -24 -18.766 -20.016 1 98 368 SER A O 1
ATOM 2884 N N . HIS A 1 369 ? -23.938 -16.984 -21.344 1 98.62 369 HIS A N 1
ATOM 2885 C CA . HIS A 1 369 ? -24.5 -16.016 -20.422 1 98.62 369 HIS A CA 1
ATOM 2886 C C . HIS A 1 369 ? -23.625 -15.875 -19.172 1 98.62 369 HIS A C 1
ATOM 2888 O O . HIS A 1 369 ? -24.141 -15.719 -18.062 1 98.62 369 HIS A O 1
ATOM 2894 N N . VAL A 1 370 ? -22.297 -16.031 -19.359 1 98.69 370 VAL A N 1
ATOM 2895 C CA . VAL A 1 370 ? -21.344 -15.891 -18.25 1 98.69 370 VAL A CA 1
ATOM 2896 C C . VAL A 1 370 ? -20.703 -14.508 -18.281 1 98.69 370 VAL A C 1
ATOM 2898 O O . VAL A 1 370 ? -20.234 -14.055 -19.328 1 98.69 370 VAL A O 1
ATOM 2901 N N . TYR A 1 371 ? -20.75 -13.812 -17.125 1 98.69 371 TYR A N 1
ATOM 2902 C CA . TYR A 1 371 ? -20.156 -12.5 -16.875 1 98.69 371 TYR A CA 1
ATOM 2903 C C . TYR A 1 371 ? -19.281 -12.523 -15.633 1 98.69 371 TYR A C 1
ATOM 2905 O O . TYR A 1 371 ? -19.672 -13.086 -14.609 1 98.69 371 TYR A O 1
ATOM 2913 N N . PHE A 1 372 ? -18.031 -12.055 -15.766 1 98.69 372 PHE A N 1
ATOM 2914 C CA . PHE A 1 372 ? -17.203 -12.117 -14.57 1 98.69 372 PHE A CA 1
ATOM 2915 C C . PHE A 1 372 ? -16.469 -10.805 -14.352 1 98.69 372 PHE A C 1
ATOM 2917 O O . PHE A 1 372 ? -16.359 -9.984 -15.266 1 98.69 372 PHE A O 1
ATOM 2924 N N . ALA A 1 373 ? -16.078 -10.555 -13.109 1 98.81 373 ALA A N 1
ATOM 2925 C CA . ALA A 1 373 ? -15.32 -9.383 -12.688 1 98.81 373 ALA A CA 1
ATOM 2926 C C . ALA A 1 373 ? -14 -9.789 -12.039 1 98.81 373 ALA A C 1
ATOM 2928 O O . ALA A 1 373 ? -13.844 -10.922 -11.586 1 98.81 373 ALA A O 1
ATOM 2929 N N . THR A 1 374 ? -13.047 -8.891 -12.094 1 98.5 374 THR A N 1
ATOM 2930 C CA . THR A 1 374 ? -11.75 -9.133 -11.469 1 98.5 374 THR A CA 1
ATOM 2931 C C . THR A 1 374 ? -11.492 -8.125 -10.352 1 98.5 374 THR A C 1
ATOM 2933 O O . THR A 1 374 ? -11.695 -6.922 -10.531 1 98.5 374 THR A O 1
ATOM 2936 N N . LEU A 1 375 ? -11.117 -8.609 -9.195 1 98.44 375 LEU A N 1
ATOM 2937 C CA . LEU A 1 375 ? -10.664 -7.805 -8.07 1 98.44 375 LEU A CA 1
ATOM 2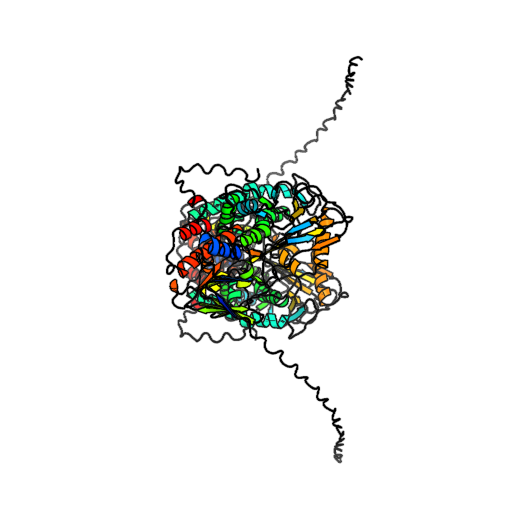938 C C . LEU A 1 375 ? -9.203 -8.094 -7.746 1 98.44 375 LEU A C 1
ATOM 2940 O O . LEU A 1 375 ? -8.734 -9.219 -7.926 1 98.44 375 LEU A O 1
ATOM 2944 N N . THR A 1 376 ? -8.477 -7.09 -7.293 1 98.19 376 THR A N 1
ATOM 2945 C CA . THR A 1 376 ? -7.086 -7.273 -6.914 1 98.19 376 THR A CA 1
ATOM 2946 C C . THR A 1 376 ? -6.836 -6.746 -5.5 1 98.19 376 THR A C 1
ATOM 2948 O O . THR A 1 376 ? -7.617 -5.945 -4.984 1 98.19 376 THR A O 1
ATOM 2951 N N . SER A 1 377 ? -5.848 -7.273 -4.852 1 95.38 377 SER A N 1
ATOM 2952 C CA . SER A 1 377 ? -5.297 -6.828 -3.574 1 95.38 377 SER A CA 1
ATOM 2953 C C . SER A 1 377 ? -6.398 -6.641 -2.533 1 95.38 377 SER A C 1
ATOM 2955 O O . SER A 1 377 ? -7.164 -7.566 -2.258 1 95.38 377 SER A O 1
ATOM 2957 N N . ASP A 1 378 ? -6.559 -5.426 -1.978 1 95 378 ASP A N 1
ATOM 2958 C CA . ASP A 1 378 ? -7.445 -5.207 -0.839 1 95 378 ASP A CA 1
ATOM 2959 C C . ASP A 1 378 ? -8.875 -5.621 -1.171 1 95 378 ASP A C 1
ATOM 2961 O O . ASP A 1 378 ? -9.578 -6.184 -0.326 1 95 378 ASP A O 1
ATOM 2965 N N . GLN A 1 379 ? -9.289 -5.344 -2.402 1 97.62 379 GLN A N 1
ATOM 2966 C CA . GLN A 1 379 ? -10.648 -5.703 -2.799 1 97.62 379 GLN A CA 1
ATOM 2967 C C . GLN A 1 379 ? -10.805 -7.219 -2.9 1 97.62 379 GLN A C 1
ATOM 2969 O O . GLN A 1 379 ? -11.867 -7.758 -2.582 1 97.62 379 GLN A O 1
ATOM 2974 N N . ALA A 1 380 ? -9.766 -7.863 -3.326 1 98.31 380 ALA A N 1
ATOM 2975 C CA . ALA A 1 380 ? -9.789 -9.32 -3.375 1 98.31 380 ALA A CA 1
ATOM 2976 C C . ALA A 1 380 ? -9.781 -9.922 -1.971 1 98.31 380 ALA A C 1
ATOM 2978 O O . ALA A 1 380 ? -10.523 -10.859 -1.683 1 98.31 380 ALA A O 1
ATOM 2979 N N . TYR A 1 381 ? -8.938 -9.398 -1.075 1 97.56 381 TYR A N 1
ATOM 2980 C CA . TYR A 1 381 ? -8.875 -9.875 0.302 1 97.56 381 TYR A CA 1
ATOM 2981 C C . TYR A 1 381 ? -10.234 -9.773 0.98 1 97.56 381 TYR A C 1
ATOM 2983 O O . TYR A 1 381 ? -10.672 -10.719 1.642 1 97.56 381 TYR A O 1
ATOM 2991 N N . ARG A 1 382 ? -10.836 -8.641 0.773 1 97.12 382 ARG A N 1
ATOM 2992 C CA . ARG A 1 382 ? -12.148 -8.391 1.358 1 97.12 382 ARG A CA 1
ATOM 2993 C C . ARG A 1 382 ? -13.172 -9.398 0.849 1 97.12 382 ARG A C 1
ATOM 2995 O O . ARG A 1 382 ? -13.93 -9.977 1.634 1 97.12 382 ARG A O 1
ATOM 3002 N N . ALA A 1 383 ? -13.188 -9.633 -0.398 1 98.25 383 ALA A N 1
ATOM 3003 C CA . ALA A 1 383 ? -14.133 -10.57 -0.991 1 98.25 383 ALA A CA 1
ATOM 3004 C C . ALA A 1 383 ? -13.914 -11.984 -0.457 1 98.25 383 ALA A C 1
ATOM 3006 O O . ALA A 1 383 ? -14.875 -12.695 -0.151 1 98.25 383 ALA A O 1
ATOM 3007 N N . GLU A 1 384 ? -12.672 -12.359 -0.321 1 97.88 384 GLU A N 1
ATOM 3008 C CA . GLU A 1 384 ? -12.344 -13.719 0.104 1 97.88 384 GLU A CA 1
ATOM 3009 C C . GLU A 1 384 ? -12.812 -13.977 1.534 1 97.88 384 GLU A C 1
ATOM 3011 O O . GLU A 1 384 ? -13.086 -15.117 1.908 1 97.88 384 GLU A O 1
ATOM 3016 N N . ARG A 1 385 ? -13 -12.938 2.266 1 97.25 385 ARG A N 1
ATOM 3017 C CA . ARG A 1 385 ? -13.359 -13.094 3.672 1 97.25 385 ARG A CA 1
ATOM 3018 C C . ARG A 1 385 ? -14.875 -13.078 3.854 1 97.25 385 ARG A C 1
ATOM 3020 O O . ARG A 1 385 ? -15.375 -13.367 4.941 1 97.25 385 ARG A O 1
ATOM 3027 N N . LYS A 1 386 ? -15.562 -12.82 2.814 1 97.75 386 LYS A N 1
ATOM 3028 C CA . LYS A 1 386 ? -17.016 -12.828 2.838 1 97.75 386 LYS A CA 1
ATOM 3029 C C . LYS A 1 386 ? -17.562 -14.172 2.365 1 97.75 386 LYS A C 1
ATOM 3031 O O . LYS A 1 386 ? -16.844 -14.961 1.744 1 97.75 386 LYS A O 1
ATOM 3036 N N . THR A 1 387 ? -18.844 -14.367 2.682 1 97.44 387 THR A N 1
ATOM 3037 C CA . THR A 1 387 ? -19.516 -15.539 2.137 1 97.44 387 THR A CA 1
ATOM 3038 C C . THR A 1 387 ? -19.844 -15.336 0.657 1 97.44 387 THR A C 1
ATOM 3040 O O . THR A 1 387 ? -19.859 -14.203 0.169 1 97.44 387 THR A O 1
ATOM 3043 N N . ASN A 1 388 ? -20.062 -16.422 -0.05 1 97.94 388 ASN A N 1
ATOM 3044 C CA . ASN A 1 388 ? -20.453 -16.312 -1.453 1 97.94 388 ASN A CA 1
ATOM 3045 C C . ASN A 1 388 ? -21.703 -15.461 -1.627 1 97.94 388 ASN A C 1
ATOM 3047 O O . ASN A 1 388 ? -21.781 -14.664 -2.564 1 97.94 388 ASN A O 1
ATOM 3051 N N . ALA A 1 389 ? -22.625 -15.641 -0.737 1 98.19 389 ALA A N 1
ATOM 3052 C CA . ALA A 1 389 ? -23.875 -14.891 -0.824 1 98.19 389 ALA A CA 1
ATOM 3053 C C . ALA A 1 389 ? -23.625 -13.391 -0.683 1 98.19 389 ALA A C 1
ATOM 3055 O O . ALA A 1 389 ? -24.219 -12.586 -1.4 1 98.19 389 ALA A O 1
ATOM 3056 N N . GLU A 1 390 ? -22.719 -13.039 0.224 1 97.94 390 GLU A N 1
ATOM 3057 C CA . GLU A 1 390 ? -22.391 -11.633 0.432 1 97.94 390 GLU A CA 1
ATOM 3058 C C . GLU A 1 390 ? -21.688 -11.039 -0.784 1 97.94 390 GLU A C 1
ATOM 3060 O O . GLU A 1 390 ? -21.969 -9.914 -1.19 1 97.94 390 GLU A O 1
ATOM 3065 N N . VAL A 1 391 ? -20.75 -11.773 -1.294 1 98.69 391 VAL A N 1
ATOM 3066 C CA . VAL A 1 391 ? -20.016 -11.305 -2.469 1 98.69 391 VAL A CA 1
ATOM 3067 C C . VAL A 1 391 ? -20.969 -11.188 -3.656 1 98.69 391 VAL A C 1
ATOM 3069 O O . VAL A 1 391 ? -20.906 -10.219 -4.414 1 98.69 391 VAL A O 1
ATOM 3072 N N . GLN A 1 392 ? -21.859 -12.172 -3.811 1 98.75 392 GLN A N 1
ATOM 3073 C CA . GLN A 1 392 ? -22.844 -12.125 -4.883 1 98.75 392 GLN A CA 1
ATOM 3074 C C . GLN A 1 392 ? -23.734 -10.891 -4.754 1 98.75 392 GLN A C 1
ATOM 3076 O O . GLN A 1 392 ? -24.094 -10.266 -5.754 1 98.75 392 GLN A O 1
ATOM 3081 N N . ALA A 1 393 ? -24.156 -10.578 -3.551 1 98.5 393 ALA A N 1
ATOM 3082 C CA . ALA A 1 393 ? -25 -9.398 -3.326 1 98.5 393 ALA A CA 1
ATOM 3083 C C . ALA A 1 393 ? -24.281 -8.125 -3.77 1 98.5 393 ALA A C 1
ATOM 3085 O O . ALA A 1 393 ? -24.891 -7.25 -4.391 1 98.5 393 ALA A O 1
ATOM 3086 N N . GLU A 1 394 ? -23.016 -8.008 -3.434 1 98.06 394 GLU A N 1
ATOM 3087 C CA . GLU A 1 394 ? -22.234 -6.852 -3.869 1 98.06 394 GLU A CA 1
ATOM 3088 C C . GLU A 1 394 ? -22.094 -6.824 -5.387 1 98.06 394 GLU A C 1
ATOM 3090 O O . GLU A 1 394 ? -22.266 -5.77 -6.012 1 98.06 394 GLU A O 1
ATOM 3095 N N . PHE A 1 395 ? -21.797 -7.98 -5.906 1 98.75 395 PHE A N 1
ATOM 3096 C CA . PHE A 1 395 ? -21.688 -8.188 -7.348 1 98.75 395 PHE A CA 1
ATOM 3097 C C . PHE A 1 395 ? -22.938 -7.699 -8.055 1 98.75 395 PHE A C 1
ATOM 3099 O O . PHE A 1 395 ? -22.859 -6.918 -9.008 1 98.75 395 PHE A O 1
ATOM 3106 N N . MET A 1 396 ? -24.031 -8.047 -7.57 1 98.81 396 MET A N 1
ATOM 3107 C CA . MET A 1 396 ? -25.312 -7.719 -8.18 1 98.81 396 MET A CA 1
ATOM 3108 C C . MET A 1 396 ? -25.656 -6.25 -7.953 1 98.81 396 MET A C 1
ATOM 3110 O O . MET A 1 396 ? -26.266 -5.613 -8.805 1 98.81 396 MET A O 1
ATOM 3114 N N . SER A 1 397 ? -25.312 -5.758 -6.797 1 98.19 397 SER A N 1
ATOM 3115 C CA . SER A 1 397 ? -25.562 -4.344 -6.535 1 98.19 397 SER A CA 1
ATOM 3116 C C . SER A 1 397 ? -24.891 -3.457 -7.57 1 98.19 397 SER A C 1
ATOM 3118 O O . SER A 1 397 ? -25.484 -2.512 -8.078 1 98.19 397 SER A O 1
ATOM 3120 N N . VAL A 1 398 ? -23.688 -3.76 -7.926 1 98.38 398 VAL A N 1
ATOM 3121 C CA . VAL A 1 398 ? -22.938 -2.984 -8.906 1 98.38 398 VAL A CA 1
ATOM 3122 C C . VAL A 1 398 ? -23.547 -3.17 -10.289 1 98.38 398 VAL A C 1
ATOM 3124 O O . VAL A 1 398 ? -23.703 -2.203 -11.039 1 98.38 398 VAL A O 1
ATOM 3127 N N . LEU A 1 399 ? -23.891 -4.402 -10.633 1 98.62 399 LEU A N 1
ATOM 3128 C CA . LEU A 1 399 ? -24.516 -4.645 -11.922 1 98.62 399 LEU A CA 1
ATOM 3129 C C . LEU A 1 399 ? -25.828 -3.871 -12.047 1 98.62 399 LEU A C 1
ATOM 3131 O O . LEU A 1 399 ? -26.156 -3.355 -13.117 1 98.62 399 LEU A O 1
ATOM 3135 N N . ARG A 1 400 ? -26.562 -3.805 -10.984 1 98.31 400 ARG A N 1
ATOM 3136 C CA . ARG A 1 400 ? -27.828 -3.084 -11.016 1 98.31 400 ARG A CA 1
ATOM 3137 C C . ARG A 1 400 ? -27.609 -1.578 -11.086 1 98.31 400 ARG A C 1
ATOM 3139 O O . ARG A 1 400 ? -28.422 -0.85 -11.672 1 98.31 400 ARG A O 1
ATOM 3146 N N . ASP A 1 401 ? -26.516 -1.125 -10.539 1 96.81 401 ASP A N 1
ATOM 3147 C CA . ASP A 1 401 ? -26.125 0.269 -10.75 1 96.81 401 ASP A CA 1
ATOM 3148 C C . ASP A 1 401 ? -25.844 0.546 -12.219 1 96.81 401 ASP A C 1
ATOM 3150 O O . ASP A 1 401 ? -26.141 1.631 -12.727 1 96.81 401 ASP A O 1
ATOM 3154 N N . MET A 1 402 ? -25.281 -0.397 -12.883 1 97.5 402 MET A N 1
ATOM 3155 C CA . MET A 1 402 ? -24.859 -0.223 -14.273 1 97.5 402 MET A CA 1
ATOM 3156 C C . MET A 1 402 ? -26.031 -0.446 -15.227 1 97.5 402 MET A C 1
ATOM 3158 O O . MET A 1 402 ? -26.203 0.299 -16.188 1 97.5 402 MET A O 1
ATOM 3162 N N . TYR A 1 403 ? -26.906 -1.459 -14.938 1 97.69 403 TYR A N 1
ATOM 3163 C CA . TYR A 1 403 ? -27.844 -1.913 -15.969 1 97.69 403 TYR A CA 1
ATOM 3164 C C . TYR A 1 403 ? -29.281 -1.777 -15.5 1 97.69 403 TYR A C 1
ATOM 3166 O O . TYR A 1 403 ? -30.219 -2.086 -16.25 1 97.69 403 TYR A O 1
ATOM 3174 N N . GLY A 1 404 ? -29.516 -1.308 -14.297 1 97.06 404 GLY A N 1
ATOM 3175 C CA . GLY A 1 404 ? -30.859 -1.1 -13.773 1 97.06 404 GLY A CA 1
ATOM 3176 C C . GLY A 1 404 ? -31.297 -2.193 -12.82 1 97.06 404 GLY A C 1
ATOM 3177 O O . GLY A 1 404 ? -30.703 -3.271 -12.781 1 97.06 404 GLY A O 1
ATOM 3178 N N . PRO A 1 405 ? -32.312 -1.96 -12.008 1 96.88 405 PRO A N 1
ATOM 3179 C CA . PRO A 1 405 ? -32.719 -2.838 -10.906 1 96.88 405 PRO A CA 1
ATOM 3180 C C . PRO A 1 405 ? -33.406 -4.121 -11.391 1 96.88 405 PRO A C 1
ATOM 3182 O O . PRO A 1 405 ? -33.531 -5.078 -10.625 1 96.88 405 PRO A O 1
ATOM 3185 N N . ASP A 1 406 ? -33.781 -4.246 -12.617 1 97.56 406 ASP A N 1
ATOM 3186 C CA . ASP A 1 406 ? -34.656 -5.324 -13.062 1 97.56 406 ASP A CA 1
ATOM 3187 C C . ASP A 1 406 ? -33.844 -6.457 -13.703 1 97.56 406 ASP A C 1
ATOM 3189 O O . ASP A 1 406 ? -34.438 -7.379 -14.289 1 97.56 406 ASP A O 1
ATOM 3193 N N . ILE A 1 407 ? -32.594 -6.473 -13.609 1 98.31 407 ILE A N 1
ATOM 3194 C CA . ILE A 1 407 ? -31.797 -7.562 -14.172 1 98.31 407 ILE A CA 1
ATOM 3195 C C . ILE A 1 407 ? -31.953 -8.82 -13.32 1 98.31 407 ILE A C 1
ATOM 3197 O O . ILE A 1 407 ? -32.219 -8.727 -12.117 1 98.31 407 ILE A O 1
ATOM 3201 N N . PRO A 1 408 ? -31.75 -10 -13.914 1 98.62 408 PRO A N 1
ATOM 3202 C CA . PRO A 1 408 ? -31.969 -11.242 -13.172 1 98.62 408 PRO A CA 1
ATOM 3203 C C . PRO A 1 408 ? -30.828 -11.555 -12.195 1 98.62 408 PRO A C 1
ATOM 3205 O O . PRO A 1 408 ? -29.703 -11.055 -12.367 1 98.62 408 PRO A O 1
ATOM 3208 N N . ASP A 1 409 ? -31.172 -12.406 -11.25 1 98.38 409 ASP A N 1
ATOM 3209 C CA . ASP A 1 409 ? -30.141 -12.992 -10.406 1 98.38 409 ASP A CA 1
ATOM 3210 C C . ASP A 1 409 ? -29.375 -14.094 -11.148 1 98.38 409 ASP A C 1
ATOM 3212 O O . ASP A 1 409 ? -29.922 -14.719 -12.062 1 98.38 409 ASP A O 1
ATOM 3216 N N . PRO A 1 410 ? -28.172 -14.289 -10.727 1 98.62 410 PRO A N 1
ATOM 3217 C CA . PRO A 1 410 ? -27.422 -15.375 -11.375 1 98.62 410 PRO A CA 1
ATOM 3218 C C . PRO A 1 410 ? -27.953 -16.75 -11.008 1 98.62 410 PRO A C 1
ATOM 3220 O O . PRO A 1 410 ? -28.484 -16.953 -9.906 1 98.62 410 PRO A O 1
ATOM 3223 N N . ILE A 1 411 ? -27.703 -17.703 -11.906 1 98.06 411 ILE A N 1
ATOM 3224 C CA . ILE A 1 411 ? -28.109 -19.078 -11.664 1 98.06 411 ILE A CA 1
ATOM 3225 C C . ILE A 1 411 ? -26.953 -19.844 -11 1 98.06 411 ILE A C 1
ATOM 3227 O O . ILE A 1 411 ? -27.172 -20.875 -10.352 1 98.06 411 ILE A O 1
ATOM 3231 N N . GLU A 1 412 ? -25.797 -19.406 -11.281 1 98.5 412 GLU A N 1
ATOM 3232 C CA . GLU A 1 412 ? -24.594 -19.984 -10.68 1 98.5 412 GLU A CA 1
ATOM 3233 C C . GLU A 1 412 ? -23.547 -18.906 -10.398 1 98.5 412 GLU A C 1
ATOM 3235 O O . GLU A 1 412 ? -23.438 -17.938 -11.141 1 98.5 412 GLU A O 1
ATOM 3240 N N . PHE A 1 413 ? -22.812 -19.016 -9.258 1 98.56 413 PHE A N 1
ATOM 3241 C CA . PHE A 1 413 ? -21.828 -18.047 -8.797 1 98.56 413 PHE A CA 1
ATOM 3242 C C . PHE A 1 413 ? -20.594 -18.75 -8.234 1 98.56 413 PHE A C 1
ATOM 3244 O O . PHE A 1 413 ? -20.719 -19.594 -7.344 1 98.56 413 PHE A O 1
ATOM 3251 N N . LYS A 1 414 ? -19.344 -18.391 -8.828 1 97.62 414 LYS A N 1
ATOM 3252 C CA . LYS A 1 414 ? -18.125 -19.094 -8.43 1 97.62 414 LYS A CA 1
ATOM 3253 C C . LYS A 1 414 ? -16.922 -18.141 -8.391 1 97.62 414 LYS A C 1
ATOM 3255 O O . LYS A 1 414 ? -16.797 -17.266 -9.25 1 97.62 414 LYS A O 1
ATOM 3260 N N . PHE A 1 415 ? -16.156 -18.25 -7.359 1 96.69 415 PHE A N 1
ATOM 3261 C CA . PHE A 1 415 ? -14.836 -17.625 -7.383 1 96.69 415 PHE A CA 1
ATOM 3262 C C . PHE A 1 415 ? -13.898 -18.312 -6.395 1 96.69 415 PHE A C 1
ATOM 3264 O O . PHE A 1 415 ? -14.352 -18.938 -5.43 1 96.69 415 PHE A O 1
ATOM 3271 N N . PRO A 1 416 ? -12.578 -18.297 -6.668 1 97.75 416 PRO A N 1
ATOM 3272 C CA . PRO A 1 416 ? -11.586 -18.906 -5.785 1 97.75 416 PRO A CA 1
ATOM 3273 C C . PRO A 1 416 ? -11.219 -18.016 -4.602 1 97.75 416 PRO A C 1
ATOM 3275 O O . PRO A 1 416 ? -11.555 -16.828 -4.59 1 97.75 416 PRO A O 1
ATOM 3278 N N . ARG A 1 417 ? -10.633 -18.609 -3.572 1 98.06 417 ARG A N 1
ATOM 3279 C CA . ARG A 1 417 ? -10.062 -17.891 -2.445 1 98.06 417 ARG A CA 1
ATOM 3280 C C . ARG A 1 417 ? -8.57 -18.188 -2.311 1 98.06 417 ARG A C 1
ATOM 3282 O O . ARG A 1 417 ? -8.148 -18.891 -1.393 1 98.06 417 ARG A O 1
ATOM 3289 N N . TRP A 1 418 ? -7.766 -17.5 -3.096 1 98.31 418 TRP A N 1
ATOM 3290 C CA . TRP A 1 418 ? -6.34 -17.781 -3.254 1 98.31 418 TRP A CA 1
ATOM 3291 C C . TRP A 1 418 ? -5.57 -17.422 -1.986 1 98.31 418 TRP A C 1
ATOM 3293 O O . TRP A 1 418 ? -4.684 -18.172 -1.563 1 98.31 418 TRP A O 1
ATOM 3303 N N . THR A 1 419 ? -5.875 -16.281 -1.376 1 97.38 419 THR A N 1
ATOM 3304 C CA . THR A 1 419 ? -5.168 -15.82 -0.189 1 97.38 419 THR A CA 1
ATOM 3305 C C . THR A 1 419 ? -5.406 -16.766 0.987 1 97.38 419 THR A C 1
ATOM 3307 O O . THR A 1 419 ? -4.492 -17.047 1.766 1 97.38 419 THR A O 1
ATOM 3310 N N . LEU A 1 420 ? -6.602 -17.281 1.084 1 97.12 420 LEU A N 1
ATOM 3311 C CA . LEU A 1 420 ? -6.996 -18.078 2.24 1 97.12 420 LEU A CA 1
ATOM 3312 C C . LEU A 1 420 ? -6.609 -19.547 2.053 1 97.12 420 LEU A C 1
ATOM 3314 O O . LEU A 1 420 ? -6.605 -20.312 3.014 1 97.12 420 LEU A O 1
ATOM 3318 N N . ASP A 1 421 ? -6.312 -19.953 0.796 1 97.75 421 ASP A N 1
ATOM 3319 C CA . ASP A 1 421 ? -5.855 -21.312 0.533 1 97.75 421 ASP A CA 1
ATOM 3320 C C . ASP A 1 421 ? -4.398 -21.484 0.942 1 97.75 421 ASP A C 1
ATOM 3322 O O . ASP A 1 421 ? -3.5 -20.906 0.332 1 97.75 421 ASP A O 1
ATOM 3326 N N . PRO A 1 422 ? -4.109 -22.328 1.907 1 97.38 422 PRO A N 1
ATOM 3327 C CA . PRO A 1 422 ? -2.742 -22.469 2.422 1 97.38 422 PRO A CA 1
ATOM 3328 C C . PRO A 1 422 ? -1.781 -23.062 1.396 1 97.38 422 PRO A C 1
ATOM 3330 O O . PRO A 1 422 ? -0.564 -23.047 1.599 1 97.38 422 PRO A O 1
ATOM 3333 N N . LEU A 1 423 ? -2.281 -23.547 0.315 1 98.12 423 LEU A N 1
ATOM 3334 C CA . LEU A 1 423 ? -1.419 -24.125 -0.707 1 98.12 423 LEU A CA 1
ATOM 3335 C C . LEU A 1 423 ? -0.867 -23.047 -1.634 1 98.12 423 LEU A C 1
ATOM 3337 O O . LEU A 1 423 ? 0.075 -23.297 -2.391 1 98.12 423 LEU A O 1
ATOM 3341 N N . PHE A 1 424 ? -1.483 -21.844 -1.526 1 97.94 424 PHE A N 1
ATOM 3342 C CA . PHE A 1 424 ? -1.079 -20.828 -2.496 1 97.94 424 PHE A CA 1
ATOM 3343 C C . PHE A 1 424 ? -0.788 -19.5 -1.808 1 97.94 424 PHE A C 1
ATOM 3345 O O . PHE A 1 424 ? 0.236 -18.875 -2.074 1 97.94 424 PHE A O 1
ATOM 3352 N N . ARG A 1 425 ? -1.658 -19.062 -0.892 1 97.94 425 ARG A N 1
ATOM 3353 C CA . ARG A 1 425 ? -1.531 -17.828 -0.137 1 97.94 425 ARG A CA 1
ATOM 3354 C C . ARG A 1 425 ? -1.364 -16.625 -1.072 1 97.94 425 ARG A C 1
ATOM 3356 O O . ARG A 1 425 ? -0.543 -15.75 -0.819 1 97.94 425 ARG A O 1
ATOM 3363 N N . GLY A 1 426 ? -2.033 -16.594 -2.137 1 97.62 426 GLY A N 1
ATOM 3364 C CA . GLY A 1 426 ? -2.014 -15.531 -3.127 1 97.62 426 GLY A CA 1
ATOM 3365 C C . GLY A 1 426 ? -1.953 -16.047 -4.555 1 97.62 426 GLY A C 1
ATOM 3366 O O . GLY A 1 426 ? -1.871 -17.25 -4.781 1 97.62 426 GLY A O 1
ATOM 3367 N N . SER A 1 427 ? -1.969 -15.109 -5.566 1 97.81 427 SER A N 1
ATOM 3368 C CA . SER A 1 427 ? -2.09 -15.594 -6.938 1 97.81 427 SER A CA 1
ATOM 3369 C C . SER A 1 427 ? -1.188 -14.812 -7.883 1 97.81 427 SER A C 1
ATOM 3371 O O . SER A 1 427 ? -1.056 -15.164 -9.055 1 97.81 427 SER A O 1
ATOM 3373 N N . PHE A 1 428 ? -0.482 -13.758 -7.383 1 97.19 428 PHE A N 1
ATOM 3374 C CA . PHE A 1 428 ? 0.293 -12.922 -8.289 1 97.19 428 PHE A CA 1
ATOM 3375 C C . PHE A 1 428 ? 1.474 -12.289 -7.566 1 97.19 428 PHE A C 1
ATOM 3377 O O . PHE A 1 428 ? 1.287 -11.477 -6.656 1 97.19 428 PHE A O 1
ATOM 3384 N N . SER A 1 429 ? 2.674 -12.664 -7.957 1 97.38 429 SER A N 1
ATOM 3385 C CA . SER A 1 429 ? 3.836 -11.984 -7.398 1 97.38 429 SER A CA 1
ATOM 3386 C C . SER A 1 429 ? 4.082 -10.648 -8.094 1 97.38 429 SER A C 1
ATOM 3388 O O . SER A 1 429 ? 3.842 -10.516 -9.297 1 97.38 429 SER A O 1
ATOM 3390 N N . ALA A 1 430 ? 4.477 -9.641 -7.355 1 96.75 430 ALA A N 1
ATOM 3391 C CA . ALA A 1 430 ? 4.734 -8.305 -7.887 1 96.75 430 ALA A CA 1
ATOM 3392 C C . ALA A 1 430 ? 6.098 -7.789 -7.434 1 96.75 430 ALA A C 1
ATOM 3394 O O . ALA A 1 430 ? 6.742 -8.391 -6.574 1 96.75 430 ALA A O 1
ATOM 3395 N N . TRP A 1 431 ? 6.562 -6.766 -8.156 1 96.19 431 TRP A N 1
ATOM 3396 C CA . TRP A 1 431 ? 7.777 -6.051 -7.777 1 96.19 431 TRP A CA 1
ATOM 3397 C C . TRP A 1 431 ? 7.457 -4.867 -6.875 1 96.19 431 TRP A C 1
ATOM 3399 O O . TRP A 1 431 ? 7.086 -3.793 -7.352 1 96.19 431 TRP A O 1
ATOM 3409 N N . GLY A 1 432 ? 7.711 -5.027 -5.633 1 95.56 432 GLY A N 1
ATOM 3410 C CA . GLY A 1 432 ? 7.312 -4.023 -4.66 1 95.56 432 GLY A CA 1
ATOM 3411 C C . GLY A 1 432 ? 8.266 -2.846 -4.594 1 95.56 432 GLY A C 1
ATOM 3412 O O . GLY A 1 432 ? 9.438 -2.967 -4.965 1 95.56 432 GLY A O 1
ATOM 3413 N N . ALA A 1 433 ? 7.742 -1.681 -4.121 1 95 433 ALA A N 1
ATOM 3414 C CA . ALA A 1 433 ? 8.609 -0.541 -3.83 1 95 433 ALA A CA 1
ATOM 3415 C C . ALA A 1 433 ? 9.672 -0.908 -2.797 1 95 433 ALA A C 1
ATOM 3417 O O . ALA A 1 433 ? 9.359 -1.528 -1.775 1 95 433 ALA A O 1
ATOM 3418 N N . GLY A 1 434 ? 10.898 -0.592 -3.125 1 91.5 434 GLY A N 1
ATOM 3419 C CA . GLY A 1 434 ? 11.977 -0.84 -2.188 1 91.5 434 GLY A CA 1
ATOM 3420 C C . GLY A 1 434 ? 12.625 -2.199 -2.371 1 91.5 434 GLY A C 1
ATOM 3421 O O . GLY A 1 434 ? 13.664 -2.482 -1.773 1 91.5 434 GLY A O 1
ATOM 3422 N N . VAL A 1 435 ? 11.992 -3.082 -3.146 1 93.94 435 VAL A N 1
ATOM 3423 C CA . VAL A 1 435 ? 12.602 -4.383 -3.418 1 93.94 435 VAL A CA 1
ATOM 3424 C C . VAL A 1 435 ? 13.859 -4.199 -4.27 1 93.94 435 VAL A C 1
ATOM 3426 O O . VAL A 1 435 ? 13.875 -3.381 -5.191 1 93.94 435 VAL A O 1
ATOM 3429 N N . THR A 1 436 ? 14.875 -4.961 -4.008 1 92.62 436 THR A N 1
ATOM 3430 C CA . THR A 1 436 ? 16.125 -4.844 -4.746 1 92.62 436 THR A CA 1
ATOM 3431 C C . THR A 1 436 ? 16.359 -6.078 -5.617 1 92.62 436 THR A C 1
ATOM 3433 O O . THR A 1 436 ? 15.766 -7.137 -5.371 1 92.62 436 THR A O 1
ATOM 3436 N N . GLN A 1 437 ? 17.234 -5.934 -6.578 1 92.06 437 GLN A N 1
ATOM 3437 C CA . GLN A 1 437 ? 17.625 -7.059 -7.422 1 92.06 437 GLN A CA 1
ATOM 3438 C C . GLN A 1 437 ? 18.297 -8.156 -6.598 1 92.06 437 GLN A C 1
ATOM 3440 O O . GLN A 1 437 ? 18.094 -9.344 -6.855 1 92.06 437 GLN A O 1
ATOM 3445 N N . LYS A 1 438 ? 19.062 -7.77 -5.648 1 94.31 438 LYS A N 1
ATOM 3446 C CA . LYS A 1 438 ? 19.719 -8.75 -4.789 1 94.31 438 LYS A CA 1
ATOM 3447 C C . LYS A 1 438 ? 18.703 -9.617 -4.062 1 94.31 438 LYS A C 1
ATOM 3449 O O . LYS A 1 438 ? 18.891 -10.828 -3.938 1 94.31 438 LYS A O 1
ATOM 3454 N N . GLN A 1 439 ? 17.719 -9 -3.57 1 94.62 439 GLN A N 1
ATOM 3455 C CA . GLN A 1 439 ? 16.688 -9.75 -2.859 1 94.62 439 GLN A CA 1
ATOM 3456 C C . GLN A 1 439 ? 15.969 -10.727 -3.793 1 94.62 439 GLN A C 1
ATOM 3458 O O . GLN A 1 439 ? 15.641 -11.844 -3.398 1 94.62 439 GLN A O 1
ATOM 3463 N N . GLN A 1 440 ? 15.742 -10.32 -4.996 1 93.38 440 GLN A N 1
ATOM 3464 C CA . GLN A 1 440 ? 15.156 -11.219 -5.988 1 93.38 440 GLN A CA 1
ATOM 3465 C C . GLN A 1 440 ? 16.062 -12.414 -6.258 1 93.38 440 GLN A C 1
ATOM 3467 O O . GLN A 1 440 ? 15.602 -13.547 -6.348 1 93.38 440 GLN A O 1
ATOM 3472 N N . ASP A 1 441 ? 17.328 -12.141 -6.371 1 95.19 441 ASP A N 1
ATOM 3473 C CA . ASP A 1 441 ? 18.312 -13.203 -6.574 1 95.19 441 ASP A CA 1
ATOM 3474 C C . ASP A 1 441 ? 18.375 -14.133 -5.367 1 95.19 441 ASP A C 1
ATOM 3476 O O . ASP A 1 441 ? 18.516 -15.352 -5.52 1 95.19 441 ASP A O 1
ATOM 3480 N N . ASP A 1 442 ? 18.25 -13.539 -4.219 1 96.81 442 ASP A N 1
ATOM 3481 C CA . ASP A 1 442 ? 18.328 -14.305 -2.98 1 96.81 442 ASP A CA 1
ATOM 3482 C C . ASP A 1 442 ? 17.141 -15.266 -2.857 1 96.81 442 ASP A C 1
ATOM 3484 O O . ASP A 1 442 ? 17.281 -16.344 -2.283 1 96.81 442 ASP A O 1
ATOM 3488 N N . MET A 1 443 ? 15.969 -14.93 -3.418 1 97.56 443 MET A N 1
ATOM 3489 C CA . MET A 1 443 ? 14.82 -15.836 -3.41 1 97.56 443 MET A CA 1
ATOM 3490 C C . MET A 1 443 ? 15.117 -17.109 -4.188 1 97.56 443 MET A C 1
ATOM 3492 O O . MET A 1 443 ? 14.68 -18.188 -3.807 1 97.56 443 MET A O 1
ATOM 3496 N N . ARG A 1 444 ? 15.914 -16.953 -5.195 1 96.81 444 ARG A N 1
ATOM 3497 C CA . ARG A 1 444 ? 16.203 -18.047 -6.121 1 96.81 444 ARG A CA 1
ATOM 3498 C C . ARG A 1 444 ? 17.375 -18.891 -5.629 1 96.81 444 ARG A C 1
ATOM 3500 O O . ARG A 1 444 ? 17.484 -20.062 -5.98 1 96.81 444 ARG A O 1
ATOM 3507 N N . GLU A 1 445 ? 18.25 -18.328 -4.871 1 96.38 445 GLU A N 1
ATOM 3508 C CA . GLU A 1 445 ? 19.531 -18.953 -4.516 1 96.38 445 GLU A CA 1
ATOM 3509 C C . GLU A 1 445 ? 19.312 -20.281 -3.791 1 96.38 445 GLU A C 1
ATOM 3511 O O . GLU A 1 445 ? 18.516 -20.359 -2.854 1 96.38 445 GLU A O 1
ATOM 3516 N N . ALA A 1 446 ? 19.984 -21.328 -4.254 1 97.25 446 ALA A N 1
ATOM 3517 C CA . ALA A 1 446 ? 19.922 -22.641 -3.615 1 97.25 446 ALA A CA 1
ATOM 3518 C C . ALA A 1 446 ? 20.672 -22.641 -2.285 1 97.25 446 ALA A C 1
ATOM 3520 O O . ALA A 1 446 ? 21.562 -21.828 -2.068 1 97.25 446 ALA A O 1
ATOM 3521 N N . ILE A 1 447 ? 20.188 -23.578 -1.437 1 97.06 447 ILE A N 1
ATOM 3522 C CA . ILE A 1 447 ? 20.812 -23.672 -0.12 1 97.06 447 ILE A CA 1
ATOM 3523 C C . ILE A 1 447 ? 21.156 -25.141 0.172 1 97.06 447 ILE A C 1
ATOM 3525 O O . ILE A 1 447 ? 20.734 -26.031 -0.555 1 97.06 447 ILE A O 1
ATOM 3529 N N . GLY A 1 448 ? 21.938 -25.312 1.264 1 95.12 448 GLY A N 1
ATOM 3530 C CA . GLY A 1 448 ? 22.359 -26.641 1.685 1 95.12 448 GLY A CA 1
ATOM 3531 C C . GLY A 1 448 ? 23.219 -26.625 2.938 1 95.12 448 GLY A C 1
ATOM 3532 O O . GLY A 1 448 ? 22.781 -26.141 3.986 1 95.12 448 GLY A O 1
ATOM 3533 N N . GLY A 1 449 ? 24.5 -26.938 2.738 1 88.62 449 GLY A N 1
ATOM 3534 C CA . GLY A 1 449 ? 25.422 -27.016 3.861 1 88.62 449 GLY A CA 1
ATOM 3535 C C . GLY A 1 449 ? 25.781 -25.672 4.441 1 88.62 449 GLY A C 1
ATOM 3536 O O . GLY A 1 449 ? 25.234 -24.641 4.035 1 88.62 449 GLY A O 1
ATOM 3537 N N . SER A 1 450 ? 26.656 -25.641 5.449 1 82.69 450 SER A N 1
ATOM 3538 C CA . SER A 1 450 ? 26.984 -24.453 6.223 1 82.69 450 SER A CA 1
ATOM 3539 C C . SER A 1 450 ? 28.062 -23.625 5.531 1 82.69 450 SER A C 1
ATOM 3541 O O . SER A 1 450 ? 28.219 -22.438 5.816 1 82.69 450 SER A O 1
ATOM 3543 N N . SER A 1 451 ? 28.844 -24.156 4.609 1 76.5 451 SER A N 1
ATOM 3544 C CA . SER A 1 451 ? 30 -23.469 4.039 1 76.5 451 SER A CA 1
ATOM 3545 C C . SER A 1 451 ? 29.578 -22.562 2.881 1 76.5 451 SER A C 1
ATOM 3547 O O . SER A 1 451 ? 30.391 -21.781 2.385 1 76.5 451 SER A O 1
ATOM 3549 N N . ASN A 1 452 ? 28.5 -22.422 2.475 1 72.19 452 ASN A N 1
ATOM 3550 C CA . ASN A 1 452 ? 27.984 -21.656 1.343 1 72.19 452 ASN A CA 1
ATOM 3551 C C . ASN A 1 452 ? 28.656 -22.078 0.035 1 72.19 452 ASN A C 1
ATOM 3553 O O . ASN A 1 452 ? 28.594 -21.344 -0.957 1 72.19 452 ASN A O 1
ATOM 3557 N N . SER A 1 453 ? 29.328 -23.094 0.003 1 85.44 453 SER A N 1
ATOM 3558 C CA . SER A 1 453 ? 29.891 -23.656 -1.228 1 85.44 453 SER A CA 1
ATOM 3559 C C . SER A 1 453 ? 28.781 -24.188 -2.145 1 85.44 453 SER A C 1
ATOM 3561 O O . SER A 1 453 ? 27.812 -24.766 -1.675 1 85.44 453 SER A O 1
ATOM 3563 N N . ASP A 1 454 ? 29.031 -24.031 -3.393 1 88.31 454 ASP A N 1
ATOM 3564 C CA . ASP A 1 454 ? 28.094 -24.531 -4.387 1 88.31 454 ASP A CA 1
ATOM 3565 C C . ASP A 1 454 ? 27.953 -26.047 -4.293 1 88.31 454 ASP A C 1
ATOM 3567 O O . ASP A 1 454 ? 26.875 -26.594 -4.551 1 88.31 454 ASP A O 1
ATOM 3571 N N . LEU A 1 455 ? 28.938 -26.672 -3.848 1 90.19 455 LEU A N 1
ATOM 3572 C CA . LEU A 1 455 ? 28.953 -28.125 -3.803 1 90.19 455 LEU A CA 1
ATOM 3573 C C . LEU A 1 455 ? 28.047 -28.641 -2.691 1 90.19 455 LEU A C 1
ATOM 3575 O O . LEU A 1 455 ? 27.688 -29.828 -2.676 1 90.19 455 LEU A O 1
ATOM 3579 N N . GLU A 1 456 ? 27.688 -27.75 -1.844 1 93.5 456 GLU A N 1
ATOM 3580 C CA . GLU A 1 456 ? 26.844 -28.172 -0.726 1 93.5 456 GLU A CA 1
ATOM 3581 C C . GLU A 1 456 ? 25.391 -27.781 -0.947 1 93.5 456 GLU A C 1
ATOM 3583 O O . GLU A 1 456 ? 24.516 -28.109 -0.142 1 93.5 456 GLU A O 1
ATOM 3588 N N . LYS A 1 457 ? 25.125 -27.125 -1.998 1 95.31 457 LYS A N 1
ATOM 3589 C CA . LYS A 1 457 ? 23.75 -26.766 -2.316 1 95.31 457 LYS A CA 1
ATOM 3590 C C . LYS A 1 457 ? 22.938 -28 -2.707 1 95.31 457 LYS A C 1
ATOM 3592 O O . LYS A 1 457 ? 23.328 -28.766 -3.59 1 95.31 457 LYS A O 1
ATOM 3597 N N . ARG A 1 458 ? 21.828 -28.203 -1.999 1 97.56 458 ARG A N 1
ATOM 3598 C CA . ARG A 1 458 ? 21.016 -29.391 -2.227 1 97.56 458 ARG A CA 1
ATOM 3599 C C . ARG A 1 458 ? 19.547 -29.047 -2.41 1 97.56 458 ARG A C 1
ATOM 3601 O O . ARG A 1 458 ? 18.781 -29.828 -2.971 1 97.56 458 ARG A O 1
ATOM 3608 N N . LEU A 1 459 ? 19.156 -27.922 -1.888 1 98.44 459 LEU A N 1
ATOM 3609 C CA . LEU A 1 459 ? 17.781 -27.453 -1.985 1 98.44 459 LEU A CA 1
ATOM 3610 C C . LEU A 1 459 ? 17.672 -26.219 -2.885 1 98.44 459 LEU A C 1
ATOM 3612 O O . LEU A 1 459 ? 18.156 -25.156 -2.527 1 98.44 459 LEU A O 1
ATOM 3616 N N . PHE A 1 460 ? 17.062 -26.422 -4.07 1 98.56 460 PHE A N 1
ATOM 3617 C CA . PHE A 1 460 ? 16.875 -25.375 -5.066 1 98.56 460 PHE A CA 1
ATOM 3618 C C . PHE A 1 460 ? 15.484 -24.781 -4.984 1 98.56 460 PHE A C 1
ATOM 3620 O O . PHE A 1 460 ? 14.562 -25.406 -4.453 1 98.56 460 PHE A O 1
ATOM 3627 N N . PHE A 1 461 ? 15.344 -23.531 -5.488 1 98.81 461 PHE A N 1
ATOM 3628 C CA . PHE A 1 461 ? 14.078 -22.812 -5.457 1 98.81 461 PHE A CA 1
ATOM 3629 C C . PHE A 1 461 ? 13.758 -22.219 -6.828 1 98.81 461 PHE A C 1
ATOM 3631 O O . PHE A 1 461 ? 14.656 -21.734 -7.52 1 98.81 461 PHE A O 1
ATOM 3638 N N . ALA A 1 462 ? 12.484 -22.328 -7.215 1 98.69 462 ALA A N 1
ATOM 3639 C CA . ALA A 1 462 ? 12.047 -21.719 -8.477 1 98.69 462 ALA A CA 1
ATOM 3640 C C . ALA A 1 462 ? 10.547 -21.469 -8.469 1 98.69 462 ALA A C 1
ATOM 3642 O O . ALA A 1 462 ? 9.781 -22.234 -7.879 1 98.69 462 ALA A O 1
ATOM 3643 N N . GLY A 1 463 ? 10.062 -20.484 -9.055 1 98.38 463 GLY A N 1
ATOM 3644 C CA . GLY A 1 463 ? 8.695 -20.062 -9.305 1 98.38 463 GLY A CA 1
ATOM 3645 C C . GLY A 1 463 ? 8.602 -18.766 -10.086 1 98.38 463 GLY A C 1
ATOM 3646 O O . GLY A 1 463 ? 9.625 -18.156 -10.391 1 98.38 463 GLY A O 1
ATOM 3647 N N . GLU A 1 464 ? 7.402 -18.469 -10.445 1 97.56 464 GLU A N 1
ATOM 3648 C CA . GLU A 1 464 ? 7.27 -17.219 -11.164 1 97.56 464 GLU A CA 1
ATOM 3649 C C . GLU A 1 464 ? 7.828 -16.047 -10.352 1 97.56 464 GLU A C 1
ATOM 3651 O O . GLU A 1 464 ? 8.367 -15.094 -10.906 1 97.56 464 GLU A O 1
ATOM 3656 N N . HIS A 1 465 ? 7.781 -16.109 -8.992 1 97.75 465 HIS A N 1
ATOM 3657 C CA . HIS A 1 465 ? 8.211 -15.039 -8.109 1 97.75 465 HIS A CA 1
ATOM 3658 C C . HIS A 1 465 ? 9.727 -14.859 -8.156 1 97.75 465 HIS A C 1
ATOM 3660 O O . HIS A 1 465 ? 10.25 -13.836 -7.715 1 97.75 465 HIS A O 1
ATOM 3666 N N . THR A 1 466 ? 10.461 -15.883 -8.602 1 97.62 466 THR A N 1
ATOM 3667 C CA . THR A 1 466 ? 11.914 -15.773 -8.672 1 97.62 466 THR A CA 1
ATOM 3668 C C . THR A 1 466 ? 12.344 -15.125 -9.984 1 97.62 466 THR A C 1
ATOM 3670 O O . THR A 1 466 ? 13.531 -14.844 -10.18 1 97.62 466 THR A O 1
ATOM 3673 N N . SER A 1 467 ? 11.414 -14.828 -10.852 1 96.62 467 SER A N 1
ATOM 3674 C CA . SER A 1 467 ? 11.734 -14.219 -12.141 1 96.62 467 SER A CA 1
ATOM 3675 C C . SER A 1 467 ? 11.719 -12.703 -12.047 1 96.62 467 SER A C 1
ATOM 3677 O O . SER A 1 467 ? 10.719 -12.109 -11.633 1 96.62 467 SER A O 1
ATOM 3679 N N . ARG A 1 468 ? 12.727 -12.102 -12.484 1 92.75 468 ARG A N 1
ATOM 3680 C CA . ARG A 1 468 ? 12.773 -10.641 -12.484 1 92.75 468 ARG A CA 1
ATOM 3681 C C . ARG A 1 468 ? 12.023 -10.07 -13.68 1 92.75 468 ARG A C 1
ATOM 3683 O O . ARG A 1 468 ? 11.336 -9.055 -13.562 1 92.75 468 ARG A O 1
ATOM 3690 N N . ASN A 1 469 ? 12.164 -10.734 -14.789 1 93 469 ASN A N 1
ATOM 3691 C CA . ASN A 1 469 ? 11.617 -10.219 -16.047 1 93 469 ASN A CA 1
ATOM 3692 C C . ASN A 1 469 ? 10.117 -10.5 -16.156 1 93 469 ASN A C 1
ATOM 3694 O O . ASN A 1 469 ? 9.383 -9.75 -16.797 1 93 469 ASN A O 1
ATOM 3698 N N . TRP A 1 470 ? 9.727 -11.602 -15.555 1 95.69 470 TRP A N 1
ATOM 3699 C CA . TRP A 1 470 ? 8.352 -12.039 -15.789 1 95.69 470 TRP A CA 1
ATOM 3700 C C . TRP A 1 470 ? 7.699 -12.5 -14.492 1 95.69 470 TRP A C 1
ATOM 3702 O O . TRP A 1 470 ? 7.055 -13.555 -14.453 1 95.69 470 TRP A O 1
ATOM 3712 N N . PHE A 1 471 ? 7.996 -11.797 -13.391 1 96.31 471 PHE A N 1
ATOM 3713 C CA . PHE A 1 471 ? 7.254 -12.102 -12.172 1 96.31 471 PHE A CA 1
ATOM 3714 C C . PHE A 1 471 ? 5.754 -12.008 -12.414 1 96.31 471 PHE A C 1
ATOM 3716 O O . PHE A 1 471 ? 5.293 -11.141 -13.164 1 96.31 471 PHE A O 1
ATOM 3723 N N . GLY A 1 472 ? 5 -12.898 -11.812 1 95.94 472 GLY A N 1
ATOM 3724 C CA . GLY A 1 472 ? 3.549 -12.867 -11.914 1 95.94 472 GLY A CA 1
ATOM 3725 C C . GLY A 1 472 ? 3.021 -13.531 -13.164 1 95.94 472 GLY A C 1
ATOM 3726 O O . GLY A 1 472 ? 1.815 -13.758 -13.297 1 95.94 472 GLY A O 1
ATOM 3727 N N . TYR A 1 473 ? 3.965 -13.969 -14.086 1 96.31 473 TYR A N 1
ATOM 3728 C CA . TYR A 1 473 ? 3.533 -14.523 -15.367 1 96.31 473 TYR A CA 1
ATOM 3729 C C . TYR A 1 473 ? 3.959 -15.977 -15.5 1 96.31 473 TYR A C 1
ATOM 3731 O O . TYR A 1 473 ? 4.93 -16.406 -14.875 1 96.31 473 TYR A O 1
ATOM 3739 N N . LEU A 1 474 ? 3.277 -16.703 -16.375 1 97.25 474 LEU A N 1
ATOM 3740 C CA . LEU A 1 474 ? 3.598 -18.094 -16.656 1 97.25 474 LEU A CA 1
ATOM 3741 C C . LEU A 1 474 ? 4.969 -18.219 -17.312 1 97.25 474 LEU A C 1
ATOM 3743 O O . LEU A 1 474 ? 5.68 -19.203 -17.094 1 97.25 474 LEU A O 1
ATOM 3747 N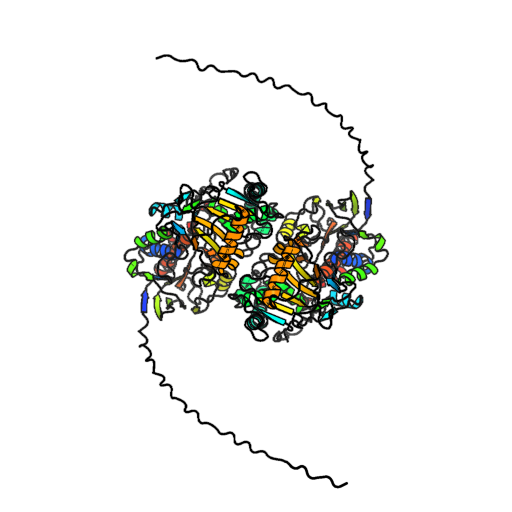 N . GLN A 1 475 ? 5.371 -17.203 -18.094 1 94.62 475 GLN A N 1
ATOM 3748 C CA . GLN A 1 475 ? 6.695 -17.188 -18.703 1 94.62 475 GLN A CA 1
ATOM 3749 C C . GLN A 1 475 ? 7.789 -17.312 -17.641 1 94.62 475 GLN A C 1
ATOM 3751 O O . GLN A 1 475 ? 8.766 -18.047 -17.828 1 94.62 475 GLN A O 1
ATOM 3756 N N . GLY A 1 476 ? 7.539 -16.531 -16.625 1 96.5 476 GLY A N 1
ATOM 3757 C CA . GLY A 1 476 ? 8.492 -16.609 -15.523 1 96.5 476 GLY A CA 1
ATOM 3758 C C . GLY A 1 476 ? 8.562 -17.984 -14.891 1 96.5 476 GLY A C 1
ATOM 3759 O O . GLY A 1 476 ? 9.656 -18.516 -14.664 1 96.5 476 GLY A O 1
ATOM 3760 N N . ALA A 1 477 ? 7.441 -18.562 -14.648 1 98.19 477 ALA A N 1
ATOM 3761 C CA . ALA A 1 477 ? 7.383 -19.906 -14.086 1 98.19 477 ALA A CA 1
ATOM 3762 C C . ALA A 1 477 ? 8.094 -20.906 -14.984 1 98.19 477 ALA A C 1
ATOM 3764 O O . ALA A 1 477 ? 8.828 -21.766 -14.5 1 98.19 477 ALA A O 1
ATOM 3765 N N . TYR A 1 478 ? 7.898 -20.812 -16.266 1 98 478 TYR A N 1
ATOM 3766 C CA . TYR A 1 478 ? 8.477 -21.719 -17.25 1 98 478 TYR A CA 1
ATOM 3767 C C . TYR A 1 478 ? 10 -21.609 -17.266 1 98 478 TYR A C 1
ATOM 3769 O O . TYR A 1 478 ? 10.688 -22.625 -17.078 1 98 478 TYR A O 1
ATOM 3777 N N . TRP A 1 479 ? 10.523 -20.438 -17.375 1 97.31 479 TRP A N 1
ATOM 3778 C CA . TRP A 1 479 ? 11.961 -20.25 -17.516 1 97.31 479 TRP A CA 1
ATOM 3779 C C . TRP A 1 479 ? 12.68 -20.562 -16.219 1 97.31 479 TRP A C 1
ATOM 3781 O O . TRP A 1 479 ? 13.781 -21.141 -16.219 1 97.31 479 TRP A O 1
ATOM 3791 N N . GLU A 1 480 ? 12.062 -20.203 -15.141 1 98.25 480 GLU A N 1
ATOM 3792 C CA . GLU A 1 480 ? 12.68 -20.5 -13.852 1 98.25 480 GLU A CA 1
ATOM 3793 C C . GLU A 1 480 ? 12.75 -22 -13.594 1 98.25 480 GLU A C 1
ATOM 3795 O O . GLU A 1 480 ? 13.711 -22.5 -13 1 98.25 480 GLU A O 1
ATOM 3800 N N . GLY A 1 481 ? 11.688 -22.719 -14.023 1 98.75 481 GLY A N 1
ATOM 3801 C CA . GLY A 1 481 ? 11.711 -24.156 -13.914 1 98.75 481 GLY A CA 1
ATOM 3802 C C . GLY A 1 481 ? 12.812 -24.797 -14.742 1 98.75 481 GLY A C 1
ATOM 3803 O O . GLY A 1 481 ? 13.547 -25.656 -14.25 1 98.75 481 GLY A O 1
ATOM 3804 N N . ARG A 1 482 ? 12.945 -24.375 -15.93 1 98.38 482 ARG A N 1
ATOM 3805 C CA . ARG A 1 482 ? 13.969 -24.906 -16.828 1 98.38 482 ARG A CA 1
ATOM 3806 C C . ARG A 1 482 ? 15.367 -24.578 -16.297 1 98.38 482 ARG A C 1
ATOM 3808 O O . ARG A 1 482 ? 16.25 -25.438 -16.266 1 98.38 482 ARG A O 1
ATOM 3815 N N . MET A 1 483 ? 15.523 -23.344 -15.875 1 98.12 483 MET A N 1
ATOM 3816 C CA . MET A 1 483 ? 16.812 -22.906 -15.367 1 98.12 483 MET A CA 1
ATOM 3817 C C . MET A 1 483 ? 17.203 -23.672 -14.109 1 98.12 483 MET A C 1
ATOM 3819 O O . MET A 1 483 ? 18.344 -24.109 -13.969 1 98.12 483 MET A O 1
ATOM 3823 N N . ALA A 1 484 ? 16.281 -23.891 -13.219 1 98.56 484 ALA A N 1
ATOM 3824 C CA . ALA A 1 484 ? 16.547 -24.641 -11.992 1 98.56 484 ALA A CA 1
ATOM 3825 C C . ALA A 1 484 ? 16.969 -26.078 -12.305 1 98.56 484 ALA A C 1
ATOM 3827 O O . ALA A 1 484 ? 17.891 -26.609 -11.68 1 98.56 484 ALA A O 1
ATOM 3828 N N . ALA A 1 485 ? 16.328 -26.719 -13.242 1 98.75 485 ALA A N 1
ATOM 3829 C CA . ALA A 1 485 ? 16.656 -28.078 -13.641 1 98.75 485 ALA A CA 1
ATOM 3830 C C . ALA A 1 485 ? 18.094 -28.156 -14.172 1 98.75 485 ALA A C 1
ATOM 3832 O O . ALA A 1 485 ? 18.844 -29.047 -13.812 1 98.75 485 ALA A O 1
ATOM 3833 N N . HIS A 1 486 ? 18.469 -27.219 -15 1 98.56 486 HIS A N 1
ATOM 3834 C CA . HIS A 1 486 ? 19.812 -27.203 -15.578 1 98.56 486 HIS A CA 1
ATOM 3835 C C . HIS A 1 486 ? 20.875 -26.938 -14.516 1 98.56 486 HIS A C 1
ATOM 3837 O O . HIS A 1 486 ? 21.922 -27.594 -14.508 1 98.56 486 HIS A O 1
ATOM 3843 N N . ASN A 1 487 ? 20.578 -25.969 -13.648 1 97.94 487 ASN A N 1
ATOM 3844 C CA . ASN A 1 487 ? 21.516 -25.703 -12.562 1 97.94 487 ASN A CA 1
ATOM 3845 C C . ASN A 1 487 ? 21.703 -26.922 -11.672 1 97.94 487 ASN A C 1
ATOM 3847 O O . ASN A 1 487 ? 22.828 -27.25 -11.289 1 97.94 487 ASN A O 1
ATOM 3851 N N . LEU A 1 488 ? 20.594 -27.516 -11.328 1 98.19 488 LEU A N 1
ATOM 3852 C CA . LEU A 1 488 ? 20.625 -28.719 -10.5 1 98.19 488 LEU A CA 1
ATOM 3853 C C . LEU A 1 488 ? 21.422 -29.828 -11.18 1 98.19 488 LEU A C 1
ATOM 3855 O O . LEU A 1 488 ? 22.234 -30.5 -10.539 1 98.19 488 LEU A O 1
ATOM 3859 N N . ALA A 1 489 ? 21.25 -30.047 -12.422 1 98.19 489 ALA A N 1
ATOM 3860 C CA . ALA A 1 489 ? 21.938 -31.078 -13.188 1 98.19 489 ALA A CA 1
ATOM 3861 C C . ALA A 1 489 ? 23.453 -30.828 -13.203 1 98.19 489 ALA A C 1
ATOM 3863 O O . ALA A 1 489 ? 24.234 -31.781 -13.125 1 98.19 489 ALA A O 1
ATOM 3864 N N . ASP A 1 490 ? 23.797 -29.562 -13.359 1 97.75 490 ASP A N 1
ATOM 3865 C CA . ASP A 1 490 ? 25.219 -29.219 -13.32 1 97.75 490 ASP A CA 1
ATOM 3866 C C . ASP A 1 490 ? 25.844 -29.625 -11.992 1 97.75 490 ASP A C 1
ATOM 3868 O O . ASP A 1 490 ? 26.984 -30.109 -11.961 1 97.75 490 ASP A O 1
ATOM 3872 N N . CYS A 1 491 ? 25.125 -29.484 -10.938 1 96.19 491 CYS A N 1
ATOM 3873 C CA . CYS A 1 491 ? 25.625 -29.844 -9.625 1 96.19 491 CYS A CA 1
ATOM 3874 C C . CYS A 1 491 ? 25.641 -31.359 -9.445 1 96.19 491 CYS A C 1
ATOM 3876 O O . CYS A 1 491 ? 26.578 -31.906 -8.867 1 96.19 491 CYS A O 1
ATOM 3878 N N . LEU A 1 492 ? 24.625 -32 -9.922 1 96.62 492 LEU A N 1
ATOM 3879 C CA . LEU A 1 492 ? 24.484 -33.438 -9.805 1 96.62 492 LEU A CA 1
ATOM 3880 C C . LEU A 1 492 ? 25.562 -34.156 -10.625 1 96.62 492 LEU A C 1
ATOM 3882 O O . LEU A 1 492 ? 26.125 -35.156 -10.18 1 96.62 492 LEU A O 1
ATOM 3886 N N . LEU A 1 493 ? 25.906 -33.562 -11.805 1 96.31 493 LEU A N 1
ATOM 3887 C CA . LEU A 1 493 ? 26.688 -34.312 -12.766 1 96.31 493 LEU A CA 1
ATOM 3888 C C . LEU A 1 493 ? 28.094 -33.75 -12.891 1 96.31 493 LEU A C 1
ATOM 3890 O O . LEU A 1 493 ? 29.016 -34.438 -13.336 1 96.31 493 LEU A O 1
ATOM 3894 N N . ARG A 1 494 ? 28.297 -32.406 -12.5 1 95.19 494 ARG A N 1
ATOM 3895 C CA . ARG A 1 494 ? 29.547 -31.766 -12.883 1 95.19 494 ARG A CA 1
ATOM 3896 C C . ARG A 1 494 ? 30.047 -30.844 -11.766 1 95.19 494 ARG A C 1
ATOM 3898 O O . ARG A 1 494 ? 30.594 -29.766 -12.031 1 95.19 494 ARG A O 1
ATOM 3905 N N . LYS A 1 495 ? 29.828 -31.156 -10.578 1 93.56 495 LYS A N 1
ATOM 3906 C CA . LYS A 1 495 ? 30.297 -30.391 -9.43 1 93.56 495 LYS A CA 1
ATOM 3907 C C . LYS A 1 495 ? 29.969 -28.906 -9.57 1 93.56 495 LYS A C 1
ATOM 3909 O O . LYS A 1 495 ? 30.797 -28.047 -9.281 1 93.56 495 LYS A O 1
ATOM 3914 N N . CYS A 1 496 ? 28.906 -28.625 -10.273 1 94.25 496 CYS A N 1
ATOM 3915 C CA . CYS A 1 496 ? 28.281 -27.312 -10.359 1 94.25 496 CYS A CA 1
ATOM 3916 C C . CYS A 1 496 ? 29.031 -26.406 -11.344 1 94.25 496 CYS A C 1
ATOM 3918 O O . CYS A 1 496 ? 28.984 -25.188 -11.234 1 94.25 496 CYS A O 1
ATOM 3920 N N . VAL A 1 497 ? 29.766 -27.031 -12.227 1 95.31 497 VAL A N 1
ATOM 3921 C CA . VAL A 1 497 ? 30.344 -26.266 -13.336 1 95.31 497 VAL A CA 1
ATOM 3922 C C . VAL A 1 497 ? 29.266 -26 -14.383 1 95.31 497 VAL A C 1
ATOM 3924 O O . VAL A 1 497 ? 28.641 -26.938 -14.898 1 95.31 497 VAL A O 1
ATOM 3927 N N . GLU A 1 498 ? 29.109 -24.781 -14.68 1 95.38 498 GLU A N 1
ATOM 3928 C CA . GLU A 1 498 ? 28.047 -24.375 -15.602 1 95.38 498 GLU A CA 1
ATOM 3929 C C . GLU A 1 498 ? 28.297 -24.906 -17.016 1 95.38 498 GLU A C 1
ATOM 3931 O O . GLU A 1 498 ? 29.359 -24.656 -17.594 1 95.38 498 GLU A O 1
ATOM 3936 N N . GLN A 1 499 ? 27.375 -25.578 -17.547 1 96.44 499 GLN A N 1
ATOM 3937 C CA . GLN A 1 499 ? 27.453 -26.109 -18.906 1 96.44 499 GLN A CA 1
ATOM 3938 C C . GLN A 1 499 ? 26.875 -25.141 -19.922 1 96.44 499 GLN A C 1
ATOM 3940 O O . GLN A 1 499 ? 26.109 -24.234 -19.562 1 96.44 499 GLN A O 1
ATOM 3945 N N . PRO A 1 500 ? 27.203 -25.297 -21.172 1 95.25 500 PRO A N 1
ATOM 3946 C CA . PRO A 1 500 ? 26.688 -24.391 -22.203 1 95.25 500 PRO A CA 1
ATOM 3947 C C . PRO A 1 500 ? 25.156 -24.375 -22.266 1 95.25 500 PRO A C 1
ATOM 3949 O O . PRO A 1 500 ? 24.562 -23.312 -22.484 1 95.25 500 PRO A O 1
ATOM 3952 N N . SER A 1 501 ? 24.547 -25.5 -22.047 1 94.94 501 SER A N 1
ATOM 3953 C CA . SER A 1 501 ? 23.094 -25.562 -22.047 1 94.94 501 SER A CA 1
ATOM 3954 C C . SER A 1 501 ? 22.5 -24.75 -20.906 1 94.94 501 SER A C 1
ATOM 3956 O O . SER A 1 501 ? 21.453 -24.109 -21.062 1 94.94 501 SER A O 1
ATOM 3958 N N . THR A 1 502 ? 23.156 -24.812 -19.781 1 96.19 502 THR A N 1
ATOM 3959 C CA . THR A 1 502 ? 22.734 -24.016 -18.641 1 96.19 502 THR A CA 1
ATOM 3960 C C . THR A 1 502 ? 22.906 -22.531 -18.922 1 96.19 502 THR A C 1
ATOM 3962 O O . THR A 1 502 ? 22.016 -21.734 -18.609 1 96.19 502 THR A O 1
ATOM 3965 N N . ALA A 1 503 ? 24 -22.156 -19.5 1 94.94 503 ALA A N 1
ATOM 3966 C CA . ALA A 1 503 ? 24.234 -20.766 -19.875 1 94.94 503 ALA A CA 1
ATOM 3967 C C . ALA A 1 503 ? 23.172 -20.266 -20.828 1 94.94 503 ALA A C 1
ATOM 3969 O O . ALA A 1 503 ? 22.734 -19.109 -20.75 1 94.94 503 ALA A O 1
ATOM 3970 N N . PHE A 1 504 ? 22.828 -21.141 -21.734 1 93.06 504 PHE A N 1
ATOM 3971 C CA . PHE A 1 504 ? 21.797 -20.797 -22.703 1 93.06 504 PHE A CA 1
ATOM 3972 C C . PHE A 1 504 ? 20.469 -20.5 -22.016 1 93.06 504 PHE A C 1
ATOM 3974 O O . PHE A 1 504 ? 19.859 -19.453 -22.266 1 93.06 504 PHE A O 1
ATOM 3981 N N . VAL A 1 505 ? 20.016 -21.344 -21.141 1 95.06 505 VAL A N 1
ATOM 3982 C CA . VAL A 1 505 ? 18.734 -21.188 -20.453 1 95.06 505 VAL A CA 1
ATOM 3983 C C . VAL A 1 505 ? 18.797 -19.953 -19.547 1 95.06 505 VAL A C 1
ATOM 3985 O O . VAL A 1 505 ? 17.812 -19.203 -19.453 1 95.06 505 VAL A O 1
ATOM 3988 N N . LYS A 1 506 ? 19.875 -19.719 -18.906 1 93.94 506 LYS A N 1
ATOM 3989 C CA . LYS A 1 506 ? 20.062 -18.562 -18.047 1 93.94 506 LYS A CA 1
ATOM 3990 C C . LYS A 1 506 ? 19.906 -17.266 -18.828 1 93.94 506 LYS A C 1
ATOM 3992 O O . LYS A 1 506 ? 19.297 -16.312 -18.328 1 93.94 506 LYS A O 1
ATOM 3997 N N . ARG A 1 507 ? 20.484 -17.203 -19.953 1 90.5 507 ARG A N 1
ATOM 3998 C CA . ARG A 1 507 ? 20.375 -16 -20.781 1 90.5 507 ARG A CA 1
ATOM 3999 C C . ARG A 1 507 ? 18.922 -15.703 -21.141 1 90.5 507 ARG A C 1
ATOM 4001 O O . ARG A 1 507 ? 18.5 -14.547 -21.141 1 90.5 507 ARG A O 1
ATOM 4008 N N . TRP A 1 508 ? 18.188 -16.703 -21.406 1 86.44 508 TRP A N 1
ATOM 4009 C CA . TRP A 1 508 ? 16.781 -16.516 -21.766 1 86.44 508 TRP A CA 1
ATOM 4010 C C . TRP A 1 508 ? 15.961 -16.125 -20.547 1 86.44 508 TRP A C 1
ATOM 4012 O O . TRP A 1 508 ? 15.047 -15.305 -20.641 1 86.44 508 TRP A O 1
ATOM 4022 N N . ALA A 1 509 ? 16.344 -16.734 -19.453 1 89 509 ALA A N 1
ATOM 4023 C CA . ALA A 1 509 ? 15.562 -16.516 -18.234 1 89 509 ALA A CA 1
ATOM 4024 C C . ALA A 1 509 ? 15.859 -15.141 -17.625 1 89 509 ALA A C 1
ATOM 4026 O O . ALA A 1 509 ? 14.984 -14.523 -17.031 1 89 509 ALA A O 1
ATOM 4027 N N . MET A 1 510 ? 17.062 -14.594 -17.828 1 86.06 510 MET A N 1
ATOM 4028 C CA . MET A 1 510 ? 17.484 -13.461 -17 1 86.06 510 MET A CA 1
ATOM 4029 C C . MET A 1 510 ? 17.781 -12.242 -17.875 1 86.06 510 MET A C 1
ATOM 4031 O O . MET A 1 510 ? 17.594 -11.109 -17.438 1 86.06 510 MET A O 1
ATOM 4035 N N . ASP A 1 511 ? 18.328 -12.508 -19.031 1 76.12 511 ASP A N 1
ATOM 4036 C CA . ASP A 1 511 ? 18.75 -11.367 -19.844 1 76.12 511 ASP A CA 1
ATOM 4037 C C . ASP A 1 511 ? 17.562 -10.695 -20.516 1 76.12 511 ASP A C 1
ATOM 4039 O O . ASP A 1 511 ? 16.547 -11.336 -20.781 1 76.12 511 ASP A O 1
ATOM 4043 N N . SER A 1 512 ? 17.75 -9.445 -20.688 1 70.06 512 SER A N 1
ATOM 4044 C CA . SER A 1 512 ? 16.75 -8.734 -21.484 1 70.06 512 SER A CA 1
ATOM 4045 C C . SER A 1 512 ? 16.766 -9.195 -22.938 1 70.06 512 SER A C 1
ATOM 4047 O O . SER A 1 512 ? 17.812 -9.609 -23.438 1 70.06 512 SER A O 1
ATOM 4049 N N . GLN A 1 513 ? 15.664 -9.25 -23.531 1 55.94 513 GLN A N 1
ATOM 4050 C CA . GLN A 1 513 ? 15.555 -9.688 -24.906 1 55.94 513 GLN A CA 1
ATOM 4051 C C . GLN A 1 513 ? 16.438 -8.844 -25.828 1 55.94 513 GLN A C 1
ATOM 4053 O O . GLN A 1 513 ? 16.938 -9.328 -26.844 1 55.94 513 GLN A O 1
ATOM 4058 N N . GLU A 1 514 ? 16.625 -7.574 -25.469 1 47.28 514 GLU A N 1
ATOM 4059 C CA . GLU A 1 514 ? 17.531 -6.73 -26.234 1 47.28 514 GLU A CA 1
ATOM 4060 C C . GLU A 1 514 ? 18.953 -7.285 -26.234 1 47.28 514 GLU A C 1
ATOM 4062 O O . GLU A 1 514 ? 19.625 -7.277 -27.25 1 47.28 514 GLU A O 1
ATOM 4067 N N . SER A 1 515 ? 19.328 -7.746 -25.141 1 43.56 515 SER A N 1
ATOM 4068 C CA . SER A 1 515 ? 20.688 -8.266 -25 1 43.56 515 SER A CA 1
ATOM 4069 C C . SER A 1 515 ? 20.828 -9.625 -25.672 1 43.56 515 SER A C 1
ATOM 4071 O O . SER A 1 515 ? 21.938 -10.023 -26.031 1 43.56 515 SER A O 1
ATOM 4073 N N . LYS A 1 516 ? 19.75 -10.375 -25.969 1 48.25 516 LYS A N 1
ATOM 4074 C CA . LYS A 1 516 ? 19.781 -11.719 -26.547 1 48.25 516 LYS A CA 1
ATOM 4075 C C . LYS A 1 516 ? 20.016 -11.672 -28.047 1 48.25 516 LYS A C 1
ATOM 4077 O O . LYS A 1 516 ? 20.609 -12.586 -28.625 1 48.25 516 LYS A O 1
ATOM 4082 N N . SER A 1 517 ? 19.469 -10.625 -28.781 1 45.31 517 SER A N 1
ATOM 4083 C CA . SER A 1 517 ? 19.547 -10.594 -30.25 1 45.31 517 SER A CA 1
ATOM 4084 C C . SER A 1 517 ? 20.922 -10.141 -30.719 1 45.31 517 SER A C 1
ATOM 4086 O O . SER A 1 517 ? 21.234 -10.219 -31.906 1 45.31 517 SER A O 1
ATOM 4088 N N . GLY A 1 518 ? 22.141 -10.273 -30.031 1 39.56 518 GLY A N 1
ATOM 4089 C CA . GLY A 1 518 ? 23.453 -9.852 -30.469 1 39.56 518 GLY A CA 1
ATOM 4090 C C . GLY A 1 518 ? 23.438 -8.57 -31.281 1 39.56 518 GLY A C 1
ATOM 4091 O O . GLY A 1 518 ? 24.453 -8.188 -31.859 1 39.56 518 GLY A O 1
ATOM 4092 N N . LYS A 1 519 ? 22.484 -8.156 -32.062 1 38.34 519 LYS A N 1
ATOM 4093 C CA . LYS A 1 519 ? 22.531 -6.984 -32.938 1 38.34 519 LYS A CA 1
ATOM 4094 C C . LYS A 1 519 ? 23 -5.746 -32.188 1 38.34 519 LYS A C 1
ATOM 4096 O O . LYS A 1 519 ? 22.312 -5.293 -31.25 1 38.34 519 LYS A O 1
ATOM 4101 N N . GLN A 1 520 ? 24.375 -5.555 -31.984 1 33.69 520 GLN A N 1
ATOM 4102 C CA . GLN A 1 520 ? 24.859 -4.188 -31.844 1 33.69 520 GLN A CA 1
ATOM 4103 C C . GLN A 1 520 ? 24.266 -3.275 -32.906 1 33.69 520 GLN A C 1
ATOM 4105 O O . GLN A 1 520 ? 24.969 -2.424 -33.469 1 33.69 520 GLN A O 1
ATOM 4110 N N . GLY A 1 521 ? 23.453 -3.727 -33.844 1 30.66 521 GLY A N 1
ATOM 4111 C CA . GLY A 1 521 ? 23.234 -2.822 -34.969 1 30.66 521 GLY A CA 1
ATOM 4112 C C . GLY A 1 521 ? 22.906 -1.408 -34.531 1 30.66 521 GLY A C 1
ATOM 4113 O O . GLY A 1 521 ? 22.672 -1.153 -33.344 1 30.66 521 GLY A O 1
ATOM 4114 N N . PRO A 1 522 ? 23.188 -0.391 -35.562 1 30.23 522 PRO A N 1
ATOM 4115 C CA . PRO A 1 522 ? 22.969 1.04 -35.344 1 30.23 522 PRO A CA 1
ATOM 4116 C C . PRO A 1 522 ? 21.766 1.318 -34.469 1 30.23 522 PRO A C 1
ATOM 4118 O O . PRO A 1 522 ? 20.844 0.488 -34.375 1 30.23 522 PRO A O 1
ATOM 4121 N N . GLN A 1 523 ? 21.938 2.318 -33.531 1 30.3 523 GLN A N 1
ATOM 4122 C CA . GLN A 1 523 ? 20.875 3.029 -32.812 1 30.3 523 GLN A CA 1
ATOM 4123 C C . GLN A 1 523 ? 19.594 3.086 -33.625 1 30.3 523 GLN A C 1
ATOM 4125 O O . GLN A 1 523 ? 19.469 3.916 -34.531 1 30.3 523 GLN A O 1
ATOM 4130 N N . VAL A 1 524 ? 19.219 2.053 -34.219 1 29.34 524 VAL A N 1
ATOM 4131 C CA . VAL A 1 524 ? 17.953 2.359 -34.875 1 29.34 524 VAL A CA 1
ATOM 4132 C C . VAL A 1 524 ? 17.125 3.314 -34 1 29.34 524 VAL A C 1
ATOM 4134 O O . VAL A 1 524 ? 16.984 3.1 -32.781 1 29.34 524 VAL A O 1
ATOM 4137 N N . PRO A 1 525 ? 17 4.539 -34.469 1 29 525 PRO A N 1
ATOM 4138 C CA . PRO A 1 525 ? 16.234 5.496 -33.688 1 29 525 PRO A CA 1
ATOM 4139 C C . PRO A 1 525 ? 15.023 4.855 -33 1 29 525 PRO A C 1
ATOM 4141 O O . PRO A 1 525 ? 14.367 3.99 -33.562 1 29 525 PRO A O 1
ATOM 4144 N N . ARG A 1 526 ? 15.117 4.559 -31.672 1 28.22 526 ARG A N 1
ATOM 4145 C CA . ARG A 1 526 ? 13.891 4.316 -30.922 1 28.22 526 ARG A CA 1
ATOM 4146 C C . ARG A 1 526 ? 12.672 4.859 -31.672 1 28.22 526 ARG A C 1
ATOM 4148 O O . ARG A 1 526 ? 12.5 6.074 -31.781 1 28.22 526 ARG A O 1
ATOM 4155 N N . ARG A 1 527 ? 12.344 4.285 -32.844 1 26.41 527 ARG A N 1
ATOM 4156 C CA . ARG A 1 527 ? 11.07 4.645 -33.469 1 26.41 527 ARG A CA 1
ATOM 4157 C C . ARG A 1 527 ? 10.047 5.047 -32.406 1 26.41 527 ARG A C 1
ATOM 4159 O O . ARG A 1 527 ? 10.062 4.516 -31.281 1 26.41 527 ARG A O 1
ATOM 4166 N N . LYS A 1 528 ? 9.469 6.184 -32.625 1 26.3 528 LYS A N 1
ATOM 4167 C CA . LYS A 1 528 ? 8.234 6.629 -31.984 1 26.3 528 LYS A CA 1
ATOM 4168 C C . LYS A 1 528 ? 7.328 5.445 -31.672 1 26.3 528 LYS A C 1
ATOM 4170 O O . LYS A 1 528 ? 6.914 4.707 -32.562 1 26.3 528 LYS A O 1
ATOM 4175 N N . ARG A 1 529 ? 7.598 4.766 -30.578 1 27.91 529 ARG A N 1
ATOM 4176 C CA . ARG A 1 529 ? 6.625 3.84 -30 1 27.91 529 ARG A CA 1
ATOM 4177 C C . ARG A 1 529 ? 5.207 4.199 -30.438 1 27.91 529 ARG A C 1
ATOM 4179 O O . ARG A 1 529 ? 4.695 5.266 -30.078 1 27.91 529 ARG A O 1
ATOM 4186 N N . ARG A 1 530 ? 4.832 3.957 -31.688 1 23.34 530 ARG A N 1
ATOM 4187 C CA . ARG A 1 530 ? 3.432 4.043 -32.094 1 23.34 530 ARG A CA 1
ATOM 4188 C C . ARG A 1 530 ? 2.5 3.691 -30.938 1 23.34 530 ARG A C 1
ATOM 4190 O O . ARG A 1 530 ? 2.912 3.035 -29.984 1 23.34 530 ARG A O 1
ATOM 4197 N N . ARG A 1 531 ? 1.256 4.223 -30.953 1 23.95 531 ARG A N 1
ATOM 4198 C CA . ARG A 1 531 ? 0.068 4.086 -30.109 1 23.95 531 ARG A CA 1
ATOM 4199 C C . ARG A 1 531 ? -0.226 2.621 -29.812 1 23.95 531 ARG A C 1
ATOM 4201 O O . ARG A 1 531 ? -0.551 1.852 -30.719 1 23.95 531 ARG A O 1
ATOM 4208 N N . MET A 1 532 ? 0.598 2.014 -29.25 1 25.2 532 MET A N 1
ATOM 4209 C CA . MET A 1 532 ? 0.318 0.6 -29.016 1 25.2 532 MET A CA 1
ATOM 4210 C C . MET A 1 532 ? -1.185 0.341 -28.984 1 25.2 532 MET A C 1
ATOM 4212 O O . MET A 1 532 ? -1.617 -0.798 -28.797 1 25.2 532 MET A O 1
ATOM 4216 N N . TRP A 1 533 ? -2.025 1.282 -28.469 1 21.06 533 TRP A N 1
ATOM 4217 C CA . TRP A 1 533 ? -3.436 0.956 -28.656 1 21.06 533 TRP A CA 1
ATOM 4218 C C . TRP A 1 533 ? -3.854 1.171 -30.109 1 21.06 533 TRP A C 1
ATOM 4220 O O . TRP A 1 533 ? -5.039 1.33 -30.406 1 21.06 533 TRP A O 1
ATOM 4230 N N . ALA A 1 534 ? -3.15 1.059 -31.188 1 19.3 534 ALA A N 1
ATOM 4231 C CA . ALA A 1 534 ? -4 1.003 -32.375 1 19.3 534 ALA A CA 1
ATOM 4232 C C . ALA A 1 534 ? -4.898 -0.23 -32.344 1 19.3 534 ALA A C 1
ATOM 4234 O O . ALA A 1 534 ? -4.465 -1.314 -31.969 1 19.3 534 ALA A O 1
ATOM 4235 N N . MET B 1 1 ? -41.438 -2.287 -78.625 1 20.33 1 MET B N 1
ATOM 4236 C CA . MET B 1 1 ? -40.906 -2.432 -77.25 1 20.33 1 MET B CA 1
ATOM 4237 C C . MET B 1 1 ? -40.344 -1.108 -76.75 1 20.33 1 MET B C 1
ATOM 4239 O O . MET B 1 1 ? -39.125 -0.896 -76.75 1 20.33 1 MET B O 1
ATOM 4243 N N . ARG B 1 2 ? -41.094 -0.032 -76.938 1 22.05 2 ARG B N 1
ATOM 4244 C CA . ARG B 1 2 ? -40.906 1.408 -77.062 1 22.05 2 ARG B CA 1
ATOM 4245 C C . ARG B 1 2 ? -40.656 2.09 -75.75 1 22.05 2 ARG B C 1
ATOM 4247 O O . ARG B 1 2 ? -41.438 1.915 -74.812 1 22.05 2 ARG B O 1
ATOM 4254 N N . THR B 1 3 ? -39.375 2.41 -75.375 1 25.61 3 THR B N 1
ATOM 4255 C CA . THR B 1 3 ? -38.625 2.543 -74.125 1 25.61 3 THR B CA 1
ATOM 4256 C C . THR B 1 3 ? -39.094 3.756 -73.312 1 25.61 3 THR B C 1
ATOM 4258 O O . THR B 1 3 ? -39 4.891 -73.812 1 25.61 3 THR B O 1
ATOM 4261 N N . PRO B 1 4 ? -40.25 3.625 -72.625 1 26.06 4 PRO B N 1
ATOM 4262 C CA . PRO B 1 4 ? -40.938 4.848 -72.188 1 26.06 4 PRO B CA 1
ATOM 4263 C C . PRO B 1 4 ? -40.094 5.742 -71.312 1 26.06 4 PRO B C 1
ATOM 4265 O O . PRO B 1 4 ? -39.188 5.266 -70.625 1 26.06 4 PRO B O 1
ATOM 4268 N N . SER B 1 5 ? -40.219 7.094 -71.5 1 25.58 5 SER B N 1
ATOM 4269 C CA . SER B 1 5 ? -39.562 8.375 -71.25 1 25.58 5 SER B CA 1
ATOM 4270 C C . SER B 1 5 ? -39.656 8.766 -69.75 1 25.58 5 SER B C 1
ATOM 4272 O O . SER B 1 5 ? -40.719 8.648 -69.125 1 25.58 5 SER B O 1
ATOM 4274 N N . PRO B 1 6 ? -38.469 9.008 -68.938 1 26.84 6 PRO B N 1
ATOM 4275 C CA . PRO B 1 6 ? -38.062 9.094 -67.562 1 26.84 6 PRO B CA 1
ATOM 4276 C C . PRO B 1 6 ? -38.562 10.352 -66.875 1 26.84 6 PRO B C 1
ATOM 4278 O O . PRO B 1 6 ? -38.25 11.469 -67.312 1 26.84 6 PRO B O 1
ATOM 4281 N N . LEU B 1 7 ? -39.906 10.547 -66.562 1 23.89 7 LEU B N 1
ATOM 4282 C CA . LEU B 1 7 ? -40.406 11.867 -66.188 1 23.89 7 LEU B CA 1
ATOM 4283 C C . LEU B 1 7 ? -39.812 12.359 -64.875 1 23.89 7 LEU B C 1
ATOM 4285 O O . LEU B 1 7 ? -39.969 11.711 -63.844 1 23.89 7 LEU B O 1
ATOM 4289 N N . LEU B 1 8 ? -38.75 13.25 -64.875 1 23.38 8 LEU B N 1
ATOM 4290 C CA . LEU B 1 8 ? -37.812 13.828 -63.875 1 23.38 8 LEU B CA 1
ATOM 4291 C C . LEU B 1 8 ? -38.5 14.82 -62.969 1 23.38 8 LEU B C 1
ATOM 4293 O O . LEU B 1 8 ? -38.938 15.891 -63.406 1 23.38 8 LEU B O 1
ATOM 4297 N N . LEU B 1 9 ? -39.594 14.484 -62.156 1 21.73 9 LEU B N 1
ATOM 4298 C CA . LEU B 1 9 ? -40.344 15.57 -61.562 1 21.73 9 LEU B CA 1
ATOM 4299 C C . LEU B 1 9 ? -39.5 16.297 -60.5 1 21.73 9 LEU B C 1
ATOM 4301 O O . LEU B 1 9 ? -39.062 15.68 -59.531 1 21.73 9 LEU B O 1
ATOM 4305 N N . ALA B 1 10 ? -38.938 17.531 -60.75 1 23.47 10 ALA B N 1
ATOM 4306 C CA . ALA B 1 10 ? -38 18.484 -60.125 1 23.47 10 ALA B CA 1
ATOM 4307 C C . ALA B 1 10 ? -38.688 19.188 -58.969 1 23.47 10 ALA B C 1
ATOM 4309 O O . ALA B 1 10 ? -39.594 20.031 -59.156 1 23.47 10 ALA B O 1
ATOM 4310 N N . PHE B 1 11 ? -39.312 18.516 -57.969 1 24.11 11 PHE B N 1
ATOM 4311 C CA . PHE B 1 11 ? -40.125 19.344 -57.062 1 24.11 11 PHE B CA 1
ATOM 4312 C C . PHE B 1 11 ? -39.219 20.344 -56.312 1 24.11 11 PHE B C 1
ATOM 4314 O O . PHE B 1 11 ? -38.188 19.969 -55.781 1 24.11 11 PHE B O 1
ATOM 4321 N N . SER B 1 12 ? -39.312 21.688 -56.594 1 23.03 12 SER B N 1
ATOM 4322 C CA . SER B 1 12 ? -38.656 22.922 -56.219 1 23.03 12 SER B CA 1
ATOM 4323 C C . SER B 1 12 ? -38.969 23.312 -54.781 1 23.03 12 SER B C 1
ATOM 4325 O O . SER B 1 12 ? -40.094 23.75 -54.469 1 23.03 12 SER B O 1
ATOM 4327 N N . LEU B 1 13 ? -38.906 22.484 -53.719 1 25.25 13 LEU B N 1
ATOM 4328 C CA . LEU B 1 13 ? -39.438 22.969 -52.438 1 25.25 13 LEU B CA 1
ATOM 4329 C C . LEU B 1 13 ? -38.656 24.203 -51.969 1 25.25 13 LEU B C 1
ATOM 4331 O O . LEU B 1 13 ? -37.438 24.203 -51.938 1 25.25 13 LEU B O 1
ATOM 4335 N N . SER B 1 14 ? -39.281 25.438 -52 1 23.61 14 SER B N 1
ATOM 4336 C CA . SER B 1 14 ? -38.938 26.812 -51.656 1 23.61 14 SER B CA 1
ATOM 4337 C C . SER B 1 14 ? -38.594 26.938 -50.156 1 23.61 14 SER B C 1
ATOM 4339 O O . SER B 1 14 ? -39.406 26.578 -49.312 1 23.61 14 SER B O 1
ATOM 4341 N N . ILE B 1 15 ? -37.344 26.875 -49.719 1 26.19 15 ILE B N 1
ATOM 4342 C CA . ILE B 1 15 ? -36.75 26.953 -48.406 1 26.19 15 ILE B CA 1
ATOM 4343 C C . ILE B 1 15 ? -36.875 28.359 -47.844 1 26.19 15 ILE B C 1
ATOM 4345 O O . ILE B 1 15 ? -36.375 29.328 -48.406 1 26.19 15 ILE B O 1
ATOM 4349 N N . SER B 1 16 ? -38.156 28.75 -47.375 1 24.17 16 SER B N 1
ATOM 4350 C CA . SER B 1 16 ? -38.344 30.094 -46.844 1 24.17 16 SER B CA 1
ATOM 4351 C C . SER B 1 16 ? -37.406 30.375 -45.688 1 24.17 16 SER B C 1
ATOM 4353 O O . SER B 1 16 ? -37.344 29.594 -44.719 1 24.17 16 SER B O 1
ATOM 4355 N N . LEU B 1 17 ? -36.406 31.172 -45.875 1 26.47 17 LEU B N 1
ATOM 4356 C CA . LEU B 1 17 ? -35.312 31.625 -45.062 1 26.47 17 LEU B CA 1
ATOM 4357 C C . LEU B 1 17 ? -35.781 32.562 -43.969 1 26.47 17 LEU B C 1
ATOM 4359 O O . LEU B 1 17 ? -36.25 33.688 -44.25 1 26.47 17 LEU B O 1
ATOM 4363 N N . PHE B 1 18 ? -36.75 32.094 -43.062 1 25.41 18 PHE B N 1
ATOM 4364 C CA . PHE B 1 18 ? -37.188 33.062 -42.062 1 25.41 18 PHE B CA 1
ATOM 4365 C C . PHE B 1 18 ? -36 33.688 -41.344 1 25.41 18 PHE B C 1
ATOM 4367 O O . PHE B 1 18 ? -35.094 33 -40.906 1 25.41 18 PHE B O 1
ATOM 4374 N N . ALA B 1 19 ? -35.75 35 -41.531 1 26.67 19 ALA B N 1
ATOM 4375 C CA . ALA B 1 19 ? -34.781 35.938 -41.031 1 26.67 19 ALA B CA 1
ATOM 4376 C C . ALA B 1 19 ? -34.938 36.188 -39.531 1 26.67 19 ALA B C 1
ATOM 4378 O O . ALA B 1 19 ? -35.969 36.719 -39.094 1 26.67 19 ALA B O 1
ATOM 4379 N N . THR B 1 20 ? -34.812 35.188 -38.75 1 28.36 20 THR B N 1
ATOM 4380 C CA . THR B 1 20 ? -35.062 35.531 -37.344 1 28.36 20 THR B CA 1
ATOM 4381 C C . THR B 1 20 ? -34.219 36.719 -36.938 1 28.36 20 THR B C 1
ATOM 4383 O O . THR B 1 20 ? -33.031 36.812 -37.281 1 28.36 20 THR B O 1
ATOM 4386 N N . PRO B 1 21 ? -34.875 37.844 -36.594 1 30.5 21 PRO B N 1
ATOM 4387 C CA . PRO B 1 21 ? -34.188 39.062 -36.156 1 30.5 21 PRO B CA 1
ATOM 4388 C C . PRO B 1 21 ? -33.219 38.812 -35 1 30.5 21 PRO B C 1
ATOM 4390 O O . PRO B 1 21 ? -33.5 37.969 -34.156 1 30.5 21 PRO B O 1
ATOM 4393 N N . THR B 1 22 ? -31.938 38.875 -35.312 1 27.39 22 THR B N 1
ATOM 4394 C CA . THR B 1 22 ? -30.859 38.75 -34.344 1 27.39 22 THR B CA 1
ATOM 4395 C C . THR B 1 22 ? -30.984 39.844 -33.25 1 27.39 22 THR B C 1
ATOM 4397 O O . THR B 1 22 ? -30.969 41.031 -33.562 1 27.39 22 THR B O 1
ATOM 4400 N N . LEU B 1 23 ? -31.938 39.656 -32.312 1 26.25 23 LEU B N 1
ATOM 4401 C CA . LEU B 1 23 ? -31.906 40.594 -31.188 1 26.25 23 LEU B CA 1
ATOM 4402 C C . LEU B 1 23 ? -30.469 40.812 -30.719 1 26.25 23 LEU B C 1
ATOM 4404 O O . LEU B 1 23 ? -29.766 39.875 -30.375 1 26.25 23 LEU B O 1
ATOM 4408 N N . ALA B 1 24 ? -29.969 41.906 -31.125 1 28.02 24 ALA B N 1
ATOM 4409 C CA . ALA B 1 24 ? -28.719 42.5 -30.672 1 28.02 24 ALA B CA 1
ATOM 4410 C C . ALA B 1 24 ? -28.656 42.531 -29.141 1 28.02 24 ALA B C 1
ATOM 4412 O O . ALA B 1 24 ? -29.422 43.281 -28.516 1 28.02 24 ALA B O 1
ATOM 4413 N N . GLN B 1 25 ? -28.609 41.312 -28.562 1 27.16 25 GLN B N 1
ATOM 4414 C CA . GLN B 1 25 ? -28.391 41.406 -27.125 1 27.16 25 GLN B CA 1
ATOM 4415 C C . GLN B 1 25 ? -27.312 42.469 -26.812 1 27.16 25 GLN B C 1
ATOM 4417 O O . GLN B 1 25 ? -26.219 42.406 -27.375 1 27.16 25 GLN B O 1
ATOM 4422 N N . ARG B 1 26 ? -27.812 43.719 -26.438 1 30.86 26 ARG B N 1
ATOM 4423 C CA . ARG B 1 26 ? -26.891 44.688 -25.844 1 30.86 26 ARG B CA 1
ATOM 4424 C C . ARG B 1 26 ? -25.969 44 -24.828 1 30.86 26 ARG B C 1
ATOM 4426 O O . ARG B 1 26 ? -26.438 43.438 -23.828 1 30.86 26 ARG B O 1
ATOM 4433 N N . VAL B 1 27 ? -24.891 43.469 -25.422 1 31.92 27 VAL B N 1
ATOM 4434 C CA . VAL B 1 27 ? -23.781 43.156 -24.516 1 31.92 27 VAL B CA 1
ATOM 4435 C C . VAL B 1 27 ? -23.531 44.344 -23.578 1 31.92 27 VAL B C 1
ATOM 4437 O O . VAL B 1 27 ? -23.141 45.438 -24.031 1 31.92 27 VAL B O 1
ATOM 4440 N N . THR B 1 28 ? -24.531 44.531 -22.734 1 30.95 28 THR B N 1
ATOM 4441 C CA . THR B 1 28 ? -24.047 45.5 -21.75 1 30.95 28 THR B CA 1
ATOM 4442 C C . THR B 1 28 ? -22.578 45.219 -21.422 1 30.95 28 THR B C 1
ATOM 4444 O O . THR B 1 28 ? -22.172 44.094 -21.203 1 30.95 28 THR B O 1
ATOM 4447 N N . ASP B 1 29 ? -21.812 46.125 -22 1 30.42 29 ASP B N 1
ATOM 4448 C CA . ASP B 1 29 ? -20.422 46.219 -21.594 1 30.42 29 ASP B CA 1
ATOM 4449 C C . ASP B 1 29 ? -20.281 46.125 -20.078 1 30.42 29 ASP B C 1
ATOM 4451 O O . ASP B 1 29 ? -20.75 46.969 -19.328 1 30.42 29 ASP B O 1
ATOM 4455 N N . THR B 1 30 ? -20.656 44.938 -19.609 1 30.31 30 THR B N 1
ATOM 4456 C CA . THR B 1 30 ? -20.219 44.906 -18.219 1 30.31 30 THR B CA 1
ATOM 4457 C C . THR B 1 30 ? -18.859 45.594 -18.062 1 30.31 30 THR B C 1
ATOM 4459 O O . THR B 1 30 ? -17.844 45.094 -18.594 1 30.31 30 THR B O 1
ATOM 4462 N N . LYS B 1 31 ? -18.875 46.875 -18.062 1 33 31 LYS B N 1
ATOM 4463 C CA . LYS B 1 31 ? -17.719 47.688 -17.656 1 33 31 LYS B CA 1
ATOM 4464 C C . LYS B 1 31 ? -16.812 46.906 -16.703 1 33 31 LYS B C 1
ATOM 4466 O O . LYS B 1 31 ? -17.281 46.344 -15.711 1 33 31 LYS B O 1
ATOM 4471 N N . THR B 1 32 ? -15.766 46.375 -17.328 1 34.94 32 THR B N 1
ATOM 4472 C CA . THR B 1 32 ? -14.633 45.844 -16.562 1 34.94 32 THR B CA 1
ATOM 4473 C C . THR B 1 32 ? -14.477 46.625 -15.25 1 34.94 32 THR B C 1
ATOM 4475 O O . THR B 1 32 ? -14.43 47.844 -15.242 1 34.94 32 THR B O 1
ATOM 4478 N N . ASN B 1 33 ? -15.211 46.219 -14.25 1 35.94 33 ASN B N 1
ATOM 4479 C CA . ASN B 1 33 ? -14.797 46.844 -12.984 1 35.94 33 ASN B CA 1
ATOM 4480 C C . ASN B 1 33 ? -13.328 47.25 -13.016 1 35.94 33 ASN B C 1
ATOM 4482 O O . ASN B 1 33 ? -12.477 46.469 -13.461 1 35.94 33 ASN B O 1
ATOM 4486 N N . PRO B 1 34 ? -13.023 48.562 -13.094 1 37.12 34 PRO B N 1
ATOM 4487 C CA . PRO B 1 34 ? -11.586 48.875 -13.109 1 37.12 34 PRO B CA 1
ATOM 4488 C C . PRO B 1 34 ? -10.75 47.781 -12.438 1 37.12 34 PRO B C 1
ATOM 4490 O O . PRO B 1 34 ? -11.164 47.219 -11.414 1 37.12 34 PRO B O 1
ATOM 4493 N N . LYS B 1 35 ? -10.078 47.156 -13.219 1 43.41 35 LYS B N 1
ATOM 4494 C CA . LYS B 1 35 ? -9.031 46.312 -12.688 1 43.41 35 LYS B CA 1
ATOM 4495 C C . LYS B 1 35 ? -8.469 46.875 -11.383 1 43.41 35 LYS B C 1
ATOM 4497 O O . LYS B 1 35 ? -7.855 47.938 -11.375 1 43.41 35 LYS B O 1
ATOM 4502 N N . GLN B 1 36 ? -9.188 46.906 -10.297 1 45.53 36 GLN B N 1
ATOM 4503 C CA . GLN B 1 36 ? -8.578 47.312 -9.039 1 45.53 36 GLN B CA 1
ATOM 4504 C C . GLN B 1 36 ? -7.09 47 -9.016 1 45.53 36 GLN B C 1
ATOM 4506 O O . GLN B 1 36 ? -6.68 45.938 -9.508 1 45.53 36 GLN B O 1
ATOM 4511 N N . ASN B 1 37 ? -6.199 47.938 -8.961 1 56.81 37 ASN B N 1
ATOM 4512 C CA . ASN B 1 37 ? -4.746 47.812 -8.875 1 56.81 37 ASN B CA 1
ATOM 4513 C C . ASN B 1 37 ? -4.34 46.719 -7.898 1 56.81 37 ASN B C 1
ATOM 4515 O O . ASN B 1 37 ? -4.738 46.75 -6.73 1 56.81 37 ASN B O 1
ATOM 4519 N N . PRO B 1 38 ? -3.742 45.656 -8.391 1 72.44 38 PRO B N 1
ATOM 4520 C CA . PRO B 1 38 ? -3.32 44.562 -7.484 1 72.44 38 PRO B CA 1
ATOM 4521 C C . PRO B 1 38 ? -2.506 45.094 -6.301 1 72.44 38 PRO B C 1
ATOM 4523 O O . PRO B 1 38 ? -1.728 46.031 -6.449 1 72.44 38 PRO B O 1
ATOM 4526 N N . LYS B 1 39 ? -2.953 44.812 -5.09 1 87.12 39 LYS B N 1
ATOM 4527 C CA . LYS B 1 39 ? -2.172 45.094 -3.895 1 87.12 39 LYS B CA 1
ATOM 4528 C C . LYS B 1 39 ? -0.745 44.594 -4.02 1 87.12 39 LYS B C 1
ATOM 4530 O O . LYS B 1 39 ? -0.534 43.406 -4.359 1 87.12 39 LYS B O 1
ATOM 4535 N N . THR B 1 40 ? 0.215 45.5 -3.932 1 94.12 40 THR B N 1
ATOM 4536 C CA . THR B 1 40 ? 1.627 45.156 -4.016 1 94.12 40 THR B CA 1
ATOM 4537 C C . THR B 1 40 ? 2.326 45.406 -2.682 1 94.12 40 THR B C 1
ATOM 4539 O O . THR B 1 40 ? 2.135 46.469 -2.062 1 94.12 40 THR B O 1
ATOM 4542 N N . TYR B 1 41 ? 3.023 44.406 -2.201 1 96.44 41 TYR B N 1
ATOM 4543 C CA . TYR B 1 41 ? 3.795 44.5 -0.965 1 96.44 41 TYR B CA 1
ATOM 4544 C C . TYR B 1 41 ? 5.258 44.156 -1.21 1 96.44 41 TYR B C 1
ATOM 4546 O O . TYR B 1 41 ? 5.59 43.469 -2.188 1 96.44 41 TYR B O 1
ATOM 4554 N N . THR B 1 42 ? 6.117 44.75 -0.401 1 98.06 42 THR B N 1
ATOM 4555 C CA . THR B 1 42 ? 7.535 44.406 -0.38 1 98.06 42 THR B CA 1
ATOM 4556 C C . THR B 1 42 ? 7.992 44.062 1.038 1 98.06 42 THR B C 1
ATOM 4558 O O . THR B 1 42 ? 7.586 44.719 1.997 1 98.06 42 THR B O 1
ATOM 4561 N N . THR B 1 43 ? 8.797 43.031 1.186 1 98.69 43 THR B N 1
ATOM 4562 C CA . THR B 1 43 ? 9.32 42.625 2.49 1 98.69 43 THR B CA 1
ATOM 4563 C C . THR B 1 43 ? 10.664 41.938 2.346 1 98.69 43 THR B C 1
ATOM 4565 O O . THR B 1 43 ? 11.078 41.594 1.236 1 98.69 43 THR B O 1
ATOM 4568 N N . THR B 1 44 ? 11.383 41.844 3.42 1 98.75 44 THR B N 1
ATOM 4569 C CA . THR B 1 44 ? 12.641 41.094 3.412 1 98.75 44 THR B CA 1
ATOM 4570 C C . THR B 1 44 ? 12.383 39.594 3.385 1 98.75 44 THR B C 1
ATOM 4572 O O . THR B 1 44 ? 12.977 38.875 2.578 1 98.75 44 THR B O 1
ATOM 4575 N N . VAL B 1 45 ? 11.516 39.125 4.312 1 98.88 45 VAL B N 1
ATOM 4576 C CA . VAL B 1 45 ? 11.195 37.719 4.375 1 98.88 45 VAL B CA 1
ATOM 4577 C C . VAL B 1 45 ? 9.688 37.5 4.211 1 98.88 45 VAL B C 1
ATOM 4579 O O . VAL B 1 45 ? 8.891 38.188 4.879 1 98.88 45 VAL B O 1
ATOM 4582 N N . LEU B 1 46 ? 9.297 36.625 3.311 1 98.94 46 LEU B N 1
ATOM 4583 C CA . LEU B 1 46 ? 7.898 36.25 3.137 1 98.94 46 LEU B CA 1
ATOM 4584 C C . LEU B 1 46 ? 7.664 34.812 3.59 1 98.94 46 LEU B C 1
ATOM 4586 O O . LEU B 1 46 ? 8.352 33.906 3.133 1 98.94 46 LEU B O 1
ATOM 4590 N N . ILE B 1 47 ? 6.766 34.625 4.551 1 98.94 47 ILE B N 1
ATOM 4591 C CA . ILE B 1 47 ? 6.395 33.281 5.008 1 98.94 47 ILE B CA 1
ATOM 4592 C C . ILE B 1 47 ? 5.066 32.875 4.375 1 98.94 47 ILE B C 1
ATOM 4594 O O . ILE B 1 47 ? 4.078 33.625 4.465 1 98.94 47 ILE B O 1
ATOM 4598 N N . LEU B 1 48 ? 5.062 31.766 3.713 1 98.94 48 LEU B N 1
ATOM 4599 C CA . LEU B 1 48 ? 3.865 31.234 3.072 1 98.94 48 LEU B CA 1
ATOM 4600 C C . LEU B 1 48 ? 3.229 30.141 3.928 1 98.94 48 LEU B C 1
ATOM 4602 O O . LEU B 1 48 ? 3.682 29 3.918 1 98.94 48 LEU B O 1
ATOM 4606 N N . GLY B 1 49 ? 2.133 30.484 4.629 1 98.81 49 GLY B N 1
ATOM 4607 C CA . GLY B 1 49 ? 1.438 29.594 5.535 1 98.81 49 GLY B CA 1
ATOM 4608 C C . GLY B 1 49 ? 1.588 29.984 6.992 1 98.81 49 GLY B C 1
ATOM 4609 O O . GLY B 1 49 ? 2.691 30.297 7.449 1 98.81 49 GLY B O 1
ATOM 4610 N N . ALA B 1 50 ? 0.465 29.953 7.668 1 98.88 50 ALA B N 1
ATOM 4611 C CA . ALA B 1 50 ? 0.452 30.344 9.07 1 98.88 50 ALA B CA 1
ATOM 4612 C C . ALA B 1 50 ? 0.033 29.172 9.961 1 98.88 50 ALA B C 1
ATOM 4614 O O . ALA B 1 50 ? -0.748 29.344 10.898 1 98.88 50 ALA B O 1
ATOM 4615 N N . GLY B 1 51 ? 0.498 27.984 9.609 1 98.69 51 GLY B N 1
ATOM 4616 C CA . GLY B 1 51 ? 0.413 26.844 10.516 1 98.69 51 GLY B CA 1
ATOM 4617 C C . GLY B 1 51 ? 1.517 26.828 11.555 1 98.69 51 GLY B C 1
ATOM 4618 O O . GLY B 1 51 ? 2.178 27.844 11.789 1 98.69 51 GLY B O 1
ATOM 4619 N N . MET B 1 52 ? 1.7 25.672 12.141 1 98.69 52 MET B N 1
ATOM 4620 C CA . MET B 1 52 ? 2.701 25.531 13.195 1 98.69 52 MET B CA 1
ATOM 4621 C C . MET B 1 52 ? 4.082 25.938 12.695 1 98.69 52 MET B C 1
ATOM 4623 O O . MET B 1 52 ? 4.797 26.688 13.359 1 98.69 52 MET B O 1
ATOM 4627 N N . THR B 1 53 ? 4.434 25.469 11.523 1 98.88 53 THR B N 1
ATOM 4628 C CA . THR B 1 53 ? 5.762 25.719 10.969 1 98.88 53 THR B CA 1
ATOM 4629 C C . THR B 1 53 ? 5.957 27.203 10.688 1 98.88 53 THR B C 1
ATOM 4631 O O . THR B 1 53 ? 6.969 27.781 11.078 1 98.88 53 THR B O 1
ATOM 4634 N N . GLY B 1 54 ? 4.996 27.828 10.039 1 98.94 54 GLY B N 1
ATOM 4635 C CA . GLY B 1 54 ? 5.109 29.234 9.672 1 98.94 54 GLY B CA 1
ATOM 4636 C C . GLY B 1 54 ? 5.145 30.156 10.867 1 98.94 54 GLY B C 1
ATOM 4637 O O . GLY B 1 54 ? 5.98 31.062 10.93 1 98.94 54 GLY B O 1
ATOM 4638 N N . ILE B 1 55 ? 4.305 29.938 11.797 1 98.94 55 ILE B N 1
ATOM 4639 C CA . ILE B 1 55 ? 4.219 30.812 12.961 1 98.94 55 ILE B CA 1
ATOM 4640 C C . ILE B 1 55 ? 5.457 30.625 13.836 1 98.94 55 ILE B C 1
ATOM 4642 O O . ILE B 1 55 ? 5.965 31.594 14.406 1 98.94 55 ILE B O 1
ATOM 4646 N N . THR B 1 56 ? 5.91 29.344 13.961 1 98.81 56 THR B N 1
ATOM 4647 C CA . THR B 1 56 ? 7.137 29.109 14.711 1 98.81 56 THR B CA 1
ATOM 4648 C C . THR B 1 56 ? 8.32 29.812 14.055 1 98.81 56 THR B C 1
ATOM 4650 O O . THR B 1 56 ? 9.156 30.406 14.742 1 98.81 56 THR B O 1
ATOM 4653 N N . ALA B 1 57 ? 8.391 29.766 12.742 1 98.88 57 ALA B N 1
ATOM 4654 C CA . ALA B 1 57 ? 9.453 30.453 12.016 1 98.88 57 ALA B CA 1
ATOM 4655 C C . ALA B 1 57 ? 9.383 31.969 12.242 1 98.88 57 ALA B C 1
ATOM 4657 O O . ALA B 1 57 ? 10.398 32.625 12.492 1 98.88 57 ALA B O 1
ATOM 4658 N N . ALA B 1 58 ? 8.18 32.531 12.172 1 98.94 58 ALA B N 1
ATOM 4659 C CA . ALA B 1 58 ? 7.977 33.969 12.398 1 98.94 58 ALA B CA 1
ATOM 4660 C C . ALA B 1 58 ? 8.43 34.375 13.797 1 98.94 58 ALA B C 1
ATOM 4662 O O . ALA B 1 58 ? 9.086 35.406 13.969 1 98.94 58 ALA B O 1
ATOM 4663 N N . GLY B 1 59 ? 8.047 33.562 14.766 1 98.75 59 GLY B N 1
ATOM 4664 C CA . GLY B 1 59 ? 8.484 33.812 16.125 1 98.75 59 GLY B CA 1
ATOM 4665 C C . GLY B 1 59 ? 9.992 33.781 16.281 1 98.75 59 GLY B C 1
ATOM 4666 O O . GLY B 1 59 ? 10.562 34.625 17 1 98.75 59 GLY B O 1
ATOM 4667 N N . SER B 1 60 ? 10.617 32.812 15.656 1 98.69 60 SER B N 1
ATOM 4668 C CA . SER B 1 60 ? 12.078 32.719 15.711 1 98.69 60 SER B CA 1
ATOM 4669 C C . SER B 1 60 ? 12.734 33.938 15.062 1 98.69 60 SER B C 1
ATOM 4671 O O . SER B 1 60 ? 13.703 34.5 15.586 1 98.69 60 SER B O 1
ATOM 4673 N N . LEU B 1 61 ? 12.25 34.406 13.922 1 98.75 61 LEU B N 1
ATOM 4674 C CA . LEU B 1 61 ? 12.781 35.562 13.234 1 98.75 61 LEU B CA 1
ATOM 4675 C C . LEU B 1 61 ? 12.695 36.812 14.125 1 98.75 61 LEU B C 1
ATOM 4677 O O . LEU B 1 61 ? 13.688 37.5 14.32 1 98.75 61 LEU B O 1
ATOM 4681 N N . ALA B 1 62 ? 11.555 37 14.688 1 98.62 62 ALA B N 1
ATOM 4682 C CA . ALA B 1 62 ? 11.281 38.25 15.43 1 98.62 62 ALA B CA 1
ATOM 4683 C C . ALA B 1 62 ? 11.969 38.219 16.781 1 98.62 62 ALA B C 1
ATOM 4685 O O . ALA B 1 62 ? 12.672 39.156 17.141 1 98.62 62 ALA B O 1
ATOM 4686 N N . ASN B 1 63 ? 11.812 37.094 17.484 1 98.06 63 ASN B N 1
ATOM 4687 C CA . ASN B 1 63 ? 12.141 37.094 18.906 1 98.06 63 ASN B CA 1
ATOM 4688 C C . ASN B 1 63 ? 13.547 36.562 19.156 1 98.06 63 ASN B C 1
ATOM 4690 O O . ASN B 1 63 ? 14.188 36.938 20.141 1 98.06 63 ASN B O 1
ATOM 4694 N N . GLU B 1 64 ? 13.961 35.688 18.266 1 97.12 64 GLU B N 1
ATOM 4695 C CA . GLU B 1 64 ? 15.281 35.094 18.484 1 97.12 64 GLU B CA 1
ATOM 4696 C C . GLU B 1 64 ? 16.344 35.781 17.641 1 97.12 64 GLU B C 1
ATOM 4698 O O . GLU B 1 64 ? 17.5 35.906 18.047 1 97.12 64 GLU B O 1
ATOM 4703 N N . LEU B 1 65 ? 15.93 36.25 16.469 1 97.75 65 LEU B N 1
ATOM 4704 C CA . LEU B 1 65 ? 16.922 36.688 15.508 1 97.75 65 LEU B CA 1
ATOM 4705 C C . LEU B 1 65 ? 16.781 38.188 15.227 1 97.75 65 LEU B C 1
ATOM 4707 O O . LEU B 1 65 ? 17.578 38.75 14.477 1 97.75 65 LEU B O 1
ATOM 4711 N N . ASN B 1 66 ? 15.828 38.875 15.727 1 97.44 66 ASN B N 1
ATOM 4712 C CA . ASN B 1 66 ? 15.555 40.312 15.617 1 97.44 66 ASN B CA 1
ATOM 4713 C C . ASN B 1 66 ? 15.352 40.719 14.164 1 97.44 66 ASN B C 1
ATOM 4715 O O . ASN B 1 66 ? 15.844 41.781 13.742 1 97.44 66 ASN B O 1
ATOM 4719 N N . ILE B 1 67 ? 14.805 39.875 13.438 1 98.25 67 ILE B N 1
ATOM 4720 C CA . ILE B 1 67 ? 14.359 40.188 12.078 1 98.25 67 ILE B CA 1
ATOM 4721 C C . ILE B 1 67 ? 12.852 40.438 12.078 1 98.25 67 ILE B C 1
ATOM 4723 O O . ILE B 1 67 ? 12.062 39.5 12.258 1 98.25 67 ILE B O 1
ATOM 4727 N N . THR B 1 68 ? 12.508 41.688 11.797 1 97.88 68 THR B N 1
ATOM 4728 C CA . THR B 1 68 ? 11.109 42.062 12.023 1 97.88 68 THR B CA 1
ATOM 4729 C C . THR B 1 68 ? 10.422 42.438 10.719 1 97.88 68 THR B C 1
ATOM 4731 O O . THR B 1 68 ? 9.195 42.531 10.664 1 97.88 68 THR B O 1
ATOM 4734 N N . ASP B 1 69 ? 11.211 42.562 9.672 1 98.56 69 ASP B N 1
ATOM 4735 C CA . ASP B 1 69 ? 10.617 42.906 8.375 1 98.56 69 ASP B CA 1
ATOM 4736 C C . ASP B 1 69 ? 10.211 41.625 7.625 1 98.56 69 ASP B C 1
ATOM 4738 O O . ASP B 1 69 ? 10.922 41.188 6.711 1 98.56 69 ASP B O 1
ATOM 4742 N N . PHE B 1 70 ? 9.109 41.125 7.992 1 98.75 70 PHE B N 1
ATOM 4743 C CA . PHE B 1 70 ? 8.555 39.969 7.289 1 98.75 70 PHE B CA 1
ATOM 4744 C C . PHE B 1 70 ? 7.035 40.062 7.199 1 98.75 70 PHE B C 1
ATOM 4746 O O . PHE B 1 70 ? 6.41 40.812 7.945 1 98.75 70 PHE B O 1
ATOM 4753 N N . LEU B 1 71 ? 6.473 39.344 6.23 1 98.81 71 LEU B N 1
ATOM 4754 C CA . LEU B 1 71 ? 5.035 39.156 6.047 1 98.81 71 LEU B CA 1
ATOM 4755 C C . LEU B 1 71 ? 4.668 37.688 6.012 1 98.81 71 LEU B C 1
ATOM 4757 O O . LEU B 1 71 ? 5.504 36.844 5.684 1 98.81 71 LEU B O 1
ATOM 4761 N N . ILE B 1 72 ? 3.439 37.406 6.438 1 98.88 72 ILE B N 1
ATOM 4762 C CA . ILE B 1 72 ? 2.896 36.031 6.379 1 98.88 72 ILE B CA 1
ATOM 4763 C C . ILE B 1 72 ? 1.629 36.031 5.523 1 98.88 72 ILE B C 1
ATOM 4765 O O . ILE B 1 72 ? 0.714 36.812 5.754 1 98.88 72 ILE B O 1
ATOM 4769 N N . LEU B 1 73 ? 1.59 35.188 4.523 1 98.81 73 LEU B N 1
ATOM 4770 C CA . LEU B 1 73 ? 0.368 34.938 3.766 1 98.81 73 LEU B CA 1
ATOM 4771 C C . LEU B 1 73 ? -0.298 33.625 4.215 1 98.81 73 LEU B C 1
ATOM 4773 O O . LEU B 1 73 ? 0.364 32.594 4.34 1 98.81 73 LEU B O 1
ATOM 4777 N N . GLU B 1 74 ? -1.539 33.688 4.535 1 98.75 74 GLU B N 1
ATOM 4778 C CA . GLU B 1 74 ? -2.342 32.531 4.922 1 98.75 74 GLU B CA 1
ATOM 4779 C C . GLU B 1 74 ? -3.609 32.438 4.078 1 98.75 74 GLU B C 1
ATOM 4781 O O . GLU B 1 74 ? -4.324 33.406 3.906 1 98.75 74 GLU B O 1
ATOM 4786 N N . ALA B 1 75 ? -3.857 31.219 3.521 1 98.62 75 ALA B N 1
ATOM 4787 C CA . ALA B 1 75 ? -4.977 31 2.613 1 98.62 75 ALA B CA 1
ATOM 4788 C C . ALA B 1 75 ? -6.309 31.031 3.363 1 98.62 75 ALA B C 1
ATOM 4790 O O . ALA B 1 75 ? -7.328 31.453 2.814 1 98.62 75 ALA B O 1
ATOM 4791 N N . ARG B 1 76 ? -6.309 30.609 4.609 1 98.38 76 ARG B N 1
ATOM 4792 C CA . ARG B 1 76 ? -7.535 30.547 5.398 1 98.38 76 ARG B CA 1
ATOM 4793 C C . ARG B 1 76 ? -7.824 31.891 6.066 1 98.38 76 ARG B C 1
ATOM 4795 O O . ARG B 1 76 ? -7.023 32.812 5.973 1 98.38 76 ARG B O 1
ATOM 4802 N N . ASN B 1 77 ? -8.977 31.984 6.766 1 98.31 77 ASN B N 1
ATOM 4803 C CA . ASN B 1 77 ? -9.391 33.219 7.441 1 98.31 77 ASN B CA 1
ATOM 4804 C C . ASN B 1 77 ? -8.891 33.25 8.883 1 98.31 77 ASN B C 1
ATOM 4806 O O . ASN B 1 77 ? -9.242 34.156 9.641 1 98.31 77 ASN B O 1
ATOM 4810 N N . GLU B 1 78 ? -8.086 32.312 9.242 1 98.12 78 GLU B N 1
ATOM 4811 C CA . GLU B 1 78 ? -7.48 32.219 10.57 1 98.12 78 GLU B CA 1
ATOM 4812 C C . GLU B 1 78 ? -6.176 31.438 10.523 1 98.12 78 GLU B C 1
ATOM 4814 O O . GLU B 1 78 ? -5.914 30.719 9.562 1 98.12 78 GLU B O 1
ATOM 4819 N N . ILE B 1 79 ? -5.316 31.594 11.539 1 98.44 79 ILE B N 1
ATOM 4820 C CA . ILE B 1 79 ? -4.062 30.859 11.609 1 98.44 79 ILE B CA 1
ATOM 4821 C C . ILE B 1 79 ? -4.32 29.453 12.172 1 98.44 79 ILE B C 1
ATOM 4823 O O . ILE B 1 79 ? -5.355 29.203 12.797 1 98.44 79 ILE B O 1
ATOM 4827 N N . GLY B 1 80 ? -3.439 28.531 11.844 1 98.19 80 GLY B N 1
ATOM 4828 C CA . GLY B 1 80 ? -3.557 27.234 12.492 1 98.19 80 GLY B CA 1
ATOM 4829 C C . GLY B 1 80 ? -3.244 26.078 11.562 1 98.19 80 GLY B C 1
ATOM 4830 O O . GLY B 1 80 ? -2.939 24.969 12.016 1 98.19 80 GLY B O 1
ATOM 4831 N N . GLY B 1 81 ? -3.25 26.297 10.25 1 97.88 81 GLY B N 1
ATOM 4832 C CA . GLY B 1 81 ? -3.049 25.188 9.32 1 97.88 81 GLY B CA 1
ATOM 4833 C C . GLY B 1 81 ? -3.98 24.016 9.57 1 97.88 81 GLY B C 1
ATOM 4834 O O . GLY B 1 81 ? -5.199 24.203 9.664 1 97.88 81 GLY B O 1
ATOM 4835 N N . ARG B 1 82 ? -3.465 22.812 9.742 1 98.12 82 ARG B N 1
ATOM 4836 C CA . ARG B 1 82 ? -4.277 21.625 9.953 1 98.12 82 ARG B CA 1
ATOM 4837 C C . ARG B 1 82 ? -4.715 21.516 11.414 1 98.12 82 ARG B C 1
ATOM 4839 O O . ARG B 1 82 ? -5.543 20.672 11.758 1 98.12 82 ARG B O 1
ATOM 4846 N N . MET B 1 83 ? -4.121 22.328 12.289 1 98.31 83 MET B N 1
ATOM 4847 C CA . MET B 1 83 ? -4.652 22.422 13.648 1 98.31 83 MET B CA 1
ATOM 4848 C C . MET B 1 83 ? -5.969 23.203 13.664 1 98.31 83 MET B C 1
ATOM 4850 O O . MET B 1 83 ? -5.992 24.391 13.984 1 98.31 83 MET B O 1
ATOM 4854 N N . GLN B 1 84 ? -7.012 22.453 13.422 1 98.19 84 GLN B N 1
ATOM 4855 C CA . GLN B 1 84 ? -8.344 23.031 13.289 1 98.19 84 GLN B CA 1
ATOM 4856 C C . GLN B 1 84 ? -9.305 22.453 14.312 1 98.19 84 GLN B C 1
ATOM 4858 O O . GLN B 1 84 ? -9.305 21.234 14.555 1 98.19 84 GLN B O 1
ATOM 4863 N N . ASN B 1 85 ? -10.031 23.297 15 1 98 85 ASN B N 1
ATOM 4864 C CA . ASN B 1 85 ? -11.086 22.859 15.898 1 98 85 ASN B CA 1
ATOM 4865 C C . ASN B 1 85 ? -12.445 23.438 15.492 1 98 85 ASN B C 1
ATOM 4867 O O . ASN B 1 85 ? -12.516 24.391 14.719 1 98 85 ASN B O 1
ATOM 4871 N N . THR B 1 86 ? -13.461 22.812 15.906 1 98.06 86 THR B N 1
ATOM 4872 C CA . THR B 1 86 ? -14.836 23.266 15.742 1 98.06 86 THR B CA 1
ATOM 4873 C C . THR B 1 86 ? -15.695 22.797 16.922 1 98.06 86 THR B C 1
ATOM 4875 O O . THR B 1 86 ? -15.18 22.266 17.906 1 98.06 86 THR B O 1
ATOM 4878 N N . LYS B 1 87 ? -16.969 23.109 16.844 1 98.06 87 LYS B N 1
ATOM 4879 C CA . LYS B 1 87 ? -17.891 22.703 17.891 1 98.06 87 LYS B CA 1
ATOM 4880 C C . LYS B 1 87 ? -18.844 21.625 17.391 1 98.06 87 LYS B C 1
ATOM 4882 O O . LYS B 1 87 ? -19.297 21.656 16.25 1 98.06 87 LYS B O 1
ATOM 4887 N N . ILE B 1 88 ? -19.094 20.703 18.203 1 98.12 88 ILE B N 1
ATOM 4888 C CA . ILE B 1 88 ? -20.203 19.781 18.078 1 98.12 88 ILE B CA 1
ATOM 4889 C C . ILE B 1 88 ? -21.062 19.828 19.344 1 98.12 88 ILE B C 1
ATOM 4891 O O . ILE B 1 88 ? -20.594 19.453 20.422 1 98.12 88 ILE B O 1
ATOM 4895 N N . GLY B 1 89 ? -22.281 20.281 19.188 1 97.06 89 GLY B N 1
ATOM 4896 C CA . GLY B 1 89 ? -22.953 20.766 20.375 1 97.06 89 GLY B CA 1
ATOM 4897 C C . GLY B 1 89 ? -22.188 21.859 21.094 1 97.06 89 GLY B C 1
ATOM 4898 O O . GLY B 1 89 ? -21.828 22.875 20.469 1 97.06 89 GLY B O 1
ATOM 4899 N N . SER B 1 90 ? -21.953 21.734 22.328 1 96.56 90 SER B N 1
ATOM 4900 C CA . SER B 1 90 ? -21.219 22.719 23.109 1 96.56 90 SER B CA 1
ATOM 4901 C C . SER B 1 90 ? -19.766 22.281 23.297 1 96.56 90 SER B C 1
ATOM 4903 O O . SER B 1 90 ? -18.969 23.016 23.906 1 96.56 90 SER B O 1
ATOM 4905 N N . THR B 1 91 ? -19.406 21.156 22.719 1 97.5 91 THR B N 1
ATOM 4906 C CA . THR B 1 91 ? -18.094 20.562 22.938 1 97.5 91 THR B CA 1
ATOM 4907 C C . THR B 1 91 ? -17.141 20.938 21.797 1 97.5 91 THR B C 1
ATOM 4909 O O . THR B 1 91 ? -17.484 20.828 20.625 1 97.5 91 THR B O 1
ATOM 4912 N N . THR B 1 92 ? -15.953 21.406 22.188 1 98.19 92 THR B N 1
ATOM 4913 C CA . THR B 1 92 ? -14.906 21.641 21.203 1 98.19 92 THR B CA 1
ATOM 4914 C C . THR B 1 92 ? -14.258 20.328 20.766 1 98.19 92 THR B C 1
ATOM 4916 O O . THR B 1 92 ? -13.836 19.531 21.609 1 98.19 92 THR B O 1
ATOM 4919 N N . ILE B 1 93 ? -14.258 20.094 19.453 1 98.25 93 ILE B N 1
ATOM 4920 C CA . ILE B 1 93 ? -13.586 18.922 18.922 1 98.25 93 ILE B CA 1
ATOM 4921 C C . ILE B 1 93 ? -12.438 19.359 18 1 98.25 93 ILE B C 1
ATOM 4923 O O . ILE B 1 93 ? -12.469 20.453 17.438 1 98.25 93 ILE B O 1
ATOM 4927 N N . GLU B 1 94 ? -11.438 18.547 17.938 1 98.56 94 GLU B N 1
ATOM 4928 C CA . GLU B 1 94 ? -10.289 18.781 17.062 1 98.56 94 GLU B CA 1
ATOM 4929 C C . GLU B 1 94 ? -10.422 18.016 15.75 1 98.56 94 GLU B C 1
ATOM 4931 O O . GLU B 1 94 ? -10.414 16.781 15.742 1 98.56 94 GLU B O 1
ATOM 4936 N N . LEU B 1 95 ? -10.445 18.734 14.633 1 98.25 95 LEU B N 1
ATOM 4937 C CA . LEU B 1 95 ? -10.516 18.078 13.328 1 98.25 95 LEU B CA 1
ATOM 4938 C C . LEU B 1 95 ? -9.148 17.578 12.898 1 98.25 95 LEU B C 1
ATOM 4940 O O . LEU B 1 95 ? -9.047 16.562 12.203 1 98.25 95 LEU B O 1
ATOM 4944 N N . GLY B 1 96 ? -8.109 18.281 13.18 1 97.5 96 GLY B N 1
ATOM 4945 C CA . GLY B 1 96 ? -6.738 17.891 12.891 1 97.5 96 GLY B CA 1
ATOM 4946 C C . GLY B 1 96 ? -6.008 17.328 14.102 1 97.5 96 GLY B C 1
ATOM 4947 O O . GLY B 1 96 ? -6.547 16.484 14.82 1 97.5 96 GLY B O 1
ATOM 4948 N N . ALA B 1 97 ? -4.824 17.734 14.367 1 97.25 97 ALA B N 1
ATOM 4949 C CA . ALA B 1 97 ? -4.02 17.266 15.492 1 97.25 97 ALA B CA 1
ATOM 4950 C C . ALA B 1 97 ? -4.777 17.406 16.812 1 97.25 97 ALA B C 1
ATOM 4952 O O . ALA B 1 97 ? -5.453 18.406 17.047 1 97.25 97 ALA B O 1
ATOM 4953 N N . ASN B 1 98 ? -4.668 16.312 17.609 1 97.19 98 ASN B N 1
ATOM 4954 C CA . ASN B 1 98 ? -5.438 16.391 18.844 1 97.19 98 ASN B CA 1
ATOM 4955 C C . ASN B 1 98 ? -4.652 15.828 20.031 1 97.19 98 ASN B C 1
ATOM 4957 O O . ASN B 1 98 ? -5.086 15.945 21.188 1 97.19 98 ASN B O 1
ATOM 4961 N N . TRP B 1 99 ? -3.51 15.188 19.812 1 96.25 99 TRP B N 1
ATOM 4962 C CA . TRP B 1 99 ? -2.715 14.633 20.906 1 96.25 99 TRP B CA 1
ATOM 4963 C C . TRP B 1 99 ? -1.412 15.406 21.078 1 96.25 99 TRP B C 1
ATOM 4965 O O . TRP B 1 99 ? -0.775 15.789 20.094 1 96.25 99 TRP B O 1
ATOM 4975 N N . ILE B 1 100 ? -1.109 15.695 22.281 1 95.75 100 ILE B N 1
ATOM 4976 C CA . ILE B 1 100 ? 0.273 15.977 22.641 1 95.75 100 ILE B CA 1
ATOM 4977 C C . ILE B 1 100 ? 1.04 14.672 22.828 1 95.75 100 ILE B C 1
ATOM 4979 O O . ILE B 1 100 ? 0.844 13.961 23.812 1 95.75 100 ILE B O 1
ATOM 4983 N N . GLN B 1 101 ? 1.856 14.43 21.844 1 90.25 101 GLN B N 1
ATOM 4984 C CA . GLN B 1 101 ? 2.514 13.125 21.797 1 90.25 101 GLN B CA 1
ATOM 4985 C C . GLN B 1 101 ? 3.812 13.133 22.594 1 90.25 101 GLN B C 1
ATOM 4987 O O . GLN B 1 101 ? 4.766 13.828 22.234 1 90.25 101 GLN B O 1
ATOM 4992 N N . SER B 1 102 ? 3.9 12.359 23.641 1 85.69 102 SER B N 1
ATOM 4993 C CA . SER B 1 102 ? 5.078 12.219 24.5 1 85.69 102 SER B CA 1
ATOM 4994 C C . SER B 1 102 ? 5.309 13.477 25.328 1 85.69 102 SER B C 1
ATOM 4996 O O . SER B 1 102 ? 5.766 14.492 24.812 1 85.69 102 SER B O 1
ATOM 4998 N N . LEU B 1 103 ? 5.242 13.445 26.641 1 85.44 103 LEU B N 1
ATOM 4999 C CA . LEU B 1 103 ? 5.305 14.602 27.547 1 85.44 103 LEU B CA 1
ATOM 5000 C C . LEU B 1 103 ? 6.738 14.859 27.984 1 85.44 103 LEU B C 1
ATOM 5002 O O . LEU B 1 103 ? 6.992 15.797 28.75 1 85.44 103 LEU B O 1
ATOM 5006 N N . GLY B 1 104 ? 7.648 14.172 27.438 1 87.25 104 GLY B N 1
ATOM 5007 C CA . GLY B 1 104 ? 9.039 14.375 27.797 1 87.25 104 GLY B CA 1
ATOM 5008 C C . GLY B 1 104 ? 9.625 15.641 27.203 1 87.25 104 GLY B C 1
ATOM 5009 O O . GLY B 1 104 ? 9.125 16.734 27.453 1 87.25 104 GLY B O 1
ATOM 5010 N N . THR B 1 105 ? 10.57 15.586 26.375 1 86.75 105 THR B N 1
ATOM 5011 C CA . THR B 1 105 ? 11.273 16.734 25.812 1 86.75 105 THR B CA 1
ATOM 5012 C C . THR B 1 105 ? 10.523 17.297 24.609 1 86.75 105 THR B C 1
ATOM 5014 O O . THR B 1 105 ? 11.055 18.125 23.859 1 86.75 105 THR B O 1
ATOM 5017 N N . ASN B 1 106 ? 9.289 16.953 24.422 1 91.38 106 ASN B N 1
ATOM 5018 C CA . ASN B 1 106 ? 8.445 17.422 23.328 1 91.38 106 ASN B CA 1
ATOM 5019 C C . ASN B 1 106 ? 8.172 18.922 23.453 1 91.38 106 ASN B C 1
ATOM 5021 O O . ASN B 1 106 ? 7.535 19.359 24.422 1 91.38 106 ASN B O 1
ATOM 5025 N N . PRO B 1 107 ? 8.641 19.688 22.484 1 94.5 107 PRO B N 1
ATOM 5026 C CA . PRO B 1 107 ? 8.406 21.125 22.578 1 94.5 107 PRO B CA 1
ATOM 5027 C C . PRO B 1 107 ? 6.926 21.484 22.578 1 94.5 107 PRO B C 1
ATOM 5029 O O . PRO B 1 107 ? 6.543 22.547 23.109 1 94.5 107 PRO B O 1
ATOM 5032 N N . ILE B 1 108 ? 6.102 20.641 22.062 1 97 108 ILE B N 1
ATOM 5033 C CA . ILE B 1 108 ? 4.668 20.906 22.031 1 97 108 ILE B CA 1
ATOM 5034 C C . ILE B 1 108 ? 4.102 20.812 23.453 1 97 108 ILE B C 1
ATOM 5036 O O . ILE B 1 108 ? 3.189 21.562 23.812 1 97 108 ILE B O 1
ATOM 5040 N N . TRP B 1 109 ? 4.625 19.906 24.25 1 96.06 109 TRP B N 1
ATOM 5041 C CA . TRP B 1 109 ? 4.242 19.812 25.656 1 96.06 109 TRP B CA 1
ATOM 5042 C C . TRP B 1 109 ? 4.613 21.094 26.406 1 96.06 109 TRP B C 1
ATOM 5044 O O . TRP B 1 109 ? 3.809 21.625 27.172 1 96.06 109 TRP B O 1
ATOM 5054 N N . ALA B 1 110 ? 5.797 21.578 26.172 1 96.19 110 ALA B N 1
ATOM 5055 C CA . ALA B 1 110 ? 6.242 22.828 26.797 1 96.19 110 ALA B CA 1
ATOM 5056 C C . ALA B 1 110 ? 5.344 23.984 26.375 1 96.19 110 ALA B C 1
ATOM 5058 O O . ALA B 1 110 ? 5 24.828 27.219 1 96.19 110 ALA B O 1
ATOM 5059 N N . LEU B 1 111 ? 5 24.031 25.156 1 97.81 111 LEU B N 1
ATOM 5060 C CA . LEU B 1 111 ? 4.133 25.094 24.656 1 97.81 111 LEU B CA 1
ATOM 5061 C C . LEU B 1 111 ? 2.734 24.984 25.266 1 97.81 111 LEU B C 1
ATOM 5063 O O . LEU B 1 111 ? 2.104 26 25.578 1 97.81 111 LEU B O 1
ATOM 5067 N N . ALA B 1 112 ? 2.248 23.766 25.328 1 97.75 112 ALA B N 1
ATOM 5068 C CA . ALA B 1 112 ? 0.938 23.547 25.938 1 97.75 112 ALA B CA 1
ATOM 5069 C C . ALA B 1 112 ? 0.915 24.062 27.375 1 97.75 112 ALA B C 1
ATOM 5071 O O . ALA B 1 112 ? -0.074 24.656 27.828 1 97.75 112 ALA B O 1
ATOM 5072 N N . GLN B 1 113 ? 1.978 23.828 28.109 1 97.5 113 GLN B N 1
ATOM 5073 C CA . GLN B 1 113 ? 2.098 24.344 29.469 1 97.5 113 GLN B CA 1
ATOM 5074 C C . GLN B 1 113 ? 2.16 25.875 29.484 1 97.5 113 GLN B C 1
ATOM 5076 O O . GLN B 1 113 ? 1.455 26.516 30.266 1 97.5 113 GLN B O 1
ATOM 5081 N N . LYS B 1 114 ? 2.904 26.391 28.625 1 98.06 114 LYS B N 1
ATOM 5082 C CA . LYS B 1 114 ? 3.119 27.828 28.562 1 98.06 114 LYS B CA 1
ATOM 5083 C C . LYS B 1 114 ? 1.815 28.562 28.281 1 98.06 114 LYS B C 1
ATOM 5085 O O . LYS B 1 114 ? 1.546 29.609 28.875 1 98.06 114 LYS B O 1
ATOM 5090 N N . TYR B 1 115 ? 1.069 28 27.406 1 98.38 115 TYR B N 1
ATOM 5091 C CA . TYR B 1 115 ? -0.136 28.703 26.984 1 98.38 115 TYR B CA 1
ATOM 5092 C C . TYR B 1 115 ? -1.375 28.125 27.641 1 98.38 115 TYR B C 1
ATOM 5094 O O . TYR B 1 115 ? -2.5 28.375 27.203 1 98.38 115 TYR B O 1
ATOM 5102 N N . HIS B 1 116 ? -1.197 27.219 28.609 1 98.12 116 HIS B N 1
ATOM 5103 C CA . HIS B 1 116 ? -2.221 26.672 29.484 1 98.12 116 HIS B CA 1
ATOM 5104 C C . HIS B 1 116 ? -3.299 25.938 28.703 1 98.12 116 HIS B C 1
ATOM 5106 O O . HIS B 1 116 ? -4.492 26.172 28.906 1 98.12 116 HIS B O 1
ATOM 5112 N N . VAL B 1 117 ? -2.854 25.156 27.812 1 98.31 117 VAL B N 1
ATOM 5113 C CA . VAL B 1 117 ? -3.771 24.328 27.031 1 98.31 117 VAL B CA 1
ATOM 5114 C C . VAL B 1 117 ? -4.215 23.125 27.859 1 98.31 117 VAL B C 1
ATOM 5116 O O . VAL B 1 117 ? -3.385 22.312 28.281 1 98.31 117 VAL B O 1
ATOM 5119 N N . LYS B 1 118 ? -5.516 22.984 28.062 1 98.31 118 LYS B N 1
ATOM 5120 C CA . LYS B 1 118 ? -6.051 21.891 28.859 1 98.31 118 LYS B CA 1
ATOM 5121 C C . LYS B 1 118 ? -5.941 20.562 28.094 1 98.31 118 LYS B C 1
ATOM 5123 O O . LYS B 1 118 ? -6.191 20.516 26.891 1 98.31 118 LYS B O 1
ATOM 5128 N N . ASN B 1 119 ? -5.535 19.562 28.766 1 97.56 119 ASN B N 1
ATOM 5129 C CA . ASN B 1 119 ? -5.34 18.25 28.172 1 97.56 119 ASN B CA 1
ATOM 5130 C C . ASN B 1 119 ? -5.535 17.141 29.203 1 97.56 119 ASN B C 1
ATOM 5132 O O . ASN B 1 119 ? -5.477 17.375 30.406 1 97.56 119 ASN B O 1
ATOM 5136 N N . THR B 1 120 ? -5.832 15.945 28.734 1 97.62 120 THR B N 1
ATOM 5137 C CA . THR B 1 120 ? -6.117 14.789 29.562 1 97.62 120 THR B CA 1
ATOM 5138 C C . THR B 1 120 ? -5.312 13.578 29.094 1 97.62 120 THR B C 1
ATOM 5140 O O . THR B 1 120 ? -5.215 13.312 27.891 1 97.62 120 THR B O 1
ATOM 5143 N N . PRO B 1 121 ? -4.766 12.797 30.109 1 96.31 121 PRO B N 1
ATOM 5144 C CA . PRO B 1 121 ? -4.016 11.602 29.719 1 96.31 121 PRO B CA 1
ATOM 5145 C C . PRO B 1 121 ? -4.871 10.578 28.984 1 96.31 121 PRO B C 1
ATOM 5147 O O . PRO B 1 121 ? -6.027 10.344 29.359 1 96.31 121 PRO B O 1
ATOM 5150 N N . SER B 1 122 ? -4.305 10.031 27.922 1 95.25 122 SER B N 1
ATOM 5151 C CA . SER B 1 122 ? -4.898 8.875 27.266 1 95.25 122 SER B CA 1
ATOM 5152 C C . SER B 1 122 ? -4.43 7.566 27.891 1 95.25 122 SER B C 1
ATOM 5154 O O . SER B 1 122 ? -3.23 7.289 27.938 1 95.25 122 SER B O 1
ATOM 5156 N N . ILE B 1 123 ? -5.391 6.82 28.375 1 95.5 123 ILE B N 1
ATOM 5157 C CA . ILE B 1 123 ? -5.078 5.52 28.953 1 95.5 123 ILE B CA 1
ATOM 5158 C C . ILE B 1 123 ? -5.234 4.43 27.906 1 95.5 123 ILE B C 1
ATOM 5160 O O . ILE B 1 123 ? -6.301 3.824 27.781 1 95.5 123 ILE B O 1
ATOM 5164 N N . TRP B 1 124 ? -4.223 4.027 27.328 1 91.5 124 TRP B N 1
ATOM 5165 C CA . TRP B 1 124 ? -4.199 3.213 26.125 1 91.5 124 TRP B CA 1
ATOM 5166 C C . TRP B 1 124 ? -4.66 1.789 26.422 1 91.5 124 TRP B C 1
ATOM 5168 O O . TRP B 1 124 ? -4.977 1.028 25.5 1 91.5 124 TRP B O 1
ATOM 5178 N N . SER B 1 125 ? -4.668 1.404 27.688 1 92.5 125 SER B N 1
ATOM 5179 C CA . SER B 1 125 ? -5.141 0.074 28.062 1 92.5 125 SER B CA 1
ATOM 5180 C C . SER B 1 125 ? -6.637 0.078 28.359 1 92.5 125 SER B C 1
ATOM 5182 O O . SER B 1 125 ? -7.242 -0.979 28.547 1 92.5 125 SER B O 1
ATOM 5184 N N . ASP B 1 126 ? -7.223 1.25 28.406 1 96.62 126 ASP B N 1
ATOM 5185 C CA . ASP B 1 126 ? -8.648 1.361 28.672 1 96.62 126 ASP B CA 1
ATOM 5186 C C . ASP B 1 126 ? -9.469 1.157 27.406 1 96.62 126 ASP B C 1
ATOM 5188 O O . ASP B 1 126 ? -10.031 2.111 26.859 1 96.62 126 ASP B O 1
ATOM 5192 N N . ILE B 1 127 ? -9.609 -0.126 27.016 1 97.94 127 ILE B N 1
ATOM 5193 C CA . ILE B 1 127 ? -10.172 -0.471 25.703 1 97.94 127 ILE B CA 1
ATOM 5194 C C . ILE B 1 127 ? -11.344 -1.435 25.891 1 97.94 127 ILE B C 1
ATOM 5196 O O . ILE B 1 127 ? -11.258 -2.383 26.672 1 97.94 127 ILE B O 1
ATOM 5200 N N . ASP B 1 128 ? -12.422 -1.143 25.25 1 97.94 128 ASP B N 1
ATOM 5201 C CA . ASP B 1 128 ? -13.484 -2.115 25.031 1 97.94 128 ASP B CA 1
ATOM 5202 C C . ASP B 1 128 ? -13.289 -2.855 23.703 1 97.94 128 ASP B C 1
ATOM 5204 O O . ASP B 1 128 ? -12.883 -2.258 22.719 1 97.94 128 ASP B O 1
ATOM 5208 N N . TYR B 1 129 ? -13.523 -4.184 23.719 1 98.38 129 TYR B N 1
ATOM 5209 C CA . TYR B 1 129 ? -13.18 -5.008 22.562 1 98.38 129 TYR B CA 1
ATOM 5210 C C . TYR B 1 129 ? -14.43 -5.586 21.922 1 98.38 129 TYR B C 1
ATOM 5212 O O . TYR B 1 129 ? -15.25 -6.223 22.594 1 98.38 129 TYR B O 1
ATOM 5220 N N . PHE B 1 130 ? -14.57 -5.355 20.594 1 98.38 130 PHE B N 1
ATOM 5221 C CA . PHE B 1 130 ? -15.672 -5.895 19.812 1 98.38 130 PHE B CA 1
ATOM 5222 C C . PHE B 1 130 ? -15.148 -6.641 18.594 1 98.38 130 PHE B C 1
ATOM 5224 O O . PHE B 1 130 ? -14.164 -6.23 17.984 1 98.38 130 PHE B O 1
ATOM 5231 N N . THR B 1 131 ? -15.773 -7.738 18.203 1 97.19 131 THR B N 1
ATOM 5232 C CA . THR B 1 131 ? -15.531 -8.477 16.969 1 97.19 131 THR B CA 1
ATOM 5233 C C . THR B 1 131 ? -16.828 -8.68 16.203 1 97.19 131 THR B C 1
ATOM 5235 O O . THR B 1 131 ? -17.891 -8.18 16.609 1 97.19 131 THR B O 1
ATOM 5238 N N . GLY B 1 132 ? -16.766 -9.359 15.102 1 92.88 132 GLY B N 1
ATOM 5239 C CA . GLY B 1 132 ? -17.969 -9.688 14.352 1 92.88 132 GLY B CA 1
ATOM 5240 C C . GLY B 1 132 ? -18.984 -10.461 15.172 1 92.88 132 GLY B C 1
ATOM 5241 O O . GLY B 1 132 ? -20.172 -10.5 14.828 1 92.88 132 GLY B O 1
ATOM 5242 N N . ASP B 1 133 ? -18.531 -11 16.25 1 92.56 133 ASP B N 1
ATOM 5243 C CA . ASP B 1 133 ? -19.406 -11.789 17.109 1 92.56 133 ASP B CA 1
ATOM 5244 C C . ASP B 1 133 ? -19.984 -10.938 18.234 1 92.56 133 ASP B C 1
ATOM 5246 O O . ASP B 1 133 ? -20.719 -11.438 19.078 1 92.56 133 ASP B O 1
ATOM 5250 N N . GLY B 1 134 ? -19.672 -9.68 18.203 1 94.44 134 GLY B N 1
ATOM 5251 C CA . GLY B 1 134 ? -20.172 -8.781 19.234 1 94.44 134 GLY B CA 1
ATOM 5252 C C . GLY B 1 134 ? -19.141 -8.445 20.281 1 94.44 134 GLY B C 1
ATOM 5253 O O . GLY B 1 134 ? -17.938 -8.445 20 1 94.44 134 GLY B O 1
ATOM 5254 N N . TRP B 1 135 ? -19.609 -8.078 21.469 1 96.25 135 TRP B N 1
ATOM 5255 C CA . TRP B 1 135 ? -18.734 -7.68 22.562 1 96.25 135 TRP B CA 1
ATOM 5256 C C . TRP B 1 135 ? -17.938 -8.867 23.094 1 96.25 135 TRP B C 1
ATOM 5258 O O . TRP B 1 135 ? -18.516 -9.883 23.484 1 96.25 135 TRP B O 1
ATOM 5268 N N . GLU B 1 136 ? -16.656 -8.766 23.047 1 93.94 136 GLU B N 1
ATOM 5269 C CA . GLU B 1 136 ? -15.797 -9.852 23.516 1 93.94 136 GLU B CA 1
ATOM 5270 C C . GLU B 1 136 ? -15.383 -9.633 24.969 1 93.94 136 GLU B C 1
ATOM 5272 O O . GLU B 1 136 ? -15.18 -10.594 25.703 1 93.94 136 GLU B O 1
ATOM 5277 N N . GLY B 1 137 ? -15.328 -8.367 25.438 1 87.38 137 GLY B N 1
ATOM 5278 C CA . GLY B 1 137 ? -14.805 -8.07 26.75 1 87.38 137 GLY B CA 1
ATOM 5279 C C . GLY B 1 137 ? -13.312 -8.352 26.875 1 87.38 137 GLY B C 1
ATOM 5280 O O . GLY B 1 137 ? -12.648 -8.664 25.891 1 87.38 137 GLY B O 1
ATOM 5281 N N . PRO B 1 138 ? -12.82 -8.211 28.109 1 90.38 138 PRO B N 1
ATOM 5282 C CA . PRO B 1 138 ? -11.391 -8.445 28.312 1 90.38 138 PRO B CA 1
ATOM 5283 C C . PRO B 1 138 ? -11.008 -9.914 28.172 1 90.38 138 PRO B C 1
ATOM 5285 O O . PRO B 1 138 ? -11.812 -10.797 28.484 1 90.38 138 PRO B O 1
ATOM 5288 N N . GLY B 1 139 ? -9.828 -10.141 27.656 1 94.12 139 GLY B N 1
ATOM 5289 C CA . GLY B 1 139 ? -9.266 -11.477 27.609 1 94.12 139 GLY B CA 1
ATOM 5290 C C . GLY B 1 139 ? -9.656 -12.258 26.375 1 94.12 139 GLY B C 1
ATOM 5291 O O . GLY B 1 139 ? -9.352 -13.445 26.25 1 94.12 139 GLY B O 1
ATOM 5292 N N . GLY B 1 140 ? -10.312 -11.586 25.438 1 96.5 140 GLY B N 1
ATOM 5293 C CA . GLY B 1 140 ? -10.727 -12.258 24.219 1 96.5 140 GLY B CA 1
ATOM 5294 C C . GLY B 1 140 ? -9.633 -12.297 23.172 1 96.5 140 GLY B C 1
ATOM 5295 O O . GLY B 1 140 ? -8.484 -11.938 23.438 1 96.5 140 GLY B O 1
ATOM 5296 N N . ARG B 1 141 ? -9.969 -12.828 21.969 1 97.25 141 ARG B N 1
ATOM 5297 C CA . ARG B 1 141 ? -9.031 -13.047 20.875 1 97.25 141 ARG B CA 1
ATOM 5298 C C . ARG B 1 141 ? -8.422 -11.734 20.391 1 97.25 141 ARG B C 1
ATOM 5300 O O . ARG B 1 141 ? -7.246 -11.68 20.031 1 97.25 141 ARG B O 1
ATOM 5307 N N . LEU B 1 142 ? -9.281 -10.75 20.328 1 98.38 142 LEU B N 1
ATOM 5308 C CA . LEU B 1 142 ? -8.797 -9.453 19.859 1 98.38 142 LEU B CA 1
ATOM 5309 C C . LEU B 1 142 ? -7.766 -8.883 20.828 1 98.38 142 LEU B C 1
ATOM 5311 O O . LEU B 1 142 ? -6.699 -8.43 20.406 1 98.38 142 LEU B O 1
ATOM 5315 N N . GLN B 1 143 ? -8.062 -8.875 22.125 1 98 143 GLN B N 1
ATOM 5316 C CA . GLN B 1 143 ? -7.078 -8.406 23.094 1 98 143 GLN B CA 1
ATOM 5317 C C . GLN B 1 143 ? -5.797 -9.234 23.031 1 98 143 GLN B C 1
ATOM 5319 O O . GLN B 1 143 ? -4.695 -8.695 23.141 1 98 143 GLN B O 1
ATOM 5324 N N . GLU B 1 144 ? -5.941 -10.523 22.891 1 97.88 144 GLU B N 1
ATOM 5325 C CA . GLU B 1 144 ? -4.773 -11.391 22.781 1 97.88 144 GLU B CA 1
ATOM 5326 C C . GLU B 1 144 ? -3.896 -11 21.594 1 97.88 144 GLU B C 1
ATOM 5328 O O . GLU B 1 144 ? -2.672 -10.945 21.719 1 97.88 144 GLU B O 1
ATOM 5333 N N . ALA B 1 145 ? -4.559 -10.797 20.469 1 98.38 145 ALA B N 1
ATOM 5334 C CA . ALA B 1 145 ? -3.82 -10.375 19.266 1 98.38 145 ALA B CA 1
ATOM 5335 C C . ALA B 1 145 ? -3.109 -9.047 19.516 1 98.38 145 ALA B C 1
ATOM 5337 O O . ALA B 1 145 ? -1.954 -8.875 19.109 1 98.38 145 ALA B O 1
ATOM 5338 N N . MET B 1 146 ? -3.773 -8.125 20.141 1 97.94 146 MET B N 1
ATOM 5339 C CA . MET B 1 146 ? -3.205 -6.812 20.422 1 97.94 146 MET B CA 1
ATOM 5340 C C . MET B 1 146 ? -2.029 -6.93 21.391 1 97.94 146 MET B C 1
ATOM 5342 O O . MET B 1 146 ? -0.992 -6.297 21.188 1 97.94 146 MET B O 1
ATOM 5346 N N . ASP B 1 147 ? -2.172 -7.738 22.406 1 97.56 147 ASP B N 1
ATOM 5347 C CA . ASP B 1 147 ? -1.089 -7.961 23.359 1 97.56 147 ASP B CA 1
ATOM 5348 C C . ASP B 1 147 ? 0.127 -8.586 22.672 1 97.56 147 ASP B C 1
ATOM 5350 O O . ASP B 1 147 ? 1.263 -8.172 22.922 1 97.56 147 ASP B O 1
ATOM 5354 N N . ARG B 1 148 ? -0.129 -9.547 21.859 1 98 148 ARG B N 1
ATOM 5355 C CA . ARG B 1 148 ? 0.964 -10.203 21.141 1 98 148 ARG B CA 1
ATOM 5356 C C . ARG B 1 148 ? 1.716 -9.203 20.266 1 98 148 ARG B C 1
ATOM 5358 O O . ARG B 1 148 ? 2.949 -9.18 20.266 1 98 148 ARG B O 1
ATOM 5365 N N . PHE B 1 149 ? 0.978 -8.453 19.516 1 98.12 149 PHE B N 1
ATOM 5366 C CA . PHE B 1 149 ? 1.61 -7.473 18.641 1 98.12 149 PHE B CA 1
ATOM 5367 C C . PHE B 1 149 ? 2.41 -6.461 19.453 1 98.12 149 PHE B C 1
ATOM 5369 O O . PHE B 1 149 ? 3.586 -6.219 19.172 1 98.12 149 PHE B O 1
ATOM 5376 N N . GLY B 1 150 ? 1.785 -5.824 20.438 1 95.62 150 GLY B N 1
ATOM 5377 C CA . GLY B 1 150 ? 2.373 -4.719 21.172 1 95.62 150 GLY B CA 1
ATOM 5378 C C . GLY B 1 150 ? 3.527 -5.148 22.062 1 95.62 150 GLY B C 1
ATOM 5379 O O . GLY B 1 150 ? 4.535 -4.445 22.156 1 95.62 150 GLY B O 1
ATOM 5380 N N . GLU B 1 151 ? 3.482 -6.297 22.641 1 94.19 151 GLU B N 1
ATOM 5381 C CA . GLU B 1 151 ? 4.438 -6.699 23.672 1 94.19 151 GLU B CA 1
ATOM 5382 C C . GLU B 1 151 ? 5.555 -7.551 23.094 1 94.19 151 GLU B C 1
ATOM 5384 O O . GLU B 1 151 ? 6.676 -7.562 23.609 1 94.19 151 GLU B O 1
ATOM 5389 N N . GLN B 1 152 ? 5.242 -8.211 22.031 1 96.5 152 GLN B N 1
ATOM 5390 C CA . GLN B 1 152 ? 6.234 -9.156 21.531 1 96.5 152 GLN B CA 1
ATOM 5391 C C . GLN B 1 152 ? 6.715 -8.75 20.141 1 96.5 152 GLN B C 1
ATOM 5393 O O . GLN B 1 152 ? 7.906 -8.508 19.938 1 96.5 152 GLN B O 1
ATOM 5398 N N . VAL B 1 153 ? 5.82 -8.633 19.25 1 97.81 153 VAL B N 1
ATOM 5399 C CA . VAL B 1 153 ? 6.156 -8.469 17.844 1 97.81 153 VAL B CA 1
ATOM 5400 C C . VAL B 1 153 ? 6.855 -7.125 17.625 1 97.81 153 VAL B C 1
ATOM 5402 O O . VAL B 1 153 ? 7.91 -7.062 17 1 97.81 153 VAL B O 1
ATOM 5405 N N . PHE B 1 154 ? 6.238 -6.07 18.141 1 95.88 154 PHE B N 1
ATOM 5406 C CA . PHE B 1 154 ? 6.805 -4.746 17.922 1 95.88 154 PHE B CA 1
ATOM 5407 C C . PHE B 1 154 ? 8.18 -4.633 18.562 1 95.88 154 PHE B C 1
ATOM 5409 O O . PHE B 1 154 ? 9.078 -3.984 18 1 95.88 154 PHE B O 1
ATOM 5416 N N . HIS B 1 155 ? 8.352 -5.227 19.703 1 95.31 155 HIS B N 1
ATOM 5417 C CA . HIS B 1 155 ? 9.648 -5.234 20.375 1 95.31 155 HIS B CA 1
ATOM 5418 C C . HIS B 1 155 ? 10.711 -5.914 19.516 1 95.31 155 HIS B C 1
ATOM 5420 O O . HIS B 1 155 ? 11.805 -5.371 19.344 1 95.31 155 HIS B O 1
ATOM 5426 N N . LYS B 1 156 ? 10.367 -7.047 19.031 1 97.38 156 LYS B N 1
ATOM 5427 C CA . LYS B 1 156 ? 11.281 -7.773 18.156 1 97.38 156 LYS B CA 1
ATOM 5428 C C . LYS B 1 156 ? 11.586 -6.969 16.891 1 97.38 156 LYS B C 1
ATOM 5430 O O . LYS B 1 156 ? 12.734 -6.938 16.438 1 97.38 156 LYS B O 1
ATOM 5435 N N . ALA B 1 157 ? 10.594 -6.379 16.375 1 97.88 157 ALA B N 1
ATOM 5436 C CA . ALA B 1 157 ? 10.758 -5.555 15.18 1 97.88 157 ALA B CA 1
ATOM 5437 C C . ALA B 1 157 ? 11.68 -4.375 15.453 1 97.88 157 ALA B C 1
ATOM 5439 O O . ALA B 1 157 ? 12.531 -4.043 14.617 1 97.88 157 ALA B O 1
ATOM 5440 N N . SER B 1 158 ? 11.5 -3.734 16.562 1 96.62 158 SER B N 1
ATOM 5441 C CA . SER B 1 158 ? 12.328 -2.594 16.938 1 96.62 158 SER B CA 1
ATOM 5442 C C . SER B 1 158 ? 13.797 -2.998 17.062 1 96.62 158 SER B C 1
ATOM 5444 O O . SER B 1 158 ? 14.688 -2.279 16.594 1 96.62 158 SER B O 1
ATOM 5446 N N . ILE B 1 159 ? 14.031 -4.121 17.625 1 96.44 159 ILE B N 1
ATOM 5447 C CA . ILE B 1 159 ? 15.383 -4.637 17.766 1 96.44 159 ILE B CA 1
ATOM 5448 C C . ILE B 1 159 ? 15.984 -4.906 16.391 1 96.44 159 ILE B C 1
ATOM 5450 O O . ILE B 1 159 ? 17.125 -4.531 16.125 1 96.44 159 ILE B O 1
ATOM 5454 N N . GLU B 1 160 ? 15.195 -5.48 15.586 1 96.88 160 GLU B N 1
ATOM 5455 C CA . GLU B 1 160 ? 15.672 -5.809 14.242 1 96.88 160 GLU B CA 1
ATOM 5456 C C . GLU B 1 160 ? 15.961 -4.547 13.438 1 96.88 160 GLU B C 1
ATOM 5458 O O . GLU B 1 160 ? 16.953 -4.484 12.703 1 96.88 160 GLU B O 1
ATOM 5463 N N . ALA B 1 161 ? 15.164 -3.586 13.539 1 97.31 161 ALA B N 1
ATOM 5464 C CA . ALA B 1 161 ? 15.398 -2.318 12.852 1 97.31 161 ALA B CA 1
ATOM 5465 C C . ALA B 1 161 ? 16.719 -1.684 13.297 1 97.31 161 ALA B C 1
ATOM 5467 O O . ALA B 1 161 ? 17.5 -1.212 12.469 1 97.31 161 ALA B O 1
ATOM 5468 N N . GLY B 1 162 ? 16.922 -1.637 14.594 1 95.62 162 GLY B N 1
ATOM 5469 C CA . GLY B 1 162 ? 18.172 -1.11 15.125 1 95.62 162 GLY B CA 1
ATOM 5470 C C . GLY B 1 162 ? 19.391 -1.862 14.633 1 95.62 162 GLY B C 1
ATOM 5471 O O . GLY B 1 162 ? 20.406 -1.251 14.266 1 95.62 162 GLY B O 1
ATOM 5472 N N . ARG B 1 163 ? 19.281 -3.186 14.648 1 96 163 ARG B N 1
ATOM 5473 C CA . ARG B 1 163 ? 20.375 -4.023 14.172 1 96 163 ARG B CA 1
ATOM 5474 C C . ARG B 1 163 ? 20.703 -3.734 12.711 1 96 163 ARG B C 1
ATOM 5476 O O . ARG B 1 163 ? 21.859 -3.582 12.344 1 96 163 ARG B O 1
ATOM 5483 N N . ARG B 1 164 ? 19.719 -3.643 11.914 1 95.38 164 ARG B N 1
ATOM 5484 C CA . ARG B 1 164 ? 19.906 -3.383 10.484 1 95.38 164 ARG B CA 1
ATOM 5485 C C . ARG B 1 164 ? 20.547 -2.02 10.258 1 95.38 164 ARG B C 1
ATOM 5487 O O . ARG B 1 164 ? 21.438 -1.882 9.406 1 95.38 164 ARG B O 1
ATOM 5494 N N . GLU B 1 165 ? 20.031 -1.077 10.938 1 93.75 165 GLU B N 1
ATOM 5495 C CA . GLU B 1 165 ? 20.594 0.262 10.82 1 93.75 165 GLU B CA 1
ATOM 5496 C C . GLU B 1 165 ? 22.078 0.266 11.195 1 93.75 165 GLU B C 1
ATOM 5498 O O . GLU B 1 165 ? 22.891 0.866 10.492 1 93.75 165 GLU B O 1
ATOM 5503 N N . GLN B 1 166 ? 22.422 -0.389 12.242 1 94.62 166 GLN B N 1
ATOM 5504 C CA . GLN B 1 166 ? 23.797 -0.463 12.719 1 94.62 166 GLN B CA 1
ATOM 5505 C C . GLN B 1 166 ? 24.688 -1.151 11.688 1 94.62 166 GLN B C 1
ATOM 5507 O O . GLN B 1 166 ? 25.859 -0.783 11.531 1 94.62 166 GLN B O 1
ATOM 5512 N N . LEU B 1 167 ? 24.141 -2.115 11.016 1 94.75 167 LEU B N 1
ATOM 5513 C CA . LEU B 1 167 ? 24.906 -2.895 10.055 1 94.75 167 LEU B CA 1
ATOM 5514 C C . LEU B 1 167 ? 24.922 -2.213 8.688 1 94.75 167 LEU B C 1
ATOM 5516 O O . LEU B 1 167 ? 25.578 -2.691 7.758 1 94.75 167 LEU B O 1
ATOM 5520 N N . GLY B 1 168 ? 24.203 -1.131 8.531 1 91.81 168 GLY B N 1
ATOM 5521 C CA . GLY B 1 168 ? 24.156 -0.408 7.27 1 91.81 168 GLY B CA 1
ATOM 5522 C C . GLY B 1 168 ? 23.391 -1.142 6.188 1 91.81 168 GLY B C 1
ATOM 5523 O O . GLY B 1 168 ? 23.672 -0.988 5 1 91.81 168 GLY B O 1
ATOM 5524 N N . LEU B 1 169 ? 22.422 -2.029 6.59 1 91.56 169 LEU B N 1
ATOM 5525 C CA . LEU B 1 169 ? 21.594 -2.752 5.633 1 91.56 169 LEU B CA 1
ATOM 5526 C C . LEU B 1 169 ? 20.5 -1.849 5.066 1 91.56 169 LEU B C 1
ATOM 5528 O O . LEU B 1 169 ? 20.078 -0.893 5.723 1 91.56 169 LEU B O 1
ATOM 5532 N N . PRO B 1 170 ? 20.094 -2.145 3.828 1 89.62 170 PRO B N 1
ATOM 5533 C CA . PRO B 1 170 ? 18.984 -1.354 3.262 1 89.62 170 PRO B CA 1
ATOM 5534 C C . PRO B 1 170 ? 17.703 -1.471 4.07 1 89.62 170 PRO B C 1
ATOM 5536 O O . PRO B 1 170 ? 17.422 -2.523 4.652 1 89.62 170 PRO B O 1
ATOM 5539 N N . ASP B 1 171 ? 16.969 -0.384 4.078 1 94.31 171 ASP B N 1
ATOM 5540 C CA . ASP B 1 171 ? 15.664 -0.413 4.738 1 94.31 171 ASP B CA 1
ATOM 5541 C C . ASP B 1 171 ? 14.719 -1.383 4.039 1 94.31 171 ASP B C 1
ATOM 5543 O O . ASP B 1 171 ? 14.984 -1.824 2.92 1 94.31 171 ASP B O 1
ATOM 5547 N N . LEU B 1 172 ? 13.68 -1.864 4.754 1 97.25 172 LEU B N 1
ATOM 5548 C CA . LEU B 1 172 ? 12.625 -2.732 4.25 1 97.25 172 LEU B CA 1
ATOM 5549 C C . LEU B 1 172 ? 11.258 -2.057 4.379 1 97.25 172 LEU B C 1
ATOM 5551 O O . LEU B 1 172 ? 11.164 -0.939 4.895 1 97.25 172 LEU B O 1
ATOM 5555 N N . SER B 1 173 ? 10.234 -2.682 3.787 1 97.94 173 SER B N 1
ATOM 5556 C CA . SER B 1 173 ? 8.883 -2.291 4.18 1 97.94 173 SER B CA 1
ATOM 5557 C C . SER B 1 173 ? 8.578 -2.729 5.609 1 97.94 173 SER B C 1
ATOM 5559 O O . SER B 1 173 ? 9.164 -3.691 6.109 1 97.94 173 SER B O 1
ATOM 5561 N N . MET B 1 174 ? 7.688 -2.01 6.227 1 98.5 174 MET B N 1
ATOM 5562 C CA . MET B 1 174 ? 7.258 -2.418 7.559 1 98.5 174 MET B CA 1
ATOM 5563 C C . MET B 1 174 ? 6.656 -3.82 7.531 1 98.5 174 MET B C 1
ATOM 5565 O O . MET B 1 174 ? 6.836 -4.598 8.469 1 98.5 174 MET B O 1
ATOM 5569 N N . ARG B 1 175 ? 5.953 -4.207 6.484 1 98.25 175 ARG B N 1
ATOM 5570 C CA . ARG B 1 175 ? 5.418 -5.555 6.336 1 98.25 175 ARG B CA 1
ATOM 5571 C C . ARG B 1 175 ? 6.527 -6.598 6.414 1 98.25 175 ARG B C 1
ATOM 5573 O O . ARG B 1 175 ? 6.391 -7.605 7.113 1 98.25 175 ARG B O 1
ATOM 5580 N N . ALA B 1 176 ? 7.602 -6.352 5.711 1 98.19 176 ALA B N 1
ATOM 5581 C CA . ALA B 1 176 ? 8.727 -7.277 5.738 1 98.19 176 ALA B CA 1
ATOM 5582 C C . ALA B 1 176 ? 9.344 -7.359 7.133 1 98.19 176 ALA B C 1
ATOM 5584 O O . ALA B 1 176 ? 9.648 -8.453 7.617 1 98.19 176 ALA B O 1
ATOM 5585 N N . GLY B 1 177 ? 9.516 -6.168 7.75 1 98.38 177 GLY B N 1
ATOM 5586 C CA . GLY B 1 177 ? 10.047 -6.148 9.102 1 98.38 177 GLY B CA 1
ATOM 5587 C C . GLY B 1 177 ? 9.188 -6.922 10.086 1 98.38 177 GLY B C 1
ATOM 5588 O O . GLY B 1 177 ? 9.711 -7.656 10.93 1 98.38 177 GLY B O 1
ATOM 5589 N N . LEU B 1 178 ? 7.891 -6.77 9.977 1 98.56 178 LEU B N 1
ATOM 5590 C CA . LEU B 1 178 ? 6.973 -7.473 10.867 1 98.56 178 LEU B CA 1
ATOM 5591 C C . LEU B 1 178 ? 7.012 -8.977 10.609 1 98.56 178 LEU B C 1
ATOM 5593 O O . LEU B 1 178 ? 6.945 -9.773 11.547 1 98.56 178 LEU B O 1
ATOM 5597 N N . ARG B 1 179 ? 7.109 -9.359 9.344 1 97.81 179 ARG B N 1
ATOM 5598 C CA . ARG B 1 179 ? 7.238 -10.781 9.039 1 97.81 179 ARG B CA 1
ATOM 5599 C C . ARG B 1 179 ? 8.484 -11.375 9.688 1 97.81 179 ARG B C 1
ATOM 5601 O O . ARG B 1 179 ? 8.43 -12.461 10.273 1 97.81 179 ARG B O 1
ATOM 5608 N N . LEU B 1 180 ? 9.594 -10.648 9.594 1 97.31 180 LEU B N 1
ATOM 5609 C CA . LEU B 1 180 ? 10.844 -11.109 10.172 1 97.31 180 LEU B CA 1
ATOM 5610 C C . LEU B 1 180 ? 10.742 -11.188 11.695 1 97.31 180 LEU B C 1
ATOM 5612 O O . LEU B 1 180 ? 11.469 -11.961 12.328 1 97.31 180 LEU B O 1
ATOM 5616 N N . ALA B 1 181 ? 9.812 -10.391 12.203 1 97.69 181 ALA B N 1
ATOM 5617 C CA . ALA B 1 181 ? 9.578 -10.398 13.648 1 97.69 181 ALA B CA 1
ATOM 5618 C C . ALA B 1 181 ? 8.523 -11.43 14.031 1 97.69 181 ALA B C 1
ATOM 5620 O O . ALA B 1 181 ? 8.086 -11.477 15.18 1 97.69 181 ALA B O 1
ATOM 5621 N N . GLY B 1 182 ? 8.062 -12.227 13.094 1 96.25 182 GLY B N 1
ATOM 5622 C CA . GLY B 1 182 ? 7.16 -13.336 13.375 1 96.25 182 GLY B CA 1
ATOM 5623 C C . GLY B 1 182 ? 5.695 -12.953 13.273 1 96.25 182 GLY B C 1
ATOM 5624 O O . GLY B 1 182 ? 4.84 -13.586 13.898 1 96.25 182 GLY B O 1
ATOM 5625 N N . TRP B 1 183 ? 5.391 -11.867 12.539 1 98.06 183 TRP B N 1
ATOM 5626 C CA . TRP B 1 183 ? 4.012 -11.406 12.445 1 98.06 183 TRP B CA 1
ATOM 5627 C C . TRP B 1 183 ? 3.512 -11.453 11.008 1 98.06 183 TRP B C 1
ATOM 5629 O O . TRP B 1 183 ? 3.912 -10.641 10.172 1 98.06 183 TRP B O 1
ATOM 5639 N N . THR B 1 184 ? 2.666 -12.344 10.664 1 96.81 184 THR B N 1
ATOM 5640 C CA . THR B 1 184 ? 1.891 -12.469 9.438 1 96.81 184 THR B CA 1
ATOM 5641 C C . THR B 1 184 ? 0.413 -12.688 9.75 1 96.81 184 THR B C 1
ATOM 5643 O O . THR B 1 184 ? -0.028 -13.82 9.93 1 96.81 184 THR B O 1
ATOM 5646 N N . PRO B 1 185 ? -0.36 -11.641 9.742 1 96.75 185 PRO B N 1
ATOM 5647 C CA . PRO B 1 185 ? -1.747 -11.75 10.203 1 96.75 185 PRO B CA 1
ATOM 5648 C C . PRO B 1 185 ? -2.594 -12.656 9.305 1 96.75 185 PRO B C 1
ATOM 5650 O O . PRO B 1 185 ? -2.422 -12.656 8.086 1 96.75 185 PRO B O 1
ATOM 5653 N N . LEU B 1 186 ? -3.535 -13.367 9.922 1 94.62 186 LEU B N 1
ATOM 5654 C CA . LEU B 1 186 ? -4.43 -14.281 9.211 1 94.62 186 LEU B CA 1
ATOM 5655 C C . LEU B 1 186 ? -5.879 -14.039 9.617 1 94.62 186 LEU B C 1
ATOM 5657 O O . LEU B 1 186 ? -6.801 -14.352 8.859 1 94.62 186 LEU B O 1
ATOM 5661 N N . THR B 1 187 ? -6.078 -13.492 10.828 1 96.44 187 THR B N 1
ATOM 5662 C CA . THR B 1 187 ? -7.426 -13.32 11.359 1 96.44 187 THR B CA 1
ATOM 5663 C C . THR B 1 187 ? -7.805 -11.844 11.398 1 96.44 187 THR B C 1
ATOM 5665 O O . THR B 1 187 ? -6.934 -10.969 11.336 1 96.44 187 THR B O 1
ATOM 5668 N N . SER B 1 188 ? -9.125 -11.625 11.5 1 97.5 188 SER B N 1
ATOM 5669 C CA . SER B 1 188 ? -9.594 -10.25 11.602 1 97.5 188 SER B CA 1
ATOM 5670 C C . SER B 1 188 ? -9.039 -9.555 12.836 1 97.5 188 SER B C 1
ATOM 5672 O O . SER B 1 188 ? -8.734 -8.359 12.805 1 97.5 188 SER B O 1
ATOM 5674 N N . GLU B 1 189 ? -8.844 -10.305 13.914 1 98.38 189 GLU B N 1
ATOM 5675 C CA . GLU B 1 189 ? -8.273 -9.781 15.148 1 98.38 189 GLU B CA 1
ATOM 5676 C C . GLU B 1 189 ? -6.828 -9.344 14.953 1 98.38 189 GLU B C 1
ATOM 5678 O O . GLU B 1 189 ? -6.434 -8.266 15.398 1 98.38 189 GLU B O 1
ATOM 5683 N N . GLU B 1 190 ? -6.082 -10.148 14.242 1 98.31 190 GLU B N 1
ATOM 5684 C CA . GLU B 1 190 ? -4.676 -9.828 14.008 1 98.31 190 GLU B CA 1
ATOM 5685 C C . GLU B 1 190 ? -4.531 -8.617 13.094 1 98.31 190 GLU B C 1
ATOM 5687 O O . GLU B 1 190 ? -3.668 -7.77 13.312 1 98.31 190 GLU B O 1
ATOM 5692 N N . PHE B 1 191 ? -5.387 -8.562 12.117 1 98.19 191 PHE B N 1
ATOM 5693 C CA . PHE B 1 191 ? -5.363 -7.406 11.227 1 98.19 191 PHE B CA 1
ATOM 5694 C C . PHE B 1 191 ? -5.723 -6.133 11.984 1 98.19 191 PHE B C 1
ATOM 5696 O O . PHE B 1 191 ? -5.16 -5.07 11.727 1 98.19 191 PHE B O 1
ATOM 5703 N N . THR B 1 192 ? -6.672 -6.23 12.852 1 98.62 192 THR B N 1
ATOM 5704 C CA . THR B 1 192 ? -7.094 -5.078 13.633 1 98.62 192 THR B CA 1
ATOM 5705 C C . THR B 1 192 ? -6 -4.66 14.617 1 98.62 192 THR B C 1
ATOM 5707 O O . THR B 1 192 ? -5.766 -3.465 14.812 1 98.62 192 THR B O 1
ATOM 5710 N N . ALA B 1 193 ? -5.324 -5.66 15.219 1 98.62 193 ALA B N 1
ATOM 5711 C CA . ALA B 1 193 ? -4.18 -5.363 16.078 1 98.62 193 ALA B CA 1
ATOM 5712 C C . ALA B 1 193 ? -3.111 -4.582 15.32 1 98.62 193 ALA B C 1
ATOM 5714 O O . ALA B 1 193 ? -2.578 -3.592 15.82 1 98.62 193 ALA B O 1
ATOM 5715 N N . GLU B 1 194 ? -2.852 -5.051 14.18 1 98.38 194 GLU B N 1
ATOM 5716 C CA . GLU B 1 194 ? -1.878 -4.379 13.32 1 98.38 194 GLU B CA 1
ATOM 5717 C C . GLU B 1 194 ? -2.307 -2.947 13.016 1 98.38 194 GLU B C 1
ATOM 5719 O O . GLU B 1 194 ? -1.491 -2.025 13.078 1 98.38 194 GLU B O 1
ATOM 5724 N N . TYR B 1 195 ? -3.557 -2.766 12.648 1 98.31 195 TYR B N 1
ATOM 5725 C CA . TYR B 1 195 ? -4.078 -1.429 12.391 1 98.31 195 TYR B CA 1
ATOM 5726 C C . TYR B 1 195 ? -3.92 -0.536 13.617 1 98.31 195 TYR B C 1
ATOM 5728 O O . TYR B 1 195 ? -3.461 0.604 13.5 1 98.31 195 TYR B O 1
ATOM 5736 N N . PHE B 1 196 ? -4.301 -1.002 14.734 1 98.31 196 PHE B N 1
ATOM 5737 C CA . PHE B 1 196 ? -4.297 -0.225 15.969 1 98.31 196 PHE B CA 1
ATOM 5738 C C . PHE B 1 196 ? -2.893 0.283 16.281 1 98.31 196 PHE B C 1
ATOM 5740 O O . PHE B 1 196 ? -2.715 1.451 16.625 1 98.31 196 PHE B O 1
ATOM 5747 N N . TYR B 1 197 ? -1.925 -0.567 16.062 1 97.25 197 TYR B N 1
ATOM 5748 C CA . TYR B 1 197 ? -0.582 -0.224 16.516 1 97.25 197 TYR B CA 1
ATOM 5749 C C . TYR B 1 197 ? 0.21 0.462 15.414 1 97.25 197 TYR B C 1
ATOM 5751 O O . TYR B 1 197 ? 1.119 1.249 15.688 1 97.25 197 TYR B O 1
ATOM 5759 N N . HIS B 1 198 ? -0.13 0.212 14.211 1 97.94 198 HIS B N 1
ATOM 5760 C CA . HIS B 1 198 ? 0.705 0.755 13.148 1 97.94 198 HIS B CA 1
ATOM 5761 C C . HIS B 1 198 ? -0.04 1.824 12.352 1 97.94 198 HIS B C 1
ATOM 5763 O O . HIS B 1 198 ? 0.385 2.98 12.312 1 97.94 198 HIS B O 1
ATOM 5769 N N . ASP B 1 199 ? -1.161 1.463 11.758 1 98.12 199 ASP B N 1
ATOM 5770 C CA . ASP B 1 199 ? -1.871 2.385 10.875 1 98.12 199 ASP B CA 1
ATOM 5771 C C . ASP B 1 199 ? -2.355 3.613 11.641 1 98.12 199 ASP B C 1
ATOM 5773 O O . ASP B 1 199 ? -2.262 4.738 11.148 1 98.12 199 ASP B O 1
ATOM 5777 N N . TRP B 1 200 ? -2.9 3.33 12.805 1 97.44 200 TRP B N 1
ATOM 5778 C CA . TRP B 1 200 ? -3.457 4.414 13.609 1 97.44 200 TRP B CA 1
ATOM 5779 C C . TRP B 1 200 ? -2.365 5.383 14.039 1 97.44 200 TRP B C 1
ATOM 5781 O O . TRP B 1 200 ? -2.643 6.551 14.32 1 97.44 200 TRP B O 1
ATOM 5791 N N . GLU B 1 201 ? -1.153 4.926 14.023 1 95.25 201 GLU B N 1
ATOM 5792 C CA . GLU B 1 201 ? -0.035 5.801 14.367 1 95.25 201 GLU B CA 1
ATOM 5793 C C . GLU B 1 201 ? 0.574 6.434 13.117 1 95.25 201 GLU B C 1
ATOM 5795 O O . GLU B 1 201 ? 0.904 7.621 13.117 1 95.25 201 GLU B O 1
ATOM 5800 N N . MET B 1 202 ? 0.646 5.648 12.039 1 96.31 202 MET B N 1
ATOM 5801 C CA . MET B 1 202 ? 1.479 6.07 10.914 1 96.31 202 MET B CA 1
ATOM 5802 C C . MET B 1 202 ? 0.621 6.504 9.734 1 96.31 202 MET B C 1
ATOM 5804 O O . MET B 1 202 ? 1.135 7.043 8.75 1 96.31 202 MET B O 1
ATOM 5808 N N . GLY B 1 203 ? -0.621 6.254 9.82 1 96.75 203 GLY B N 1
ATOM 5809 C CA . GLY B 1 203 ? -1.558 6.766 8.828 1 96.75 203 GLY B CA 1
ATOM 5810 C C . GLY B 1 203 ? -1.595 5.941 7.559 1 96.75 203 GLY B C 1
ATOM 5811 O O . GLY B 1 203 ? -2.322 6.27 6.617 1 96.75 203 GLY B O 1
ATOM 5812 N N . GLU B 1 204 ? -0.793 4.938 7.418 1 96.62 204 GLU B N 1
ATOM 5813 C CA . GLU B 1 204 ? -0.797 4.082 6.234 1 96.62 204 GLU B CA 1
ATOM 5814 C C . GLU B 1 204 ? -0.495 2.631 6.602 1 96.62 204 GLU B C 1
ATOM 5816 O O . GLU B 1 204 ? -0.194 2.328 7.758 1 96.62 204 GLU B O 1
ATOM 5821 N N . THR B 1 205 ? -0.606 1.668 5.637 1 97.56 205 THR B N 1
ATOM 5822 C CA . THR B 1 205 ? -0.462 0.241 5.898 1 97.56 205 THR B CA 1
ATOM 5823 C C . THR B 1 205 ? 1.012 -0.145 5.996 1 97.56 205 THR B C 1
ATOM 5825 O O . THR B 1 205 ? 1.879 0.565 5.484 1 97.56 205 THR B O 1
ATOM 5828 N N . PRO B 1 206 ? 1.287 -1.311 6.625 1 97.88 206 PRO B N 1
ATOM 5829 C CA . PRO B 1 206 ? 2.678 -1.739 6.789 1 97.88 206 PRO B CA 1
ATOM 5830 C C . PRO B 1 206 ? 3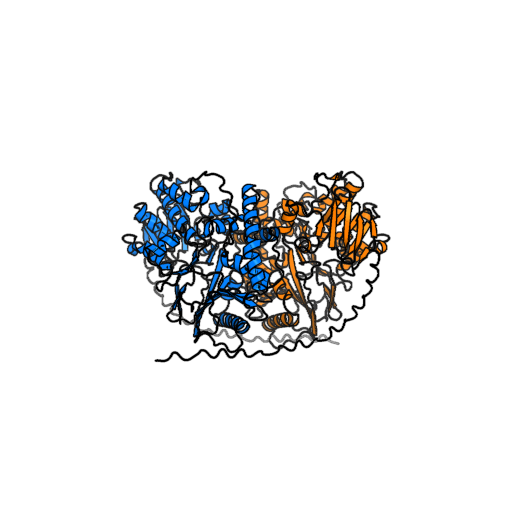.387 -1.977 5.457 1 97.88 206 PRO B C 1
ATOM 5832 O O . PRO B 1 206 ? 4.605 -1.817 5.367 1 97.88 206 PRO B O 1
ATOM 5835 N N . VAL B 1 207 ? 2.652 -2.361 4.402 1 97.19 207 VAL B N 1
ATOM 5836 C CA . VAL B 1 207 ? 3.301 -2.635 3.123 1 97.19 207 VAL B CA 1
ATOM 5837 C C . VAL B 1 207 ? 3.736 -1.322 2.475 1 97.19 207 VAL B C 1
ATOM 5839 O O . VAL B 1 207 ? 4.699 -1.294 1.7 1 97.19 207 VAL B O 1
ATOM 5842 N N . GLU B 1 208 ? 3.131 -0.197 2.877 1 97.12 208 GLU B N 1
ATOM 5843 C CA . GLU B 1 208 ? 3.449 1.116 2.322 1 97.12 208 GLU B CA 1
ATOM 5844 C C . GLU B 1 208 ? 4.566 1.792 3.113 1 97.12 208 GLU B C 1
ATOM 5846 O O . GLU B 1 208 ? 5.344 2.572 2.557 1 97.12 208 GLU B O 1
ATOM 5851 N N . SER B 1 209 ? 4.668 1.506 4.363 1 97.88 209 SER B N 1
ATOM 5852 C CA . SER B 1 209 ? 5.613 2.174 5.254 1 97.88 209 SER B CA 1
ATOM 5853 C C . SER B 1 209 ? 7.004 1.56 5.145 1 97.88 209 SER B C 1
ATOM 5855 O O . SER B 1 209 ? 7.141 0.349 4.961 1 97.88 209 SER B O 1
ATOM 5857 N N . GLY B 1 210 ? 8.031 2.479 5.297 1 97.38 210 GLY B N 1
ATOM 5858 C CA . GLY B 1 210 ? 9.375 1.961 5.523 1 97.38 210 GLY B CA 1
ATOM 5859 C C . GLY B 1 210 ? 9.57 1.405 6.922 1 97.38 210 GLY B C 1
ATOM 5860 O O . GLY B 1 210 ? 8.844 1.767 7.848 1 97.38 210 GLY B O 1
ATOM 5861 N N . PHE B 1 211 ? 10.508 0.54 7.078 1 98.38 211 PHE B N 1
ATOM 5862 C CA . PHE B 1 211 ? 10.695 -0.19 8.328 1 98.38 211 PHE B CA 1
ATOM 5863 C C . PHE B 1 211 ? 11.609 0.578 9.273 1 98.38 211 PHE B C 1
ATOM 5865 O O . PHE B 1 211 ? 11.164 1.093 10.297 1 98.38 211 PHE B O 1
ATOM 5872 N N . ILE B 1 212 ? 12.852 0.81 8.93 1 97.12 212 ILE B N 1
ATOM 5873 C CA . ILE B 1 212 ? 13.836 1.453 9.789 1 97.12 212 ILE B CA 1
ATOM 5874 C C . ILE B 1 212 ? 13.406 2.887 10.086 1 97.12 212 ILE B C 1
ATOM 5876 O O . ILE B 1 212 ? 13.375 3.303 11.25 1 97.12 212 ILE B O 1
ATOM 5880 N N . GLY B 1 213 ? 13.031 3.627 9.039 1 95.31 213 GLY B N 1
ATOM 5881 C CA . GLY B 1 213 ? 12.625 5.012 9.219 1 95.31 213 GLY B CA 1
ATOM 5882 C C . GLY B 1 213 ? 11.438 5.168 10.148 1 95.31 213 GLY B C 1
ATOM 5883 O O . GLY B 1 213 ? 11.422 6.062 11 1 95.31 213 GLY B O 1
ATOM 5884 N N . THR B 1 214 ? 10.453 4.301 10.008 1 97.19 214 THR B N 1
ATOM 5885 C CA . THR B 1 214 ? 9.25 4.359 10.828 1 97.19 214 THR B CA 1
ATOM 5886 C C . THR B 1 214 ? 9.562 4.039 12.289 1 97.19 214 THR B C 1
ATOM 5888 O O . THR B 1 214 ? 9.102 4.727 13.195 1 97.19 214 THR B O 1
ATOM 5891 N N . ILE B 1 215 ? 10.359 3.018 12.508 1 96.94 215 ILE B N 1
ATOM 5892 C CA . ILE B 1 215 ? 10.711 2.609 13.867 1 96.94 215 ILE B CA 1
ATOM 5893 C C . ILE B 1 215 ? 11.57 3.686 14.523 1 96.94 215 ILE B C 1
ATOM 5895 O O . ILE B 1 215 ? 11.406 3.982 15.711 1 96.94 215 ILE B O 1
ATOM 5899 N N . ASN B 1 216 ? 12.477 4.293 13.75 1 94.81 216 ASN B N 1
ATOM 5900 C CA . ASN B 1 216 ? 13.289 5.379 14.281 1 94.81 216 ASN B CA 1
ATOM 5901 C C . ASN B 1 216 ? 12.43 6.551 14.742 1 94.81 216 ASN B C 1
ATOM 5903 O O . ASN B 1 216 ? 12.672 7.133 15.805 1 94.81 216 ASN B O 1
ATOM 5907 N N . SER B 1 217 ? 11.492 6.906 13.945 1 94.19 217 SER B N 1
ATOM 5908 C CA . SER B 1 217 ? 10.594 7.992 14.32 1 94.19 217 SER B CA 1
ATOM 5909 C C . SER B 1 217 ? 9.82 7.656 15.594 1 94.19 217 SER B C 1
ATOM 5911 O O . SER B 1 217 ? 9.648 8.508 16.469 1 94.19 217 SER B O 1
ATOM 5913 N N . HIS B 1 218 ? 9.32 6.43 15.656 1 93.25 218 HIS B N 1
ATOM 5914 C CA . HIS B 1 218 ? 8.633 5.973 16.859 1 93.25 218 HIS B CA 1
ATOM 5915 C C . HIS B 1 218 ? 9.539 6.098 18.094 1 93.25 218 HIS B C 1
ATOM 5917 O O . HIS B 1 218 ? 9.109 6.602 19.125 1 93.25 218 HIS B O 1
ATOM 5923 N N . ASN B 1 219 ? 10.742 5.629 17.953 1 92.38 219 ASN B N 1
ATOM 5924 C CA . ASN B 1 219 ? 11.688 5.672 19.062 1 92.38 219 ASN B CA 1
ATOM 5925 C C . ASN B 1 219 ? 11.984 7.105 19.484 1 92.38 219 ASN B C 1
ATOM 5927 O O . ASN B 1 219 ? 12.023 7.406 20.688 1 92.38 219 ASN B O 1
ATOM 5931 N N . GLU B 1 220 ? 12.172 7.941 18.516 1 91.5 220 GLU B N 1
ATOM 5932 C CA . GLU B 1 220 ? 12.46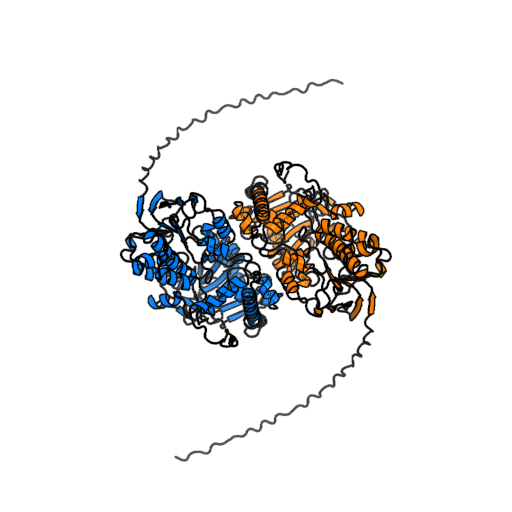1 9.344 18.812 1 91.5 220 GLU B CA 1
ATOM 5933 C C . GLU B 1 220 ? 11.297 10 19.531 1 91.5 220 GLU B C 1
ATOM 5935 O O . GLU B 1 220 ? 11.5 10.859 20.406 1 91.5 220 GLU B O 1
ATOM 5940 N N . THR B 1 221 ? 10.148 9.609 19.203 1 90.12 221 THR B N 1
ATOM 5941 C CA . THR B 1 221 ? 8.945 10.242 19.734 1 90.12 221 THR B CA 1
ATOM 5942 C C . THR B 1 221 ? 8.625 9.711 21.125 1 90.12 221 THR B C 1
ATOM 5944 O O . THR B 1 221 ? 8.336 10.484 22.031 1 90.12 221 THR B O 1
ATOM 5947 N N . PHE B 1 222 ? 8.789 8.367 21.312 1 89.88 222 PHE B N 1
ATOM 5948 C CA . PHE B 1 222 ? 8.164 7.785 22.484 1 89.88 222 PHE B CA 1
ATOM 5949 C C . PHE B 1 222 ? 9.211 7.188 23.422 1 89.88 222 PHE B C 1
ATOM 5951 O O . PHE B 1 222 ? 8.914 6.855 24.578 1 89.88 222 PHE B O 1
ATOM 5958 N N . ILE B 1 223 ? 10.383 7.023 22.953 1 87 223 ILE B N 1
ATOM 5959 C CA . ILE B 1 223 ? 11.414 6.438 23.812 1 87 223 ILE B CA 1
ATOM 5960 C C . ILE B 1 223 ? 12.461 7.496 24.156 1 87 223 ILE B C 1
ATOM 5962 O O . ILE B 1 223 ? 12.641 7.844 25.328 1 87 223 ILE B O 1
ATOM 5966 N N . GLU B 1 224 ? 12.969 8.109 23.219 1 83.69 224 GLU B N 1
ATOM 5967 C CA . GLU B 1 224 ? 14.094 9.023 23.406 1 83.69 224 GLU B CA 1
ATOM 5968 C C . GLU B 1 224 ? 13.633 10.336 24.031 1 83.69 224 GLU B C 1
ATOM 5970 O O . GLU B 1 224 ? 14.445 11.07 24.594 1 83.69 224 GLU B O 1
ATOM 5975 N N . SER B 1 225 ? 12.367 10.594 23.953 1 83.62 225 SER B N 1
ATOM 5976 C CA . SER B 1 225 ? 11.828 11.812 24.547 1 83.62 225 SER B CA 1
ATOM 5977 C C . SER B 1 225 ? 11.773 11.703 26.062 1 83.62 225 SER B C 1
ATOM 5979 O O . SER B 1 225 ? 11.617 12.711 26.766 1 83.62 225 SER B O 1
ATOM 5981 N N . GLY B 1 226 ? 11.805 10.461 26.578 1 84.31 226 GLY B N 1
ATOM 5982 C CA . GLY B 1 226 ? 11.789 10.227 28 1 84.31 226 GLY B CA 1
ATOM 5983 C C . GLY B 1 226 ? 10.398 9.945 28.547 1 84.31 226 GLY B C 1
ATOM 5984 O O . GLY B 1 226 ? 10.203 9.844 29.766 1 84.31 226 GLY B O 1
ATOM 5985 N N . SER B 1 227 ? 9.453 9.93 27.688 1 86.56 227 SER B N 1
ATOM 5986 C CA . SER B 1 227 ? 8.086 9.602 28.062 1 86.56 227 SER B CA 1
ATOM 5987 C C . SER B 1 227 ? 7.324 8.977 26.891 1 86.56 227 SER B C 1
ATOM 5989 O O . SER B 1 227 ? 7.547 9.336 25.734 1 86.56 227 SER B O 1
ATOM 5991 N N . ASP B 1 228 ? 6.457 8.07 27.203 1 85 228 ASP B N 1
ATOM 5992 C CA . ASP B 1 228 ? 5.57 7.512 26.172 1 85 228 ASP B CA 1
ATOM 5993 C C . ASP B 1 228 ? 4.121 7.91 26.438 1 85 228 ASP B C 1
ATOM 5995 O O . ASP B 1 228 ? 3.201 7.332 25.859 1 85 228 ASP B O 1
ATOM 5999 N N . GLU B 1 229 ? 3.967 8.875 27.281 1 89.69 229 GLU B N 1
ATOM 6000 C CA . GLU B 1 229 ? 2.629 9.336 27.641 1 89.69 229 GLU B CA 1
ATOM 6001 C C . GLU B 1 229 ? 2.082 10.297 26.578 1 89.69 229 GLU B C 1
ATOM 6003 O O . GLU B 1 229 ? 2.82 11.125 26.047 1 89.69 229 GLU B O 1
ATOM 6008 N N . ASN B 1 230 ? 0.814 10.094 26.219 1 93.88 230 ASN B N 1
ATOM 6009 C CA . ASN B 1 230 ? 0.093 10.977 25.312 1 93.88 230 ASN B CA 1
ATOM 6010 C C . ASN B 1 230 ? -1.121 11.609 25.984 1 93.88 230 ASN B C 1
ATOM 6012 O O . ASN B 1 230 ? -1.873 10.93 26.672 1 93.88 230 ASN B O 1
ATOM 6016 N N . ASN B 1 231 ? -1.24 12.867 25.844 1 97.19 231 ASN B N 1
ATOM 6017 C CA . ASN B 1 231 ? -2.42 13.562 26.344 1 97.19 231 ASN B CA 1
ATOM 6018 C C . ASN B 1 231 ? -3.281 14.109 25.219 1 97.19 231 ASN B C 1
ATOM 6020 O O . ASN B 1 231 ? -2.76 14.648 24.234 1 97.19 231 ASN B O 1
ATOM 6024 N N . LEU B 1 232 ? -4.57 13.914 25.375 1 97.88 232 LEU B N 1
ATOM 6025 C CA . LEU B 1 232 ? -5.516 14.469 24.406 1 97.88 232 LEU B CA 1
ATOM 6026 C C . LEU B 1 232 ? -5.898 15.898 24.781 1 97.88 232 LEU B C 1
ATOM 6028 O O . LEU B 1 232 ? -6.168 16.188 25.938 1 97.88 232 LEU B O 1
ATOM 6032 N N . CYS B 1 233 ? -5.91 16.797 23.812 1 98 233 CYS B N 1
ATOM 6033 C CA . CYS B 1 233 ? -6.355 18.172 24.047 1 98 233 CYS B CA 1
ATOM 6034 C C . CYS B 1 233 ? -7.855 18.219 24.297 1 98 233 CYS B C 1
ATOM 6036 O O . CYS B 1 233 ? -8.641 17.656 23.547 1 98 233 CYS B O 1
ATOM 6038 N N . VAL B 1 234 ? -8.234 18.906 25.359 1 98 234 VAL B N 1
ATOM 6039 C CA . VAL B 1 234 ? -9.648 19.062 25.688 1 98 234 VAL B CA 1
ATOM 6040 C C . VAL B 1 234 ? -9.945 20.547 25.922 1 98 234 VAL B C 1
ATOM 6042 O O . VAL B 1 234 ? -10.961 20.891 26.547 1 98 234 VAL B O 1
ATOM 6045 N N . ASP B 1 235 ? -9.062 21.406 25.484 1 98.25 235 ASP B N 1
ATOM 6046 C CA . ASP B 1 235 ? -9.195 22.844 25.703 1 98.25 235 ASP B CA 1
ATOM 6047 C C . ASP B 1 235 ? -10.305 23.438 24.844 1 98.25 235 ASP B C 1
ATOM 6049 O O . ASP B 1 235 ? -10.312 23.25 23.625 1 98.25 235 ASP B O 1
ATOM 6053 N N . PRO B 1 236 ? -11.211 24.203 25.453 1 97.62 236 PRO B N 1
ATOM 6054 C CA . PRO B 1 236 ? -12.32 24.781 24.688 1 97.62 236 PRO B CA 1
ATOM 6055 C C . PRO B 1 236 ? -11.844 25.766 23.625 1 97.62 236 PRO B C 1
ATOM 6057 O O . PRO B 1 236 ? -12.555 26.031 22.656 1 97.62 236 PRO B O 1
ATOM 6060 N N . ARG B 1 237 ? -10.68 26.328 23.766 1 97.75 237 ARG B N 1
ATOM 6061 C CA . ARG B 1 237 ? -10.141 27.25 22.781 1 97.75 237 ARG B CA 1
ATOM 6062 C C . ARG B 1 237 ? -9.555 26.516 21.578 1 97.75 237 ARG B C 1
ATOM 6064 O O . ARG B 1 237 ? -9.297 27.109 20.531 1 97.75 237 ARG B O 1
ATOM 6071 N N . GLY B 1 238 ? -9.336 25.188 21.75 1 98.12 238 GLY B N 1
ATOM 6072 C CA . GLY B 1 238 ? -8.734 24.359 20.719 1 98.12 238 GLY B CA 1
ATOM 6073 C C . GLY B 1 238 ? -7.234 24.188 20.891 1 98.12 238 GLY B C 1
ATOM 6074 O O . GLY B 1 238 ? -6.582 25.031 21.516 1 98.12 238 GLY B O 1
ATOM 6075 N N . PHE B 1 239 ? -6.719 23.156 20.297 1 98.31 239 PHE B N 1
ATOM 6076 C CA . PHE B 1 239 ? -5.297 22.828 20.344 1 98.31 239 PHE B CA 1
ATOM 6077 C C . PHE B 1 239 ? -4.473 23.906 19.656 1 98.31 239 PHE B C 1
ATOM 6079 O O . PHE B 1 239 ? -3.307 24.109 19.984 1 98.31 239 PHE B O 1
ATOM 6086 N N . LYS B 1 240 ? -5.047 24.625 18.688 1 98.19 240 LYS B N 1
ATOM 6087 C CA . LYS B 1 240 ? -4.371 25.672 17.922 1 98.19 240 LYS B CA 1
ATOM 6088 C C . LYS B 1 240 ? -3.959 26.844 18.828 1 98.19 240 LYS B C 1
ATOM 6090 O O . LYS B 1 240 ? -3.191 27.703 18.406 1 98.19 240 LYS B O 1
ATOM 6095 N N . GLN B 1 241 ? -4.41 26.812 20.062 1 98.25 241 GLN B N 1
ATOM 6096 C CA . GLN B 1 241 ? -4.035 27.844 21 1 98.25 241 GLN B CA 1
ATOM 6097 C C . GLN B 1 241 ? -2.52 27.938 21.141 1 98.25 241 GLN B C 1
ATOM 6099 O O . GLN B 1 241 ? -1.986 29 21.469 1 98.25 241 GLN B O 1
ATOM 6104 N N . ILE B 1 242 ? -1.848 26.812 20.906 1 98.19 242 ILE B N 1
ATOM 6105 C CA . ILE B 1 242 ? -0.389 26.828 20.938 1 98.19 242 ILE B CA 1
ATOM 6106 C C . ILE B 1 242 ? 0.15 27.766 19.859 1 98.19 242 ILE B C 1
ATOM 6108 O O . ILE B 1 242 ? 1.133 28.469 20.094 1 98.19 242 ILE B O 1
ATOM 6112 N N . ILE B 1 243 ? -0.479 27.766 18.703 1 98.62 243 ILE B N 1
ATOM 6113 C CA . ILE B 1 243 ? -0.087 28.609 17.578 1 98.62 243 ILE B CA 1
ATOM 6114 C C . ILE B 1 243 ? -0.494 30.062 17.844 1 98.62 243 ILE B C 1
ATOM 6116 O O . ILE B 1 243 ? 0.296 30.984 17.641 1 98.62 243 ILE B O 1
ATOM 6120 N N . VAL B 1 244 ? -1.662 30.281 18.359 1 98.56 244 VAL B N 1
ATOM 6121 C CA . VAL B 1 244 ? -2.184 31.609 18.672 1 98.56 244 VAL B CA 1
ATOM 6122 C C . VAL B 1 244 ? -1.305 32.25 19.75 1 98.56 244 VAL B C 1
ATOM 6124 O O . VAL B 1 244 ? -0.993 33.469 19.656 1 98.56 244 VAL B O 1
ATOM 6127 N N . GLY B 1 245 ? -0.943 31.469 20.719 1 98.56 245 GLY B N 1
ATOM 6128 C CA . GLY B 1 245 ? -0.074 31.984 21.766 1 98.56 245 GLY B CA 1
ATOM 6129 C C . GLY B 1 245 ? 1.271 32.469 21.25 1 98.56 245 GLY B C 1
ATOM 6130 O O . GLY B 1 245 ? 1.746 33.531 21.625 1 98.56 245 GLY B O 1
ATOM 6131 N N . GLN B 1 246 ? 1.905 31.688 20.375 1 98.5 246 GLN B N 1
ATOM 6132 C CA . GLN B 1 246 ? 3.176 32.062 19.766 1 98.5 246 GLN B CA 1
ATOM 6133 C C . GLN B 1 246 ? 3.031 33.375 18.969 1 98.5 246 GLN B C 1
ATOM 6135 O O . GLN B 1 246 ? 3.881 34.25 19.047 1 98.5 246 GLN B O 1
ATOM 6140 N N . ALA B 1 247 ? 1.979 33.406 18.203 1 98.75 247 ALA B N 1
ATOM 6141 C CA . ALA B 1 247 ? 1.727 34.562 17.359 1 98.75 247 ALA B CA 1
ATOM 6142 C C . ALA B 1 247 ? 1.583 35.844 18.203 1 98.75 247 ALA B C 1
ATOM 6144 O O . ALA B 1 247 ? 2.07 36.906 17.828 1 98.75 247 ALA B O 1
ATOM 6145 N N . ALA B 1 248 ? 0.958 35.719 19.328 1 98.31 248 ALA B N 1
ATOM 6146 C CA . ALA B 1 248 ? 0.679 36.875 20.203 1 98.31 248 ALA B CA 1
ATOM 6147 C C . ALA B 1 248 ? 1.97 37.438 20.781 1 98.31 248 ALA B C 1
ATOM 6149 O O . ALA B 1 248 ? 1.998 38.594 21.203 1 98.31 248 ALA B O 1
ATOM 6150 N N . GLU B 1 249 ? 2.971 36.656 20.719 1 98.38 249 GLU B N 1
ATOM 6151 C CA . GLU B 1 249 ? 4.238 37.125 21.281 1 98.38 249 GLU B CA 1
ATOM 6152 C C . GLU B 1 249 ? 5.07 37.875 20.25 1 98.38 249 GLU B C 1
ATOM 6154 O O . GLU B 1 249 ? 6.129 38.406 20.562 1 98.38 249 GLU B O 1
ATOM 6159 N N . ILE B 1 250 ? 4.598 37.938 19.047 1 98.56 250 ILE B N 1
ATOM 6160 C CA . ILE B 1 250 ? 5.289 38.656 17.984 1 98.56 250 ILE B CA 1
ATOM 6161 C C . ILE B 1 250 ? 4.789 40.094 17.938 1 98.56 250 ILE B C 1
ATOM 6163 O O . ILE B 1 250 ? 3.609 40.344 17.672 1 98.56 250 ILE B O 1
ATOM 6167 N N . ASP B 1 251 ? 5.719 41.031 18.125 1 97.81 251 ASP B N 1
ATOM 6168 C CA . ASP B 1 251 ? 5.348 42.438 18.094 1 97.81 251 ASP B CA 1
ATOM 6169 C C . ASP B 1 251 ? 4.805 42.812 16.719 1 97.81 251 ASP B C 1
ATOM 6171 O O . ASP B 1 251 ? 5.43 42.531 15.703 1 97.81 251 ASP B O 1
ATOM 6175 N N . GLY B 1 252 ? 3.607 43.469 16.734 1 97.56 252 GLY B N 1
ATOM 6176 C CA . GLY B 1 252 ? 3.018 43.969 15.5 1 97.56 252 GLY B CA 1
ATOM 6177 C C . GLY B 1 252 ? 2.52 42.844 14.602 1 97.56 252 GLY B C 1
ATOM 6178 O O . GLY B 1 252 ? 2.465 43 13.383 1 97.56 252 GLY B O 1
ATOM 6179 N N . PHE B 1 253 ? 2.203 41.75 15.156 1 97.94 253 PHE B N 1
ATOM 6180 C CA . PHE B 1 253 ? 1.858 40.562 14.406 1 97.94 253 PHE B CA 1
ATOM 6181 C C . PHE B 1 253 ? 0.703 40.812 13.453 1 97.94 253 PHE B C 1
ATOM 6183 O O . PHE B 1 253 ? 0.718 40.375 12.305 1 97.94 253 PHE B O 1
ATOM 6190 N N . ASP B 1 254 ? -0.291 41.531 13.859 1 96.56 254 ASP B N 1
ATOM 6191 C CA . ASP B 1 254 ? -1.487 41.781 13.062 1 96.56 254 ASP B CA 1
ATOM 6192 C C . ASP B 1 254 ? -1.14 42.469 11.75 1 96.56 254 ASP B C 1
ATOM 6194 O O . ASP B 1 254 ? -1.754 42.219 10.711 1 96.56 254 ASP B O 1
ATOM 6198 N N . GLY B 1 255 ? -0.205 43.312 11.859 1 97.12 255 GLY B N 1
ATOM 6199 C CA . GLY B 1 255 ? 0.207 44.031 10.664 1 97.12 255 GLY B CA 1
ATOM 6200 C C . GLY B 1 255 ? 1.047 43.219 9.719 1 97.12 255 GLY B C 1
ATOM 6201 O O . GLY B 1 255 ? 1.217 43.562 8.547 1 97.12 255 GLY B O 1
ATOM 6202 N N . LYS B 1 256 ? 1.474 42.094 10.203 1 98.19 256 LYS B N 1
ATOM 6203 C CA . LYS B 1 256 ? 2.365 41.25 9.422 1 98.19 256 LYS B CA 1
ATOM 6204 C C . LYS B 1 256 ? 1.595 40.125 8.75 1 98.19 256 LYS B C 1
ATOM 6206 O O . LYS B 1 256 ? 2.09 39.5 7.809 1 98.19 256 LYS B O 1
ATOM 6211 N N . LEU B 1 257 ? 0.401 39.844 9.234 1 98.69 257 LEU B N 1
ATOM 6212 C CA . LEU B 1 257 ? -0.384 38.688 8.812 1 98.69 257 LEU B CA 1
ATOM 6213 C C . LEU B 1 257 ? -1.433 39.094 7.781 1 98.69 257 LEU B C 1
ATOM 6215 O O . LEU B 1 257 ? -2.227 40 8.023 1 98.69 257 LEU B O 1
ATOM 6219 N N . HIS B 1 258 ? -1.374 38.5 6.621 1 98.19 258 HIS B N 1
ATOM 6220 C CA . HIS B 1 258 ? -2.41 38.656 5.605 1 98.19 258 HIS B CA 1
ATOM 6221 C C . HIS B 1 258 ? -3.205 37.344 5.445 1 98.19 258 HIS B C 1
ATOM 6223 O O . HIS B 1 258 ? -2.689 36.375 4.922 1 98.19 258 HIS B O 1
ATOM 6229 N N . LEU B 1 259 ? -4.477 37.344 5.867 1 98.19 259 LEU B N 1
ATOM 6230 C CA . LEU B 1 259 ? -5.375 36.188 5.785 1 98.19 259 LEU B CA 1
ATOM 6231 C C . LEU B 1 259 ? -6.102 36.156 4.445 1 98.19 259 LEU B C 1
ATOM 6233 O O . LEU B 1 259 ? -6.055 37.125 3.689 1 98.19 259 LEU B O 1
ATOM 6237 N N . ASN B 1 260 ? -6.727 35 4.105 1 98 260 ASN B N 1
ATOM 6238 C CA . ASN B 1 260 ? -7.516 34.812 2.895 1 98 260 ASN B CA 1
ATOM 6239 C C . ASN B 1 260 ? -6.688 35.062 1.637 1 98 260 ASN B C 1
ATOM 6241 O O . ASN B 1 260 ? -7.184 35.625 0.662 1 98 260 ASN B O 1
ATOM 6245 N N . GLU B 1 261 ? -5.398 34.719 1.68 1 97.81 261 GLU B N 1
ATOM 6246 C CA . GLU B 1 261 ? -4.492 34.844 0.54 1 97.81 261 GLU B CA 1
ATOM 6247 C C . GLU B 1 261 ? -4.035 33.469 0.049 1 97.81 261 GLU B C 1
ATOM 6249 O O . GLU B 1 261 ? -3.076 32.906 0.577 1 97.81 261 GLU B O 1
ATOM 6254 N N . VAL B 1 262 ? -4.656 33.031 -1.026 1 98.5 262 VAL B N 1
ATOM 6255 C CA . VAL B 1 262 ? -4.277 31.75 -1.621 1 98.5 262 VAL B CA 1
ATOM 6256 C C . VAL B 1 262 ? -3.184 31.969 -2.666 1 98.5 262 VAL B C 1
ATOM 6258 O O . VAL B 1 262 ? -3.393 32.688 -3.65 1 98.5 262 VAL B O 1
ATOM 6261 N N . VAL B 1 263 ? -2.037 31.375 -2.445 1 98.75 263 VAL B N 1
ATOM 6262 C CA . VAL B 1 263 ? -0.904 31.531 -3.352 1 98.75 263 VAL B CA 1
ATOM 6263 C C . VAL B 1 263 ? -1.175 30.781 -4.652 1 98.75 263 VAL B C 1
ATOM 6265 O O . VAL B 1 263 ? -1.601 29.625 -4.637 1 98.75 263 VAL B O 1
ATOM 6268 N N . GLU B 1 264 ? -0.909 31.453 -5.746 1 98.44 264 GLU B N 1
ATOM 6269 C CA . GLU B 1 264 ? -1.101 30.844 -7.062 1 98.44 264 GLU B CA 1
ATOM 6270 C C . GLU B 1 264 ? 0.237 30.562 -7.742 1 98.44 264 GLU B C 1
ATOM 6272 O O . GLU B 1 264 ? 0.418 29.516 -8.367 1 98.44 264 GLU B O 1
ATOM 6277 N N . THR B 1 265 ? 1.125 31.578 -7.66 1 98.69 265 THR B N 1
ATOM 6278 C CA . THR B 1 265 ? 2.404 31.453 -8.352 1 98.69 265 THR B CA 1
ATOM 6279 C C . THR B 1 265 ? 3.549 31.922 -7.461 1 98.69 265 THR B C 1
ATOM 6281 O O . THR B 1 265 ? 3.422 32.938 -6.766 1 98.69 265 THR B O 1
ATOM 6284 N N . ILE B 1 266 ? 4.613 31.219 -7.504 1 98.88 266 ILE B N 1
ATOM 6285 C CA . ILE B 1 266 ? 5.867 31.594 -6.855 1 98.88 266 ILE B CA 1
ATOM 6286 C C . ILE B 1 266 ? 6.98 31.672 -7.898 1 98.88 266 ILE B C 1
ATOM 6288 O O . ILE B 1 266 ? 7.406 30.656 -8.445 1 98.88 266 ILE B O 1
ATOM 6292 N N . GLU B 1 267 ? 7.414 32.812 -8.188 1 98.62 267 GLU B N 1
ATOM 6293 C CA . GLU B 1 267 ? 8.586 33.062 -9.031 1 98.62 267 GLU B CA 1
ATOM 6294 C C . GLU B 1 267 ? 9.836 33.281 -8.188 1 98.62 267 GLU B C 1
ATOM 6296 O O . GLU B 1 267 ? 9.797 33.969 -7.18 1 98.62 267 GLU B O 1
ATOM 6301 N N . TYR B 1 268 ? 10.953 32.625 -8.531 1 98.06 268 TYR B N 1
ATOM 6302 C CA . TYR B 1 268 ? 12.172 32.781 -7.734 1 98.06 268 TYR B CA 1
ATOM 6303 C C . TYR B 1 268 ? 13.406 32.75 -8.625 1 98.06 268 TYR B C 1
ATOM 6305 O O . TYR B 1 268 ? 13.383 32.188 -9.719 1 98.06 268 TYR B O 1
ATOM 6313 N N . ASN B 1 269 ? 14.406 33.438 -8.25 1 96.06 269 ASN B N 1
ATOM 6314 C CA . ASN B 1 269 ? 15.75 33.438 -8.82 1 96.06 269 ASN B CA 1
ATOM 6315 C C . ASN B 1 269 ? 16.812 33.719 -7.762 1 96.06 269 ASN B C 1
ATOM 6317 O O . ASN B 1 269 ? 16.547 33.594 -6.566 1 96.06 269 ASN B O 1
ATOM 6321 N N . GLY B 1 270 ? 18.031 33.938 -8.156 1 95 270 GLY B N 1
ATOM 6322 C CA . GLY B 1 270 ? 19.125 34.125 -7.211 1 95 270 GLY B CA 1
ATOM 6323 C C . GLY B 1 270 ? 19.078 35.438 -6.484 1 95 270 GLY B C 1
ATOM 6324 O O . GLY B 1 270 ? 19.891 35.688 -5.586 1 95 270 GLY B O 1
ATOM 6325 N N . GLN B 1 271 ? 18.047 36.281 -6.738 1 94.88 271 GLN B N 1
ATOM 6326 C CA . GLN B 1 271 ? 18 37.625 -6.164 1 94.88 271 GLN B CA 1
ATOM 6327 C C . GLN B 1 271 ? 16.797 37.812 -5.258 1 94.88 271 GLN B C 1
ATOM 6329 O O . GLN B 1 271 ? 16.766 38.688 -4.414 1 94.88 271 GLN B O 1
ATOM 6334 N N . GLY B 1 272 ? 15.781 36.969 -5.527 1 97.62 272 GLY B N 1
ATOM 6335 C CA . GLY B 1 272 ? 14.602 37.156 -4.695 1 97.62 272 GLY B CA 1
ATOM 6336 C C . GLY B 1 272 ? 13.445 36.25 -5.105 1 97.62 272 GLY B C 1
ATOM 6337 O O . GLY B 1 272 ? 13.617 35.344 -5.91 1 97.62 272 GLY B O 1
ATOM 6338 N N . VAL B 1 273 ? 12.281 36.469 -4.453 1 98.75 273 VAL B N 1
ATOM 6339 C CA . VAL B 1 273 ? 11.07 35.688 -4.68 1 98.75 273 VAL B CA 1
ATOM 6340 C C . VAL B 1 273 ? 9.883 36.625 -4.898 1 98.75 273 VAL B C 1
ATOM 6342 O O . VAL B 1 273 ? 9.75 37.656 -4.203 1 98.75 273 VAL B O 1
ATOM 6345 N N . THR B 1 274 ? 9.094 36.375 -5.863 1 98.81 274 THR B N 1
ATOM 6346 C CA . THR B 1 274 ? 7.844 37.062 -6.117 1 98.81 274 THR B CA 1
ATOM 6347 C C . THR B 1 274 ? 6.656 36.094 -6.035 1 98.81 274 THR B C 1
ATOM 6349 O O . THR B 1 274 ? 6.621 35.094 -6.738 1 98.81 274 THR B O 1
ATOM 6352 N N . VAL B 1 275 ? 5.695 36.469 -5.199 1 98.88 275 VAL B N 1
ATOM 6353 C CA . VAL B 1 275 ? 4.531 35.625 -4.996 1 98.88 275 VAL B CA 1
ATOM 6354 C C . VAL B 1 275 ? 3.27 36.344 -5.461 1 98.88 275 VAL B C 1
ATOM 6356 O O . VAL B 1 275 ? 3.064 37.5 -5.137 1 98.88 275 VAL B O 1
ATOM 6359 N N . THR B 1 276 ? 2.473 35.625 -6.242 1 98.69 276 THR B N 1
ATOM 6360 C CA . THR B 1 276 ? 1.175 36.125 -6.684 1 98.69 276 THR B CA 1
ATOM 6361 C C . THR B 1 276 ? 0.046 35.281 -6.121 1 98.69 276 THR B C 1
ATOM 6363 O O . THR B 1 276 ? 0.104 34.031 -6.184 1 98.69 276 THR B O 1
ATOM 6366 N N . THR B 1 277 ? -0.948 35.906 -5.582 1 98.25 277 THR B N 1
ATOM 6367 C CA . THR B 1 277 ? -2.086 35.188 -5.02 1 98.25 277 THR B CA 1
ATOM 6368 C C . THR B 1 277 ? -3.227 35.125 -6.027 1 98.25 277 THR B C 1
ATOM 6370 O O . THR B 1 277 ? -3.203 35.812 -7.055 1 98.25 277 THR B O 1
ATOM 6373 N N . LYS B 1 278 ? -4.207 34.281 -5.746 1 96.94 278 LYS B N 1
ATOM 6374 C CA . LYS B 1 278 ? -5.344 34.062 -6.641 1 96.94 278 LYS B CA 1
ATOM 6375 C C . LYS B 1 278 ? -6.152 35.344 -6.816 1 96.94 278 LYS B C 1
ATOM 6377 O O . LYS B 1 278 ? -6.711 35.594 -7.887 1 96.94 278 LYS B O 1
ATOM 6382 N N . ASP B 1 279 ? -6.16 36.188 -5.805 1 94.25 279 ASP B N 1
ATOM 6383 C CA . ASP B 1 279 ? -6.93 37.438 -5.867 1 94.25 279 ASP B CA 1
ATOM 6384 C C . ASP B 1 279 ? -6.105 38.562 -6.488 1 94.25 279 ASP B C 1
ATOM 6386 O O . ASP B 1 279 ? -6.559 39.719 -6.559 1 94.25 279 ASP B O 1
ATOM 6390 N N . GLY B 1 280 ? -4.848 38.312 -6.785 1 94 280 GLY B N 1
ATOM 6391 C CA . GLY B 1 280 ? -4.086 39.25 -7.594 1 94 280 GLY B CA 1
ATOM 6392 C C . GLY B 1 280 ? -3.051 40 -6.793 1 94 280 GLY B C 1
ATOM 6393 O O . GLY B 1 280 ? -2.303 40.812 -7.348 1 94 280 GLY B O 1
ATOM 6394 N N . ALA B 1 281 ? -2.947 39.844 -5.508 1 96.19 281 ALA B N 1
ATOM 6395 C CA . ALA B 1 281 ? -1.895 40.469 -4.723 1 96.19 281 ALA B CA 1
ATOM 6396 C C . ALA B 1 281 ? -0.515 39.969 -5.141 1 96.19 281 ALA B C 1
ATOM 6398 O O . ALA B 1 281 ? -0.349 38.781 -5.469 1 96.19 281 ALA B O 1
ATOM 6399 N N . ILE B 1 282 ? 0.425 40.906 -5.164 1 98.25 282 ILE B N 1
ATOM 6400 C CA . ILE B 1 282 ? 1.806 40.562 -5.492 1 98.25 282 ILE B CA 1
ATOM 6401 C C . ILE B 1 282 ? 2.723 40.969 -4.336 1 98.25 282 ILE B C 1
ATOM 6403 O O . ILE B 1 282 ? 2.656 42.094 -3.842 1 98.25 282 ILE B O 1
ATOM 6407 N N . VAL B 1 283 ? 3.545 40.062 -3.896 1 98.69 283 VAL B N 1
ATOM 6408 C CA . VAL B 1 283 ? 4.512 40.344 -2.84 1 98.69 283 VAL B CA 1
ATOM 6409 C C . VAL B 1 283 ? 5.93 40.094 -3.359 1 98.69 283 VAL B C 1
ATOM 6411 O O . VAL B 1 283 ? 6.238 39 -3.846 1 98.69 283 VAL B O 1
ATOM 6414 N N . TYR B 1 284 ? 6.781 41.094 -3.27 1 98.62 284 TYR B N 1
ATOM 6415 C CA . TYR B 1 284 ? 8.211 41 -3.547 1 98.62 284 TYR B CA 1
ATOM 6416 C C . TYR B 1 284 ? 9 40.781 -2.26 1 98.62 284 TYR B C 1
ATOM 6418 O O . TYR B 1 284 ? 8.867 41.531 -1.307 1 98.62 284 TYR B O 1
ATOM 6426 N N . ALA B 1 285 ? 9.805 39.719 -2.248 1 98.81 285 ALA B N 1
ATOM 6427 C CA . ALA B 1 285 ? 10.594 39.406 -1.054 1 98.81 285 ALA B CA 1
ATOM 6428 C C . ALA B 1 285 ? 12.023 39.031 -1.419 1 98.81 285 ALA B C 1
ATOM 6430 O O . ALA B 1 285 ? 12.273 38.5 -2.498 1 98.81 285 ALA B O 1
ATOM 6431 N N . LYS B 1 286 ? 12.984 39.344 -0.522 1 98.31 286 LYS B N 1
ATOM 6432 C CA . LYS B 1 286 ? 14.352 38.875 -0.704 1 98.31 286 LYS B CA 1
ATOM 6433 C C . LYS B 1 286 ? 14.453 37.375 -0.49 1 98.31 286 LYS B C 1
ATOM 6435 O O . LYS B 1 286 ? 15.203 36.688 -1.188 1 98.31 286 LYS B O 1
ATOM 6440 N N . TYR B 1 287 ? 13.789 36.906 0.522 1 98.5 287 TYR B N 1
ATOM 6441 C CA . TYR B 1 287 ? 13.695 35.469 0.851 1 98.5 287 TYR B CA 1
ATOM 6442 C C . TYR B 1 287 ? 12.25 35.062 1.111 1 98.5 287 TYR B C 1
ATOM 6444 O O . TYR B 1 287 ? 11.43 35.906 1.537 1 98.5 287 TYR B O 1
ATOM 6452 N N . ALA B 1 288 ? 11.977 33.812 0.844 1 98.88 288 ALA B N 1
ATOM 6453 C CA . ALA B 1 288 ? 10.672 33.281 1.191 1 98.88 288 ALA B CA 1
ATOM 6454 C C . ALA B 1 288 ? 10.805 31.891 1.843 1 98.88 288 ALA B C 1
ATOM 6456 O O . ALA B 1 288 ? 11.742 31.156 1.546 1 98.88 288 ALA B O 1
ATOM 6457 N N . LEU B 1 289 ? 9.93 31.625 2.77 1 98.94 289 LEU B N 1
ATOM 6458 C CA . LEU B 1 289 ? 9.789 30.312 3.385 1 98.94 289 LEU B CA 1
ATOM 6459 C C . LEU B 1 289 ? 8.445 29.688 3.023 1 98.94 289 LEU B C 1
ATOM 6461 O O . LEU B 1 289 ? 7.391 30.188 3.418 1 98.94 289 LEU B O 1
ATOM 6465 N N . CYS B 1 290 ? 8.477 28.609 2.279 1 98.94 290 CYS B N 1
ATOM 6466 C CA . CYS B 1 290 ? 7.285 27.859 1.908 1 98.94 290 CYS B CA 1
ATOM 6467 C C . CYS B 1 290 ? 6.984 26.781 2.938 1 98.94 290 CYS B C 1
ATOM 6469 O O . CYS B 1 290 ? 7.793 25.875 3.145 1 98.94 290 CYS B O 1
ATOM 6471 N N . THR B 1 291 ? 5.793 26.828 3.545 1 98.88 291 THR B N 1
ATOM 6472 C CA . THR B 1 291 ? 5.438 25.844 4.555 1 98.88 291 THR B CA 1
ATOM 6473 C C . THR B 1 291 ? 4.188 25.078 4.137 1 98.88 291 THR B C 1
ATOM 6475 O O . THR B 1 291 ? 3.418 24.625 4.984 1 98.88 291 THR B O 1
ATOM 6478 N N . PHE B 1 292 ? 3.93 24.922 2.844 1 98.62 292 PHE B N 1
ATOM 6479 C CA . PHE B 1 292 ? 2.793 24.172 2.336 1 98.62 292 PHE B CA 1
ATOM 6480 C C . PHE B 1 292 ? 2.93 22.688 2.68 1 98.62 292 PHE B C 1
ATOM 6482 O O . PHE B 1 292 ? 4.043 22.188 2.836 1 98.62 292 PHE B O 1
ATOM 6489 N N . SER B 1 293 ? 1.759 22.047 2.818 1 98.12 293 SER B N 1
ATOM 6490 C CA . SER B 1 293 ? 1.77 20.609 3.076 1 98.12 293 SER B CA 1
ATOM 6491 C C . SER B 1 293 ? 2.41 19.844 1.921 1 98.12 293 SER B C 1
ATOM 6493 O O . SER B 1 293 ? 2.406 20.312 0.781 1 98.12 293 SER B O 1
ATOM 6495 N N . LEU B 1 294 ? 2.957 18.672 2.246 1 98.44 294 LEU B N 1
ATOM 6496 C CA . LEU B 1 294 ? 3.49 17.797 1.209 1 98.44 294 LEU B CA 1
ATOM 6497 C C . LEU B 1 294 ? 2.439 17.531 0.139 1 98.44 294 LEU B C 1
ATOM 6499 O O . LEU B 1 294 ? 2.758 17.469 -1.051 1 98.44 294 LEU B O 1
ATOM 6503 N N . GLY B 1 295 ? 1.192 17.297 0.586 1 98.06 295 GLY B N 1
ATOM 6504 C CA . GLY B 1 295 ? 0.112 17.062 -0.357 1 98.06 295 GLY B CA 1
ATOM 6505 C C . GLY B 1 295 ? -0.033 18.156 -1.395 1 98.06 295 GLY B C 1
ATOM 6506 O O . GLY B 1 295 ? -0.26 17.875 -2.574 1 98.06 295 GLY B O 1
ATOM 6507 N N . VAL B 1 296 ? 0.097 19.375 -0.986 1 98.38 296 VAL B N 1
ATOM 6508 C CA . VAL B 1 296 ? 0.005 20.516 -1.897 1 98.38 296 VAL B CA 1
ATOM 6509 C C . VAL B 1 296 ? 1.198 20.5 -2.852 1 98.38 296 VAL B C 1
ATOM 6511 O O . VAL B 1 296 ? 1.037 20.703 -4.059 1 98.38 296 VAL B O 1
ATOM 6514 N N . LEU B 1 297 ? 2.373 20.219 -2.33 1 98.44 297 LEU B N 1
ATOM 6515 C CA . LEU B 1 297 ? 3.602 20.234 -3.115 1 98.44 297 LEU B CA 1
ATOM 6516 C C . LEU B 1 297 ? 3.619 19.078 -4.113 1 98.44 297 LEU B C 1
ATOM 6518 O O . LEU B 1 297 ? 4.398 19.094 -5.07 1 98.44 297 LEU B O 1
ATOM 6522 N N . GLN B 1 298 ? 2.789 18.078 -3.887 1 97.81 298 GLN B N 1
ATOM 6523 C CA . GLN B 1 298 ? 2.678 16.922 -4.781 1 97.81 298 GLN B CA 1
ATOM 6524 C C . GLN B 1 298 ? 1.643 17.172 -5.871 1 97.81 298 GLN B C 1
ATOM 6526 O O . GLN B 1 298 ? 1.455 16.344 -6.762 1 97.81 298 GLN B O 1
ATOM 6531 N N . HIS B 1 299 ? 0.951 18.281 -5.762 1 97.06 299 HIS B N 1
ATOM 6532 C CA . HIS B 1 299 ? -0.089 18.641 -6.719 1 97.06 299 HIS B CA 1
ATOM 6533 C C . HIS B 1 299 ? 0.264 19.922 -7.457 1 97.06 299 HIS B C 1
ATOM 6535 O O . HIS B 1 299 ? 1.358 20.469 -7.277 1 97.06 299 HIS B O 1
ATOM 6541 N N . ASP B 1 300 ? -0.614 20.328 -8.359 1 94.25 300 ASP B N 1
ATOM 6542 C CA . ASP B 1 300 ? -0.351 21.516 -9.188 1 94.25 300 ASP B CA 1
ATOM 6543 C C . ASP B 1 300 ? -1.146 22.719 -8.695 1 94.25 300 ASP B C 1
ATOM 6545 O O . ASP B 1 300 ? -1.493 23.594 -9.477 1 94.25 300 ASP B O 1
ATOM 6549 N N . ASP B 1 301 ? -1.388 22.703 -7.441 1 95 301 ASP B N 1
ATOM 6550 C CA . ASP B 1 301 ? -2.178 23.781 -6.859 1 95 301 ASP B CA 1
ATOM 6551 C C . ASP B 1 301 ? -1.408 25.094 -6.883 1 95 301 ASP B C 1
ATOM 6553 O O . ASP B 1 301 ? -2.01 26.172 -6.93 1 95 301 ASP B O 1
ATOM 6557 N N . VAL B 1 302 ? -0.07 25.031 -6.77 1 97.94 302 VAL B N 1
ATOM 6558 C CA . VAL B 1 302 ? 0.813 26.188 -6.805 1 97.94 302 VAL B CA 1
ATOM 6559 C C . VAL B 1 302 ? 1.825 26.047 -7.938 1 97.94 302 VAL B C 1
ATOM 6561 O O . VAL B 1 302 ? 2.426 24.969 -8.102 1 97.94 302 VAL B O 1
ATOM 6564 N N . LYS B 1 303 ? 1.998 27.141 -8.734 1 98.12 303 LYS B N 1
ATOM 6565 C CA . LYS B 1 303 ? 2.947 27.109 -9.844 1 98.12 303 LYS B CA 1
ATOM 6566 C C . LYS B 1 303 ? 4.289 27.703 -9.43 1 98.12 303 LYS B C 1
ATOM 6568 O O . LYS B 1 303 ? 4.352 28.844 -8.961 1 98.12 303 LYS B O 1
ATOM 6573 N N . PHE B 1 304 ? 5.328 26.938 -9.57 1 98.44 304 PHE B N 1
ATOM 6574 C CA . PHE B 1 304 ? 6.684 27.422 -9.352 1 98.44 304 PHE B CA 1
ATOM 6575 C C . PHE B 1 304 ? 7.34 27.828 -10.664 1 98.44 304 PHE B C 1
ATOM 6577 O O . PHE B 1 304 ? 7.297 27.062 -11.641 1 98.44 304 PHE B O 1
ATOM 6584 N N . VAL B 1 305 ? 7.953 28.984 -10.711 1 98.06 305 VAL B N 1
ATOM 6585 C CA . VAL B 1 305 ? 8.609 29.5 -11.914 1 98.06 305 VAL B CA 1
ATOM 6586 C C . VAL B 1 305 ? 10.023 29.953 -11.57 1 98.06 305 VAL B C 1
ATOM 6588 O O . VAL B 1 305 ? 10.211 30.969 -10.883 1 98.06 305 VAL B O 1
ATOM 6591 N N . PRO B 1 306 ? 11.023 29.312 -12.133 1 96.75 306 PRO B N 1
ATOM 6592 C CA . PRO B 1 306 ? 10.938 28.094 -12.93 1 96.75 306 PRO B CA 1
ATOM 6593 C C . PRO B 1 306 ? 10.398 26.906 -12.125 1 96.75 306 PRO B C 1
ATOM 6595 O O . PRO B 1 306 ? 10.242 27 -10.906 1 96.75 306 PRO B O 1
ATOM 6598 N N . PRO B 1 307 ? 10.07 25.766 -12.867 1 96.62 307 PRO B N 1
ATOM 6599 C CA . PRO B 1 307 ? 9.688 24.578 -12.117 1 96.62 307 PRO B CA 1
ATOM 6600 C C . PRO B 1 307 ? 10.766 24.125 -11.125 1 96.62 307 PRO B C 1
ATOM 6602 O O . PRO B 1 307 ? 11.945 24.406 -11.328 1 96.62 307 PRO B O 1
ATOM 6605 N N . LEU B 1 308 ? 10.297 23.484 -10.086 1 96.88 308 LEU B N 1
ATOM 6606 C CA . LEU B 1 308 ? 11.25 22.938 -9.125 1 96.88 308 LEU B CA 1
ATOM 6607 C C . LEU B 1 308 ? 12.273 22.047 -9.812 1 96.88 308 LEU B C 1
ATOM 6609 O O . LEU B 1 308 ? 11.953 21.375 -10.797 1 96.88 308 LEU B O 1
ATOM 6613 N N . PRO B 1 309 ? 13.539 22.078 -9.289 1 95.75 309 PRO B N 1
ATOM 6614 C CA . PRO B 1 309 ? 14.539 21.172 -9.852 1 95.75 309 PRO B CA 1
ATOM 6615 C C . PRO B 1 309 ? 14.102 19.719 -9.812 1 95.75 309 PRO B C 1
ATOM 6617 O O . PRO B 1 309 ? 13.367 19.312 -8.906 1 95.75 309 PRO B O 1
ATOM 6620 N N . GLU B 1 310 ? 14.617 18.891 -10.734 1 94 310 GLU B N 1
ATOM 6621 C CA . GLU B 1 310 ? 14.203 17.5 -10.898 1 94 310 GLU B CA 1
ATOM 6622 C C . GLU B 1 310 ? 14.406 16.719 -9.602 1 94 310 GLU B C 1
ATOM 6624 O O . GLU B 1 310 ? 13.562 15.891 -9.234 1 94 310 GLU B O 1
ATOM 6629 N N . TRP B 1 311 ? 15.547 16.938 -8.969 1 95.12 311 TRP B N 1
ATOM 6630 C CA . TRP B 1 311 ? 15.844 16.203 -7.746 1 95.12 311 TRP B CA 1
ATOM 6631 C C . TRP B 1 311 ? 14.82 16.516 -6.66 1 95.12 311 TRP B C 1
ATOM 6633 O O . TRP B 1 311 ? 14.508 15.656 -5.828 1 95.12 311 TRP B O 1
ATOM 6643 N N . LYS B 1 312 ? 14.328 17.703 -6.578 1 97.19 312 LYS B N 1
ATOM 6644 C CA . LYS B 1 312 ? 13.32 18.078 -5.59 1 97.19 312 LYS B CA 1
ATOM 6645 C C . LYS B 1 312 ? 11.938 17.578 -5.988 1 97.19 312 LYS B C 1
ATOM 6647 O O . LYS B 1 312 ? 11.164 17.141 -5.133 1 97.19 312 LYS B O 1
ATOM 6652 N N . GLN B 1 313 ? 11.633 17.656 -7.273 1 97.44 313 GLN B N 1
ATOM 6653 C CA . GLN B 1 313 ? 10.391 17.047 -7.758 1 97.44 313 GLN B CA 1
ATOM 6654 C C . GLN B 1 313 ? 10.32 15.57 -7.418 1 97.44 313 GLN B C 1
ATOM 6656 O O . GLN B 1 313 ? 9.273 15.07 -6.996 1 97.44 313 GLN B O 1
ATOM 6661 N N . GLU B 1 314 ? 11.445 14.914 -7.602 1 97.31 314 GLU B N 1
ATOM 6662 C CA . GLU B 1 314 ? 11.539 13.492 -7.273 1 97.31 314 GLU B CA 1
ATOM 6663 C C . GLU B 1 314 ? 11.281 13.25 -5.789 1 97.31 314 GLU B C 1
ATOM 6665 O O . GLU B 1 314 ? 10.555 12.32 -5.422 1 97.31 314 GLU B O 1
ATOM 6670 N N . ALA B 1 315 ? 11.867 14.055 -4.98 1 98 315 ALA B N 1
ATOM 6671 C CA . ALA B 1 315 ? 11.711 13.914 -3.535 1 98 315 ALA B CA 1
ATOM 6672 C C . ALA B 1 315 ? 10.25 14.07 -3.123 1 98 315 ALA B C 1
ATOM 6674 O O . ALA B 1 315 ? 9.734 13.273 -2.342 1 98 315 ALA B O 1
ATOM 6675 N N . TYR B 1 316 ? 9.594 15.102 -3.656 1 98.25 316 TYR B N 1
ATOM 6676 C CA . TYR B 1 316 ? 8.18 15.297 -3.352 1 98.25 316 TYR B CA 1
ATOM 6677 C C . TYR B 1 316 ? 7.332 14.156 -3.906 1 98.25 316 TYR B C 1
ATOM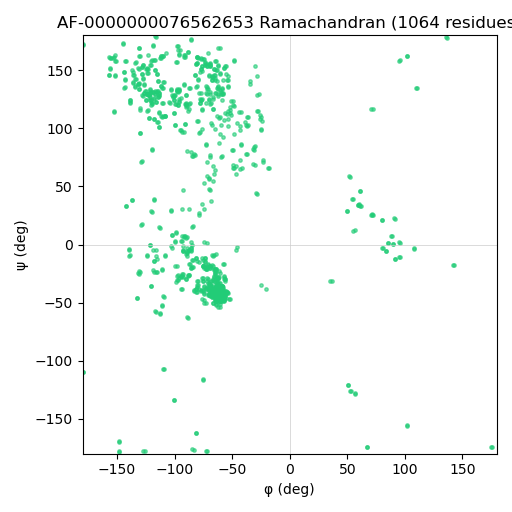 6679 O O . TYR B 1 316 ? 6.414 13.672 -3.24 1 98.25 316 TYR B O 1
ATOM 6687 N N . ALA B 1 317 ? 7.672 13.703 -5.086 1 97.94 317 ALA B N 1
ATOM 6688 C CA . ALA B 1 317 ? 6.906 12.641 -5.723 1 97.94 317 ALA B CA 1
ATOM 6689 C C . ALA B 1 317 ? 6.969 11.352 -4.898 1 97.94 317 ALA B C 1
ATOM 6691 O O . ALA B 1 317 ? 5.988 10.609 -4.82 1 97.94 317 ALA B O 1
ATOM 6692 N N . GLN B 1 318 ? 8.062 11.109 -4.293 1 97.62 318 GLN B N 1
ATOM 6693 C CA . GLN B 1 318 ? 8.289 9.867 -3.557 1 97.62 318 GLN B CA 1
ATOM 6694 C C . GLN B 1 318 ? 7.754 9.969 -2.131 1 97.62 318 GLN B C 1
ATOM 6696 O O . GLN B 1 318 ? 7.527 8.945 -1.474 1 97.62 318 GLN B O 1
ATOM 6701 N N . GLY B 1 319 ? 7.582 11.188 -1.653 1 97.44 319 GLY B N 1
ATOM 6702 C CA . GLY B 1 319 ? 7.074 11.375 -0.303 1 97.44 319 GLY B CA 1
ATOM 6703 C C . GLY B 1 319 ? 5.668 10.836 -0.118 1 97.44 319 GLY B C 1
ATOM 6704 O O . GLY B 1 319 ? 4.891 10.773 -1.072 1 97.44 319 GLY B O 1
ATOM 6705 N N . HIS B 1 320 ? 5.352 10.398 1.105 1 97.25 320 HIS B N 1
ATOM 6706 C CA . HIS B 1 320 ? 4.02 9.883 1.4 1 97.25 320 HIS B CA 1
ATOM 6707 C C . HIS B 1 320 ? 3.201 10.898 2.191 1 97.25 320 HIS B C 1
ATOM 6709 O O . HIS B 1 320 ? 3.635 11.367 3.25 1 97.25 320 HIS B O 1
ATOM 6715 N N . MET B 1 321 ? 2.125 11.25 1.646 1 97.25 321 MET B N 1
ATOM 6716 C CA . MET B 1 321 ? 1.091 12.016 2.332 1 97.25 321 MET B CA 1
ATOM 6717 C C . MET B 1 321 ? -0.186 11.195 2.486 1 97.25 321 MET B C 1
ATOM 6719 O O . MET B 1 321 ? -0.923 11 1.518 1 97.25 321 MET B O 1
ATOM 6723 N N . SER B 1 322 ? -0.421 10.742 3.697 1 96.81 322 SER B N 1
ATOM 6724 C CA . SER B 1 322 ? -1.622 9.961 3.982 1 96.81 322 SER B CA 1
ATOM 6725 C C . SER B 1 322 ? -2.719 10.836 4.582 1 96.81 322 SER B C 1
ATOM 6727 O O . SER B 1 322 ? -2.516 12.031 4.801 1 96.81 322 SER B O 1
ATOM 6729 N N . THR B 1 323 ? -3.863 10.281 4.688 1 97.56 323 THR B N 1
ATOM 6730 C CA . THR B 1 323 ? -4.969 10.984 5.332 1 97.56 323 THR B CA 1
ATOM 6731 C C . THR B 1 323 ? -5.414 10.25 6.594 1 97.56 323 THR B C 1
ATOM 6733 O O . THR B 1 323 ? -5.621 9.031 6.57 1 97.56 323 THR B O 1
ATOM 6736 N N . TYR B 1 324 ? -5.371 10.922 7.59 1 96.06 324 TYR B N 1
ATOM 6737 C CA . TYR B 1 324 ? -5.867 10.609 8.93 1 96.06 324 TYR B CA 1
ATOM 6738 C C . TYR B 1 324 ? -7.109 11.43 9.25 1 96.06 324 TYR B C 1
ATOM 6740 O O . TYR B 1 324 ? -7.027 12.648 9.438 1 96.06 324 TYR B O 1
ATOM 6748 N N . THR B 1 325 ? -8.312 10.711 9.32 1 97.75 325 THR B N 1
ATOM 6749 C CA . THR B 1 325 ? -9.547 11.477 9.453 1 97.75 325 THR B CA 1
ATOM 6750 C C . THR B 1 325 ? -10.336 11.031 10.68 1 97.75 325 THR B C 1
ATOM 6752 O O . THR B 1 325 ? -10.555 9.836 10.891 1 97.75 325 THR B O 1
ATOM 6755 N N . LYS B 1 326 ? -10.734 11.953 11.492 1 98.56 326 LYS B N 1
ATOM 6756 C CA . LYS B 1 326 ? -11.625 11.727 12.625 1 98.56 326 LYS B CA 1
ATOM 6757 C C . LYS B 1 326 ? -13.07 12.086 12.273 1 98.56 326 LYS B C 1
ATOM 6759 O O . LYS B 1 326 ? -13.328 13.125 11.672 1 98.56 326 LYS B O 1
ATOM 6764 N N . ILE B 1 327 ? -13.992 11.227 12.602 1 98.81 327 ILE B N 1
ATOM 6765 C CA . ILE B 1 327 ? -15.406 11.383 12.281 1 98.81 327 ILE B CA 1
ATOM 6766 C C . ILE B 1 327 ? -16.219 11.414 13.57 1 98.81 327 ILE B C 1
ATOM 6768 O O . ILE B 1 327 ? -16.234 10.438 14.328 1 98.81 327 ILE B O 1
ATOM 6772 N N . PHE B 1 328 ? -16.984 12.492 13.805 1 98.81 328 PHE B N 1
ATOM 6773 C CA . PHE B 1 328 ? -17.609 12.758 15.094 1 98.81 328 PHE B CA 1
ATOM 6774 C C . PHE B 1 328 ? -19.125 12.68 14.992 1 98.81 328 PHE B C 1
ATOM 6776 O O . PHE B 1 328 ? -19.719 13.156 14.016 1 98.81 328 PHE B O 1
ATOM 6783 N N . ALA B 1 329 ? -19.703 12.109 16.031 1 98.88 329 ALA B N 1
ATOM 6784 C CA . ALA B 1 329 ? -21.156 12.109 16.188 1 98.88 329 ALA B CA 1
ATOM 6785 C C . ALA B 1 329 ? -21.547 12.484 17.609 1 98.88 329 ALA B C 1
ATOM 6787 O O . ALA B 1 329 ? -20.906 12.062 18.578 1 98.88 329 ALA B O 1
ATOM 6788 N N . LYS B 1 330 ? -22.516 13.312 17.734 1 98.88 330 LYS B N 1
ATOM 6789 C CA . LYS B 1 330 ? -23.172 13.578 19.016 1 98.88 330 LYS B CA 1
ATOM 6790 C C . LYS B 1 330 ? -24.516 12.867 19.094 1 98.88 330 LYS B C 1
ATOM 6792 O O . LYS B 1 330 ? -25.328 12.953 18.172 1 98.88 330 LYS B O 1
ATOM 6797 N N . PHE B 1 331 ? -24.703 12.242 20.203 1 98.81 331 PHE B N 1
ATOM 6798 C CA . PHE B 1 331 ? -25.938 11.469 20.391 1 98.81 331 PHE B CA 1
ATOM 6799 C C . PHE B 1 331 ? -26.812 12.102 21.469 1 98.81 331 PHE B C 1
ATOM 6801 O O . PHE B 1 331 ? -26.344 12.938 22.25 1 98.81 331 PHE B O 1
ATOM 6808 N N . PRO B 1 332 ? -28.156 11.758 21.469 1 98.56 332 PRO B N 1
ATOM 6809 C CA . PRO B 1 332 ? -29.031 12.289 22.516 1 98.56 332 PRO B CA 1
ATOM 6810 C C . PRO B 1 332 ? -28.672 11.773 23.906 1 98.56 332 PRO B C 1
ATOM 6812 O O . PRO B 1 332 ? -28.906 12.461 24.906 1 98.56 332 PRO B O 1
ATOM 6815 N N . HIS B 1 333 ? -28.078 10.609 24 1 98.19 333 HIS B N 1
ATOM 6816 C CA . HIS B 1 333 ? -27.594 10.031 25.25 1 98.19 333 HIS B CA 1
ATOM 6817 C C . HIS B 1 333 ? -26.5 9.008 24.984 1 98.19 333 HIS B C 1
ATOM 6819 O O . HIS B 1 333 ? -26.359 8.516 23.875 1 98.19 333 HIS B O 1
ATOM 6825 N N . LYS B 1 334 ? -25.781 8.758 26.062 1 98.19 334 LYS B N 1
ATOM 6826 C CA . LYS B 1 334 ? -24.688 7.789 25.984 1 98.19 334 LYS B CA 1
ATOM 6827 C C . LYS B 1 334 ? -25.219 6.359 26.031 1 98.19 334 LYS B C 1
ATOM 6829 O O . LYS B 1 334 ? -26.047 6.031 26.891 1 98.19 334 LYS B O 1
ATOM 6834 N N . PHE B 1 335 ? -24.812 5.438 25.094 1 98.44 335 PHE B N 1
ATOM 6835 C CA . PHE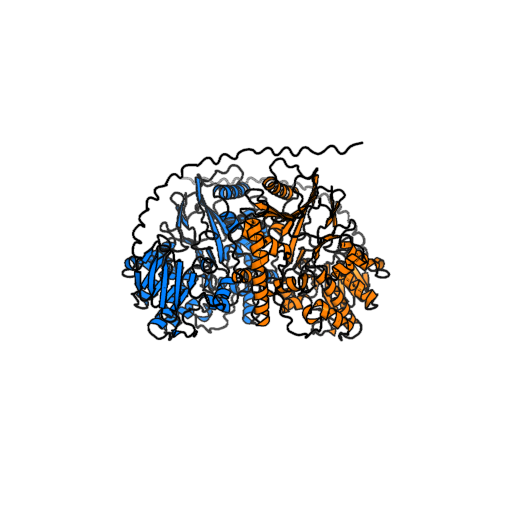 B 1 335 ? -25.219 4.035 25.109 1 98.44 335 PHE B CA 1
ATOM 6836 C C . PHE B 1 335 ? -24 3.117 25.125 1 98.44 335 PHE B C 1
ATOM 6838 O O . PHE B 1 335 ? -24.141 1.906 25.328 1 98.44 335 PHE B O 1
ATOM 6845 N N . TRP B 1 336 ? -22.844 3.637 24.953 1 98 336 TRP B N 1
ATOM 6846 C CA . TRP B 1 336 ? -21.625 2.832 24.906 1 98 336 TRP B CA 1
ATOM 6847 C C . TRP B 1 336 ? -21.016 2.686 26.297 1 98 336 TRP B C 1
ATOM 6849 O O . TRP B 1 336 ? -21.344 3.436 27.219 1 98 336 TRP B O 1
ATOM 6859 N N . ASN B 1 337 ? -20.094 1.68 26.469 1 95.69 337 ASN B N 1
ATOM 6860 C CA . ASN B 1 337 ? -19.406 1.415 27.734 1 95.69 337 ASN B CA 1
ATOM 6861 C C . ASN B 1 337 ? -18.422 2.527 28.078 1 95.69 337 ASN B C 1
ATOM 6863 O O . ASN B 1 337 ? -17.969 3.266 27.203 1 95.69 337 ASN B O 1
ATOM 6867 N N . SER B 1 338 ? -18.141 2.67 29.344 1 96.31 338 SER B N 1
ATOM 6868 C CA . SER B 1 338 ? -17.266 3.738 29.812 1 96.31 338 SER B CA 1
ATOM 6869 C C . SER B 1 338 ? -15.797 3.336 29.703 1 96.31 338 SER B C 1
ATOM 6871 O O . SER B 1 338 ? -15.156 3.02 30.719 1 96.31 338 SER B O 1
ATOM 6873 N N . THR B 1 339 ? -15.242 3.348 28.594 1 97.12 339 THR B N 1
ATOM 6874 C CA . THR B 1 339 ? -13.828 3.193 28.266 1 97.12 339 THR B CA 1
ATOM 6875 C C . THR B 1 339 ? -13.359 4.336 27.359 1 97.12 339 THR B C 1
ATOM 6877 O O . THR B 1 339 ? -14.164 4.949 26.656 1 97.12 339 THR B O 1
ATOM 6880 N N . GLN B 1 340 ? -12.133 4.652 27.422 1 97.88 340 GLN B N 1
ATOM 6881 C CA . GLN B 1 340 ? -11.602 5.715 26.578 1 97.88 340 GLN B CA 1
ATOM 6882 C C . GLN B 1 340 ? -11.578 5.285 25.109 1 97.88 340 GLN B C 1
ATOM 6884 O O . GLN B 1 340 ? -11.805 6.102 24.219 1 97.88 340 GLN B O 1
ATOM 6889 N N . PHE B 1 341 ? -11.328 3.965 24.906 1 98.06 341 PHE B N 1
ATOM 6890 C CA . PHE B 1 341 ? -11.219 3.455 23.547 1 98.06 341 PHE B CA 1
ATOM 6891 C C . PHE B 1 341 ? -12.133 2.254 23.344 1 98.06 341 PHE B C 1
ATOM 6893 O O . PHE B 1 341 ? -12.453 1.54 24.297 1 98.06 341 PHE B O 1
ATOM 6900 N N . THR B 1 342 ? -12.641 2.109 22.172 1 98.5 342 THR B N 1
ATOM 6901 C CA . THR B 1 342 ? -13.297 0.91 21.672 1 98.5 342 THR B CA 1
ATOM 6902 C C . THR B 1 342 ? -12.633 0.432 20.391 1 98.5 342 THR B C 1
ATOM 6904 O O . THR B 1 342 ? -12.375 1.229 19.484 1 98.5 342 THR B O 1
ATOM 6907 N N . VAL B 1 343 ? -12.281 -0.848 20.344 1 98.69 343 VAL B N 1
ATOM 6908 C CA . VAL B 1 343 ? -11.695 -1.43 19.141 1 98.69 343 VAL B CA 1
ATOM 6909 C C . VAL B 1 343 ? -12.641 -2.465 18.547 1 98.69 343 VAL B C 1
ATOM 6911 O O . VAL B 1 343 ? -13.195 -3.299 19.266 1 98.69 343 VAL B O 1
ATOM 6914 N N . TYR B 1 344 ? -12.883 -2.35 17.266 1 98.62 344 TYR B N 1
ATOM 6915 C CA . TYR B 1 344 ? -13.789 -3.232 16.547 1 98.62 344 TYR B CA 1
ATOM 6916 C C . TYR B 1 344 ? -13.062 -3.977 15.43 1 98.62 344 TYR B C 1
ATOM 6918 O O . TYR B 1 344 ? -12.469 -3.355 14.547 1 98.62 344 TYR B O 1
ATOM 6926 N N . ALA B 1 345 ? -13.062 -5.289 15.461 1 98.56 345 ALA B N 1
ATOM 6927 C CA . ALA B 1 345 ? -12.484 -6.121 14.414 1 98.56 345 ALA B CA 1
ATOM 6928 C C . ALA B 1 345 ? -13.531 -6.516 13.383 1 98.56 345 ALA B C 1
ATOM 6930 O O . ALA B 1 345 ? -14.234 -7.516 13.547 1 98.56 345 ALA B O 1
ATOM 6931 N N . ASP B 1 346 ? -13.547 -5.762 12.305 1 98.12 346 ASP B N 1
ATOM 6932 C CA . ASP B 1 346 ? -14.445 -6.145 11.219 1 98.12 346 ASP B CA 1
ATOM 6933 C C . ASP B 1 346 ? -14.062 -7.508 10.648 1 98.12 346 ASP B C 1
ATOM 6935 O O . ASP B 1 346 ? -12.891 -7.77 10.375 1 98.12 346 ASP B O 1
ATOM 6939 N N . PRO B 1 347 ? -15.031 -8.344 10.445 1 96.56 347 PRO B N 1
ATOM 6940 C CA . PRO B 1 347 ? -14.695 -9.711 10.055 1 96.56 347 PRO B CA 1
ATOM 6941 C C . PRO B 1 347 ? -14.164 -9.812 8.625 1 96.56 347 PRO B C 1
ATOM 6943 O O . PRO B 1 347 ? -13.477 -10.773 8.281 1 96.56 347 PRO B O 1
ATOM 6946 N N . ASP B 1 348 ? -14.477 -8.789 7.812 1 95.44 348 ASP B N 1
ATOM 6947 C CA . ASP B 1 348 ? -14.234 -8.984 6.387 1 95.44 348 ASP B CA 1
ATOM 6948 C C . ASP B 1 348 ? -13.164 -8.023 5.871 1 95.44 348 ASP B C 1
ATOM 6950 O O . ASP B 1 348 ? -12.531 -8.281 4.844 1 95.44 348 ASP B O 1
ATOM 6954 N N . GLU B 1 349 ? -12.977 -6.898 6.559 1 96.38 349 GLU B N 1
ATOM 6955 C CA . GLU B 1 349 ? -12.188 -5.848 5.926 1 96.38 349 GLU B CA 1
ATOM 6956 C C . GLU B 1 349 ? -11.242 -5.188 6.926 1 96.38 349 GLU B C 1
ATOM 6958 O O . GLU B 1 349 ? -11.688 -4.629 7.93 1 96.38 349 GLU B O 1
ATOM 6963 N N . ARG B 1 350 ? -9.977 -5.238 6.613 1 96.5 350 ARG B N 1
ATOM 6964 C CA . ARG B 1 350 ? -8.961 -4.594 7.434 1 96.5 350 ARG B CA 1
ATOM 6965 C C . ARG B 1 350 ? -9.141 -3.08 7.445 1 96.5 350 ARG B C 1
ATOM 6967 O O . ARG B 1 350 ? -9.328 -2.465 6.395 1 96.5 350 ARG B O 1
ATOM 6974 N N . GLY B 1 351 ? -9.148 -2.428 8.586 1 97.44 351 GLY B N 1
ATOM 6975 C CA . GLY B 1 351 ? -9.172 -0.979 8.703 1 97.44 351 GLY B CA 1
ATOM 6976 C C . GLY B 1 351 ? -10.57 -0.394 8.633 1 97.44 351 GLY B C 1
ATOM 6977 O O . GLY B 1 351 ? -10.742 0.825 8.695 1 97.44 351 GLY B O 1
ATOM 6978 N N . TYR B 1 352 ? -11.617 -1.266 8.5 1 98.12 352 TYR B N 1
ATOM 6979 C CA . TYR B 1 352 ? -12.992 -0.793 8.406 1 98.12 352 TYR B CA 1
ATOM 6980 C C . TYR B 1 352 ? -13.539 -0.411 9.781 1 98.12 352 TYR B C 1
ATOM 6982 O O . TYR B 1 352 ? -14.023 -1.266 10.523 1 98.12 352 TYR B O 1
ATOM 6990 N N . TRP B 1 353 ? -13.5 0.856 10.148 1 98.44 353 TRP B N 1
ATOM 6991 C CA . TRP B 1 353 ? -13.977 1.503 11.367 1 98.44 353 TRP B CA 1
ATOM 6992 C C . TRP B 1 353 ? -13.453 0.789 12.609 1 98.44 353 TRP B C 1
ATOM 6994 O O . TRP B 1 353 ? -14.227 0.432 13.5 1 98.44 353 TRP B O 1
ATOM 7004 N N . PRO B 1 354 ? -12.133 0.679 12.789 1 98.62 354 PRO B N 1
ATOM 7005 C CA . PRO B 1 354 ? -11.594 -0.187 13.836 1 98.62 354 PRO B CA 1
ATOM 7006 C C . PRO B 1 354 ? -11.453 0.531 15.18 1 98.62 354 PRO B C 1
ATOM 7008 O O . PRO B 1 354 ? -11.414 -0.116 16.234 1 98.62 354 PRO B O 1
ATOM 7011 N N . VAL B 1 355 ? -11.281 1.88 15.203 1 98.75 355 VAL B N 1
ATOM 7012 C CA . VAL B 1 355 ? -10.922 2.553 16.438 1 98.75 355 VAL B CA 1
ATOM 7013 C C . VAL B 1 355 ? -11.93 3.656 16.75 1 98.75 355 VAL B C 1
ATOM 7015 O O . VAL B 1 355 ? -12.156 4.543 15.922 1 98.75 355 VAL B O 1
ATOM 7018 N N . TRP B 1 356 ? -12.492 3.57 17.922 1 98.69 356 TRP B N 1
ATOM 7019 C CA . TRP B 1 356 ? -13.477 4.527 18.422 1 98.69 356 TRP B CA 1
ATOM 7020 C C . TRP B 1 356 ? -13.016 5.125 19.75 1 98.69 356 TRP B C 1
ATOM 7022 O O . TRP B 1 356 ? -12.312 4.473 20.531 1 98.69 356 TRP B O 1
ATOM 7032 N N . GLN B 1 357 ? -13.367 6.348 19.984 1 98.62 357 GLN B N 1
ATOM 7033 C CA . GLN B 1 357 ? -13.031 7.051 21.219 1 98.62 357 GLN B CA 1
ATOM 7034 C C . GLN B 1 357 ? -14.242 7.797 21.766 1 98.62 357 GLN B C 1
ATOM 7036 O O . GLN B 1 357 ? -15.023 8.367 21.016 1 98.62 357 GLN B O 1
ATOM 7041 N N . SER B 1 358 ? -14.336 7.781 23.078 1 98.44 358 SER B N 1
ATOM 7042 C CA . SER B 1 358 ? -15.406 8.508 23.766 1 98.44 358 SER B CA 1
ATOM 7043 C C . SER B 1 358 ? -14.883 9.805 24.359 1 98.44 358 SER B C 1
ATOM 7045 O O . SER B 1 358 ? -13.891 9.812 25.094 1 98.44 358 SER B O 1
ATOM 7047 N N . LEU B 1 359 ? -15.57 10.875 24.047 1 98.12 359 LEU B N 1
ATOM 7048 C CA . LEU B 1 359 ? -15.266 12.125 24.734 1 98.12 359 LEU B CA 1
ATOM 7049 C C . LEU B 1 359 ? -16.156 12.305 25.953 1 98.12 359 LEU B C 1
ATOM 7051 O O . LEU B 1 359 ? -15.953 13.227 26.75 1 98.12 359 LEU B O 1
ATOM 7055 N N . ASP B 1 360 ? -17.078 11.367 26.109 1 98.19 360 ASP B N 1
ATOM 7056 C CA . ASP B 1 360 ? -18.016 11.43 27.219 1 98.19 360 ASP B CA 1
ATOM 7057 C C . ASP B 1 360 ? -17.484 10.648 28.422 1 98.19 360 ASP B C 1
ATOM 7059 O O . ASP B 1 360 ? -18.203 9.812 28.984 1 98.19 360 ASP B O 1
ATOM 7063 N N . GLU B 1 361 ? -16.266 10.836 28.766 1 97.69 361 GLU B N 1
ATOM 7064 C CA . GLU B 1 361 ? -15.609 10.219 29.922 1 97.69 361 GLU B CA 1
ATOM 7065 C C . GLU B 1 361 ? -15.039 11.266 30.859 1 97.69 361 GLU B C 1
ATOM 7067 O O . GLU B 1 361 ? -14.836 12.414 30.469 1 97.69 361 GLU B O 1
ATOM 7072 N N . GLU B 1 362 ? -14.742 10.844 32.094 1 96.25 362 GLU B N 1
ATOM 7073 C CA . GLU B 1 362 ? -14.141 11.75 33.062 1 96.25 362 GLU B CA 1
ATOM 7074 C C . GLU B 1 362 ? -12.805 12.289 32.562 1 96.25 362 GLU B C 1
ATOM 7076 O O . GLU B 1 362 ? -11.977 11.531 32.031 1 96.25 362 GLU B O 1
ATOM 7081 N N . GLY B 1 363 ? -12.664 13.594 32.656 1 96 363 GLY B N 1
ATOM 7082 C CA . GLY B 1 363 ? -11.43 14.227 32.25 1 96 363 GLY B CA 1
ATOM 7083 C C . GLY B 1 363 ? -11.477 14.758 30.828 1 96 363 GLY B C 1
ATOM 7084 O O . GLY B 1 363 ? -10.625 15.562 30.438 1 96 363 GLY B O 1
ATOM 7085 N N . PHE B 1 364 ? -12.477 14.367 30.188 1 97.19 364 PHE B N 1
ATOM 7086 C CA . PHE B 1 364 ? -12.664 14.859 28.828 1 97.19 364 PHE B CA 1
ATOM 7087 C C . PHE B 1 364 ? -13.836 15.836 28.75 1 97.19 364 PHE B C 1
ATOM 7089 O O . PHE B 1 364 ? -13.766 16.938 29.297 1 97.19 364 PHE B O 1
ATOM 7096 N N . ALA B 1 365 ? -14.961 15.414 28.156 1 97.5 365 ALA B N 1
ATOM 7097 C CA . ALA B 1 365 ? -16.188 16.219 28.125 1 97.5 365 ALA B CA 1
ATOM 7098 C C . ALA B 1 365 ? -17.375 15.422 28.609 1 97.5 365 ALA B C 1
ATOM 7100 O O . ALA B 1 365 ? -18.312 15.156 27.844 1 97.5 365 ALA B O 1
ATOM 7101 N N . PRO B 1 366 ? -17.375 15.172 29.969 1 97.31 366 PRO B N 1
ATOM 7102 C CA . PRO B 1 366 ? -18.484 14.375 30.484 1 97.31 366 PRO B CA 1
ATOM 7103 C C . PRO B 1 366 ? -19.844 15.008 30.203 1 97.31 366 PRO B C 1
ATOM 7105 O O . PRO B 1 366 ? -20.016 16.219 30.375 1 97.31 366 PRO B O 1
ATOM 7108 N N . GLY B 1 367 ? -20.75 14.219 29.75 1 97.56 367 GLY B N 1
ATOM 7109 C CA . GLY B 1 367 ? -22.078 14.695 29.438 1 97.56 367 GLY B CA 1
ATOM 7110 C C . GLY B 1 367 ? -22.219 15.18 28 1 97.56 367 GLY B C 1
ATOM 7111 O O . GLY B 1 367 ? -23.328 15.508 27.562 1 97.56 367 GLY B O 1
ATOM 7112 N N . SER B 1 368 ? -21.156 15.086 27.281 1 98.06 368 SER B N 1
ATOM 7113 C CA . SER B 1 368 ? -21.188 15.602 25.922 1 98.06 368 SER B CA 1
ATOM 7114 C C . SER B 1 368 ? -21.953 14.664 24.984 1 98.06 368 SER B C 1
ATOM 7116 O O . SER B 1 368 ? -22.5 15.094 23.969 1 98.06 368 SER B O 1
ATOM 7118 N N . HIS B 1 369 ? -21.922 13.375 25.234 1 98.62 369 HIS B N 1
ATOM 7119 C CA . HIS B 1 369 ? -22.5 12.32 24.406 1 98.62 369 HIS B CA 1
ATOM 7120 C C . HIS B 1 369 ? -21.859 12.297 23.031 1 98.62 369 HIS B C 1
ATOM 7122 O O . HIS B 1 369 ? -22.531 12.055 22.031 1 98.62 369 HIS B O 1
ATOM 7128 N N . VAL B 1 370 ? -20.547 12.648 22.969 1 98.69 370 VAL B N 1
ATOM 7129 C CA . VAL B 1 370 ? -19.812 12.656 21.703 1 98.69 370 VAL B CA 1
ATOM 7130 C C . VAL B 1 370 ? -18.969 11.383 21.594 1 98.69 370 VAL B C 1
ATOM 7132 O O . VAL B 1 370 ? -18.234 11.031 22.531 1 98.69 370 VAL B O 1
ATOM 7135 N N . TYR B 1 371 ? -19.109 10.672 20.453 1 98.69 371 TYR B N 1
ATOM 7136 C CA . TYR B 1 371 ? -18.375 9.477 20.078 1 98.69 371 TYR B CA 1
ATOM 7137 C C . TYR B 1 371 ? -17.766 9.617 18.688 1 98.69 371 TYR B C 1
ATOM 7139 O O . TYR B 1 371 ? -18.422 10.109 17.766 1 98.69 371 TYR B O 1
ATOM 7147 N N . PHE B 1 372 ? -16.469 9.352 18.578 1 98.69 372 PHE B N 1
ATOM 7148 C CA . PHE B 1 372 ? -15.898 9.523 17.25 1 98.69 372 PHE B CA 1
ATOM 7149 C C . PHE B 1 372 ? -15.016 8.344 16.875 1 98.69 372 PHE B C 1
ATOM 7151 O O . PHE B 1 372 ? -14.617 7.562 17.734 1 98.69 372 PHE B O 1
ATOM 7158 N N . ALA B 1 373 ? -14.836 8.133 15.578 1 98.81 373 ALA B N 1
ATOM 7159 C CA . ALA B 1 373 ? -13.992 7.09 15 1 98.81 373 ALA B CA 1
ATOM 7160 C C . ALA B 1 373 ? -12.898 7.691 14.117 1 98.81 373 ALA B C 1
ATOM 7162 O O . ALA B 1 373 ? -13.016 8.836 13.664 1 98.81 373 ALA B O 1
ATOM 7163 N N . THR B 1 374 ? -11.82 6.957 13.977 1 98.5 374 THR B N 1
ATOM 7164 C CA . THR B 1 374 ? -10.719 7.391 13.125 1 98.5 374 THR B CA 1
ATOM 7165 C C . THR B 1 374 ? -10.516 6.422 11.961 1 98.5 374 THR B C 1
ATOM 7167 O O . THR B 1 374 ? -10.484 5.203 12.164 1 98.5 374 THR B O 1
ATOM 7170 N N . LEU B 1 375 ? -10.453 6.941 10.766 1 98.44 375 LEU B N 1
ATOM 7171 C CA . LEU B 1 375 ? -10.094 6.203 9.562 1 98.44 375 LEU B CA 1
ATOM 7172 C C . LEU B 1 375 ? -8.789 6.715 8.977 1 98.44 375 LEU B C 1
ATOM 7174 O O . LEU B 1 375 ? -8.477 7.902 9.078 1 98.44 375 LEU B O 1
ATOM 7178 N N . THR B 1 376 ? -8.016 5.824 8.383 1 98.12 376 THR B N 1
ATOM 7179 C CA . THR B 1 376 ? -6.762 6.223 7.75 1 98.12 376 THR B CA 1
ATOM 7180 C C . THR B 1 376 ? -6.703 5.719 6.309 1 98.12 376 THR B C 1
ATOM 7182 O O . THR B 1 376 ? -7.43 4.793 5.941 1 98.12 376 THR B O 1
ATOM 7185 N N . SER B 1 377 ? -5.953 6.391 5.488 1 95.25 377 SER B N 1
ATOM 7186 C CA . SER B 1 377 ? -5.59 6.02 4.125 1 95.25 377 SER B CA 1
ATOM 7187 C C . SER B 1 377 ? -6.82 5.641 3.309 1 95.25 377 SER B C 1
ATOM 7189 O O . SER B 1 377 ? -7.762 6.43 3.195 1 95.25 377 SER B O 1
ATOM 7191 N N . ASP B 1 378 ? -6.895 4.41 2.771 1 94.94 378 ASP B N 1
ATOM 7192 C CA . ASP B 1 378 ? -7.934 4.031 1.819 1 94.94 378 ASP B CA 1
ATOM 7193 C C . ASP B 1 378 ? -9.32 4.227 2.42 1 94.94 378 ASP B C 1
ATOM 7195 O O . ASP B 1 378 ? -10.25 4.656 1.729 1 94.94 378 ASP B O 1
ATOM 7199 N N . GLN B 1 379 ? -9.438 3.912 3.707 1 97.62 379 GLN B N 1
ATOM 7200 C CA . GLN B 1 379 ? -10.734 4.059 4.359 1 97.62 379 GLN B CA 1
ATOM 7201 C C . GLN B 1 379 ? -11.117 5.527 4.512 1 97.62 379 GLN B C 1
ATOM 7203 O O . GLN B 1 379 ? -12.289 5.887 4.402 1 97.62 379 GLN B O 1
ATOM 7208 N N . ALA B 1 380 ? -10.125 6.332 4.738 1 98.31 380 ALA B N 1
ATOM 7209 C CA . ALA B 1 380 ? -10.375 7.77 4.82 1 98.31 380 ALA B CA 1
ATOM 7210 C C . ALA B 1 380 ? -10.719 8.344 3.447 1 98.31 380 ALA B C 1
ATOM 7212 O O . ALA B 1 380 ? -11.641 9.156 3.318 1 98.31 380 ALA B O 1
ATOM 7213 N N . TYR B 1 381 ? -10 7.945 2.398 1 97.56 381 TYR B N 1
ATOM 7214 C CA . TYR B 1 381 ? -10.266 8.406 1.041 1 97.56 381 TYR B CA 1
ATOM 7215 C C . TYR B 1 381 ? -11.695 8.086 0.628 1 97.56 381 TYR B C 1
ATOM 7217 O O . TYR B 1 381 ? -12.398 8.938 0.077 1 97.56 381 TYR B O 1
ATOM 7225 N N . ARG B 1 382 ? -12.062 6.871 0.928 1 97.12 382 ARG B N 1
ATOM 7226 C CA . ARG B 1 382 ? -13.406 6.41 0.597 1 97.12 382 ARG B CA 1
ATOM 7227 C C . ARG B 1 382 ? -14.461 7.25 1.308 1 97.12 382 ARG B C 1
ATOM 7229 O O . ARG B 1 382 ? -15.438 7.684 0.689 1 97.12 382 ARG B O 1
ATOM 7236 N N . ALA B 1 383 ? -14.281 7.496 2.531 1 98.25 383 ALA B N 1
ATOM 7237 C CA . ALA B 1 383 ? -15.234 8.281 3.309 1 98.25 383 ALA B CA 1
ATOM 7238 C C . ALA B 1 383 ? -15.352 9.703 2.764 1 98.25 383 ALA B C 1
ATOM 7240 O O . ALA B 1 383 ? -16.453 10.25 2.656 1 98.25 383 ALA B O 1
ATOM 7241 N N . GLU B 1 384 ? -14.227 10.266 2.393 1 97.88 384 GLU B N 1
ATOM 7242 C CA . GLU B 1 384 ? -14.211 11.648 1.936 1 97.88 384 GLU B CA 1
ATOM 7243 C C . GLU B 1 384 ? -14.984 11.812 0.629 1 97.88 384 GLU B C 1
ATOM 7245 O O . GLU B 1 384 ? -15.508 12.891 0.34 1 97.88 384 GLU B O 1
ATOM 7250 N N . ARG B 1 385 ? -15.133 10.75 -0.067 1 97.31 385 ARG B N 1
ATOM 7251 C CA . ARG B 1 385 ? -15.773 10.828 -1.375 1 97.31 385 ARG B CA 1
ATOM 7252 C C . ARG B 1 385 ? -17.266 10.562 -1.268 1 97.31 385 ARG B C 1
ATOM 7254 O O . ARG B 1 385 ? -18.016 10.75 -2.234 1 97.31 385 ARG B O 1
ATOM 7261 N N . LYS B 1 386 ? -17.703 10.219 -0.112 1 97.75 386 LYS B N 1
ATOM 7262 C CA . LYS B 1 386 ? -19.109 9.992 0.143 1 97.75 386 LYS B CA 1
ATOM 7263 C C . LYS B 1 386 ? -19.766 11.242 0.73 1 97.75 386 LYS B C 1
ATOM 7265 O O . LYS B 1 386 ? -19.078 12.141 1.219 1 97.75 386 LYS B O 1
ATOM 7270 N N . THR B 1 387 ? -21.109 11.234 0.653 1 97.5 387 THR B N 1
ATOM 7271 C CA . THR B 1 387 ? -21.844 12.289 1.337 1 97.5 387 THR B CA 1
ATOM 7272 C C . THR B 1 387 ? -21.844 12.062 2.846 1 97.5 387 THR B C 1
ATOM 7274 O O . THR B 1 387 ? -21.594 10.953 3.311 1 97.5 387 THR B O 1
ATOM 7277 N N . ASN B 1 388 ? -22.094 13.109 3.6 1 97.94 388 ASN B N 1
ATOM 7278 C CA . ASN B 1 388 ? -22.188 12.961 5.047 1 97.94 388 ASN B CA 1
ATOM 7279 C C . ASN B 1 388 ? -23.219 11.922 5.441 1 97.94 388 ASN B C 1
ATOM 7281 O O . ASN B 1 388 ? -23 11.133 6.367 1 97.94 388 ASN B O 1
ATOM 7285 N N . ALA B 1 389 ? -24.312 11.93 4.746 1 98.19 389 ALA B N 1
ATOM 7286 C CA . ALA B 1 389 ? -25.391 11 5.059 1 98.19 389 ALA B CA 1
ATOM 7287 C C . ALA B 1 389 ? -24.938 9.555 4.848 1 98.19 389 ALA B C 1
ATOM 7289 O O . ALA B 1 389 ? -25.25 8.672 5.652 1 98.19 389 ALA B O 1
ATOM 7290 N N . GLU B 1 390 ? -24.172 9.336 3.785 1 97.94 390 GLU B N 1
ATOM 7291 C CA . GLU B 1 390 ? -23.672 7.996 3.496 1 97.94 390 GLU B CA 1
ATOM 7292 C C . GLU B 1 390 ? -22.656 7.543 4.547 1 97.94 390 GLU B C 1
ATOM 7294 O O . GLU B 1 390 ? -22.688 6.391 4.98 1 97.94 390 GLU B O 1
ATOM 7299 N N . VAL B 1 391 ? -21.766 8.422 4.879 1 98.69 391 VAL B N 1
ATOM 7300 C CA . VAL B 1 391 ? -20.766 8.094 5.887 1 98.69 391 VAL B CA 1
ATOM 7301 C C . VAL B 1 391 ? -21.453 7.844 7.23 1 98.69 391 VAL B C 1
ATOM 7303 O O . VAL B 1 391 ? -21.094 6.906 7.949 1 98.69 391 VAL B O 1
ATOM 7306 N N . GLN B 1 392 ? -22.438 8.68 7.566 1 98.75 392 GLN B N 1
ATOM 7307 C CA . GLN B 1 392 ? -23.188 8.492 8.805 1 98.75 392 GLN B CA 1
ATOM 7308 C C . GLN B 1 392 ? -23.891 7.133 8.828 1 98.75 392 GLN B C 1
ATOM 7310 O O . GLN B 1 392 ? -23.938 6.473 9.867 1 98.75 392 GLN B O 1
ATOM 7315 N N . ALA B 1 393 ? -24.453 6.738 7.719 1 98.5 393 ALA B N 1
ATOM 7316 C CA . ALA B 1 393 ? -25.125 5.441 7.641 1 98.5 393 ALA B CA 1
ATOM 7317 C C . ALA B 1 393 ? -24.156 4.301 7.918 1 98.5 393 ALA B C 1
ATOM 7319 O O . ALA B 1 393 ? -24.5 3.35 8.625 1 98.5 393 ALA B O 1
ATOM 7320 N N . GLU B 1 394 ? -22.984 4.367 7.355 1 98.06 394 GLU B N 1
ATOM 7321 C CA . GLU B 1 394 ? -21.953 3.357 7.617 1 98.06 394 GLU B CA 1
ATOM 7322 C C . GLU B 1 394 ? -21.531 3.373 9.086 1 98.06 394 GLU B C 1
ATOM 7324 O O . GLU B 1 394 ? -21.406 2.32 9.711 1 98.06 394 GLU B O 1
ATOM 7329 N N . PHE B 1 395 ? -21.312 4.586 9.547 1 98.75 395 PHE B N 1
ATOM 7330 C CA . PHE B 1 395 ? -20.969 4.824 10.945 1 98.75 395 PHE B CA 1
ATOM 7331 C C . PHE B 1 395 ? -21.984 4.156 11.867 1 98.75 395 PHE B C 1
ATOM 7333 O O . PHE B 1 395 ? -21.594 3.414 12.781 1 98.75 395 PHE B O 1
ATOM 7340 N N . MET B 1 396 ? -23.172 4.328 11.602 1 98.81 396 MET B N 1
ATOM 7341 C CA . MET B 1 396 ? -24.25 3.805 12.438 1 98.81 396 MET B CA 1
ATOM 7342 C C . MET B 1 396 ? -24.406 2.299 12.25 1 98.81 396 MET B C 1
ATOM 7344 O O . MET B 1 396 ? -24.734 1.583 13.203 1 98.81 396 MET B O 1
ATOM 7348 N N . SER B 1 397 ? -24.203 1.846 11.047 1 98.19 397 SER B N 1
ATOM 7349 C CA . SER B 1 397 ? -24.281 0.407 10.82 1 98.19 397 SER B CA 1
ATOM 7350 C C . SER B 1 397 ? -23.281 -0.344 11.695 1 98.19 397 SER B C 1
ATOM 7352 O O . SER B 1 397 ? -23.625 -1.366 12.297 1 98.19 397 SER B O 1
ATOM 7354 N N . VAL B 1 398 ? -22.109 0.144 11.82 1 98.38 398 VAL B N 1
ATOM 7355 C CA . VAL B 1 398 ? -21.062 -0.486 12.625 1 98.38 398 VAL B CA 1
ATOM 7356 C C . VAL B 1 398 ? -21.422 -0.38 14.109 1 98.38 398 VAL B C 1
ATOM 7358 O O . VAL B 1 398 ? -21.281 -1.35 14.859 1 98.38 398 VAL B O 1
ATOM 7361 N N . LEU B 1 399 ? -21.891 0.787 14.523 1 98.62 399 LEU B N 1
ATOM 7362 C CA . LEU B 1 399 ? -22.297 0.947 15.914 1 98.62 399 LEU B CA 1
ATOM 7363 C C . LEU B 1 399 ? -23.422 -0.024 16.266 1 98.62 399 LEU B C 1
ATOM 7365 O O . LEU B 1 399 ? -23.453 -0.57 17.375 1 98.62 399 LEU B O 1
ATOM 7369 N N . ARG B 1 400 ? -24.328 -0.215 15.367 1 98.31 400 ARG B N 1
ATOM 7370 C CA . ARG B 1 400 ? -25.438 -1.126 15.625 1 98.31 400 ARG B CA 1
ATOM 7371 C C . ARG B 1 400 ? -24.969 -2.576 15.633 1 98.31 400 ARG B C 1
ATOM 7373 O O . ARG B 1 400 ? -25.516 -3.412 16.344 1 98.31 400 ARG B O 1
ATOM 7380 N N . ASP B 1 401 ? -23.938 -2.867 14.883 1 96.88 401 ASP B N 1
ATOM 7381 C CA . ASP B 1 401 ? -23.297 -4.18 14.992 1 96.88 401 ASP B CA 1
ATOM 7382 C C . ASP B 1 401 ? -22.703 -4.383 16.375 1 96.88 401 ASP B C 1
ATOM 7384 O O . ASP B 1 401 ? -22.734 -5.492 16.906 1 96.88 401 ASP B O 1
ATOM 7388 N N . MET B 1 402 ? -22.188 -3.355 16.938 1 97.56 402 MET B N 1
ATOM 7389 C CA . MET B 1 402 ? -21.484 -3.441 18.219 1 97.56 402 MET B CA 1
ATOM 7390 C C . MET B 1 402 ? -22.484 -3.396 19.375 1 97.56 402 MET B C 1
ATOM 7392 O O . MET B 1 402 ? -22.359 -4.148 20.344 1 97.56 402 MET B O 1
ATOM 7396 N N . TYR B 1 403 ? -23.547 -2.529 19.281 1 97.69 403 TYR B N 1
ATOM 7397 C CA . TYR B 1 403 ? -24.312 -2.211 20.469 1 97.69 403 TYR B CA 1
ATOM 7398 C C . TYR B 1 403 ? -25.781 -2.582 20.281 1 97.69 403 TYR B C 1
ATOM 7400 O O . TYR B 1 403 ? -26.594 -2.418 21.203 1 97.69 403 TYR B O 1
ATOM 7408 N N . GLY B 1 404 ? -26.156 -3.094 19.141 1 97.06 404 GLY B N 1
ATOM 7409 C CA . GLY B 1 404 ? -27.516 -3.521 18.875 1 97.06 404 GLY B CA 1
ATOM 7410 C C . GLY B 1 404 ? -28.312 -2.525 18.047 1 97.06 404 GLY B C 1
ATOM 7411 O O . GLY B 1 404 ? -27.906 -1.367 17.906 1 97.06 404 GLY B O 1
ATOM 7412 N N . PRO B 1 405 ? -29.422 -2.93 17.438 1 96.88 405 PRO B N 1
ATOM 7413 C CA . PRO B 1 405 ? -30.156 -2.143 16.438 1 96.88 405 PRO B CA 1
ATOM 7414 C C . PRO B 1 405 ? -30.922 -0.979 17.062 1 96.88 405 PRO B C 1
ATOM 7416 O O . PRO B 1 405 ? -31.344 -0.06 16.359 1 96.88 405 PRO B O 1
ATOM 7419 N N . ASP B 1 406 ? -31.078 -0.885 18.344 1 97.5 406 ASP B N 1
ATOM 7420 C CA . ASP B 1 406 ? -32 0.046 18.969 1 97.5 406 ASP B CA 1
ATOM 7421 C C . ASP B 1 406 ? -31.297 1.303 19.453 1 97.5 406 ASP B C 1
ATOM 7423 O O . ASP B 1 406 ? -31.891 2.133 20.141 1 97.5 406 ASP B O 1
ATOM 7427 N N . ILE B 1 407 ? -30.078 1.503 19.109 1 98.31 407 ILE B N 1
ATOM 7428 C CA . ILE B 1 407 ? -29.375 2.711 19.531 1 98.31 407 ILE B CA 1
ATOM 7429 C C . ILE B 1 407 ? -29.906 3.912 18.75 1 98.31 407 ILE B C 1
ATOM 7431 O O . ILE B 1 407 ? -30.375 3.762 17.625 1 98.31 407 ILE B O 1
ATOM 7435 N N . PRO B 1 408 ? -29.781 5.125 19.312 1 98.56 408 PRO B N 1
ATOM 7436 C CA . PRO B 1 408 ? -30.328 6.309 18.641 1 98.56 408 PRO B CA 1
ATOM 7437 C C . PRO B 1 408 ? -29.453 6.781 17.484 1 98.56 408 PRO B C 1
ATOM 7439 O O . PRO B 1 408 ? -28.266 6.465 17.422 1 98.56 408 PRO B O 1
ATOM 7442 N N . ASP B 1 409 ? -30.109 7.551 16.609 1 98.44 409 ASP B N 1
ATOM 7443 C CA . ASP B 1 409 ? -29.344 8.273 15.602 1 98.44 409 ASP B CA 1
ATOM 7444 C C . ASP B 1 409 ? -28.641 9.492 16.203 1 98.44 409 ASP B C 1
ATOM 7446 O O . ASP B 1 409 ? -29.094 10.039 17.219 1 98.44 409 ASP B O 1
ATOM 7450 N N . PRO B 1 410 ? -27.578 9.867 15.578 1 98.62 410 PRO B N 1
ATOM 7451 C CA . PRO B 1 410 ? -26.906 11.062 16.078 1 98.62 410 PRO B CA 1
ATOM 7452 C C . PRO B 1 410 ? -27.719 12.336 15.844 1 98.62 410 PRO B C 1
ATOM 7454 O O . PRO B 1 410 ? -28.453 12.43 14.859 1 98.62 410 PRO B O 1
ATOM 7457 N N . ILE B 1 411 ? -27.469 13.32 16.672 1 98.06 411 ILE B N 1
ATOM 7458 C CA . ILE B 1 411 ? -28.125 14.609 16.531 1 98.06 411 ILE B CA 1
ATOM 7459 C C . ILE B 1 411 ? -27.25 15.547 15.703 1 98.06 411 ILE B C 1
ATOM 7461 O O . ILE B 1 411 ? -27.75 16.516 15.117 1 98.06 411 ILE B O 1
ATOM 7465 N N . GLU B 1 412 ? -26 15.32 15.742 1 98.5 412 GLU B N 1
ATOM 7466 C CA . GLU B 1 412 ? -25.031 16.078 14.945 1 98.5 412 GLU B CA 1
ATOM 7467 C C . GLU B 1 412 ? -23.906 15.172 14.453 1 98.5 412 GLU B C 1
ATOM 7469 O O . GLU B 1 412 ? -23.5 14.234 15.148 1 98.5 412 GLU B O 1
ATOM 7474 N N . PHE B 1 413 ? -23.422 15.375 13.195 1 98.56 413 PHE B N 1
ATOM 7475 C CA . PHE B 1 413 ? -22.406 14.57 12.547 1 98.56 413 PHE B CA 1
ATOM 7476 C C . PHE B 1 413 ? -21.422 15.445 11.773 1 98.56 413 PHE B C 1
ATOM 7478 O O . PHE B 1 413 ? -21.844 16.25 10.938 1 98.56 413 PHE B O 1
ATOM 7485 N N . LYS B 1 414 ? -20.031 15.289 12.109 1 97.62 414 LYS B N 1
ATOM 7486 C CA . LYS B 1 414 ? -19.031 16.172 11.5 1 97.62 414 LYS B CA 1
ATOM 7487 C C . LYS B 1 414 ? -17.734 15.422 11.219 1 97.62 414 LYS B C 1
ATOM 7489 O O . LYS B 1 414 ? -17.312 14.586 12.023 1 97.62 414 LYS B O 1
ATOM 7494 N N . PHE B 1 415 ? -17.203 15.625 10.062 1 96.62 415 PHE B N 1
ATOM 7495 C CA . PHE B 1 415 ? -15.828 15.227 9.82 1 96.62 415 PHE B CA 1
ATOM 7496 C C . PHE B 1 415 ? -15.219 16.031 8.688 1 96.62 415 PHE B C 1
ATOM 7498 O O . PHE B 1 415 ? -15.938 16.562 7.836 1 96.62 415 PHE B O 1
ATOM 7505 N N . PRO B 1 416 ? -13.883 16.25 8.703 1 97.75 416 PRO B N 1
ATOM 7506 C CA . PRO B 1 416 ? -13.188 17 7.656 1 97.75 416 PRO B CA 1
ATOM 7507 C C . PRO B 1 416 ? -12.906 16.156 6.41 1 97.75 416 PRO B C 1
ATOM 7509 O O . PRO B 1 416 ? -13.047 14.93 6.445 1 97.75 416 PRO B O 1
ATOM 7512 N N . ARG B 1 417 ? -12.633 16.812 5.301 1 98.06 417 ARG B N 1
ATOM 7513 C CA . ARG B 1 417 ? -12.172 16.172 4.07 1 98.06 417 ARG B CA 1
ATOM 7514 C C . ARG B 1 417 ? -10.797 16.703 3.666 1 98.06 417 ARG B C 1
ATOM 7516 O O . ARG B 1 417 ? -10.672 17.438 2.693 1 98.06 417 ARG B O 1
ATOM 7523 N N . TRP B 1 418 ? -9.758 16.156 4.273 1 98.31 418 TRP B N 1
ATOM 7524 C CA . TRP B 1 418 ? -8.398 16.656 4.172 1 98.31 418 TRP B CA 1
ATOM 7525 C C . TRP B 1 418 ? -7.832 16.422 2.775 1 98.31 418 TRP B C 1
ATOM 7527 O O . TRP B 1 418 ? -7.168 17.297 2.207 1 98.31 418 TRP B O 1
ATOM 7537 N N . THR B 1 419 ? -8.055 15.234 2.215 1 97.44 419 THR B N 1
ATOM 7538 C CA . THR B 1 419 ? -7.52 14.875 0.908 1 97.44 419 THR B CA 1
ATOM 7539 C C . THR B 1 419 ? -8.125 15.75 -0.185 1 97.44 419 THR B C 1
ATOM 7541 O O . THR B 1 419 ? -7.43 16.156 -1.119 1 97.44 419 THR B O 1
ATOM 7544 N N . LEU B 1 420 ? -9.383 16.078 -0.046 1 97.19 420 LEU B N 1
ATOM 7545 C CA . LEU B 1 420 ? -10.109 16.781 -1.093 1 97.19 420 LEU B CA 1
ATOM 7546 C C . LEU B 1 420 ? -9.938 18.281 -0.955 1 97.19 420 LEU B C 1
ATOM 7548 O O . LEU B 1 420 ? -10.242 19.047 -1.883 1 97.19 420 LEU B O 1
ATOM 7552 N N . ASP B 1 421 ? -9.477 18.75 0.224 1 97.75 421 ASP B N 1
ATOM 7553 C CA . ASP B 1 421 ? -9.203 20.172 0.42 1 97.75 421 ASP B CA 1
ATOM 7554 C C . ASP B 1 421 ? -7.895 20.578 -0.255 1 97.75 421 ASP B C 1
ATOM 7556 O O . ASP B 1 421 ? -6.816 20.156 0.168 1 97.75 421 ASP B O 1
ATOM 7560 N N . PRO B 1 422 ? -7.938 21.438 -1.238 1 97.38 422 PRO B N 1
ATOM 7561 C CA . PRO B 1 422 ? -6.734 21.781 -2 1 97.38 422 PRO B CA 1
ATOM 7562 C C . PRO B 1 422 ? -5.703 22.547 -1.166 1 97.38 422 PRO B C 1
ATOM 7564 O O . PRO B 1 422 ? -4.559 22.719 -1.598 1 97.38 422 PRO B O 1
ATOM 7567 N N . LEU B 1 423 ? -6.055 22.953 -0.002 1 98.12 423 LEU B N 1
ATOM 7568 C CA . LEU B 1 423 ? -5.121 23.672 0.846 1 98.12 423 LEU B CA 1
ATOM 7569 C C . LEU B 1 423 ? -4.238 22.719 1.635 1 98.12 423 LEU B C 1
ATOM 7571 O O . LEU B 1 423 ? -3.221 23.125 2.203 1 98.12 423 LEU B O 1
ATOM 7575 N N . PHE B 1 424 ? -4.656 21.422 1.631 1 98 424 PHE B N 1
ATOM 7576 C CA . PHE B 1 424 ? -3.92 20.5 2.49 1 98 424 PHE B CA 1
ATOM 7577 C C . PHE B 1 424 ? -3.559 19.234 1.736 1 98 424 PHE B C 1
ATOM 7579 O O . PHE B 1 424 ? -2.416 18.781 1.794 1 98 424 PHE B O 1
ATOM 7586 N N . ARG B 1 425 ? -4.512 18.641 0.987 1 97.94 425 ARG B N 1
ATOM 7587 C CA . ARG B 1 425 ? -4.332 17.422 0.203 1 97.94 425 ARG B CA 1
ATOM 7588 C C . ARG B 1 425 ? -3.803 16.297 1.07 1 97.94 425 ARG B C 1
ATOM 7590 O O . ARG B 1 425 ? -2.914 15.547 0.651 1 97.94 425 ARG B O 1
ATOM 7597 N N . GLY B 1 426 ? -4.238 16.172 2.248 1 97.62 426 GLY B N 1
ATOM 7598 C CA . GLY B 1 426 ? -3.859 15.141 3.199 1 97.62 426 GLY B CA 1
ATOM 7599 C C . GLY B 1 426 ? -3.615 15.672 4.598 1 97.62 426 GLY B C 1
ATOM 7600 O O . GLY B 1 426 ? -3.686 16.891 4.824 1 97.62 426 GLY B O 1
ATOM 7601 N N . SER B 1 427 ? -3.295 14.766 5.578 1 97.81 427 SER B N 1
ATOM 7602 C CA . SER B 1 427 ? -3.232 15.242 6.953 1 97.81 427 SER B CA 1
ATOM 7603 C C . SER B 1 427 ? -2.053 14.633 7.699 1 97.81 427 SER B C 1
ATOM 7605 O O . SER B 1 427 ? -1.754 15.023 8.828 1 97.81 427 SER B O 1
ATOM 7607 N N . PHE B 1 428 ? -1.3 13.695 7.059 1 97.12 428 PHE B N 1
ATOM 7608 C CA . PHE B 1 428 ? -0.245 13.008 7.793 1 97.12 428 PHE B CA 1
ATOM 7609 C C . PHE B 1 428 ? 0.863 12.555 6.852 1 97.12 428 PHE B C 1
ATOM 7611 O O . PHE B 1 428 ? 0.639 11.711 5.98 1 97.12 428 PHE B O 1
ATOM 7618 N N . SER B 1 429 ? 2.033 13.125 7.016 1 97.38 429 SER B N 1
ATOM 7619 C CA . SER B 1 429 ? 3.164 12.625 6.238 1 97.38 429 SER B CA 1
ATOM 7620 C C . SER B 1 429 ? 3.74 11.359 6.859 1 97.38 429 SER B C 1
ATOM 7622 O O . SER B 1 429 ? 3.754 11.211 8.086 1 97.38 429 SER B O 1
ATOM 7624 N N . ALA B 1 430 ? 4.152 10.422 6.043 1 96.75 430 ALA B N 1
ATOM 7625 C CA . ALA B 1 430 ? 4.711 9.156 6.496 1 96.75 430 ALA B CA 1
ATOM 7626 C C . ALA B 1 430 ? 6.023 8.844 5.785 1 96.75 430 ALA B C 1
ATOM 7628 O O . ALA B 1 430 ? 6.391 9.523 4.824 1 96.75 430 ALA B O 1
ATOM 7629 N N . TRP B 1 431 ? 6.773 7.914 6.391 1 96.25 431 TRP B N 1
ATOM 7630 C CA . TRP B 1 431 ? 7.992 7.391 5.777 1 96.25 431 TRP B CA 1
ATOM 7631 C C . TRP B 1 431 ? 7.695 6.156 4.934 1 96.25 431 TRP B C 1
ATOM 7633 O O . TRP B 1 431 ? 7.59 5.047 5.461 1 96.25 431 TRP B O 1
ATOM 7643 N N . GLY B 1 432 ? 7.684 6.332 3.672 1 95.69 432 GLY B N 1
ATOM 7644 C CA . GLY B 1 432 ? 7.27 5.262 2.777 1 95.69 432 GLY B CA 1
ATOM 7645 C C . GLY B 1 432 ? 8.367 4.25 2.514 1 95.69 432 GLY B C 1
ATOM 7646 O O . GLY B 1 432 ? 9.555 4.559 2.66 1 95.69 432 GLY B O 1
ATOM 7647 N N . ALA B 1 433 ? 7.965 3.01 2.131 1 95.06 433 ALA B N 1
ATOM 7648 C CA . ALA B 1 433 ? 8.93 2.02 1.661 1 95.06 433 ALA B CA 1
ATOM 7649 C C . ALA B 1 433 ? 9.703 2.537 0.45 1 95.06 433 ALA B C 1
ATOM 7651 O O . ALA B 1 433 ? 9.109 3.082 -0.485 1 95.06 433 ALA B O 1
ATOM 7652 N N . GLY B 1 434 ? 11 2.424 0.533 1 91.56 434 GLY B N 1
ATOM 7653 C CA . GLY B 1 434 ? 11.836 2.826 -0.59 1 91.56 434 GLY B CA 1
ATOM 7654 C C . GLY B 1 434 ? 12.281 4.273 -0.512 1 91.56 434 GLY B C 1
ATOM 7655 O O . GLY B 1 434 ? 13.133 4.707 -1.293 1 91.56 434 GLY B O 1
ATOM 7656 N N . VAL B 1 435 ? 11.68 5.062 0.383 1 93.94 435 VAL B N 1
ATOM 7657 C CA . VAL B 1 435 ? 12.109 6.445 0.554 1 93.94 435 VAL B CA 1
ATOM 7658 C C . VAL B 1 435 ? 13.516 6.477 1.15 1 93.94 435 VAL B C 1
ATOM 7660 O O . VAL B 1 435 ? 13.836 5.684 2.039 1 93.94 435 VAL B O 1
ATOM 7663 N N . THR B 1 436 ? 14.328 7.391 0.717 1 92.62 436 THR B N 1
ATOM 7664 C CA . THR B 1 436 ? 15.703 7.488 1.205 1 92.62 436 THR B CA 1
ATOM 7665 C C . THR B 1 436 ? 15.891 8.758 2.035 1 92.62 436 THR B C 1
ATOM 7667 O O . THR B 1 436 ? 15.109 9.703 1.919 1 92.62 436 THR B O 1
ATOM 7670 N N . GLN B 1 437 ? 16.953 8.766 2.812 1 92.12 437 GLN B N 1
ATOM 7671 C CA . GLN B 1 437 ? 17.312 9.953 3.582 1 92.12 437 GLN B CA 1
ATOM 7672 C C . GLN B 1 437 ? 17.625 11.133 2.664 1 92.12 437 GLN B C 1
ATOM 7674 O O . GLN B 1 437 ? 17.281 12.273 2.973 1 92.12 437 GLN B O 1
ATOM 7679 N N . LYS B 1 438 ? 18.25 10.852 1.592 1 94.31 438 LYS B N 1
ATOM 7680 C CA . LYS B 1 438 ? 18.578 11.906 0.636 1 94.31 438 LYS B CA 1
ATOM 7681 C C . LYS B 1 438 ? 17.312 12.586 0.124 1 94.31 438 LYS B C 1
ATOM 7683 O O . LYS B 1 438 ? 17.281 13.812 -0.014 1 94.31 438 LYS B O 1
ATOM 7688 N N . GLN B 1 439 ? 16.359 11.812 -0.192 1 94.69 439 GLN B N 1
ATOM 7689 C CA . GLN B 1 439 ? 15.117 12.375 -0.688 1 94.69 439 GLN B CA 1
ATOM 7690 C C . GLN B 1 439 ? 14.445 13.234 0.376 1 94.69 439 GLN B C 1
ATOM 7692 O O . GLN B 1 439 ? 13.867 14.281 0.064 1 94.69 439 GLN B O 1
ATOM 7697 N N . GLN B 1 440 ? 14.516 12.828 1.598 1 93.5 440 GLN B N 1
ATOM 7698 C CA . GLN B 1 440 ? 13.992 13.633 2.693 1 93.5 440 GLN B CA 1
ATOM 7699 C C . GLN B 1 440 ? 14.734 14.961 2.809 1 93.5 440 GLN B C 1
ATOM 7701 O O . GLN B 1 440 ? 14.109 16 3.006 1 93.5 440 GLN B O 1
ATOM 7706 N N . ASP B 1 441 ? 16.016 14.898 2.686 1 95.25 441 ASP B N 1
ATOM 7707 C CA . ASP B 1 441 ? 16.844 16.109 2.719 1 95.25 441 ASP B CA 1
ATOM 7708 C C . ASP B 1 441 ? 16.531 17.016 1.536 1 95.25 441 ASP B C 1
ATOM 7710 O O . ASP B 1 441 ? 16.516 18.25 1.677 1 95.25 441 ASP B O 1
ATOM 7714 N N . ASP B 1 442 ? 16.281 16.391 0.421 1 96.81 442 ASP B N 1
ATOM 7715 C CA . ASP B 1 442 ? 16 17.156 -0.798 1 96.81 442 ASP B CA 1
ATOM 7716 C C . ASP B 1 442 ? 14.688 17.906 -0.687 1 96.81 442 ASP B C 1
ATOM 7718 O O . ASP B 1 442 ? 14.539 18.984 -1.259 1 96.81 442 ASP B O 1
ATOM 7722 N N . MET B 1 443 ? 13.703 17.406 0.082 1 97.56 443 MET B N 1
ATOM 7723 C CA . MET B 1 443 ? 12.445 18.109 0.302 1 97.56 443 MET B CA 1
ATOM 7724 C C . MET B 1 443 ? 12.688 19.422 1.028 1 97.56 443 MET B C 1
ATOM 7726 O O . MET B 1 443 ? 12.016 20.422 0.75 1 97.56 443 MET B O 1
ATOM 7730 N N . ARG B 1 444 ? 13.664 19.422 1.865 1 96.81 444 ARG B N 1
ATOM 7731 C CA . ARG B 1 444 ? 13.945 20.547 2.734 1 96.81 444 ARG B CA 1
ATOM 7732 C C . ARG B 1 444 ? 14.859 21.562 2.045 1 96.81 444 ARG B C 1
ATOM 7734 O O . ARG B 1 444 ? 14.859 22.75 2.387 1 96.81 444 ARG B O 1
ATOM 7741 N N . GLU B 1 445 ? 15.648 21.125 1.127 1 96.44 445 GLU B N 1
ATOM 7742 C CA . GLU B 1 445 ? 16.719 21.938 0.545 1 96.44 445 GLU B CA 1
ATOM 7743 C C . GLU B 1 445 ? 16.172 23.203 -0.101 1 96.44 445 GLU B C 1
ATOM 7745 O O . GLU B 1 445 ? 15.203 23.141 -0.868 1 96.44 445 GLU B O 1
ATOM 7750 N N . ALA B 1 446 ? 16.75 24.344 0.238 1 97.25 446 ALA B N 1
ATOM 7751 C CA . ALA B 1 446 ? 16.359 25.625 -0.353 1 97.25 446 ALA B CA 1
ATOM 7752 C C . ALA B 1 446 ? 16.828 25.734 -1.8 1 97.25 446 ALA B C 1
ATOM 7754 O O . ALA B 1 446 ? 17.797 25.062 -2.195 1 97.25 446 ALA B O 1
ATOM 7755 N N . ILE B 1 447 ? 16.062 26.562 -2.531 1 97.06 447 ILE B N 1
ATOM 7756 C CA . ILE B 1 447 ? 16.391 26.75 -3.939 1 97.06 447 ILE B CA 1
ATOM 7757 C C . ILE B 1 447 ? 16.438 28.234 -4.273 1 97.06 447 ILE B C 1
ATOM 7759 O O . ILE B 1 447 ? 16.031 29.062 -3.465 1 97.06 447 ILE B O 1
ATOM 7763 N N . GLY B 1 448 ? 16.953 28.516 -5.48 1 95.06 448 GLY B N 1
ATOM 7764 C CA . GLY B 1 448 ? 17.078 29.875 -5.953 1 95.06 448 GLY B CA 1
ATOM 7765 C C . GLY B 1 448 ? 17.672 29.984 -7.344 1 95.06 448 GLY B C 1
ATOM 7766 O O . GLY B 1 448 ? 17.141 29.422 -8.297 1 95.06 448 GLY B O 1
ATOM 7767 N N . GLY B 1 449 ? 18.922 30.5 -7.395 1 88.44 449 GLY B N 1
ATOM 7768 C CA . GLY B 1 449 ? 19.578 30.719 -8.672 1 88.44 449 GLY B CA 1
ATOM 7769 C C . GLY B 1 449 ? 20.031 29.422 -9.336 1 88.44 449 GLY B C 1
ATOM 7770 O O . GLY B 1 449 ? 19.734 28.328 -8.844 1 88.44 449 GLY B O 1
ATOM 7771 N N . SER B 1 450 ? 20.688 29.516 -10.484 1 82.44 450 SER B N 1
ATOM 7772 C CA . SER B 1 450 ? 21.047 28.391 -11.328 1 82.44 450 SER B CA 1
ATOM 7773 C C . SER B 1 450 ? 22.344 27.75 -10.867 1 82.44 450 SER B C 1
ATOM 7775 O O . SER B 1 450 ? 22.625 26.594 -11.203 1 82.44 450 SER B O 1
ATOM 7777 N N . SER B 1 451 ? 23.188 28.406 -10.094 1 76.12 451 SER B N 1
ATOM 7778 C CA . SER B 1 451 ? 24.516 27.906 -9.758 1 76.12 451 SER B CA 1
ATOM 7779 C C . SER B 1 451 ? 24.469 26.984 -8.555 1 76.12 451 SER B C 1
ATOM 7781 O O . SER B 1 451 ? 25.453 26.312 -8.227 1 76.12 451 SER B O 1
ATOM 7783 N N . ASN B 1 452 ? 23.516 26.656 -7.969 1 72.38 452 ASN B N 1
ATOM 7784 C CA . ASN B 1 452 ? 23.344 25.844 -6.77 1 72.38 452 ASN B CA 1
ATOM 7785 C C . ASN B 1 452 ? 24.172 26.391 -5.605 1 72.38 452 ASN B C 1
ATOM 7787 O O . ASN B 1 452 ? 24.422 25.672 -4.625 1 72.38 452 ASN B O 1
ATOM 7791 N N . SER B 1 453 ? 24.688 27.5 -5.684 1 85.31 453 SER B N 1
ATOM 7792 C CA . SER B 1 453 ? 25.375 28.156 -4.578 1 85.31 453 SER B CA 1
ATOM 7793 C C . SER B 1 453 ? 24.406 28.531 -3.459 1 85.31 453 SER B C 1
ATOM 7795 O O . SER B 1 453 ? 23.281 28.938 -3.725 1 85.31 453 SER B O 1
ATOM 7797 N N . ASP B 1 454 ? 24.906 28.422 -2.277 1 88.12 454 ASP B N 1
ATOM 7798 C CA . ASP B 1 454 ? 24.109 28.781 -1.111 1 88.12 454 ASP B CA 1
ATOM 7799 C C . ASP B 1 454 ? 23.719 30.266 -1.153 1 88.12 454 ASP B C 1
ATOM 7801 O O . ASP B 1 454 ? 22.641 30.641 -0.687 1 88.12 454 ASP B O 1
ATOM 7805 N N . LEU B 1 455 ? 24.5 31.016 -1.771 1 90 455 LEU B N 1
ATOM 7806 C CA . LEU B 1 455 ? 24.281 32.469 -1.791 1 90 455 LEU B CA 1
ATOM 7807 C C . LEU B 1 455 ? 23.109 32.812 -2.701 1 90 455 LEU B C 1
ATOM 7809 O O . LEU B 1 455 ? 22.578 33.938 -2.629 1 90 455 LEU B O 1
ATOM 7813 N N . GLU B 1 456 ? 22.734 31.875 -3.486 1 93.5 456 GLU B N 1
ATOM 7814 C CA . GLU B 1 456 ? 21.641 32.156 -4.418 1 93.5 456 GLU B CA 1
ATOM 7815 C C . GLU B 1 456 ? 20.344 31.531 -3.938 1 93.5 456 GLU B C 1
ATOM 7817 O O . GLU B 1 456 ? 19.297 31.703 -4.562 1 93.5 456 GLU B O 1
ATOM 7822 N N . LYS B 1 457 ? 20.375 30.859 -2.855 1 95.38 457 LYS B N 1
ATOM 7823 C CA . LYS B 1 457 ? 19.156 30.297 -2.293 1 95.38 457 LYS B CA 1
ATOM 7824 C C . LYS B 1 457 ? 18.25 31.391 -1.739 1 95.38 457 LYS B C 1
ATOM 7826 O O . LYS B 1 457 ? 18.688 32.219 -0.941 1 95.38 457 LYS B O 1
ATOM 7831 N N . ARG B 1 458 ? 17 31.406 -2.221 1 97.62 458 ARG B N 1
ATOM 7832 C CA . ARG B 1 458 ? 16.078 32.469 -1.826 1 97.62 458 ARG B CA 1
ATOM 7833 C C . ARG B 1 458 ? 14.742 31.891 -1.373 1 97.62 458 ARG B C 1
ATOM 7835 O O . ARG B 1 458 ? 13.984 32.531 -0.667 1 97.62 458 ARG B O 1
ATOM 7842 N N . LEU B 1 459 ? 14.453 30.703 -1.826 1 98.44 459 LEU B N 1
ATOM 7843 C CA . LEU B 1 459 ? 13.203 30.031 -1.476 1 98.44 459 LEU B CA 1
ATOM 7844 C C . LEU B 1 459 ? 13.477 28.812 -0.591 1 98.44 459 LEU B C 1
ATOM 7846 O O . LEU B 1 459 ? 14.047 27.828 -1.049 1 98.44 459 LEU B O 1
ATOM 7850 N N . PHE B 1 460 ? 13.07 28.922 0.691 1 98.56 460 PHE B N 1
ATOM 7851 C CA . PHE B 1 460 ? 13.258 27.875 1.688 1 98.56 460 PHE B CA 1
ATOM 7852 C C . PHE B 1 460 ? 11.977 27.062 1.864 1 98.56 460 PHE B C 1
ATOM 7854 O O . PHE B 1 460 ? 10.891 27.531 1.526 1 98.56 460 PHE B O 1
ATOM 7861 N N . PHE B 1 461 ? 12.141 25.828 2.365 1 98.81 461 PHE B N 1
ATOM 7862 C CA . PHE B 1 461 ? 11.023 24.906 2.562 1 98.81 461 PHE B CA 1
ATOM 7863 C C . PHE B 1 461 ? 11.07 24.297 3.957 1 98.81 461 PHE B C 1
ATOM 7865 O O . PHE B 1 461 ? 12.141 23.969 4.465 1 98.81 461 PHE B O 1
ATOM 7872 N N . ALA B 1 462 ? 9.883 24.203 4.582 1 98.69 462 ALA B N 1
ATOM 7873 C CA . ALA B 1 462 ? 9.789 23.562 5.887 1 98.69 462 ALA B CA 1
ATOM 7874 C C . ALA B 1 462 ? 8.375 23.062 6.16 1 98.69 462 ALA B C 1
ATOM 7876 O O . ALA B 1 462 ? 7.398 23.703 5.734 1 98.69 462 ALA B O 1
ATOM 7877 N N . GLY B 1 463 ? 8.164 22.031 6.805 1 98.38 463 GLY B N 1
ATOM 7878 C CA . GLY B 1 463 ? 6.953 21.406 7.301 1 98.38 463 GLY B CA 1
ATOM 7879 C C . GLY B 1 463 ? 7.219 20.125 8.062 1 98.38 463 GLY B C 1
ATOM 7880 O O . GLY B 1 463 ? 8.359 19.672 8.156 1 98.38 463 GLY B O 1
ATOM 7881 N N . GLU B 1 464 ? 6.176 19.641 8.648 1 97.56 464 GLU B N 1
ATOM 7882 C CA . GLU B 1 464 ? 6.387 18.391 9.359 1 97.56 464 GLU B CA 1
ATOM 7883 C C . GLU B 1 464 ? 6.953 17.312 8.438 1 97.56 464 GLU B C 1
ATOM 7885 O O . GLU B 1 464 ? 7.73 16.469 8.867 1 97.56 464 GLU B O 1
ATOM 7890 N N . HIS B 1 465 ? 6.641 17.344 7.113 1 97.75 465 HIS B N 1
ATOM 7891 C CA . HIS B 1 465 ? 7.062 16.344 6.148 1 97.75 465 HIS B CA 1
ATOM 7892 C C . HIS B 1 465 ? 8.562 16.406 5.902 1 97.75 465 HIS B C 1
ATOM 7894 O O . HIS B 1 465 ? 9.156 15.469 5.359 1 97.75 465 HIS B O 1
ATOM 7900 N N . THR B 1 466 ? 9.195 17.531 6.223 1 97.69 466 THR B N 1
ATOM 7901 C CA . THR B 1 466 ? 10.633 17.656 6.016 1 97.69 466 THR B CA 1
ATOM 7902 C C . THR B 1 466 ? 11.406 17.109 7.211 1 97.69 466 THR B C 1
ATOM 7904 O O . THR B 1 466 ? 12.633 17.031 7.18 1 97.69 466 THR B O 1
ATOM 7907 N N . SER B 1 467 ? 10.719 16.688 8.234 1 96.62 467 SER B N 1
ATOM 7908 C CA . SER B 1 467 ? 11.367 16.156 9.43 1 96.62 467 SER B CA 1
ATOM 7909 C C . SER B 1 467 ? 11.578 14.656 9.32 1 96.62 467 SER B C 1
ATOM 7911 O O . SER B 1 467 ? 10.625 13.906 9.086 1 96.62 467 SER B O 1
ATOM 7913 N N . ARG B 1 468 ? 12.727 14.227 9.555 1 92.81 468 ARG B N 1
ATOM 7914 C CA . ARG B 1 468 ? 13 12.789 9.523 1 92.81 468 ARG B CA 1
ATOM 7915 C C . ARG B 1 468 ? 12.586 12.133 10.836 1 92.81 468 ARG B C 1
ATOM 7917 O O . ARG B 1 468 ? 12.055 11.016 10.836 1 92.81 468 ARG B O 1
ATOM 7924 N N . ASN B 1 469 ? 12.828 12.828 11.906 1 93.06 469 ASN B N 1
ATOM 7925 C CA . ASN B 1 469 ? 12.609 12.25 13.227 1 93.06 469 ASN B CA 1
ATOM 7926 C C . ASN B 1 469 ? 11.141 12.297 13.625 1 93.06 469 ASN B C 1
ATOM 7928 O O . ASN B 1 469 ? 10.672 11.445 14.383 1 93.06 469 ASN B O 1
ATOM 7932 N N . TRP B 1 470 ? 10.477 13.312 13.133 1 95.75 470 TRP B N 1
ATOM 7933 C CA . TRP B 1 470 ? 9.117 13.523 13.625 1 95.75 470 TRP B CA 1
ATOM 7934 C C . TRP B 1 470 ? 8.164 13.859 12.484 1 95.75 470 TRP B C 1
ATOM 7936 O O . TRP B 1 470 ? 7.367 14.789 12.586 1 95.75 470 TRP B O 1
ATOM 7946 N N . PHE B 1 471 ? 8.359 13.195 11.328 1 96.31 471 PHE B N 1
ATOM 7947 C CA . PHE B 1 471 ? 7.359 13.352 10.281 1 96.31 471 PHE B CA 1
ATOM 7948 C C . PHE B 1 471 ? 5.965 13.023 10.797 1 96.31 471 PHE B C 1
ATOM 7950 O O . PHE B 1 471 ? 5.801 12.109 11.609 1 96.31 471 PHE B O 1
ATOM 7957 N N . GLY B 1 472 ? 4.977 13.773 10.367 1 95.94 472 GLY B N 1
ATOM 7958 C CA . GLY B 1 472 ? 3.596 13.508 10.742 1 95.94 472 GLY B CA 1
ATOM 7959 C C . GLY B 1 472 ? 3.217 14.109 12.086 1 95.94 472 GLY B C 1
ATOM 7960 O O . GLY B 1 472 ? 2.037 14.148 12.438 1 95.94 472 GLY B O 1
ATOM 7961 N N . TYR B 1 473 ? 4.238 14.703 12.805 1 96.31 473 TYR B N 1
ATOM 7962 C CA . TYR B 1 473 ? 3.975 15.203 14.156 1 96.31 473 TYR B CA 1
ATOM 7963 C C . TYR B 1 473 ? 4.184 16.703 14.227 1 96.31 473 TYR B C 1
ATOM 7965 O O . TYR B 1 473 ? 4.934 17.281 13.438 1 96.31 473 TYR B O 1
ATOM 7973 N N . LEU B 1 474 ? 3.574 17.328 15.219 1 97.31 474 LEU B N 1
ATOM 7974 C CA . LEU B 1 474 ? 3.719 18.75 15.461 1 97.31 474 LEU B CA 1
ATOM 7975 C C . LEU B 1 474 ? 5.152 19.094 15.844 1 97.31 474 LEU B C 1
ATOM 7977 O O . LEU B 1 474 ? 5.648 20.188 15.516 1 97.31 474 LEU B O 1
ATOM 7981 N N . GLN B 1 475 ? 5.855 18.188 16.516 1 94.62 475 GLN B N 1
ATOM 7982 C CA . GLN B 1 475 ? 7.258 18.375 16.859 1 94.62 475 GLN B CA 1
ATOM 7983 C C . GLN B 1 475 ? 8.094 18.656 15.609 1 94.62 475 GLN B C 1
ATOM 7985 O O . GLN B 1 475 ? 8.953 19.547 15.625 1 94.62 475 GLN B O 1
ATOM 7990 N N . GLY B 1 476 ? 7.785 17.828 14.648 1 96.5 476 GLY B N 1
ATOM 7991 C CA . GLY B 1 476 ? 8.492 18.047 13.391 1 96.5 476 GLY B CA 1
ATOM 7992 C C . GLY B 1 476 ? 8.227 19.406 12.773 1 96.5 476 GLY B C 1
ATOM 7993 O O . GLY B 1 476 ? 9.156 20.094 12.359 1 96.5 476 GLY B O 1
ATOM 7994 N N . ALA B 1 477 ? 6.996 19.797 12.766 1 98.19 477 ALA B N 1
ATOM 7995 C CA . ALA B 1 477 ? 6.617 21.109 12.242 1 98.19 477 ALA B CA 1
ATOM 7996 C C . ALA B 1 477 ? 7.316 22.219 13.008 1 98.19 477 ALA B C 1
ATOM 7998 O O . ALA B 1 477 ? 7.797 23.188 12.406 1 98.19 477 ALA B O 1
ATOM 7999 N N . TYR B 1 478 ? 7.391 22.109 14.297 1 98 478 TYR B N 1
ATOM 8000 C CA . TYR B 1 478 ? 7.996 23.109 15.18 1 98 478 TYR B CA 1
ATOM 8001 C C . TYR B 1 478 ? 9.484 23.25 14.898 1 98 478 TYR B C 1
ATOM 8003 O O . TYR B 1 478 ? 9.961 24.359 14.609 1 98 478 TYR B O 1
ATOM 8011 N N . TRP B 1 479 ? 10.203 22.188 14.891 1 97.31 479 TRP B N 1
ATOM 8012 C CA . TRP B 1 479 ? 11.656 22.234 14.758 1 97.31 479 TRP B CA 1
ATOM 8013 C C . TRP B 1 479 ? 12.055 22.641 13.344 1 97.31 479 TRP B C 1
ATOM 8015 O O . TRP B 1 479 ? 13.023 23.375 13.156 1 97.31 479 TRP B O 1
ATOM 8025 N N . GLU B 1 480 ? 11.305 22.172 12.406 1 98.25 480 GLU B N 1
ATOM 8026 C CA . GLU B 1 480 ? 11.609 22.531 11.023 1 98.25 480 GLU B CA 1
ATOM 8027 C C . GLU B 1 480 ? 11.391 24.031 10.789 1 98.25 480 GLU B C 1
ATOM 8029 O O . GLU B 1 480 ? 12.125 24.656 10.023 1 98.25 480 GLU B O 1
ATOM 8034 N N . GLY B 1 481 ? 10.328 24.562 11.422 1 98.75 481 GLY B N 1
ATOM 8035 C CA . GLY B 1 481 ? 10.102 26 11.328 1 98.75 481 GLY B CA 1
ATOM 8036 C C . GLY B 1 481 ? 11.227 26.812 11.938 1 98.75 481 GLY B C 1
ATOM 8037 O O . GLY B 1 481 ? 11.703 27.781 11.328 1 98.75 481 GLY B O 1
ATOM 8038 N N . ARG B 1 482 ? 11.641 26.422 13.078 1 98.38 482 ARG B N 1
ATOM 8039 C CA . ARG B 1 482 ? 12.727 27.125 13.766 1 98.38 482 ARG B CA 1
ATOM 8040 C C . ARG B 1 482 ? 14.023 27.016 12.977 1 98.38 482 ARG B C 1
ATOM 8042 O O . ARG B 1 482 ? 14.734 28.016 12.805 1 98.38 482 ARG B O 1
ATOM 8049 N N . MET B 1 483 ? 14.297 25.812 12.523 1 98.12 483 MET B N 1
ATOM 8050 C CA . MET B 1 483 ? 15.523 25.578 11.766 1 98.12 483 MET B CA 1
ATOM 8051 C C . MET B 1 483 ? 15.539 26.391 10.477 1 98.12 483 MET B C 1
ATOM 8053 O O . MET B 1 483 ? 16.562 26.984 10.125 1 98.12 483 MET B O 1
ATOM 8057 N N . ALA B 1 484 ? 14.445 26.453 9.773 1 98.56 484 ALA B N 1
ATOM 8058 C CA . ALA B 1 484 ? 14.359 27.203 8.531 1 98.56 484 ALA B CA 1
ATOM 8059 C C . ALA B 1 484 ? 14.594 28.688 8.781 1 98.56 484 ALA B C 1
ATOM 8061 O O . ALA B 1 484 ? 15.281 29.359 8 1 98.56 484 ALA B O 1
ATOM 8062 N N . ALA B 1 485 ? 14.047 29.234 9.836 1 98.75 485 ALA B N 1
ATOM 8063 C CA . ALA B 1 485 ? 14.234 30.641 10.188 1 98.75 485 ALA B CA 1
ATOM 8064 C C . ALA B 1 485 ? 15.711 30.938 10.438 1 98.75 485 ALA B C 1
ATOM 8066 O O . ALA B 1 485 ? 16.234 31.953 9.953 1 98.75 485 ALA B O 1
ATOM 8067 N N . HIS B 1 486 ? 16.375 30.094 11.156 1 98.56 486 HIS B N 1
ATOM 8068 C CA . HIS B 1 486 ? 17.781 30.312 11.477 1 98.56 486 HIS B CA 1
ATOM 8069 C C . HIS B 1 486 ? 18.656 30.203 10.234 1 98.56 486 HIS B C 1
ATOM 8071 O O . HIS B 1 486 ? 19.562 31 10.039 1 98.56 486 HIS B O 1
ATOM 8077 N N . ASN B 1 487 ? 18.359 29.188 9.422 1 97.94 487 ASN B N 1
ATOM 8078 C CA . ASN B 1 487 ? 19.109 29.047 8.172 1 97.94 487 ASN B CA 1
ATOM 8079 C C . ASN B 1 487 ? 18.938 30.266 7.277 1 97.94 487 ASN B C 1
ATOM 8081 O O . ASN B 1 487 ? 19.891 30.766 6.695 1 97.94 487 ASN B O 1
ATOM 8085 N N . LEU B 1 488 ? 17.703 30.672 7.168 1 98.19 488 LEU B N 1
ATOM 8086 C CA . LEU B 1 488 ? 17.375 31.844 6.363 1 98.19 488 LEU B CA 1
ATOM 8087 C C . LEU B 1 488 ? 18.094 33.094 6.898 1 98.19 488 LEU B C 1
ATOM 8089 O O . LEU B 1 488 ? 18.656 33.875 6.129 1 98.19 488 LEU B O 1
ATOM 8093 N N . ALA B 1 489 ? 18.125 33.281 8.148 1 98.19 489 ALA B N 1
ATOM 8094 C CA . ALA B 1 489 ? 18.781 34.438 8.789 1 98.19 489 ALA B CA 1
ATOM 8095 C C . ALA B 1 489 ? 20.281 34.438 8.516 1 98.19 489 ALA B C 1
ATOM 8097 O O . ALA B 1 489 ? 20.891 35.469 8.312 1 98.19 489 ALA B O 1
ATOM 8098 N N . ASP B 1 490 ? 20.859 33.219 8.586 1 97.75 490 ASP B N 1
ATOM 8099 C CA . ASP B 1 490 ? 22.281 33.125 8.273 1 97.75 490 ASP B CA 1
ATOM 8100 C C . ASP B 1 490 ? 22.578 33.594 6.859 1 97.75 490 ASP B C 1
ATOM 8102 O O . ASP B 1 490 ? 23.594 34.25 6.621 1 97.75 490 ASP B O 1
ATOM 8106 N N . CYS B 1 491 ? 21.688 33.312 5.961 1 96.19 491 CYS B N 1
ATOM 8107 C CA . CYS B 1 491 ? 21.891 33.75 4.578 1 96.19 491 CYS B CA 1
ATOM 8108 C C . CYS B 1 491 ? 21.625 35.25 4.426 1 96.19 491 CYS B C 1
ATOM 8110 O O . CYS B 1 491 ? 22.344 35.938 3.691 1 96.19 491 CYS B O 1
ATOM 8112 N N . LEU B 1 492 ? 20.625 35.719 5.094 1 96.69 492 LEU B N 1
ATOM 8113 C CA . LEU B 1 492 ? 20.25 37.125 5.023 1 96.69 492 LEU B CA 1
ATOM 8114 C C . LEU B 1 492 ? 21.328 38 5.645 1 96.69 492 LEU B C 1
ATOM 8116 O O . LEU B 1 492 ? 21.641 39.062 5.113 1 96.69 492 LEU B O 1
ATOM 8120 N N . LEU B 1 493 ? 21.969 37.469 6.723 1 96.31 493 LEU B N 1
ATOM 8121 C CA . LEU B 1 493 ? 22.797 38.375 7.535 1 96.31 493 LEU B CA 1
ATOM 8122 C C . LEU B 1 493 ? 24.281 38.031 7.379 1 96.31 493 LEU B C 1
ATOM 8124 O O . LEU B 1 493 ? 25.141 38.875 7.656 1 96.31 493 LEU B O 1
ATOM 8128 N N . ARG B 1 494 ? 24.609 36.75 6.941 1 95.19 494 ARG B N 1
ATOM 8129 C CA . ARG B 1 494 ? 26 36.312 7.062 1 95.19 494 ARG B CA 1
ATOM 8130 C C . ARG B 1 494 ? 26.406 35.469 5.859 1 95.19 494 ARG B C 1
ATOM 8132 O O . ARG B 1 494 ? 27.156 34.5 6 1 95.19 494 ARG B O 1
ATOM 8139 N N . LYS B 1 495 ? 25.906 35.719 4.73 1 93.62 495 LYS B N 1
ATOM 8140 C CA . LYS B 1 495 ? 26.266 35 3.496 1 93.62 495 LYS B CA 1
ATOM 8141 C C . LYS B 1 495 ? 26.203 33.5 3.68 1 93.62 495 LYS B C 1
ATOM 8143 O O . LYS B 1 495 ? 27.094 32.781 3.219 1 93.62 495 LYS B O 1
ATOM 8148 N N . CYS B 1 496 ? 25.359 33.062 4.559 1 94.38 496 CYS B N 1
ATOM 8149 C CA . CYS B 1 496 ? 24.984 31.672 4.742 1 94.38 496 CYS B CA 1
ATOM 8150 C C . CYS B 1 496 ? 26.031 30.922 5.551 1 94.38 496 CYS B C 1
ATOM 8152 O O . CYS B 1 496 ? 26.156 29.688 5.441 1 94.38 496 CYS B O 1
ATOM 8154 N N . VAL B 1 497 ? 26.812 31.656 6.293 1 95.38 497 VAL B N 1
ATOM 8155 C CA . VAL B 1 497 ? 27.703 31.016 7.262 1 95.38 497 VAL B CA 1
ATOM 8156 C C . VAL B 1 497 ? 26.906 30.594 8.492 1 95.38 497 VAL B C 1
ATOM 8158 O O . VAL B 1 497 ? 26.25 31.422 9.133 1 95.38 497 VAL B O 1
ATOM 8161 N N . GLU B 1 498 ? 27 29.359 8.797 1 95.44 498 GLU B N 1
ATOM 8162 C CA . GLU B 1 498 ? 26.203 28.812 9.898 1 95.44 498 GLU B CA 1
ATOM 8163 C C . GLU B 1 498 ? 26.641 29.391 11.234 1 95.44 498 GLU B C 1
ATOM 8165 O O . GLU B 1 498 ? 27.812 29.328 11.602 1 95.44 498 GLU B O 1
ATOM 8170 N N . GLN B 1 499 ? 25.734 29.922 11.961 1 96.44 499 GLN B N 1
ATOM 8171 C CA . GLN B 1 499 ? 26 30.484 13.289 1 96.44 499 GLN B CA 1
ATOM 8172 C C . GLN B 1 499 ? 25.781 29.438 14.375 1 96.44 499 GLN B C 1
ATOM 8174 O O . GLN B 1 499 ? 25.109 28.422 14.156 1 96.44 499 GLN B O 1
ATOM 8179 N N . PRO B 1 500 ? 26.312 29.656 15.539 1 95.25 500 PRO B N 1
ATOM 8180 C CA . PRO B 1 500 ? 26.141 28.703 16.641 1 95.25 500 PRO B CA 1
ATOM 8181 C C . PRO B 1 500 ? 24.672 28.453 16.984 1 95.25 500 PRO B C 1
ATOM 8183 O O . PRO B 1 500 ? 24.312 27.312 17.297 1 95.25 500 PRO B O 1
ATOM 8186 N N . SER B 1 501 ? 23.859 29.469 16.906 1 94.94 501 SER B N 1
ATOM 8187 C CA . SER B 1 501 ? 22.438 29.297 17.188 1 94.94 501 SER B CA 1
ATOM 8188 C C . SER B 1 501 ? 21.781 28.375 16.156 1 94.94 501 SER B C 1
ATOM 8190 O O . SER B 1 501 ? 20.906 27.594 16.484 1 94.94 501 SER B O 1
ATOM 8192 N N . THR B 1 502 ? 22.203 28.531 14.938 1 96.19 502 THR B N 1
ATOM 8193 C CA . THR B 1 502 ? 21.703 27.656 13.875 1 96.19 502 THR B CA 1
ATOM 8194 C C . THR B 1 502 ? 22.156 26.219 14.094 1 96.19 502 THR B C 1
ATOM 8196 O O . THR B 1 502 ? 21.359 25.297 13.953 1 96.19 502 THR B O 1
ATOM 8199 N N . ALA B 1 503 ? 23.375 26.047 14.461 1 94.94 503 ALA B N 1
ATOM 8200 C CA . ALA B 1 503 ? 23.906 24.719 14.75 1 94.94 503 ALA B CA 1
ATOM 8201 C C . ALA B 1 503 ? 23.125 24.062 15.891 1 94.94 503 ALA B C 1
ATOM 8203 O O . ALA B 1 503 ? 22.875 22.844 15.867 1 94.94 503 ALA B O 1
ATOM 8204 N N . PHE B 1 504 ? 22.828 24.875 16.844 1 93.12 504 PHE B N 1
ATOM 8205 C CA . PHE B 1 504 ? 22.062 24.391 18 1 93.12 504 PHE B CA 1
ATOM 8206 C C . PHE B 1 504 ? 20.703 23.875 17.562 1 93.12 504 PHE B C 1
ATOM 8208 O O . PHE B 1 504 ? 20.312 22.766 17.906 1 93.12 504 PHE B O 1
ATOM 8215 N N . VAL B 1 505 ? 19.953 24.641 16.812 1 95 505 VAL B N 1
ATOM 8216 C CA . VAL B 1 505 ? 18.625 24.266 16.359 1 95 505 VAL B CA 1
ATOM 8217 C C . VAL B 1 505 ? 18.688 23.047 15.453 1 95 505 VAL B C 1
ATOM 8219 O O . VAL B 1 505 ? 17.844 22.156 15.523 1 95 505 VAL B O 1
ATOM 8222 N N . LYS B 1 506 ? 19.656 22.969 14.617 1 93.94 506 LYS B N 1
ATOM 8223 C CA . LYS B 1 506 ? 19.859 21.844 13.711 1 93.94 506 LYS B CA 1
ATOM 8224 C C . LYS B 1 506 ? 20.062 20.547 14.484 1 93.94 506 LYS B C 1
ATOM 8226 O O . LYS B 1 506 ? 19.531 19.5 14.102 1 93.94 506 LYS B O 1
ATOM 8231 N N . ARG B 1 507 ? 20.844 20.594 15.484 1 90.44 507 ARG B N 1
ATOM 8232 C CA . ARG B 1 507 ? 21.094 19.406 16.297 1 90.44 507 ARG B CA 1
ATOM 8233 C C . ARG B 1 507 ? 19.797 18.891 16.922 1 90.44 507 ARG B C 1
ATOM 8235 O O . ARG B 1 507 ? 19.578 17.688 16.984 1 90.44 507 ARG B O 1
ATOM 8242 N N . TRP B 1 508 ? 18.984 19.766 17.328 1 86.25 508 TRP B N 1
ATOM 8243 C CA . TRP B 1 508 ? 17.719 19.375 17.938 1 86.25 508 TRP B CA 1
ATOM 8244 C C . TRP B 1 508 ? 16.75 18.828 16.891 1 86.25 508 TRP B C 1
ATOM 8246 O O . TRP B 1 508 ? 16.016 17.875 17.141 1 86.25 508 TRP B O 1
ATOM 8256 N N . ALA B 1 509 ? 16.812 19.469 15.758 1 88.75 509 ALA B N 1
ATOM 8257 C CA . ALA B 1 509 ? 15.867 19.125 14.703 1 88.75 509 ALA B CA 1
ATOM 8258 C C . ALA B 1 509 ? 16.266 17.797 14.031 1 88.75 509 ALA B C 1
ATOM 8260 O O . ALA B 1 509 ? 15.398 17.047 13.594 1 88.75 509 ALA B O 1
ATOM 8261 N N . MET B 1 510 ? 17.547 17.453 14 1 86.12 510 MET B N 1
ATOM 8262 C CA . MET B 1 510 ? 17.984 16.391 13.094 1 86.12 510 MET B CA 1
ATOM 8263 C C . MET B 1 510 ? 18.625 15.25 13.875 1 86.12 510 MET B C 1
ATOM 8265 O O . MET B 1 510 ? 18.547 14.094 13.469 1 86.12 510 MET B O 1
ATOM 8269 N N . ASP B 1 511 ? 19.328 15.609 14.93 1 75.94 511 ASP B N 1
ATOM 8270 C CA . ASP B 1 511 ? 20.078 14.562 15.625 1 75.94 511 ASP B CA 1
ATOM 8271 C C . ASP B 1 511 ? 19.156 13.719 16.5 1 75.94 511 ASP B C 1
ATOM 8273 O O . ASP B 1 511 ? 18.109 14.195 16.953 1 75.94 511 ASP B O 1
ATOM 8277 N N . SER B 1 512 ? 19.547 12.516 16.594 1 70.12 512 SER B N 1
ATOM 8278 C CA . SER B 1 512 ? 18.844 11.672 17.547 1 70.12 512 SER B CA 1
ATOM 8279 C C . SER B 1 512 ? 19.047 12.156 18.984 1 70.12 512 SER B C 1
ATOM 8281 O O . SER B 1 512 ? 20.094 12.734 19.297 1 70.12 512 SER B O 1
ATOM 8283 N N . GLN B 1 513 ? 18.094 12.055 19.766 1 56.22 513 GLN B N 1
ATOM 8284 C CA . GLN B 1 513 ? 18.172 12.5 21.156 1 56.22 513 GLN B CA 1
ATOM 8285 C C . GLN B 1 513 ? 19.312 11.82 21.891 1 56.22 513 GLN B C 1
ATOM 8287 O O . GLN B 1 513 ? 19.906 12.398 22.797 1 56.22 513 GLN B O 1
ATOM 8292 N N . GLU B 1 514 ? 19.625 10.594 21.469 1 46.94 514 GLU B N 1
ATOM 8293 C CA . GLU B 1 514 ? 20.781 9.914 22.062 1 46.94 514 GLU B CA 1
ATOM 8294 C C . GLU B 1 514 ? 22.062 10.688 21.812 1 46.94 514 GLU B C 1
ATOM 8296 O O . GLU B 1 514 ? 22.922 10.797 22.703 1 46.94 514 GLU B O 1
ATOM 8301 N N . SER B 1 515 ? 22.188 11.172 20.672 1 43.59 515 SER B N 1
ATOM 8302 C CA . SER B 1 515 ? 23.406 11.891 20.281 1 43.59 515 SER B CA 1
ATOM 8303 C C . SER B 1 515 ? 23.453 13.266 20.922 1 43.59 515 SER B C 1
ATOM 8305 O O . SER B 1 515 ? 24.531 13.844 21.078 1 43.59 515 SER B O 1
ATOM 8307 N N . LYS B 1 516 ? 22.359 13.859 21.438 1 48.12 516 LYS B N 1
ATOM 8308 C CA . LYS B 1 516 ? 22.281 15.203 22 1 48.12 516 LYS B CA 1
ATOM 8309 C C . LYS B 1 516 ? 22.797 15.227 23.438 1 48.12 516 LYS B C 1
ATOM 8311 O O . LYS B 1 516 ? 23.328 16.25 23.891 1 48.12 516 LYS B O 1
ATOM 8316 N N . SER B 1 517 ? 22.578 14.133 24.25 1 45 517 SER B N 1
ATOM 8317 C CA . SER B 1 517 ? 22.922 14.148 25.656 1 45 517 SER B CA 1
ATOM 8318 C C . SER B 1 517 ? 24.422 13.938 25.859 1 45 517 SER B C 1
ATOM 8320 O O . SER B 1 517 ? 24.938 14.102 26.969 1 45 517 SER B O 1
ATOM 8322 N N . GLY B 1 518 ? 25.453 14.227 24.969 1 39.03 518 GLY B N 1
ATOM 8323 C CA . GLY B 1 518 ? 26.875 14.039 25.141 1 39.03 518 GLY B CA 1
ATOM 8324 C C . GLY B 1 518 ? 27.219 12.781 25.922 1 39.03 518 GLY B C 1
ATOM 8325 O O . GLY B 1 518 ? 28.375 12.578 26.297 1 39.03 518 GLY B O 1
ATOM 8326 N N . LYS B 1 519 ? 26.5 12.219 26.875 1 37.81 519 LYS B N 1
ATOM 8327 C CA . LYS B 1 519 ? 26.906 11.086 27.703 1 37.81 519 LYS B CA 1
ATOM 8328 C C . LYS B 1 519 ? 27.438 9.938 26.844 1 37.81 519 LYS B C 1
ATOM 8330 O O . LYS B 1 519 ? 26.703 9.359 26.047 1 37.81 519 LYS B O 1
ATOM 8335 N N . GLN B 1 520 ? 28.766 10 26.406 1 33.62 520 GLN B N 1
ATOM 8336 C CA . GLN B 1 520 ? 29.469 8.742 26.156 1 33.62 520 GLN B CA 1
ATOM 8337 C C . GLN B 1 520 ? 29.25 7.758 27.297 1 33.62 520 GLN B C 1
ATOM 8339 O O . GLN B 1 520 ? 30.141 6.945 27.594 1 33.62 520 GLN B O 1
ATOM 8344 N N . GLY B 1 521 ? 28.594 8.086 28.391 1 30.59 521 GLY B N 1
ATOM 8345 C CA . GLY B 1 521 ? 28.766 7.164 29.5 1 30.59 521 GLY B CA 1
ATOM 8346 C C . GLY B 1 521 ? 28.578 5.711 29.109 1 30.59 521 GLY B C 1
ATOM 8347 O O . GLY B 1 521 ? 28.141 5.41 28 1 30.59 521 GLY B O 1
ATOM 8348 N N . PRO B 1 522 ? 29.234 4.758 30.062 1 30.31 522 PRO B N 1
ATOM 8349 C CA . PRO B 1 522 ? 29.203 3.305 29.859 1 30.31 522 PRO B CA 1
ATOM 8350 C C . PRO B 1 522 ? 27.906 2.82 29.234 1 30.31 522 PRO B C 1
ATOM 8352 O O . PRO B 1 522 ? 26.875 3.498 29.328 1 30.31 522 PRO B O 1
ATOM 8355 N N . GLN B 1 523 ? 28.047 1.812 28.297 1 30.44 523 GLN B N 1
ATOM 8356 C CA . GLN B 1 523 ? 26.984 0.936 27.812 1 30.44 523 GLN B CA 1
ATOM 8357 C C . GLN B 1 523 ? 25.906 0.723 28.875 1 30.44 523 GLN B C 1
ATOM 8359 O O . GLN B 1 523 ? 26.078 -0.097 29.781 1 30.44 523 GLN B O 1
ATOM 8364 N N . VAL B 1 524 ? 25.5 1.707 29.516 1 29.19 524 VAL B N 1
ATOM 8365 C CA . VAL B 1 524 ? 24.438 1.227 30.406 1 29.19 524 VAL B CA 1
ATOM 8366 C C . VAL B 1 524 ? 23.625 0.151 29.688 1 29.19 524 VAL B C 1
ATOM 8368 O O . VAL B 1 524 ? 23.219 0.33 28.531 1 29.19 524 VAL B O 1
ATOM 8371 N N . PRO B 1 525 ? 23.797 -1.071 30.172 1 29.27 525 PRO B N 1
ATOM 8372 C CA . PRO B 1 525 ? 23.031 -2.137 29.516 1 29.27 525 PRO B CA 1
ATOM 8373 C C . PRO B 1 525 ? 21.641 -1.68 29.078 1 29.27 525 PRO B C 1
ATOM 8375 O O . PRO B 1 525 ? 20.984 -0.917 29.781 1 29.27 525 PRO B O 1
ATOM 8378 N N . ARG B 1 526 ? 21.438 -1.417 27.781 1 28.55 526 ARG B N 1
ATOM 8379 C CA . ARG B 1 526 ? 20.078 -1.348 27.281 1 28.55 526 ARG B CA 1
ATOM 8380 C C . ARG B 1 526 ? 19.109 -2.033 28.234 1 28.55 526 ARG B C 1
ATOM 8382 O O . ARG B 1 526 ? 19.125 -3.258 28.391 1 28.55 526 ARG B O 1
ATOM 8389 N N . ARG B 1 527 ? 18.953 -1.45 29.469 1 26.44 527 ARG B N 1
ATOM 8390 C CA . ARG B 1 527 ? 17.859 -1.982 30.281 1 26.44 527 ARG B CA 1
ATOM 8391 C C . ARG B 1 527 ? 16.766 -2.555 29.406 1 26.44 527 ARG B C 1
ATOM 8393 O O . ARG B 1 527 ? 16.516 -2.051 28.312 1 26.44 527 ARG B O 1
ATOM 8400 N N . LYS B 1 528 ? 16.391 -3.758 29.734 1 26.36 528 LYS B N 1
ATOM 8401 C CA . LYS B 1 528 ? 15.156 -4.387 29.281 1 26.36 528 LYS B CA 1
ATOM 8402 C C . LYS B 1 528 ? 14.055 -3.348 29.078 1 26.36 528 LYS B C 1
ATOM 8404 O O . LYS B 1 528 ? 13.672 -2.65 30.031 1 26.36 528 LYS B O 1
ATOM 8409 N N . ARG B 1 529 ? 14.031 -2.68 27.969 1 28.27 529 ARG B N 1
ATOM 8410 C CA . ARG B 1 529 ? 12.859 -1.933 27.531 1 28.27 529 ARG B CA 1
ATOM 8411 C C . ARG B 1 529 ? 11.586 -2.475 28.172 1 28.27 529 ARG B C 1
ATOM 8413 O O . ARG B 1 529 ? 11.203 -3.621 27.938 1 28.27 529 ARG B O 1
ATOM 8420 N N . ARG B 1 530 ? 11.398 -2.246 29.5 1 24.22 530 ARG B N 1
ATOM 8421 C CA . ARG B 1 530 ? 10.102 -2.533 30.109 1 24.22 530 ARG B CA 1
ATOM 8422 C C . ARG B 1 530 ? 8.977 -2.398 29.078 1 24.22 530 ARG B C 1
ATOM 8424 O O . ARG B 1 530 ? 9.125 -1.692 28.078 1 24.22 530 ARG B O 1
ATOM 8431 N N . ARG B 1 531 ? 7.945 -3.25 29.203 1 24.77 531 ARG B N 1
ATOM 8432 C CA . ARG B 1 531 ? 6.672 -3.373 28.5 1 24.77 531 ARG B CA 1
ATOM 8433 C C . ARG B 1 531 ? 6.023 -2.008 28.297 1 24.77 531 ARG B C 1
ATOM 8435 O O . ARG B 1 531 ? 5.773 -1.284 29.266 1 24.77 531 ARG B O 1
ATOM 8442 N N . MET B 1 532 ? 6.539 -1.335 27.484 1 23.72 532 MET B N 1
ATOM 8443 C CA . MET B 1 532 ? 5.953 -0.022 27.234 1 23.72 532 MET B CA 1
ATOM 8444 C C . MET B 1 532 ? 4.504 0.027 27.703 1 23.72 532 MET B C 1
ATOM 8446 O O . MET B 1 532 ? 3.865 1.079 27.641 1 23.72 532 MET B O 1
ATOM 8450 N N . TRP B 1 533 ? 3.693 -1.036 27.547 1 21.56 533 TRP B N 1
ATOM 8451 C CA . TRP B 1 533 ? 2.363 -0.833 28.109 1 21.56 533 TRP B CA 1
ATOM 8452 C C . TRP B 1 533 ? 2.391 -0.961 29.625 1 21.56 533 TRP B C 1
ATOM 8454 O O . TRP B 1 533 ? 1.389 -1.332 30.234 1 21.56 533 TRP B O 1
ATOM 8464 N N . ALA B 1 534 ? 3.32 -0.62 30.438 1 19.72 534 ALA B N 1
ATOM 8465 C CA . ALA B 1 534 ? 2.836 -0.605 31.812 1 19.72 534 ALA B CA 1
ATOM 8466 C C . ALA B 1 534 ? 1.667 0.363 31.969 1 19.72 534 ALA B C 1
ATOM 8468 O O . ALA B 1 534 ? 1.673 1.453 31.391 1 19.72 534 ALA B O 1
#

Organism: NCBI:txid1051890